Protein 3CYJ (pdb70)

Solvent-accessible surface area: 45472 Å² total; per-residue (Å²): 88,141,2,74,115,16,68,29,46,18,16,47,2,76,18,74,56,85,4,4,2,13,59,27,130,46,100,42,14,25,1,0,2,0,20,0,36,5,48,84,134,91,0,4,0,0,0,17,16,10,24,0,0,7,108,0,0,92,49,68,0,16,63,22,0,69,48,9,50,4,26,7,3,0,28,2,22,28,114,0,36,56,35,0,23,54,7,0,81,18,0,0,0,8,0,0,0,0,0,0,0,0,0,5,0,1,0,2,0,46,43,42,47,22,11,0,0,18,5,1,6,27,21,47,63,66,0,45,0,1,0,0,1,0,0,16,41,7,72,68,64,98,0,51,134,30,0,16,40,31,22,95,34,37,1,53,43,0,1,0,9,0,7,87,96,40,155,71,1,25,94,9,0,122,18,0,31,129,30,16,31,156,104,16,55,0,0,0,1,0,11,23,29,9,92,106,140,63,0,28,123,24,0,14,0,0,28,180,50,6,41,6,34,2,0,0,5,0,3,58,16,75,32,62,85,0,0,89,41,0,18,29,133,4,38,24,26,2,12,0,0,0,1,9,51,22,51,30,24,13,55,10,39,34,2,1,24,2,0,8,9,0,2,3,4,1,2,19,24,4,0,2,1,7,3,30,9,0,6,0,2,0,64,2,11,23,3,25,0,1,2,14,12,0,4,14,0,1,0,4,2,0,0,6,2,44,13,22,71,5,0,1,40,18,28,7,14,15,78,2,3,49,43,0,2,69,25,53,45,107,15,118,54,2,24,3,126,4,50,102,133,87,45,0,5,4,7,44,42,67,81,104,59,7,51,153,34,64,84,81,138,2,69,112,13,92,28,45,17,16,48,2,75,18,76,59,87,4,3,2,12,60,26,127,43,95,41,16,28,2,0,2,0,25,0,35,3,48,87,145,89,0,8,0,0,0,17,14,9,26,0,0,7,119,0,0,94,47,67,0,17,63,24,0,65,46,10,53,4,62,42,2,52,57,3,41,55,116,0,37,52,28,0,26,53,5,1,86,19,0,0,0,7,0,0,0,0,0,0,0,0,0,4,15,1,0,45,0,44,41,89,52,60,15,0,0,74,22,9,86,91,110,43,59,71,0,45,0,0,0,0,1,1,0,19,39,5,71,61,176,91,0,57,107,31,0,18,42,32,25,98,36,33,1,54,47,0,2,0,10,0,7,83,102,24,143,125,1,25,93,28,0,124,13,0,30,140,45,17,29,152,105,13,56,0,0,0,2,0,8,16,30,9,62,16,6,59,0,13,88,22,0,14,2,0,28,180,47,5,43,6,34,2,0,0,8,0,2,50,18,58,7,57,69,0,0,84,11,0,80,101,80,22,42,81,68,8,22,1,0,1,4,10,44,20,21,39,55,59,37,3,96,37,1,3,31,2,2,49,10,0,1,0,3,0,1,19,10,2,0,0,6,7,2,50,101,0,18,53,26,0,123,62,72,165,29,50,0,0,0,12,7,0,4,9,0,0,0,5,2,0,1,6,1,70,8,22,78,2,0,2,39,19,28,8,15,14,81,2,2,162,50,0,1,64,22,40,35,105,14,124,56,1,24,3,134,3,48,96,127,70,50,0,3,4,6,95,50,73,75,105,60,1,48,150,39,66,74,88,144,1,71,123,15,63,30,45,17,17,50,2,73,20,78,54,84,4,3,2,13,56,25,126,44,95,44,14,25,1,0,2,0,21,0,32,5,49,83,132,94,0,6,0,0,0,16,17,8,32,0,0,9,114,0,0,97,50,67,0,15,67,25,0,68,48,9,53,4,34,8,3,0,28,4,15,29,117,0,40,54,31,0,23,54,8,0,76,17,0,0,0,9,0,0,0,0,0,0,0,0,0,5,1,1,0,2,0,46,42,43,47,20,10,0,0,18,6,1,7,28,22,44,66,63,0,42,0,0,0,0,1,0,0,24,40,7,72,62,63,99,0,50,131,31,0,14,41,30,21,96,31,36,2,51,47,0,0,0,10,0,7,80,110,42,138,96,1,24,99,24,0,129,13,0,31,134,34,14,29,154,106,14,58,0,0,0,1,0,12,23,29,10,92,101,138,64,0,30,122,26,0,14,1,0,31,177,47,5,43,5,33,1,0,0,5,0,3,56,13,67,37,59,88,0,0,90,50,0,14,56,124,0,34,24,24,2,13,0,0,0,1,8,51,21,34,36,17,12,59,6,35,36,1,1,32,2,0,8,9,0,1,2,3,1,2,19,8,4,0,2,1,3,3,32,8,2,6,0,3,0,83,2,27,38,5,23,0,0,1,14,7,0,3,14,0,0,0,4,2,0,0,6,1,24,9,21,76,4,0,2,39,18,28,8,14,15,70,3,4,49,42,0,3,69,25,57,42,108,13,116,53,1,26,3,130,4,46,102,131,89,51,0,5,6,8,50,47,72,82,105,58,4,50,147,34,68,82,85,143,2,75,115,16,56,32,42,20,15,48,2,73,18,80,59,86,4,4,1,12,59,28,129,44,101,43,17,26,2,0,2,0,15,0,44,5,53,84,137,98,0,8,0,0,0,15,15,8,25,0,0,6,108,0,0,92,48,68,0,16,65,26,0,67,47,8,58,3,58,41,2,52,59,2,38,55,115,0,35,54,29,0,21,50,5,0,84,10,0,0,0,6,0,0,0,0,0,0,0,0,0,4,15,1,0,43,0,45,40,87,49,69,14,0,0,72,24,10,84,86,113,46,66,66,0,47,0,0,0,0,1,0,0,24,41,7,71,59,177,97,0,60,105,32,0,18,42,32,25,97,42,32,2,55,45,0,1,0,9,0,7,79,95,27,133,115,1,25,101,24,0,125,16,0,31,140,42,16,29,156,103,12,53,0,0,0,0,0,8,19,28,10,64,10,6,55,0,23,89,25,2,12,2,0,30,181,43,6,44,4,38,1,0,0,9,0,3,38,48,50,5,67,74,0,2,104,15,2,73,81,101,22,43,76,71,11,22,2,0,7,3,9,31,25,22,31,56,58,34,4,100,36,4,2,24,0,1,45,8,0,0,0,3,1,1,20,9,2,0,1,6,4,2,53,99,0,19,53,21,0,132,61,71,164,27,54,0,0,2,9,9,0,3,8,0,0,0,5,3,0,1,6,1,63,12,21,78,3,0,1,40,18,30,8,15,15,73,2,3,165,43,0,1,63,22,38,34,102,12,122,50,2,28,2,128,3,48,94,126,72,52,0,2,4,6,97,55,70,80,103,67,5,50,81,55,66,76

Foldseek 3Di:
DAFAFKDKFKFKAFDPDWFAFLPDTDGIWMKIKIWTDDPNDIFIFIFIDDPVLRVLCVPQQGVLRHPGDLQCLVVSLVVSQVRCPVVDCADSNLLNLLRVSLRSLLSNQVVVPFASLVVFQFDAQWFFEEEEGAGPPDDLVVSLCSLLVCLVLQAQEYEHHAQNPPVCVLVSLLSNLVSRDDRRAYEYERLARDDLVRLQVVLVVSCVSRNHQEYENSHPLVCQVSLQSCQVRGDPRYWYEYEARDADVVSQLSNLNRTQEYEYECSGNRHLSSLLCNLVSCVVSVHAYEYEDQVLSCRSSVSNRPSHPHYYPYDSRVVVQVQFWPQGFDCRSGIGGHDRNATYSNIDGPVVSCVVGTD/DAFAWKDKFKFKAFAPAWFAFQPDTDGIWMKIKIWIDDPNDIFIFIFIADPCLRVLCVPFQGVLRGGHDLQDLVVSLVVLQVRCPVVDQADSSLLSLQGVSLRSLLSNQVVVQFASLVVFAFDDQWFFEEEEEAGPPDDLVVSLVRNLVCLVLQAQHYEHHDQNDPVCVLVSLLSNLVSNDDRGAYEYERQARDDLVRLQVVLVSSCVRRNHQEYENSHNVVCLVSLQVCQVRGDPRYWYEYEDRDQEPVVQLSNLNRTQEYEYESSRNRHLSRLLPSQCSCVVSVHAYEYEDQCLRCGSSVSNRPRHPHYYPYPNNVVVQVQFWDQGFDCRSRIGGQDRNATRSRIDGPVVSRVVRGD/DAFAFKDKFKFKAFAPDWFDFQPDTDGIWMKIKMWTDDPNDIFIFIFIDDPCLRVCCVVQQGVLRHGHDLQCLVVSLVVSQVRCVVVDQADSNLLSLLRVSLRSLLSNFVVVPFASLVVAQFADQWFFEEEEEAGPPDDLVSNLVSNLVCLVLQAQEYEHHAQNPPVCVLVSLLSNCVSNDDRGAYEYERPARDDLVRLQVVLVVSCVRRNHQEYENSHPLVCLVSLQVCQVRGDPRYWYEYEARDADVVSQLSNLNRTQEYEYESSRHSHLSRLLCNLVSCVVSVHAYEYEDDCLSCRRSVSNHPRHPHYYPYPNNVVVQVQFWDAGFDCRNGITGRDRNATRSRIDTPVVSRVVRGD/DAWAFKDKFKFKAFDPDFFAFQPDTDGIWMKIKIWTDDPNDIFIFIFIDDPVLRVLCVPFQGVQRHRHDLQDLVVSLVVLQVRCPVVDCADSSLLSLLGVSLRSLLSNQVVVQFESLVVFAFQDQWFFEEEEEAGPPDDLVVSLVRRLVCLVLQAQEYEHHAQNDPVCVLVNLLSNCVSNDDRGAYEYERQARDDLVRLQVVLVSSCVSRNHQEYENSHDQPCQVSQQVCVVRHDPRYWYEYEDRPQEDVSQLSNLNRTQEYEYESSRNRHLSRLLCNQCSCVVSVHAYEYEDDCLRCRSSVSNRPRHPGYYPHVNNVVVQVQFWDQGFDCRSRITGQDRNATRSRIDGPVVSSVVGGD

Sequence (1436 aa):
PRVERLEVSAYTVPTDYPESDGTLQWDSTTMILVEAHGGGRKGLGYTYGDVSVGRFVESKLAGVAEGSDALSPPAVWARMQAAIRNAGRPGVGAMAVSAVDIALWDLKARLLGLPLADALPRFHAEVPVYGSGGFTSYPLRRLQEQLGGWAAAGIPRVKMKVGREPEKDPERRVRAAREAIGESVELMVDANGAYTRKQALYWAGAFAREAGISYLEEPVSSEDREGLRLLRDRGPGGVAIAAGEYEWWTLPQLHDLAGCVDILQADVTRCGGITGLLRVDGICRGHQIPFSAHCAPAVSAHACCAVESLLHLEYFHDHARVERLLFDGTLDPEGGSLRPDPDRPGLGLELKRSEAGKYAAPRVERLEVSAYTVPTDYPESDGTLQWDSTTMILVEAHGGGRKGLGYTYGDVSVGRFVESKLAGVAEGSDALSPPAVWARMQAAIRNAGRPGVGAMAVSAVDIALWDLKARLLGLPLADALPRFHAEVPVYGSGGFTSYPLRRLQEQLGGWAAAGIPRVKMKVGREPEKDPERRVRAAREAIGESVELMVDANGAYTRKQALYWAGAFAREAGISYLEEPVSSEDREGLRRLLRDRRGPGGVAIAAGEYEWTLPQLHDLAGCVDILQADVTRCGGITGLLRVDGICRGHQIPFSAHCAPAVSAHACCAVESLLHLEYFHDHARVERLLFDGTLDPEGGSLRPDPDRPGLGLELKRSEAGKYAAPRVERLEVSAYTVPTDYPESDGTLQWDSTTMILVEAHGGGRKGLGYTYGDVSVGRFVESKLAGVAEGSDALSPPAVWARMQAAIRNAGRPGVGAMAVSAVDIALWDLKARLLGLPLADALPRFHAEVPVYGSGGFTSYPLRRLQEQLGGWAAAGIPRVKMKVGREPEKDPERRVRAAREAIGESVELMVDANGAYTRKQALYWAGAFAREAGISYLEEPVSSEDREGLRLLRDRGPGGVAIAAGEYEWWTLPQLHDLAGCVDILQADVTRCGGITGLLRVDGICRGHQIPFSAHCAPAVSAHACCAVESLLHLEYFHDHARVERLLFDGTLDPEGGSLRPDPDRPGLGLELKRSEAGKYAAPRVERLEVSAYTVPTDYPESDGTLQWDSTTMILVEAHGGGRKGLGYTYGDVSVGRFVESKLAGVAEGSDALSPPAVWARMQAAIRNAGRPGVGAMAVSAVDIALWDLKARLLGLPLADALPRFHAEVPVYGSGGFTSYPLRRLQEQLGGWAAAGIPRVKMKVGREPEKDPERRVRAAREAIGESVELMVDANGAYTRKQALYWAGAFAREAGISYLEEPVSSEDREGLRLLRDRGPGGVAIAAGEYEWTLPQLHDLAGCVDILQADVTRCGGITGLLRVDGICRGHQIPFSAHCAPAVSAHACCAVESLLHLEYFHDHARVERLLFDGTLDPEGGSLRPDPDRPGLGLELKRSEAGKYAA

Secondary structure (DSSP, 8-state):
-BEEEEEEEEEEEEEEEEEEETTEEEEEEEEEEEEEEETTEEEEEEEES-THHHHHIIIIIHHHHTTSBTT-HHHHHHHHHHHTTTT-SSBHHHHHHHHHHHHHHHHHHHHTT-BHHHHS----SSEEEEEE---TTS-HHHHHHHHHHHHHTT--EEEEE--SSGGGHHHHHHHHHHHH-TTSEEEEE-TT-S-HHHHHHHHHHHHHHH---EEE-SS-TT-HHHHHHHHHHSPTT-EEEE-TT--SHHHHHHHHTT-SEEEE-TTTTTHHHHHTTHHHHHHHHT--EEE-S-HHHHHHHGGG-TTEEEEEEEHHHHHHHHHHEE-PPP-GGGEE---TTS-BT--EE-HHHHHHHB-/-BEEEEEEEEEEEEEEEEEE-SS-EEEEEEEEEEEEEETTEEEEEEEES-THHHHHIIIIIHHHHTTSBTT-HHHHHHHHHHHTTTT-SSBHHHHHHHHHHHHHHHHHHHHHT-BHHHHS----SSEEEEEE---TTS-HHHHHHHHHHHHHTT--EEEEE--SSGGGHHHHHHHHHHHH-TTSEEEEE-TT-B-HHHHHHHHHHHHHHH---EEE--B-SS-HHHHHHHHHHSPTT-EEEE-TT--SHHHHHHHTTT-SEEEE-TTTTTHHHHHTTHHHHHHHHT--EEE-S-HHHHHHHGGG-TTEEEEEEEHHHHHHHHHHEE-----TTSEE---TTS-BT--EE-HHHHHTTB-/-B--EEEEEEEEEEEEEEEEETTEEEEEEEEEEEEEEETTEEEEEEEES-THHHHHIIIIIHHHHTTSBTT-HHHHHHHHHHHTTTT-SSTHHHHHHHHHHHHHHHHHHHHTT-BHHHHS----SSEEEEEE---TTS-HHHHHHHHHHHHHTT--EEEEE--SSGGGHHHHHHHHHHHH-TTSEEEEE-TT---HHHHHHHHHHHHHHH---EEE-SS-TT-HHHHHHHHHHSPTT-EEEE-TT--SHHHHHHHHTT-SEEEE-TTTTTHHHHHTTHHHHHHHTT--EEE-S-HHHHHHHGGG-TTEEEEEEEHHHHHHHHHHEE-PPP-TTSEE---TTS-BT--EE-HHHHHHHB-/-BEEEEEEEEEEEEEEEEEEETTEEEEEEEEEEEEEEETTEEEEEEEES-THHHHHIIIIIHHHHTTSBTT-HHHHHHHHHHHTTTT-SSTHHHHHHHHHHHHHHHHHHHHHT-BGGGGS--S-SSEEEEEE---TTS-HHHHHHHHHHHHHTT--EEEEE--SSTTTHHHHHHHHHHHH-TTSEEEEE-TT-B-HHHHHHHHHHHHHHH---EEE--B-TT-HHHHHHHHHHSPTT-EEEE-TT--SHHHHHHHHTT-SEEEE-TTTTTHHHHHHHHHHHHHHTT--EEE-S-HHHHHHHGGG-TTEEEEEEEHHHHHHHHHHEE-PPP-TTSEE---TTSSBT--EE-HHHHHHHB-

B-factor: mean 43.77, std 7.98, range [18.32, 80.37]

CATH classification: 3.30.390.10 (+1 more: 3.20.20.120)

Structure (mmCIF, N/CA/C/O backbone):
data_3CYJ
#
_entry.id   3CYJ
#
_cell.length_a   193.100
_cell.length_b   193.100
_cell.length_c   113.483
_cell.angle_alpha   90.000
_cell.angle_beta   90.000
_cell.angle_gamma   90.000
#
_symmetry.space_group_name_H-M   'P 43 21 2'
#
loop_
_entity.id
_entity.type
_entity.pdbx_description
1 polymer 'Mandelate racemase/muconate lactonizing enzyme-like protein'
2 non-polymer 'SODIUM ION'
3 non-polymer GLYCEROL
4 water water
#
loop_
_atom_site.group_PDB
_atom_site.id
_atom_site.type_symbol
_atom_site.label_atom_id
_atom_site.label_alt_id
_atom_site.label_comp_id
_atom_site.label_asym_id
_atom_site.label_entity_id
_atom_site.label_seq_id
_atom_site.pdbx_PDB_ins_code
_atom_site.Cartn_x
_atom_site.Cartn_y
_atom_site.Cartn_z
_atom_site.occupancy
_atom_site.B_iso_or_equiv
_atom_site.auth_seq_id
_atom_site.auth_comp_id
_atom_site.auth_asym_id
_atom_site.auth_atom_id
_atom_site.pdbx_PDB_model_num
ATOM 1 N N . PRO A 1 6 ? 47.708 62.140 5.502 1.00 57.02 4 PRO A N 1
ATOM 2 C CA . PRO A 1 6 ? 46.266 62.262 5.709 1.00 56.93 4 PRO A CA 1
ATOM 3 C C . PRO A 1 6 ? 45.970 62.916 7.052 1.00 57.79 4 PRO A C 1
ATOM 4 O O . PRO A 1 6 ? 46.598 62.599 8.070 1.00 58.18 4 PRO A O 1
ATOM 8 N N . ARG A 1 7 ? 45.032 63.855 7.032 1.00 58.55 5 ARG A N 1
ATOM 9 C CA . ARG A 1 7 ? 44.715 64.645 8.185 1.00 58.71 5 ARG A CA 1
ATOM 10 C C . ARG A 1 7 ? 43.221 64.604 8.465 1.00 58.42 5 ARG A C 1
ATOM 11 O O . ARG A 1 7 ? 42.417 64.345 7.568 1.00 58.80 5 ARG A O 1
ATOM 19 N N . VAL A 1 8 ? 42.856 64.833 9.727 1.00 57.70 6 VAL A N 1
ATOM 20 C CA . VAL A 1 8 ? 41.460 64.998 10.091 1.00 57.13 6 VAL A CA 1
ATOM 21 C C . VAL A 1 8 ? 40.995 66.339 9.556 1.00 57.09 6 VAL A C 1
ATOM 22 O O . VAL A 1 8 ? 41.517 67.385 9.946 1.00 58.05 6 VAL A O 1
ATOM 26 N N . GLU A 1 9 ? 40.015 66.318 8.666 1.00 57.29 7 GLU A N 1
ATOM 27 C CA . GLU A 1 9 ? 39.564 67.550 8.026 1.00 57.43 7 GLU A CA 1
ATOM 28 C C . GLU A 1 9 ? 38.385 68.152 8.787 1.00 57.50 7 GLU A C 1
ATOM 29 O O . GLU A 1 9 ? 38.282 69.368 8.946 1.00 58.11 7 GLU A O 1
ATOM 31 N N . ARG A 1 10 ? 37.517 67.306 9.316 1.00 57.18 8 ARG A N 1
ATOM 32 C CA . ARG A 1 10 ? 36.252 67.794 9.775 1.00 56.97 8 ARG A CA 1
ATOM 33 C C . ARG A 1 10 ? 35.578 66.763 10.693 1.00 56.02 8 ARG A C 1
ATOM 34 O O . ARG A 1 10 ? 35.584 65.578 10.401 1.00 55.62 8 ARG A O 1
ATOM 42 N N . LEU A 1 11 ? 34.991 67.234 11.793 1.00 55.17 9 LEU A N 1
ATOM 43 C CA . LEU A 1 11 ? 34.162 66.389 12.651 1.00 54.29 9 LEU A CA 1
ATOM 44 C C . LEU A 1 11 ? 32.717 66.812 12.556 1.00 53.33 9 LEU A C 1
ATOM 45 O O . LEU A 1 11 ? 32.437 67.989 12.640 1.00 52.97 9 LEU A O 1
ATOM 50 N N . GLU A 1 12 ? 31.808 65.867 12.393 1.00 52.29 10 GLU A N 1
ATOM 51 C CA . GLU A 1 12 ? 30.386 66.186 12.416 1.00 52.68 10 GLU A CA 1
ATOM 52 C C . GLU A 1 12 ? 29.772 65.489 13.616 1.00 51.30 10 GLU A C 1
ATOM 53 O O . GLU A 1 12 ? 29.998 64.315 13.824 1.00 52.19 10 GLU A O 1
ATOM 59 N N . VAL A 1 13 ? 28.947 66.202 14.358 1.00 49.58 11 VAL A N 1
ATOM 60 C CA . VAL A 1 13 ? 28.310 65.655 15.525 1.00 48.28 11 VAL A CA 1
ATOM 61 C C . VAL A 1 13 ? 26.793 65.714 15.332 1.00 46.47 11 VAL A C 1
ATOM 62 O O . VAL A 1 13 ? 26.280 66.700 14.846 1.00 44.56 11 VAL A O 1
ATOM 66 N N . SER A 1 14 ? 26.095 64.665 15.761 1.00 45.53 12 SER A N 1
ATOM 67 C CA . SER A 1 14 ? 24.650 64.594 15.691 1.00 45.96 12 SER A CA 1
ATOM 68 C C . SER A 1 14 ? 24.188 63.650 16.783 1.00 45.30 12 SER A C 1
ATOM 69 O O . SER A 1 14 ? 25.003 62.952 17.364 1.00 46.41 12 SER A O 1
ATOM 72 N N . ALA A 1 15 ? 22.899 63.650 17.097 1.00 44.60 13 ALA A N 1
ATOM 73 C CA . ALA A 1 15 ? 22.391 62.885 18.216 1.00 44.47 13 ALA A CA 1
ATOM 74 C C . ALA A 1 15 ? 21.051 62.328 17.843 1.00 44.98 13 ALA A C 1
ATOM 75 O O . ALA A 1 15 ? 20.313 62.915 17.046 1.00 45.35 13 ALA A O 1
ATOM 77 N N . TYR A 1 16 ? 20.723 61.186 18.423 1.00 45.56 14 TYR A N 1
ATOM 78 C CA . TYR A 1 16 ? 19.468 60.500 18.131 1.00 46.11 14 TYR A CA 1
ATOM 79 C C . TYR A 1 16 ? 18.936 59.965 19.426 1.00 47.12 14 TYR A C 1
ATOM 80 O O . TYR A 1 16 ? 19.704 59.441 20.273 1.00 48.36 14 TYR A O 1
ATOM 89 N N . THR A 1 17 ? 17.628 60.086 19.585 1.00 47.05 15 THR A N 1
ATOM 90 C CA . THR A 1 17 ? 16.942 59.579 20.745 1.00 47.75 15 THR A CA 1
ATOM 91 C C . THR A 1 17 ? 15.953 58.544 20.281 1.00 48.08 15 THR A C 1
ATOM 92 O O . THR A 1 17 ? 15.160 58.818 19.386 1.00 49.20 15 THR A O 1
ATOM 96 N N . VAL A 1 18 ? 15.986 57.362 20.902 1.00 48.11 16 VAL A N 1
ATOM 97 C CA . VAL A 1 18 ? 15.134 56.228 20.552 1.00 46.92 16 VAL A CA 1
ATOM 98 C C . VAL A 1 18 ? 14.387 55.675 21.788 1.00 48.27 16 VAL A C 1
ATOM 99 O O . VAL A 1 18 ? 15.006 55.243 22.783 1.00 47.81 16 VAL A O 1
ATOM 103 N N . PRO A 1 19 ? 13.039 55.682 21.735 1.00 48.59 17 PRO A N 1
ATOM 104 C CA . PRO A 1 19 ? 12.291 55.042 22.797 1.00 48.40 17 PRO A CA 1
ATOM 105 C C . PRO A 1 19 ? 12.725 53.602 23.003 1.00 47.69 17 PRO A C 1
ATOM 106 O O . PRO A 1 19 ? 13.003 52.908 22.060 1.00 47.79 17 PRO A O 1
ATOM 110 N N . THR A 1 20 ? 12.755 53.179 24.253 1.00 47.81 18 THR A N 1
ATOM 111 C CA . THR A 1 20 ? 12.902 51.780 24.614 1.00 48.09 18 THR A CA 1
ATOM 112 C C . THR A 1 20 ? 11.636 51.057 24.136 1.00 49.48 18 THR A C 1
ATOM 113 O O . THR A 1 20 ? 10.581 51.687 23.973 1.00 49.18 18 THR A O 1
ATOM 117 N N . ASP A 1 21 ? 11.720 49.744 23.922 1.00 49.44 19 ASP A N 1
ATOM 118 C CA . ASP A 1 21 ? 10.551 48.994 23.488 1.00 49.92 19 ASP A CA 1
ATOM 119 C C . ASP A 1 21 ? 9.574 48.649 24.644 1.00 49.89 19 ASP A C 1
ATOM 120 O O . ASP A 1 21 ? 8.540 48.037 24.428 1.00 50.27 19 ASP A O 1
ATOM 125 N N . TYR A 1 22 ? 9.900 49.048 25.871 1.00 50.05 20 TYR A N 1
ATOM 126 C CA . TYR A 1 22 ? 9.028 48.823 27.031 1.00 49.46 20 TYR A CA 1
ATOM 127 C C . TYR A 1 22 ? 9.552 49.808 28.071 1.00 49.85 20 TYR A C 1
ATOM 128 O O . TYR A 1 22 ? 10.704 50.257 27.956 1.00 50.24 20 TYR A O 1
ATOM 137 N N . PRO A 1 23 ? 8.728 50.196 29.071 1.00 49.53 21 PRO A N 1
ATOM 138 C CA . PRO A 1 23 ? 9.354 51.034 30.147 1.00 48.93 21 PRO A CA 1
ATOM 139 C C . PRO A 1 23 ? 10.458 50.236 30.900 1.00 47.56 21 PRO A C 1
ATOM 140 O O . PRO A 1 23 ? 10.236 49.065 31.252 1.00 47.81 21 PRO A O 1
ATOM 144 N N . GLU A 1 24 ? 11.612 50.843 31.159 1.00 45.48 22 GLU A N 1
ATOM 145 C CA . GLU A 1 24 ? 12.718 50.070 31.745 1.00 44.22 22 GLU A CA 1
ATOM 146 C C . GLU A 1 24 ? 13.212 50.652 33.062 1.00 43.75 22 GLU A C 1
ATOM 147 O O . GLU A 1 24 ? 13.180 51.858 33.286 1.00 42.15 22 GLU A O 1
ATOM 153 N N . SER A 1 25 ? 13.691 49.789 33.948 1.00 43.54 23 SER A N 1
ATOM 154 C CA . SER A 1 25 ? 14.211 50.298 35.208 1.00 42.44 23 SER A CA 1
ATOM 155 C C . SER A 1 25 ? 15.232 49.313 35.768 1.00 42.49 23 SER A C 1
ATOM 156 O O . SER A 1 25 ? 15.332 48.161 35.321 1.00 42.43 23 SER A O 1
ATOM 159 N N . ASP A 1 26 ? 15.985 49.770 36.754 1.00 40.73 24 ASP A N 1
ATOM 160 C CA . ASP A 1 26 ? 16.919 48.909 37.418 1.00 39.97 24 ASP A CA 1
ATOM 161 C C . ASP A 1 26 ? 16.817 49.339 38.870 1.00 39.88 24 ASP A C 1
ATOM 162 O O . ASP A 1 26 ? 15.883 50.130 39.225 1.00 39.30 24 ASP A O 1
ATOM 167 N N . GLY A 1 27 ? 17.744 48.852 39.691 1.00 37.90 25 GLY A N 1
ATOM 168 C CA . GLY A 1 27 ? 17.685 49.138 41.100 1.00 38.19 25 GLY A CA 1
ATOM 169 C C . GLY A 1 27 ? 17.661 50.621 41.425 1.00 38.30 25 GLY A C 1
ATOM 170 O O . GLY A 1 27 ? 17.043 51.005 42.369 1.00 39.60 25 GLY A O 1
ATOM 171 N N . THR A 1 28 ? 18.311 51.478 40.661 1.00 38.71 26 THR A N 1
ATOM 172 C CA . THR A 1 28 ? 18.351 52.868 41.056 1.00 38.78 26 THR A CA 1
ATOM 173 C C . THR A 1 28 ? 17.882 53.869 39.974 1.00 39.70 26 THR A C 1
ATOM 174 O O . THR A 1 28 ? 18.089 55.075 40.144 1.00 40.17 26 THR A O 1
ATOM 178 N N . LEU A 1 29 ? 17.269 53.412 38.880 1.00 39.13 27 LEU A N 1
ATOM 179 C CA . LEU A 1 29 ? 16.885 54.346 37.819 1.00 39.13 27 LEU A CA 1
ATOM 180 C C . LEU A 1 29 ? 15.765 53.819 36.897 1.00 40.68 27 LEU A C 1
ATOM 181 O O . LEU A 1 29 ? 15.597 52.613 36.753 1.00 41.86 27 LEU A O 1
ATOM 186 N N . GLN A 1 30 ? 14.992 54.735 36.304 1.00 42.00 28 GLN A N 1
ATOM 187 C CA . GLN A 1 30 ? 13.899 54.435 35.380 1.00 42.77 28 GLN A CA 1
ATOM 188 C C . GLN A 1 30 ? 14.155 55.263 34.128 1.00 42.48 28 GLN A C 1
ATOM 189 O O . GLN A 1 30 ? 14.568 56.432 34.200 1.00 40.70 28 GLN A O 1
ATOM 195 N N . TRP A 1 31 ? 13.909 54.661 32.973 1.00 41.93 29 TRP A N 1
ATOM 196 C CA . TRP A 1 31 ? 14.089 55.385 31.739 1.00 42.47 29 TRP A CA 1
ATOM 197 C C . TRP A 1 31 ? 13.191 54.776 30.681 1.00 42.39 29 TRP A C 1
ATOM 198 O O . TRP A 1 31 ? 12.739 53.663 30.835 1.00 42.08 29 TRP A O 1
ATOM 209 N N . ASP A 1 32 ? 12.941 55.502 29.594 1.00 43.65 30 ASP A N 1
ATOM 210 C CA . ASP A 1 32 ? 12.069 55.001 28.544 1.00 45.15 30 ASP A CA 1
ATOM 211 C C . ASP A 1 32 ? 12.596 55.421 27.183 1.00 44.40 30 ASP A C 1
ATOM 212 O O . ASP A 1 32 ? 11.864 55.463 26.194 1.00 44.05 30 ASP A O 1
ATOM 217 N N . SER A 1 33 ? 13.891 55.709 27.131 1.00 44.30 31 SER A N 1
ATOM 218 C CA . SER A 1 33 ? 14.568 56.033 25.861 1.00 44.21 31 SER A CA 1
ATOM 219 C C . SER A 1 33 ? 16.088 56.075 25.993 1.00 44.10 31 SER A C 1
ATOM 220 O O . SER A 1 33 ? 16.617 56.096 27.088 1.00 44.26 31 SER A O 1
ATOM 223 N N . THR A 1 34 ? 16.765 56.128 24.859 1.00 44.00 32 THR A N 1
ATOM 224 C CA . THR A 1 34 ? 18.233 56.162 24.788 1.00 43.86 32 THR A CA 1
ATOM 225 C C . THR A 1 34 ? 18.676 57.250 23.844 1.00 42.81 32 THR A C 1
ATOM 226 O O . THR A 1 34 ? 18.132 57.369 22.762 1.00 42.96 32 THR A O 1
ATOM 230 N N . THR A 1 35 ? 19.699 58.004 24.230 1.00 41.83 33 THR A N 1
ATOM 231 C CA . THR A 1 35 ? 20.281 58.980 23.345 1.00 40.58 33 THR A CA 1
ATOM 232 C C . THR A 1 35 ? 21.710 58.566 22.939 1.00 40.33 33 THR A C 1
ATOM 233 O O . THR A 1 35 ? 22.571 58.381 23.795 1.00 40.43 33 THR A O 1
ATOM 237 N N . MET A 1 36 ? 21.923 58.400 21.629 1.00 39.32 34 MET A N 1
ATOM 238 C CA . MET A 1 36 ? 23.214 58.210 21.061 1.00 39.34 34 MET A CA 1
ATOM 239 C C . MET A 1 36 ? 23.783 59.502 20.499 1.00 39.35 34 MET A C 1
ATOM 240 O O . MET A 1 36 ? 23.126 60.206 19.735 1.00 40.29 34 MET A O 1
ATOM 245 N N . ILE A 1 37 ? 25.020 59.825 20.856 1.00 38.88 35 ILE A N 1
ATOM 246 C CA . ILE A 1 37 ? 25.653 60.969 20.246 1.00 38.17 35 ILE A CA 1
ATOM 247 C C . ILE A 1 37 ? 26.665 60.427 19.250 1.00 39.12 35 ILE A C 1
ATOM 248 O O . ILE A 1 37 ? 27.455 59.563 19.604 1.00 39.36 35 ILE A O 1
ATOM 253 N N . LEU A 1 38 ? 26.639 60.933 18.012 1.00 40.03 36 LEU A N 1
ATOM 254 C CA . LEU A 1 38 ? 27.388 60.305 16.936 1.00 41.26 36 LEU A CA 1
ATOM 255 C C . LEU A 1 38 ? 28.398 61.287 16.379 1.00 41.81 36 LEU A C 1
ATOM 256 O O . LEU A 1 38 ? 28.039 62.426 16.059 1.00 42.67 36 LEU A O 1
ATOM 261 N N . VAL A 1 39 ? 29.656 60.871 16.306 1.00 41.67 37 VAL A N 1
ATOM 262 C CA . VAL A 1 39 ? 30.686 61.698 15.715 1.00 42.65 37 VAL A CA 1
ATOM 263 C C . VAL A 1 39 ? 31.134 61.081 14.390 1.00 43.87 37 VAL A C 1
ATOM 264 O O . VAL A 1 39 ? 31.332 59.837 14.288 1.00 42.76 37 VAL A O 1
ATOM 268 N N . GLU A 1 40 ? 31.251 61.930 13.368 1.00 44.97 38 GLU A N 1
ATOM 269 C CA . GLU A 1 40 ? 31.873 61.468 12.135 1.00 47.58 38 GLU A CA 1
ATOM 270 C C . GLU A 1 40 ? 33.091 62.268 11.843 1.00 47.89 38 GLU A C 1
ATOM 271 O O . GLU A 1 40 ? 33.050 63.537 11.819 1.00 47.65 38 GLU A O 1
ATOM 277 N N . ALA A 1 41 ? 34.180 61.515 11.645 1.00 47.75 39 ALA A N 1
ATOM 278 C CA . ALA A 1 41 ? 35.471 62.105 11.330 1.00 48.45 39 ALA A CA 1
ATOM 279 C C . ALA A 1 41 ? 35.820 61.877 9.870 1.00 48.75 39 ALA A C 1
ATOM 280 O O . ALA A 1 41 ? 35.883 60.722 9.402 1.00 48.62 39 ALA A O 1
ATOM 282 N N . HIS A 1 42 ? 36.052 62.992 9.176 1.00 48.78 40 HIS A N 1
ATOM 283 C CA . HIS A 1 42 ? 36.321 63.020 7.742 1.00 48.81 40 HIS A CA 1
ATOM 284 C C . HIS A 1 42 ? 37.761 63.333 7.573 1.00 48.76 40 HIS A C 1
ATOM 285 O O . HIS A 1 42 ? 38.232 64.327 8.154 1.00 49.07 40 HIS A O 1
ATOM 292 N N . GLY A 1 43 ? 38.473 62.502 6.804 1.00 47.99 41 GLY A N 1
ATOM 293 C CA . GLY A 1 43 ? 39.868 62.808 6.521 1.00 48.49 41 GLY A CA 1
ATOM 294 C C . GLY A 1 43 ? 40.468 61.856 5.523 1.00 49.43 41 GLY A C 1
ATOM 295 O O . GLY A 1 43 ? 39.965 60.753 5.353 1.00 50.08 41 GLY A O 1
ATOM 296 N N . GLY A 1 44 ? 41.519 62.305 4.827 1.00 50.49 42 GLY A N 1
ATOM 297 C CA . GLY A 1 44 ? 42.238 61.522 3.809 1.00 50.42 42 GLY A CA 1
ATOM 298 C C . GLY A 1 44 ? 41.375 60.782 2.786 1.00 51.27 42 GLY A C 1
ATOM 299 O O . GLY A 1 44 ? 41.812 59.743 2.275 1.00 51.01 42 GLY A O 1
ATOM 300 N N . GLY A 1 45 ? 40.175 61.305 2.485 1.00 50.89 43 GLY A N 1
ATOM 301 C CA . GLY A 1 45 ? 39.248 60.646 1.552 1.00 51.97 43 GLY A CA 1
ATOM 302 C C . GLY A 1 45 ? 38.313 59.601 2.160 1.00 52.96 43 GLY A C 1
ATOM 303 O O . GLY A 1 45 ? 37.423 59.062 1.477 1.00 52.81 43 GLY A O 1
ATOM 304 N N . ARG A 1 46 ? 38.499 59.315 3.452 1.00 53.14 44 ARG A N 1
ATOM 305 C CA . ARG A 1 46 ? 37.615 58.383 4.160 1.00 53.34 44 ARG A CA 1
ATOM 306 C C . ARG A 1 46 ? 36.785 59.062 5.287 1.00 53.21 44 ARG A C 1
ATOM 307 O O . ARG A 1 46 ? 36.938 60.267 5.570 1.00 53.03 44 ARG A O 1
ATOM 315 N N . LYS A 1 47 ? 35.917 58.270 5.919 1.00 53.25 45 LYS A N 1
ATOM 316 C CA . LYS A 1 47 ? 35.123 58.730 7.062 1.00 53.10 45 LYS A CA 1
ATOM 317 C C . LYS A 1 47 ? 34.958 57.716 8.220 1.00 51.60 45 LYS A C 1
ATOM 318 O O . LYS A 1 47 ? 34.499 56.597 8.051 1.00 52.07 45 LYS A O 1
ATOM 324 N N . GLY A 1 48 ? 35.366 58.104 9.410 1.00 50.34 46 GLY A N 1
ATOM 325 C CA . GLY A 1 48 ? 35.200 57.224 10.560 1.00 49.24 46 GLY A CA 1
ATOM 326 C C . GLY A 1 48 ? 33.984 57.629 11.380 1.00 48.50 46 GLY A C 1
ATOM 327 O O . GLY A 1 48 ? 33.580 58.821 11.452 1.00 48.73 46 GLY A O 1
ATOM 328 N N . LEU A 1 49 ? 33.372 56.653 12.002 1.00 47.30 47 LEU A N 1
ATOM 329 C CA . LEU A 1 49 ? 32.401 57.035 12.994 1.00 47.33 47 LEU A CA 1
ATOM 330 C C . LEU A 1 49 ? 32.613 56.388 14.385 1.00 46.35 47 LEU A C 1
ATOM 331 O O . LEU A 1 49 ? 33.159 55.280 14.516 1.00 44.30 47 LEU A O 1
ATOM 336 N N . GLY A 1 50 ? 32.228 57.154 15.408 1.00 45.65 48 GLY A N 1
ATOM 337 C CA . GLY A 1 50 ? 32.253 56.734 16.799 1.00 43.73 48 GLY A CA 1
ATOM 338 C C . GLY A 1 50 ? 31.009 57.289 17.460 1.00 43.65 48 GLY A C 1
ATOM 339 O O . GLY A 1 50 ? 30.432 58.268 16.951 1.00 43.71 48 GLY A O 1
ATOM 340 N N . TYR A 1 51 ? 30.569 56.680 18.567 1.00 41.92 49 TYR A N 1
ATOM 341 C CA . TYR A 1 51 ? 29.407 57.204 19.266 1.00 41.76 49 TYR A CA 1
ATOM 342 C C . TYR A 1 51 ? 29.514 57.007 20.778 1.00 41.69 49 TYR A C 1
ATOM 343 O O . TYR A 1 51 ? 30.397 56.294 21.257 1.00 41.31 49 TYR A O 1
ATOM 352 N N . THR A 1 52 ? 28.607 57.637 21.527 1.00 41.35 50 THR A N 1
ATOM 353 C CA . THR A 1 52 ? 28.498 57.339 22.947 1.00 41.50 50 THR A CA 1
ATOM 354 C C . THR A 1 52 ? 27.022 57.392 23.257 1.00 42.47 50 THR A C 1
ATOM 355 O O . THR A 1 52 ? 26.238 57.817 22.401 1.00 44.30 50 THR A O 1
ATOM 359 N N . TYR A 1 53 ? 26.611 56.907 24.421 1.00 42.17 51 TYR A N 1
ATOM 360 C CA . TYR A 1 53 ? 25.219 57.025 24.872 1.00 42.66 51 TYR A CA 1
ATOM 361 C C . TYR A 1 53 ? 25.228 57.944 26.103 1.00 42.66 51 TYR A C 1
ATOM 362 O O . TYR A 1 53 ? 26.025 57.742 27.026 1.00 42.75 51 TYR A O 1
ATOM 371 N N . GLY A 1 54 ? 24.374 58.956 26.123 1.00 42.86 52 GLY A N 1
ATOM 372 C CA . GLY A 1 54 ? 24.424 59.899 27.229 1.00 43.48 52 GLY A CA 1
ATOM 373 C C . GLY A 1 54 ? 23.524 61.072 26.936 1.00 43.30 52 GLY A C 1
ATOM 374 O O . GLY A 1 54 ? 22.586 60.930 26.167 1.00 43.33 52 GLY A O 1
ATOM 375 N N . ASP A 1 55 ? 23.810 62.230 27.546 1.00 42.88 53 ASP A N 1
ATOM 376 C CA . ASP A 1 55 ? 22.959 63.391 27.361 1.00 41.91 53 ASP A CA 1
ATOM 377 C C . ASP A 1 55 ? 23.305 64.075 26.027 1.00 41.97 53 ASP A C 1
ATOM 378 O O . ASP A 1 55 ? 24.492 64.053 25.605 1.00 41.37 53 ASP A O 1
ATOM 383 N N . VAL A 1 56 ? 22.295 64.693 25.380 1.00 41.10 54 VAL A N 1
ATOM 384 C CA . VAL A 1 56 ? 22.538 65.464 24.163 1.00 40.68 54 VAL A CA 1
ATOM 385 C C . VAL A 1 56 ? 23.630 66.490 24.414 1.00 40.42 54 VAL A C 1
ATOM 386 O O . VAL A 1 56 ? 24.329 66.886 23.477 1.00 40.29 54 VAL A O 1
ATOM 390 N N . SER A 1 57 ? 23.771 66.954 25.660 1.00 39.55 55 SER A N 1
ATOM 391 C CA . SER A 1 57 ? 24.809 67.961 25.918 1.00 38.74 55 SER A CA 1
ATOM 392 C C . SER A 1 57 ? 26.202 67.460 25.539 1.00 38.94 55 SER A C 1
ATOM 393 O O . SER A 1 57 ? 27.089 68.277 25.307 1.00 39.50 55 SER A O 1
ATOM 396 N N . VAL A 1 58 ? 26.393 66.136 25.443 1.00 38.79 56 VAL A N 1
ATOM 397 C CA . VAL A 1 58 ? 27.672 65.552 24.985 1.00 38.66 56 VAL A CA 1
ATOM 398 C C . VAL A 1 58 ? 28.086 66.101 23.593 1.00 39.64 56 VAL A C 1
ATOM 399 O O . VAL A 1 58 ? 29.255 66.481 23.371 1.00 39.12 56 VAL A O 1
ATOM 403 N N . GLY A 1 59 ? 27.107 66.206 22.675 1.00 39.90 57 GLY A N 1
ATOM 404 C CA . GLY A 1 59 ? 27.345 66.787 21.344 1.00 40.35 57 GLY A CA 1
ATOM 405 C C . GLY A 1 59 ? 27.844 68.216 21.338 1.00 40.27 57 GLY A C 1
ATOM 406 O O . GLY A 1 59 ? 28.792 68.567 20.627 1.00 41.75 57 GLY A O 1
ATOM 407 N N . ARG A 1 60 ? 27.241 69.049 22.166 1.00 40.33 58 ARG A N 1
ATOM 408 C CA . ARG A 1 60 ? 27.740 70.416 22.353 1.00 40.61 58 ARG A CA 1
ATOM 409 C C . ARG A 1 60 ? 29.199 70.484 22.913 1.00 39.79 58 ARG A C 1
ATOM 410 O O . ARG A 1 60 ? 30.039 71.316 22.461 1.00 38.79 58 ARG A O 1
ATOM 418 N N . PHE A 1 61 ? 29.513 69.602 23.886 1.00 38.12 59 PHE A N 1
ATOM 419 C CA . PHE A 1 61 ? 30.884 69.481 24.387 1.00 37.66 59 PHE A CA 1
ATOM 420 C C . PHE A 1 61 ? 31.891 69.142 23.269 1.00 37.54 59 PHE A C 1
ATOM 421 O O . PHE A 1 61 ? 32.964 69.726 23.193 1.00 36.85 59 PHE A O 1
ATOM 429 N N . VAL A 1 62 ? 31.565 68.160 22.435 1.00 38.58 60 VAL A N 1
ATOM 430 C CA . VAL A 1 62 ? 32.406 67.851 21.233 1.00 39.68 60 VAL A CA 1
ATOM 431 C C . VAL A 1 62 ? 32.617 69.081 20.350 1.00 40.24 60 VAL A C 1
ATOM 432 O O . VAL A 1 62 ? 33.760 69.427 19.988 1.00 40.23 60 VAL A O 1
ATOM 436 N N . GLU A 1 63 ? 31.514 69.765 20.017 1.00 41.99 61 GLU A N 1
ATOM 437 C CA . GLU A 1 63 ? 31.624 70.948 19.136 1.00 42.70 61 GLU A CA 1
ATOM 438 C C . GLU A 1 63 ? 32.539 71.972 19.772 1.00 42.06 61 GLU A C 1
ATOM 439 O O . GLU A 1 63 ? 33.458 72.477 19.136 1.00 41.59 61 GLU A O 1
ATOM 445 N N . SER A 1 64 ? 32.296 72.229 21.064 1.00 41.77 62 SER A N 1
ATOM 446 C CA . SER A 1 64 ? 32.891 73.361 21.733 1.00 40.92 62 SER A CA 1
ATOM 447 C C . SER A 1 64 ? 34.348 73.113 22.044 1.00 41.00 62 SER A C 1
ATOM 448 O O . SER A 1 64 ? 35.184 74.014 21.893 1.00 39.65 62 SER A O 1
ATOM 451 N N . LYS A 1 65 ? 34.672 71.901 22.500 1.00 39.96 63 LYS A N 1
ATOM 452 C CA . LYS A 1 65 ? 36.015 71.670 23.020 1.00 39.73 63 LYS A CA 1
ATOM 453 C C . LYS A 1 65 ? 36.855 70.715 22.143 1.00 39.55 63 LYS A C 1
ATOM 454 O O . LYS A 1 65 ? 38.057 70.816 22.134 1.00 38.64 63 LYS A O 1
ATOM 460 N N . LEU A 1 66 ? 36.231 69.772 21.445 1.00 38.84 64 LEU A N 1
ATOM 461 C CA . LEU A 1 66 ? 37.012 68.705 20.854 1.00 39.04 64 LEU A CA 1
ATOM 462 C C . LEU A 1 66 ? 37.300 68.862 19.349 1.00 39.35 64 LEU A C 1
ATOM 463 O O . LEU A 1 66 ? 38.403 68.574 18.899 1.00 38.94 64 LEU A O 1
ATOM 468 N N . ALA A 1 67 ? 36.317 69.341 18.584 1.00 39.75 65 ALA A N 1
ATOM 469 C CA . ALA A 1 67 ? 36.444 69.426 17.118 1.00 40.54 65 ALA A CA 1
ATOM 470 C C . ALA A 1 67 ? 37.688 70.219 16.764 1.00 42.07 65 ALA A C 1
ATOM 471 O O . ALA A 1 67 ? 38.505 69.795 15.937 1.00 43.28 65 ALA A O 1
ATOM 473 N N . GLY A 1 68 ? 37.892 71.327 17.468 1.00 42.80 66 GLY A N 1
ATOM 474 C CA . GLY A 1 68 ? 39.031 72.156 17.232 1.00 44.01 66 GLY A CA 1
ATOM 475 C C . GLY A 1 68 ? 40.357 71.476 17.509 1.00 45.24 66 GLY A C 1
ATOM 476 O O . GLY A 1 68 ? 41.374 71.865 16.947 1.00 46.47 66 GLY A O 1
ATOM 477 N N . VAL A 1 69 ? 40.385 70.487 18.402 1.00 45.48 67 VAL A N 1
ATOM 478 C CA . VAL A 1 69 ? 41.662 69.786 18.704 1.00 44.69 67 VAL A CA 1
ATOM 479 C C . VAL A 1 69 ? 41.923 68.738 17.619 1.00 45.94 67 VAL A C 1
ATOM 480 O O . VAL A 1 69 ? 43.060 68.540 17.203 1.00 45.28 67 VAL A O 1
ATOM 484 N N . ALA A 1 70 ? 40.845 68.051 17.203 1.00 47.37 68 ALA A N 1
ATOM 485 C CA . ALA A 1 70 ? 40.938 66.909 16.289 1.00 48.48 68 ALA A CA 1
ATOM 486 C C . ALA A 1 70 ? 41.243 67.381 14.869 1.00 49.36 68 ALA A C 1
ATOM 487 O O . ALA A 1 70 ? 42.082 66.771 14.160 1.00 49.91 68 ALA A O 1
ATOM 489 N N . GLU A 1 71 ? 40.568 68.460 14.465 1.00 49.37 69 GLU A N 1
ATOM 490 C CA . GLU A 1 71 ? 40.728 69.019 13.128 1.00 49.44 69 GLU A CA 1
ATOM 491 C C . GLU A 1 71 ? 42.166 69.428 12.835 1.00 49.59 69 GLU A C 1
ATOM 492 O O . GLU A 1 71 ? 42.806 70.120 13.617 1.00 48.60 69 GLU A O 1
ATOM 498 N N . GLY A 1 72 ? 42.718 68.953 11.723 1.00 50.16 70 GLY A N 1
ATOM 499 C CA . GLY A 1 72 ? 44.046 69.434 11.369 1.00 49.89 70 GLY A CA 1
ATOM 500 C C . GLY A 1 72 ? 45.071 68.428 11.828 1.00 50.53 70 GLY A C 1
ATOM 501 O O . GLY A 1 72 ? 46.250 68.579 11.482 1.00 51.73 70 GLY A O 1
ATOM 502 N N . SER A 1 73 ? 44.626 67.387 12.558 1.00 49.50 71 SER A N 1
ATOM 503 C CA . SER A 1 73 ? 45.546 66.393 13.174 1.00 48.87 71 SER A CA 1
ATOM 504 C C . SER A 1 73 ? 45.921 65.266 12.233 1.00 48.56 71 SER A C 1
ATOM 505 O O . SER A 1 73 ? 45.222 64.970 11.283 1.00 47.51 71 SER A O 1
ATOM 508 N N . ASP A 1 74 ? 47.028 64.614 12.537 1.00 48.96 72 ASP A N 1
ATOM 509 C CA . ASP A 1 74 ? 47.405 63.436 11.809 1.00 50.36 72 ASP A CA 1
ATOM 510 C C . ASP A 1 74 ? 46.373 62.334 11.978 1.00 51.34 72 ASP A C 1
ATOM 511 O O . ASP A 1 74 ? 46.170 61.799 13.090 1.00 51.84 72 ASP A O 1
ATOM 516 N N . ALA A 1 75 ? 45.749 61.967 10.852 1.00 51.87 73 ALA A N 1
ATOM 517 C CA . ALA A 1 75 ? 44.720 60.923 10.789 1.00 51.25 73 ALA A CA 1
ATOM 518 C C . ALA A 1 75 ? 45.230 59.507 11.097 1.00 51.87 73 ALA A C 1
ATOM 519 O O . ALA A 1 75 ? 44.418 58.574 11.179 1.00 52.91 73 ALA A O 1
ATOM 521 N N . LEU A 1 76 ? 46.539 59.332 11.278 1.00 51.08 74 LEU A N 1
ATOM 522 C CA . LEU A 1 76 ? 47.079 58.011 11.565 1.00 50.97 74 LEU A CA 1
ATOM 523 C C . LEU A 1 76 ? 47.415 57.798 13.040 1.00 50.74 74 LEU A C 1
ATOM 524 O O . LEU A 1 76 ? 47.865 56.726 13.432 1.00 50.86 74 LEU A O 1
ATOM 529 N N . SER A 1 77 ? 47.212 58.818 13.874 1.00 49.03 75 SER A N 1
ATOM 530 C CA . SER A 1 77 ? 47.646 58.724 15.257 1.00 46.54 75 SER A CA 1
ATOM 531 C C . SER A 1 77 ? 46.561 59.162 16.249 1.00 44.05 75 SER A C 1
ATOM 532 O O . SER A 1 77 ? 46.720 60.156 16.930 1.00 42.71 75 SER A O 1
ATOM 535 N N . PRO A 1 78 ? 45.469 58.404 16.347 1.00 42.48 76 PRO A N 1
ATOM 536 C CA . PRO A 1 78 ? 44.396 58.810 17.252 1.00 41.81 76 PRO A CA 1
ATOM 537 C C . PRO A 1 78 ? 44.857 59.086 18.702 1.00 41.33 76 PRO A C 1
ATOM 538 O O . PRO A 1 78 ? 44.432 60.081 19.289 1.00 41.53 76 PRO A O 1
ATOM 542 N N . PRO A 1 79 ? 45.787 58.274 19.252 1.00 40.89 77 PRO A N 1
ATOM 543 C CA . PRO A 1 79 ? 46.162 58.536 20.647 1.00 39.98 77 PRO A CA 1
ATOM 544 C C . PRO A 1 79 ? 46.838 59.899 20.882 1.00 40.03 77 PRO A C 1
ATOM 545 O O . PRO A 1 79 ? 46.633 60.512 21.951 1.00 37.92 77 PRO A O 1
ATOM 549 N N . ALA A 1 80 ? 47.617 60.384 19.908 1.00 40.12 78 ALA A N 1
ATOM 550 C CA . ALA A 1 80 ? 48.187 61.733 20.036 1.00 41.62 78 ALA A CA 1
ATOM 551 C C . ALA A 1 80 ? 47.097 62.797 20.154 1.00 41.89 78 ALA A C 1
ATOM 552 O O . ALA A 1 80 ? 47.297 63.810 20.839 1.00 42.59 78 ALA A O 1
ATOM 554 N N . VAL A 1 81 ? 45.967 62.584 19.489 1.00 40.99 79 VAL A N 1
ATOM 555 C CA . VAL A 1 81 ? 44.866 63.553 19.615 1.00 41.56 79 VAL A CA 1
ATOM 556 C C . VAL A 1 81 ? 44.196 63.413 20.999 1.00 41.31 79 VAL A C 1
ATOM 557 O O . VAL A 1 81 ? 43.878 64.419 21.676 1.00 41.50 79 VAL A O 1
ATOM 561 N N . TRP A 1 82 ? 43.993 62.154 21.405 1.00 40.16 80 TRP A N 1
ATOM 562 C CA . TRP A 1 82 ? 43.392 61.848 22.692 1.00 40.47 80 TRP A CA 1
ATOM 563 C C . TRP A 1 82 ? 44.118 62.584 23.801 1.00 41.12 80 TRP A C 1
ATOM 564 O O . TRP A 1 82 ? 43.479 63.211 24.652 1.00 40.75 80 TRP A O 1
ATOM 575 N N . ALA A 1 83 ? 45.452 62.559 23.759 1.00 42.00 81 ALA A N 1
ATOM 576 C CA . ALA A 1 83 ? 46.255 63.195 24.802 1.00 42.98 81 ALA A CA 1
ATOM 577 C C . ALA A 1 83 ? 46.036 64.698 24.810 1.00 43.01 81 ALA A C 1
ATOM 578 O O . ALA A 1 83 ? 45.886 65.313 25.875 1.00 44.34 81 ALA A O 1
ATOM 580 N N . ARG A 1 84 ? 46.072 65.290 23.630 1.00 42.73 82 ARG A N 1
ATOM 581 C CA . ARG A 1 84 ? 45.810 66.723 23.464 1.00 42.75 82 ARG A CA 1
ATOM 582 C C . ARG A 1 84 ? 44.343 67.031 23.903 1.00 42.59 82 ARG A C 1
ATOM 583 O O . ARG A 1 84 ? 44.093 68.074 24.525 1.00 43.73 82 ARG A O 1
ATOM 591 N N . MET A 1 85 ? 43.399 66.123 23.626 1.00 40.91 83 MET A N 1
ATOM 592 C CA . MET A 1 85 ? 42.011 66.369 24.058 1.00 40.38 83 MET A CA 1
ATOM 593 C C . MET A 1 85 ? 41.872 66.401 25.602 1.00 40.98 83 MET A C 1
ATOM 594 O O . MET A 1 85 ? 41.261 67.325 26.159 1.00 40.96 83 MET A O 1
ATOM 599 N N . GLN A 1 86 ? 42.444 65.392 26.283 1.00 40.23 84 GLN A N 1
ATOM 600 C CA . GLN A 1 86 ? 42.459 65.306 27.729 1.00 38.45 84 GLN A CA 1
ATOM 601 C C . GLN A 1 86 ? 43.120 66.563 28.373 1.00 39.02 84 GLN A C 1
ATOM 602 O O . GLN A 1 86 ? 42.617 67.084 29.359 1.00 37.29 84 GLN A O 1
ATOM 608 N N . ALA A 1 87 ? 44.242 67.036 27.809 1.00 38.50 85 ALA A N 1
ATOM 609 C CA . ALA A 1 87 ? 44.920 68.193 28.345 1.00 38.52 85 ALA A CA 1
ATOM 610 C C . ALA A 1 87 ? 44.041 69.424 28.192 1.00 39.13 85 ALA A C 1
ATOM 611 O O . ALA A 1 87 ? 43.937 70.229 29.104 1.00 39.84 85 ALA A O 1
ATOM 613 N N . ALA A 1 88 ? 43.414 69.565 27.027 1.00 39.74 86 ALA A N 1
ATOM 614 C CA . ALA A 1 88 ? 42.644 70.751 26.676 1.00 39.70 86 ALA A CA 1
ATOM 615 C C . ALA A 1 88 ? 41.412 70.907 27.547 1.00 39.75 86 ALA A C 1
ATOM 616 O O . ALA A 1 88 ? 40.951 72.037 27.723 1.00 41.24 86 ALA A O 1
ATOM 618 N N . ILE A 1 89 ? 40.853 69.813 28.080 1.00 39.45 87 ILE A N 1
ATOM 619 C CA . ILE A 1 89 ? 39.583 69.956 28.792 1.00 39.41 87 ILE A CA 1
ATOM 620 C C . ILE A 1 89 ? 39.682 70.024 30.345 1.00 40.33 87 ILE A C 1
ATOM 621 O O . ILE A 1 89 ? 38.681 69.873 31.034 1.00 39.36 87 ILE A O 1
ATOM 626 N N . ARG A 1 90 ? 40.873 70.294 30.874 1.00 40.79 88 ARG A N 1
ATOM 627 C CA . ARG A 1 90 ? 41.096 70.303 32.313 1.00 42.84 88 ARG A CA 1
ATOM 628 C C . ARG A 1 90 ? 40.053 71.152 33.036 1.00 44.38 88 ARG A C 1
ATOM 629 O O . ARG A 1 90 ? 39.423 70.655 34.005 1.00 44.85 88 ARG A O 1
ATOM 637 N N . ASN A 1 91 ? 39.846 72.398 32.573 1.00 44.29 89 ASN A N 1
ATOM 638 C CA . ASN A 1 91 ? 38.842 73.286 33.184 1.00 45.88 89 ASN A CA 1
ATOM 639 C C . ASN A 1 91 ? 37.408 72.986 32.788 1.00 46.24 89 ASN A C 1
ATOM 640 O O . ASN A 1 91 ? 36.478 73.411 33.491 1.00 46.42 89 ASN A O 1
ATOM 645 N N . ALA A 1 92 ? 37.221 72.337 31.635 1.00 46.18 90 ALA A N 1
ATOM 646 C CA . ALA A 1 92 ? 35.862 72.141 31.105 1.00 45.85 90 ALA A CA 1
ATOM 647 C C . ALA A 1 92 ? 35.238 70.921 31.800 1.00 46.06 90 ALA A C 1
ATOM 648 O O . ALA A 1 92 ? 34.010 70.741 31.813 1.00 47.06 90 ALA A O 1
ATOM 650 N N . GLY A 1 93 ? 36.087 70.107 32.415 1.00 45.29 91 GLY A N 1
ATOM 651 C CA . GLY A 1 93 ? 35.621 68.970 33.160 1.00 45.56 91 GLY A CA 1
ATOM 652 C C . GLY A 1 93 ? 35.848 67.669 32.406 1.00 46.28 91 GLY A C 1
ATOM 653 O O . GLY A 1 93 ? 35.146 67.342 31.430 1.00 46.04 91 GLY A O 1
ATOM 654 N N . ARG A 1 94 ? 36.841 66.937 32.878 1.00 45.84 92 ARG A N 1
ATOM 655 C CA . ARG A 1 94 ? 37.337 65.774 32.204 1.00 46.50 92 ARG A CA 1
ATOM 656 C C . ARG A 1 94 ? 36.400 64.563 32.335 1.00 45.68 92 ARG A C 1
ATOM 657 O O . ARG A 1 94 ? 36.170 63.836 31.347 1.00 46.13 92 ARG A O 1
ATOM 665 N N . PRO A 1 95 ? 35.852 64.321 33.554 1.00 45.12 93 PRO A N 1
ATOM 666 C CA . PRO A 1 95 ? 35.032 63.111 33.764 1.00 43.81 93 PRO A CA 1
ATOM 667 C C . PRO A 1 95 ? 33.572 63.285 33.323 1.00 42.88 93 PRO A C 1
ATOM 668 O O . PRO A 1 95 ? 33.151 64.395 33.102 1.00 43.69 93 PRO A O 1
ATOM 672 N N . GLY A 1 96 ? 32.806 62.203 33.244 1.00 41.03 94 GLY A N 1
ATOM 673 C CA . GLY A 1 96 ? 31.394 62.287 32.908 1.00 40.02 94 GLY A CA 1
ATOM 674 C C . GLY A 1 96 ? 31.101 62.692 31.455 1.00 39.37 94 GLY A C 1
ATOM 675 O O . GLY A 1 96 ? 31.631 62.102 30.516 1.00 39.52 94 GLY A O 1
ATOM 676 N N . VAL A 1 97 ? 30.291 63.728 31.268 1.00 37.89 95 VAL A N 1
ATOM 677 C CA . VAL A 1 97 ? 29.966 64.203 29.916 1.00 37.15 95 VAL A CA 1
ATOM 678 C C . VAL A 1 97 ? 31.228 64.379 29.033 1.00 37.28 95 VAL A C 1
ATOM 679 O O . VAL A 1 97 ? 31.218 63.930 27.885 1.00 37.59 95 VAL A O 1
ATOM 683 N N . GLY A 1 98 ? 32.274 65.042 29.579 1.00 36.11 96 GLY A N 1
ATOM 684 C CA . GLY A 1 98 ? 33.533 65.295 28.871 1.00 35.49 96 GLY A CA 1
ATOM 685 C C . GLY A 1 98 ? 34.222 63.999 28.437 1.00 36.28 96 GLY A C 1
ATOM 686 O O . GLY A 1 98 ? 34.825 63.929 27.327 1.00 37.30 96 GLY A O 1
ATOM 687 N N . ALA A 1 99 ? 34.132 62.963 29.280 1.00 35.20 97 ALA A N 1
ATOM 688 C CA . ALA A 1 99 ? 34.803 61.701 28.996 1.00 35.58 97 ALA A CA 1
ATOM 689 C C . ALA A 1 99 ? 34.042 60.960 27.920 1.00 35.20 97 ALA A C 1
ATOM 690 O O . ALA A 1 99 ? 34.626 60.275 27.067 1.00 34.30 97 ALA A O 1
ATOM 692 N N . MET A 1 100 ? 32.719 61.048 28.005 1.00 35.16 98 MET A N 1
ATOM 693 C CA . MET A 1 100 ? 31.830 60.454 27.012 1.00 35.98 98 MET A CA 1
ATOM 694 C C . MET A 1 100 ? 32.121 61.076 25.620 1.00 37.20 98 MET A C 1
ATOM 695 O O . MET A 1 100 ? 32.164 60.361 24.603 1.00 38.18 98 MET A O 1
ATOM 700 N N . ALA A 1 101 ? 32.365 62.394 25.605 1.00 37.20 99 ALA A N 1
ATOM 701 C CA . ALA A 1 101 ? 32.666 63.108 24.368 1.00 37.28 99 ALA A CA 1
ATOM 702 C C . ALA A 1 101 ? 34.023 62.687 23.809 1.00 37.59 99 ALA A C 1
ATOM 703 O O . ALA A 1 101 ? 34.134 62.351 22.602 1.00 36.78 99 ALA A O 1
ATOM 705 N N . VAL A 1 102 ? 35.067 62.753 24.650 1.00 37.26 100 VAL A N 1
ATOM 706 C CA . VAL A 1 102 ? 36.387 62.245 24.219 1.00 36.55 100 VAL A CA 1
ATOM 707 C C . VAL A 1 102 ? 36.286 60.812 23.638 1.00 36.89 100 VAL A C 1
ATOM 708 O O . VAL A 1 102 ? 36.879 60.494 22.613 1.00 37.54 100 VAL A O 1
ATOM 712 N N . SER A 1 103 ? 35.513 59.954 24.280 1.00 36.72 101 SER A N 1
ATOM 713 C CA . SER A 1 103 ? 35.383 58.560 23.858 1.00 37.64 101 SER A CA 1
ATOM 714 C C . SER A 1 103 ? 34.805 58.438 22.445 1.00 38.61 101 SER A C 1
ATOM 715 O O . SER A 1 103 ? 35.341 57.718 21.595 1.00 39.19 101 SER A O 1
ATOM 718 N N . ALA A 1 104 ? 33.689 59.125 22.214 1.00 38.91 102 ALA A N 1
ATOM 719 C CA . ALA A 1 104 ? 33.022 59.124 20.914 1.00 39.66 102 ALA A CA 1
ATOM 720 C C . ALA A 1 104 ? 33.987 59.604 19.847 1.00 39.75 102 ALA A C 1
ATOM 721 O O . ALA A 1 104 ? 34.086 58.994 18.798 1.00 41.25 102 ALA A O 1
ATOM 723 N N . VAL A 1 105 ? 34.689 60.707 20.112 1.00 39.13 103 VAL A N 1
ATOM 724 C CA . VAL A 1 105 ? 35.657 61.228 19.165 1.00 38.50 103 VAL A CA 1
ATOM 725 C C . VAL A 1 105 ? 36.840 60.252 18.906 1.00 39.84 103 VAL A C 1
ATOM 726 O O . VAL A 1 105 ? 37.240 60.033 17.768 1.00 40.35 103 VAL A O 1
ATOM 730 N N . ASP A 1 106 ? 37.359 59.639 19.969 1.00 39.68 104 ASP A N 1
ATOM 731 C CA . ASP A 1 106 ? 38.439 58.684 19.847 1.00 39.57 104 ASP A CA 1
ATOM 732 C C . ASP A 1 106 ? 38.069 57.441 18.997 1.00 39.04 104 ASP A C 1
ATOM 733 O O . ASP A 1 106 ? 38.889 56.915 18.275 1.00 37.24 104 ASP A O 1
ATOM 738 N N . ILE A 1 107 ? 36.843 56.960 19.146 1.00 38.25 105 ILE A N 1
ATOM 739 C CA . ILE A 1 107 ? 36.378 55.805 18.436 1.00 38.80 105 ILE A CA 1
ATOM 740 C C . ILE A 1 107 ? 36.233 56.157 16.962 1.00 40.56 105 ILE A C 1
ATOM 741 O O . ILE A 1 107 ? 36.566 55.357 16.095 1.00 40.78 105 ILE A O 1
ATOM 746 N N . ALA A 1 108 ? 35.763 57.374 16.692 1.00 42.13 106 ALA A N 1
ATOM 747 C CA . ALA A 1 108 ? 35.655 57.868 15.331 1.00 43.44 106 ALA A CA 1
ATOM 748 C C . ALA A 1 108 ? 37.034 57.990 14.671 1.00 43.34 106 ALA A C 1
ATOM 749 O O . ALA A 1 108 ? 37.208 57.602 13.524 1.00 44.14 106 ALA A O 1
ATOM 751 N N . LEU A 1 109 ? 38.007 58.552 15.385 1.00 42.89 107 LEU A N 1
ATOM 752 C CA . LEU A 1 109 ? 39.363 58.639 14.893 1.00 42.62 107 LEU A CA 1
ATOM 753 C C . LEU A 1 109 ? 40.052 57.277 14.601 1.00 42.49 107 LEU A C 1
ATOM 754 O O . LEU A 1 109 ? 40.851 57.166 13.658 1.00 41.82 107 LEU A O 1
ATOM 759 N N . TRP A 1 110 ? 39.755 56.271 15.411 1.00 41.83 108 TRP A N 1
ATOM 760 C CA . TRP A 1 110 ? 40.302 54.947 15.216 1.00 42.69 108 TRP A CA 1
ATOM 761 C C . TRP A 1 110 ? 39.587 54.260 14.053 1.00 42.32 108 TRP A C 1
ATOM 762 O O . TRP A 1 110 ? 40.242 53.615 13.228 1.00 40.65 108 TRP A O 1
ATOM 773 N N . ASP A 1 111 ? 38.254 54.391 14.014 1.00 43.76 109 ASP A N 1
ATOM 774 C CA . ASP A 1 111 ? 37.478 53.963 12.833 1.00 45.20 109 ASP A CA 1
ATOM 775 C C . ASP A 1 111 ? 38.083 54.581 11.563 1.00 45.11 109 ASP A C 1
ATOM 776 O O . ASP A 1 111 ? 38.403 53.892 10.589 1.00 44.96 109 ASP A O 1
ATOM 781 N N . LEU A 1 112 ? 38.264 55.889 11.578 1.00 45.79 110 LEU A N 1
ATOM 782 C CA . LEU A 1 112 ? 38.920 56.549 10.466 1.00 46.58 110 LEU A CA 1
ATOM 783 C C . LEU A 1 112 ? 40.308 55.958 10.162 1.00 46.34 110 LEU A C 1
ATOM 784 O O . LEU A 1 112 ? 40.611 55.706 9.014 1.00 46.52 110 LEU A O 1
ATOM 789 N N . LYS A 1 113 ? 41.172 55.789 11.165 1.00 46.68 111 LYS A N 1
ATOM 790 C CA . LYS A 1 113 ? 42.481 55.214 10.892 1.00 46.71 111 LYS A CA 1
ATOM 791 C C . LYS A 1 113 ? 42.336 53.818 10.225 1.00 46.69 111 LYS A C 1
ATOM 792 O O . LYS A 1 113 ? 42.996 53.537 9.258 1.00 47.12 111 LYS A O 1
ATOM 798 N N . ALA A 1 114 ? 41.455 52.978 10.738 1.00 46.24 112 ALA A N 1
ATOM 799 C CA . ALA A 1 114 ? 41.330 51.616 10.260 1.00 47.37 112 ALA A CA 1
ATOM 800 C C . ALA A 1 114 ? 40.916 51.585 8.762 1.00 47.94 112 ALA A C 1
ATOM 801 O O . ALA A 1 114 ? 41.522 50.856 7.949 1.00 48.32 112 ALA A O 1
ATOM 803 N N . ARG A 1 115 ? 39.890 52.384 8.443 1.00 47.92 113 ARG A N 1
ATOM 804 C CA . ARG A 1 115 ? 39.408 52.683 7.078 1.00 48.10 113 ARG A CA 1
ATOM 805 C C . ARG A 1 115 ? 40.473 53.217 6.115 1.00 48.88 113 ARG A C 1
ATOM 806 O O . ARG A 1 115 ? 40.570 52.711 5.002 1.00 49.52 113 ARG A O 1
ATOM 814 N N . LEU A 1 116 ? 41.301 54.166 6.554 1.00 48.98 114 LEU A N 1
ATOM 815 C CA . LEU A 1 116 ? 42.427 54.649 5.739 1.00 49.86 114 LEU A CA 1
ATOM 816 C C . LEU A 1 116 ? 43.421 53.542 5.438 1.00 51.13 114 LEU A C 1
ATOM 817 O O . LEU A 1 116 ? 44.133 53.582 4.422 1.00 51.44 114 LEU A O 1
ATOM 822 N N . LEU A 1 117 ? 43.481 52.563 6.339 1.00 52.16 115 LEU A N 1
ATOM 823 C CA . LEU A 1 117 ? 44.386 51.438 6.179 1.00 52.04 115 LEU A CA 1
ATOM 824 C C . LEU A 1 117 ? 43.699 50.302 5.508 1.00 51.95 115 LEU A C 1
ATOM 825 O O . LEU A 1 117 ? 44.324 49.290 5.276 1.00 53.34 115 LEU A O 1
ATOM 830 N N . GLY A 1 118 ? 42.418 50.449 5.215 1.00 51.61 116 GLY A N 1
ATOM 831 C CA . GLY A 1 118 ? 41.673 49.385 4.596 1.00 51.03 116 GLY A CA 1
ATOM 832 C C . GLY A 1 118 ? 41.516 48.143 5.473 1.00 51.00 116 GLY A C 1
ATOM 833 O O . GLY A 1 118 ? 41.385 47.048 4.934 1.00 51.06 116 GLY A O 1
ATOM 834 N N . LEU A 1 119 ? 41.455 48.296 6.809 1.00 49.56 117 LEU A N 1
ATOM 835 C CA . LEU A 1 119 ? 41.365 47.133 7.719 1.00 48.04 117 LEU A CA 1
ATOM 836 C C . LEU A 1 119 ? 40.097 47.156 8.562 1.00 47.18 117 LEU A C 1
ATOM 837 O O . LEU A 1 119 ? 39.628 48.232 8.925 1.00 47.20 117 LEU A O 1
ATOM 842 N N . PRO A 1 120 ? 39.529 45.983 8.868 1.00 46.43 118 PRO A N 1
ATOM 843 C CA . PRO A 1 120 ? 38.589 45.924 10.009 1.00 46.07 118 PRO A CA 1
ATOM 844 C C . PRO A 1 120 ? 39.252 46.539 11.276 1.00 45.73 118 PRO A C 1
ATOM 845 O O . PRO A 1 120 ? 40.479 46.434 11.438 1.00 44.31 118 PRO A O 1
ATOM 849 N N . LEU A 1 121 ? 38.479 47.206 12.140 1.00 44.90 119 LEU A N 1
ATOM 850 C CA . LEU A 1 121 ? 39.106 47.894 13.281 1.00 45.27 119 LEU A CA 1
ATOM 851 C C . LEU A 1 121 ? 39.929 46.925 14.147 1.00 44.41 119 LEU A C 1
ATOM 852 O O . LEU A 1 121 ? 41.058 47.231 14.543 1.00 44.20 119 LEU A O 1
ATOM 857 N N . ALA A 1 122 ? 39.369 45.743 14.394 1.00 44.42 120 ALA A N 1
ATOM 858 C CA . ALA A 1 122 ? 40.038 44.736 15.184 1.00 44.61 120 ALA A CA 1
ATOM 859 C C . ALA A 1 122 ? 41.432 44.454 14.649 1.00 46.01 120 ALA A C 1
ATOM 860 O O . ALA A 1 122 ? 42.379 44.271 15.439 1.00 47.74 120 ALA A O 1
ATOM 862 N N . ASP A 1 123 ? 41.595 44.478 13.324 1.00 46.31 121 ASP A N 1
ATOM 863 C CA . ASP A 1 123 ? 42.906 44.258 12.697 1.00 46.58 121 ASP A CA 1
ATOM 864 C C . ASP A 1 123 ? 43.851 45.445 12.773 1.00 45.98 121 ASP A C 1
ATOM 865 O O . ASP A 1 123 ? 45.067 45.266 12.659 1.00 45.64 121 ASP A O 1
ATOM 870 N N . ALA A 1 124 ? 43.318 46.653 12.963 1.00 45.36 122 ALA A N 1
ATOM 871 C CA . ALA A 1 124 ? 44.180 47.834 13.117 1.00 44.75 122 ALA A CA 1
ATOM 872 C C . ALA A 1 124 ? 44.718 48.000 14.568 1.00 44.72 122 ALA A C 1
ATOM 873 O O . ALA A 1 124 ? 45.656 48.761 14.832 1.00 44.73 122 ALA A O 1
ATOM 875 N N . LEU A 1 125 ? 44.109 47.292 15.512 1.00 44.30 123 LEU A N 1
ATOM 876 C CA . LEU A 1 125 ? 44.554 47.314 16.897 1.00 42.80 123 LEU A CA 1
ATOM 877 C C . LEU A 1 125 ? 45.400 46.067 17.176 1.00 43.41 123 LEU A C 1
ATOM 878 O O . LEU A 1 125 ? 45.348 45.106 16.390 1.00 43.40 123 LEU A O 1
ATOM 883 N N . PRO A 1 126 ? 46.164 46.061 18.297 1.00 43.11 124 PRO A N 1
ATOM 884 C CA . PRO A 1 126 ? 46.854 44.847 18.722 1.00 43.54 124 PRO A CA 1
ATOM 885 C C . PRO A 1 126 ? 45.799 43.774 18.929 1.00 43.94 124 PRO A C 1
ATOM 886 O O . PRO A 1 126 ? 44.825 44.000 19.626 1.00 45.20 124 PRO A O 1
ATOM 890 N N . ARG A 1 127 ? 45.933 42.621 18.314 1.00 43.10 125 ARG A N 1
ATOM 891 C CA . ARG A 1 127 ? 44.812 41.720 18.355 1.00 42.34 125 ARG A CA 1
ATOM 892 C C . ARG A 1 127 ? 45.175 40.398 19.032 1.00 42.41 125 ARG A C 1
ATOM 893 O O . ARG A 1 127 ? 46.098 39.698 18.607 1.00 41.70 125 ARG A O 1
ATOM 901 N N . PHE A 1 128 ? 44.412 40.067 20.076 1.00 42.53 126 PHE A N 1
ATOM 902 C CA . PHE A 1 128 ? 44.558 38.828 20.843 1.00 41.98 126 PHE A CA 1
ATOM 903 C C . PHE A 1 128 ? 43.476 37.841 20.449 1.00 42.91 126 PHE A C 1
ATOM 904 O O . PHE A 1 128 ? 43.721 36.643 20.509 1.00 44.47 126 PHE A O 1
ATOM 912 N N . HIS A 1 129 ? 42.275 38.312 20.105 1.00 42.11 127 HIS A N 1
ATOM 913 C CA . HIS A 1 129 ? 41.133 37.430 19.915 1.00 42.91 127 HIS A CA 1
ATOM 914 C C . HIS A 1 129 ? 40.518 37.559 18.531 1.00 44.45 127 HIS A C 1
ATOM 915 O O . HIS A 1 129 ? 40.388 38.700 17.987 1.00 43.72 127 HIS A O 1
ATOM 922 N N . ALA A 1 130 ? 40.103 36.403 17.976 1.00 44.95 128 ALA A N 1
ATOM 923 C CA . ALA A 1 130 ? 39.419 36.356 16.666 1.00 45.71 128 ALA A CA 1
ATOM 924 C C . ALA A 1 130 ? 37.941 36.730 16.790 1.00 46.61 128 ALA A C 1
ATOM 925 O O . ALA A 1 130 ? 37.434 37.534 16.042 1.00 47.44 128 ALA A O 1
ATOM 927 N N . GLU A 1 131 ? 37.238 36.110 17.731 1.00 47.25 129 GLU A N 1
ATOM 928 C CA . GLU A 1 131 ? 35.960 36.627 18.166 1.00 47.15 129 GLU A CA 1
ATOM 929 C C . GLU A 1 131 ? 35.932 36.790 19.698 1.00 46.44 129 GLU A C 1
ATOM 930 O O . GLU A 1 131 ? 36.882 36.412 20.383 1.00 45.68 129 GLU A O 1
ATOM 936 N N . VAL A 1 132 ? 34.823 37.327 20.229 1.00 45.09 130 VAL A N 1
ATOM 937 C CA . VAL A 1 132 ? 34.724 37.620 21.663 1.00 44.01 130 VAL A CA 1
ATOM 938 C C . VAL A 1 132 ? 33.402 37.155 22.222 1.00 43.08 130 VAL A C 1
ATOM 939 O O . VAL A 1 132 ? 32.342 37.384 21.604 1.00 44.16 130 VAL A O 1
ATOM 943 N N . PRO A 1 133 ? 33.436 36.496 23.389 1.00 41.70 131 PRO A N 1
ATOM 944 C CA . PRO A 1 133 ? 32.213 35.982 23.972 1.00 40.44 131 PRO A CA 1
ATOM 945 C C . PRO A 1 133 ? 31.352 37.078 24.604 1.00 40.32 131 PRO A C 1
ATOM 946 O O . PRO A 1 133 ? 31.874 38.126 25.092 1.00 40.48 131 PRO A O 1
ATOM 950 N N . VAL A 1 134 ? 30.037 36.891 24.528 1.00 39.35 132 VAL A N 1
ATOM 951 C CA . VAL A 1 134 ? 29.099 37.874 25.039 1.00 38.48 132 VAL A CA 1
ATOM 952 C C . VAL A 1 134 ? 28.208 37.299 26.123 1.00 40.12 132 VAL A C 1
ATOM 953 O O . VAL A 1 134 ? 28.091 36.056 26.290 1.00 40.70 132 VAL A O 1
ATOM 957 N N . TYR A 1 135 ? 27.584 38.182 26.902 1.00 39.78 133 TYR A N 1
ATOM 958 C CA . TYR A 1 135 ? 26.394 37.741 27.620 1.00 39.19 133 TYR A CA 1
ATOM 959 C C . TYR A 1 135 ? 25.230 38.639 27.213 1.00 39.62 133 TYR A C 1
ATOM 960 O O . TYR A 1 135 ? 25.423 39.846 26.982 1.00 38.96 133 TYR A O 1
ATOM 969 N N . GLY A 1 136 ? 24.041 38.044 27.111 1.00 39.23 134 GLY A N 1
ATOM 970 C CA . GLY A 1 136 ? 22.830 38.794 26.874 1.00 38.68 134 GLY A CA 1
ATOM 971 C C . GLY A 1 136 ? 22.420 39.535 28.138 1.00 39.21 134 GLY A C 1
ATOM 972 O O . GLY A 1 136 ? 22.329 38.947 29.212 1.00 39.12 134 GLY A O 1
ATOM 973 N N . SER A 1 137 ? 22.156 40.837 28.027 1.00 39.49 135 SER A N 1
ATOM 974 C CA . SER A 1 137 ? 21.937 41.654 29.236 1.00 39.17 135 SER A CA 1
ATOM 975 C C . SER A 1 137 ? 20.622 42.507 29.150 1.00 38.52 135 SER A C 1
ATOM 976 O O . SER A 1 137 ? 20.484 43.320 28.264 1.00 38.08 135 SER A O 1
ATOM 979 N N . GLY A 1 138 ? 19.674 42.271 30.053 1.00 37.84 136 GLY A N 1
ATOM 980 C CA . GLY A 1 138 ? 18.421 43.002 30.113 1.00 38.18 136 GLY A CA 1
ATOM 981 C C . GLY A 1 138 ? 17.757 42.727 31.450 1.00 39.55 136 GLY A C 1
ATOM 982 O O . GLY A 1 138 ? 18.351 43.005 32.524 1.00 41.31 136 GLY A O 1
ATOM 983 N N . GLY A 1 139 ? 16.542 42.177 31.431 1.00 39.95 137 GLY A N 1
ATOM 984 C CA . GLY A 1 139 ? 15.924 41.627 32.654 1.00 39.89 137 GLY A CA 1
ATOM 985 C C . GLY A 1 139 ? 15.600 42.735 33.633 1.00 41.13 137 GLY A C 1
ATOM 986 O O . GLY A 1 139 ? 15.765 42.566 34.866 1.00 42.07 137 GLY A O 1
ATOM 987 N N . PHE A 1 140 ? 15.131 43.856 33.081 1.00 39.89 138 PHE A N 1
ATOM 988 C CA . PHE A 1 140 ? 14.822 45.046 33.863 1.00 39.86 138 PHE A CA 1
ATOM 989 C C . PHE A 1 140 ? 13.784 44.755 34.937 1.00 39.54 138 PHE A C 1
ATOM 990 O O . PHE A 1 140 ? 12.943 43.828 34.789 1.00 39.37 138 PHE A O 1
ATOM 998 N N . THR A 1 141 ? 13.874 45.539 36.011 1.00 38.39 139 THR A N 1
ATOM 999 C CA . THR A 1 141 ? 13.013 45.381 37.160 1.00 39.03 139 THR A CA 1
ATOM 1000 C C . THR A 1 141 ? 11.554 45.735 36.864 1.00 39.91 139 THR A C 1
ATOM 1001 O O . THR A 1 141 ? 10.635 45.310 37.599 1.00 40.04 139 THR A O 1
ATOM 1005 N N . SER A 1 142 ? 11.335 46.478 35.783 1.00 41.10 140 SER A N 1
ATOM 1006 C CA . SER A 1 142 ? 9.972 46.764 35.338 1.00 43.25 140 SER A CA 1
ATOM 1007 C C . SER A 1 142 ? 9.288 45.587 34.604 1.00 44.34 140 SER A C 1
ATOM 1008 O O . SER A 1 142 ? 8.068 45.597 34.448 1.00 45.26 140 SER A O 1
ATOM 1011 N N . TYR A 1 143 ? 10.056 44.623 34.092 1.00 45.34 141 TYR A N 1
ATOM 1012 C CA . TYR A 1 143 ? 9.457 43.502 33.354 1.00 45.92 141 TYR A CA 1
ATOM 1013 C C . TYR A 1 143 ? 8.547 42.631 34.225 1.00 47.45 141 TYR A C 1
ATOM 1014 O O . TYR A 1 143 ? 8.970 42.131 35.297 1.00 48.83 141 TYR A O 1
ATOM 1023 N N . PRO A 1 144 ? 7.315 42.376 33.755 1.00 47.57 142 PRO A N 1
ATOM 1024 C CA . PRO A 1 144 ? 6.610 41.291 34.458 1.00 47.61 142 PRO A CA 1
ATOM 1025 C C . PRO A 1 144 ? 7.357 39.980 34.213 1.00 47.62 142 PRO A C 1
ATOM 1026 O O . PRO A 1 144 ? 8.159 39.908 33.295 1.00 46.61 142 PRO A O 1
ATOM 1030 N N . LEU A 1 145 ? 7.074 38.965 35.029 1.00 48.57 143 LEU A N 1
ATOM 1031 C CA . LEU A 1 145 ? 7.772 37.658 35.027 1.00 49.74 143 LEU A CA 1
ATOM 1032 C C . LEU A 1 145 ? 7.892 36.934 33.665 1.00 50.47 143 LEU A C 1
ATOM 1033 O O . LEU A 1 145 ? 8.960 36.422 33.316 1.00 50.42 143 LEU A O 1
ATOM 1038 N N . ARG A 1 146 ? 6.792 36.920 32.902 1.00 51.01 144 ARG A N 1
ATOM 1039 C CA . ARG A 1 146 ? 6.722 36.319 31.555 1.00 50.86 144 ARG A CA 1
ATOM 1040 C C . ARG A 1 146 ? 7.675 37.000 30.604 1.00 49.95 144 ARG A C 1
ATOM 1041 O O . ARG A 1 146 ? 8.374 36.334 29.833 1.00 50.72 144 ARG A O 1
ATOM 1043 N N . ARG A 1 147 ? 7.707 38.328 30.643 1.00 49.07 145 ARG A N 1
ATOM 1044 C CA . ARG A 1 147 ? 8.511 39.055 29.690 1.00 48.14 145 ARG A CA 1
ATOM 1045 C C . ARG A 1 147 ? 10.029 38.901 30.038 1.00 47.59 145 ARG A C 1
ATOM 1046 O O . ARG A 1 147 ? 10.903 38.824 29.147 1.00 46.50 145 ARG A O 1
ATOM 1054 N N . LEU A 1 148 ? 10.313 38.822 31.329 1.00 46.30 146 LEU A N 1
ATOM 1055 C CA . LEU A 1 148 ? 11.663 38.508 31.813 1.00 46.37 146 LEU A CA 1
ATOM 1056 C C . LEU A 1 148 ? 12.079 37.099 31.333 1.00 45.98 146 LEU A C 1
ATOM 1057 O O . LEU A 1 148 ? 13.162 36.902 30.775 1.00 45.66 146 LEU A O 1
ATOM 1062 N N . GLN A 1 149 ? 11.200 36.112 31.519 1.00 46.36 147 GLN A N 1
ATOM 1063 C CA . GLN A 1 149 ? 11.493 34.751 31.045 1.00 45.87 147 GLN A CA 1
ATOM 1064 C C . GLN A 1 149 ? 11.703 34.660 29.540 1.00 45.54 147 GLN A C 1
ATOM 1065 O O . GLN A 1 149 ? 12.558 33.926 29.083 1.00 45.08 147 GLN A O 1
ATOM 1071 N N . GLU A 1 150 ? 10.936 35.427 28.770 1.00 45.57 148 GLU A N 1
ATOM 1072 C CA . GLU A 1 150 ? 11.027 35.347 27.317 1.00 46.45 148 GLU A CA 1
ATOM 1073 C C . GLU A 1 150 ? 12.304 35.990 26.816 1.00 46.66 148 GLU A C 1
ATOM 1074 O O . GLU A 1 150 ? 12.935 35.523 25.841 1.00 46.71 148 GLU A O 1
ATOM 1080 N N . GLN A 1 151 ? 12.697 37.083 27.456 1.00 45.75 149 GLN A N 1
ATOM 1081 C CA . GLN A 1 151 ? 13.927 37.695 27.039 1.00 46.53 149 GLN A CA 1
ATOM 1082 C C . GLN A 1 151 ? 15.148 36.808 27.343 1.00 46.38 149 GLN A C 1
ATOM 1083 O O . GLN A 1 151 ? 15.970 36.568 26.458 1.00 46.56 149 GLN A O 1
ATOM 1089 N N . LEU A 1 152 ? 15.270 36.355 28.589 1.00 46.13 150 LEU A N 1
ATOM 1090 C CA . LEU A 1 152 ? 16.381 35.491 28.961 1.00 47.25 150 LEU A CA 1
ATOM 1091 C C . LEU A 1 152 ? 16.358 34.155 28.196 1.00 47.19 150 LEU A C 1
ATOM 1092 O O . LEU A 1 152 ? 17.387 33.729 27.671 1.00 47.61 150 LEU A O 1
ATOM 1097 N N . GLY A 1 153 ? 15.187 33.507 28.126 1.00 47.20 151 GLY A N 1
ATOM 1098 C CA . GLY A 1 153 ? 15.044 32.204 27.462 1.00 46.41 151 GLY A CA 1
ATOM 1099 C C . GLY A 1 153 ? 15.425 32.387 26.019 1.00 47.33 151 GLY A C 1
ATOM 1100 O O . GLY A 1 153 ? 16.141 31.567 25.434 1.00 46.95 151 GLY A O 1
ATOM 1101 N N . GLY A 1 154 ? 14.978 33.510 25.447 1.00 48.01 152 GLY A N 1
ATOM 1102 C CA . GLY A 1 154 ? 15.264 33.834 24.051 1.00 49.52 152 GLY A CA 1
ATOM 1103 C C . GLY A 1 154 ? 16.750 33.839 23.808 1.00 51.02 152 GLY A C 1
ATOM 1104 O O . GLY A 1 154 ? 17.241 33.178 22.860 1.00 52.45 152 GLY A O 1
ATOM 1105 N N . TRP A 1 155 ? 17.498 34.536 24.678 1.00 50.11 153 TRP A N 1
ATOM 1106 C CA . TRP A 1 155 ? 18.952 34.545 24.514 1.00 48.76 153 TRP A CA 1
ATOM 1107 C C . TRP A 1 155 ? 19.590 33.157 24.698 1.00 47.99 153 TRP A C 1
ATOM 1108 O O . TRP A 1 155 ? 20.539 32.857 24.016 1.00 46.30 153 TRP A O 1
ATOM 1119 N N . ALA A 1 156 ? 19.087 32.341 25.624 1.00 48.27 154 ALA A N 1
ATOM 1120 C CA . ALA A 1 156 ? 19.667 31.001 25.862 1.00 50.32 154 ALA A CA 1
ATOM 1121 C C . ALA A 1 156 ? 19.453 30.076 24.671 1.00 50.73 154 ALA A C 1
ATOM 1122 O O . ALA A 1 156 ? 20.387 29.399 24.242 1.00 51.51 154 ALA A O 1
ATOM 1124 N N . ALA A 1 157 ? 18.227 30.096 24.148 1.00 50.51 155 ALA A N 1
ATOM 1125 C CA . ALA A 1 157 ? 17.805 29.378 22.946 1.00 50.83 155 ALA A CA 1
ATOM 1126 C C . ALA A 1 157 ? 18.647 29.742 21.716 1.00 50.98 155 ALA A C 1
ATOM 1127 O O . ALA A 1 157 ? 18.857 28.884 20.837 1.00 51.78 155 ALA A O 1
ATOM 1129 N N . ALA A 1 158 ? 19.091 31.002 21.647 1.00 49.40 156 ALA A N 1
ATOM 1130 C CA . ALA A 1 158 ? 20.015 31.462 20.621 1.00 48.46 156 ALA A CA 1
ATOM 1131 C C . ALA A 1 158 ? 21.448 30.996 20.854 1.00 48.60 156 ALA A C 1
ATOM 1132 O O . ALA A 1 158 ? 22.366 31.406 20.138 1.00 49.10 156 ALA A O 1
ATOM 1134 N N . GLY A 1 159 ? 21.677 30.161 21.857 1.00 48.25 157 GLY A N 1
ATOM 1135 C CA . GLY A 1 159 ? 23.049 29.675 22.092 1.00 48.05 157 GLY A CA 1
ATOM 1136 C C . GLY A 1 159 ? 23.965 30.635 22.858 1.00 47.88 157 GLY A C 1
ATOM 1137 O O . GLY A 1 159 ? 25.182 30.423 22.903 1.00 47.63 157 GLY A O 1
ATOM 1138 N N . ILE A 1 160 ? 23.404 31.707 23.433 1.00 46.97 158 ILE A N 1
ATOM 1139 C CA . ILE A 1 160 ? 24.199 32.613 24.302 1.00 46.51 158 ILE A CA 1
ATOM 1140 C C . ILE A 1 160 ? 24.146 32.034 25.714 1.00 46.15 158 ILE A C 1
ATOM 1141 O O . ILE A 1 160 ? 23.091 32.077 26.366 1.00 46.56 158 ILE A O 1
ATOM 1146 N N . PRO A 1 161 ? 25.278 31.475 26.190 1.00 45.83 159 PRO A N 1
ATOM 1147 C CA . PRO A 1 161 ? 25.305 30.667 27.410 1.00 45.42 159 PRO A CA 1
ATOM 1148 C C . PRO A 1 161 ? 25.457 31.466 28.730 1.00 44.80 159 PRO A C 1
ATOM 1149 O O . PRO A 1 161 ? 25.736 30.874 29.779 1.00 44.48 159 PRO A O 1
ATOM 1153 N N . ARG A 1 162 ? 25.217 32.783 28.659 1.00 44.25 160 ARG A N 1
ATOM 1154 C CA . ARG A 1 162 ? 25.341 33.694 29.795 1.00 43.55 160 ARG A CA 1
ATOM 1155 C C . ARG A 1 162 ? 24.319 34.809 29.661 1.00 42.85 160 ARG A C 1
ATOM 1156 O O . ARG A 1 162 ? 24.224 35.471 28.630 1.00 42.64 160 ARG A O 1
ATOM 1164 N N . VAL A 1 163 ? 23.547 35.016 30.713 1.00 42.06 161 VAL A N 1
ATOM 1165 C CA . VAL A 1 163 ? 22.574 36.085 30.707 1.00 41.06 161 VAL A CA 1
ATOM 1166 C C . VAL A 1 163 ? 22.628 36.890 32.002 1.00 41.10 161 VAL A C 1
ATOM 1167 O O . VAL A 1 163 ? 22.849 36.298 33.112 1.00 40.36 161 VAL A O 1
ATOM 1171 N N . LYS A 1 164 ? 22.411 38.215 31.862 1.00 39.41 162 LYS A N 1
ATOM 1172 C CA . LYS A 1 164 ? 22.275 39.113 33.032 1.00 39.03 162 LYS A CA 1
ATOM 1173 C C . LYS A 1 164 ? 20.904 39.788 33.190 1.00 38.43 162 LYS A C 1
ATOM 1174 O O . LYS A 1 164 ? 20.282 40.214 32.228 1.00 39.37 162 LYS A O 1
ATOM 1180 N N . MET A 1 165 ? 20.446 39.880 34.430 1.00 38.00 163 MET A N 1
ATOM 1181 C CA . MET A 1 165 ? 19.179 40.539 34.789 1.00 37.09 163 MET A CA 1
ATOM 1182 C C . MET A 1 165 ? 19.376 41.577 35.951 1.00 37.09 163 MET A C 1
ATOM 1183 O O . MET A 1 165 ? 20.387 41.559 36.662 1.00 35.98 163 MET A O 1
ATOM 1188 N N . LYS A 1 166 ? 18.413 42.482 36.115 1.00 38.17 164 LYS A N 1
ATOM 1189 C CA . LYS A 1 166 ? 18.404 43.425 37.218 1.00 37.14 164 LYS A CA 1
ATOM 1190 C C . LYS A 1 166 ? 17.704 42.899 38.467 1.00 37.99 164 LYS A C 1
ATOM 1191 O O . LYS A 1 166 ? 16.715 42.167 38.398 1.00 36.96 164 LYS A O 1
ATOM 1197 N N . VAL A 1 167 ? 18.244 43.274 39.625 1.00 38.28 165 VAL A N 1
ATOM 1198 C CA . VAL A 1 167 ? 17.654 42.964 40.933 1.00 38.04 165 VAL A CA 1
ATOM 1199 C C . VAL A 1 167 ? 17.750 44.209 41.804 1.00 38.42 165 VAL A C 1
ATOM 1200 O O . VAL A 1 167 ? 18.512 45.141 41.512 1.00 37.26 165 VAL A O 1
ATOM 1204 N N . GLY A 1 168 ? 17.026 44.200 42.907 1.00 38.79 166 GLY A N 1
ATOM 1205 C CA . GLY A 1 168 ? 17.338 45.189 43.949 1.00 41.26 166 GLY A CA 1
ATOM 1206 C C . GLY A 1 168 ? 16.391 46.357 44.089 1.00 43.43 166 GLY A C 1
ATOM 1207 O O . GLY A 1 168 ? 16.490 47.111 45.090 1.00 43.85 166 GLY A O 1
ATOM 1208 N N . ARG A 1 169 ? 15.498 46.530 43.098 1.00 43.61 167 ARG A N 1
ATOM 1209 C CA . ARG A 1 169 ? 14.502 47.606 43.126 1.00 45.56 167 ARG A CA 1
ATOM 1210 C C . ARG A 1 169 ? 13.344 47.328 44.114 1.00 47.46 167 ARG A C 1
ATOM 1211 O O . ARG A 1 169 ? 12.972 48.198 44.907 1.00 47.68 167 ARG A O 1
ATOM 1219 N N . GLU A 1 170 ? 12.789 46.116 44.055 1.00 48.61 168 GLU A N 1
ATOM 1220 C CA . GLU A 1 170 ? 11.864 45.621 45.062 1.00 49.93 168 GLU A CA 1
ATOM 1221 C C . GLU A 1 170 ? 12.357 44.292 45.649 1.00 48.67 168 GLU A C 1
ATOM 1222 O O . GLU A 1 170 ? 11.919 43.206 45.241 1.00 48.34 168 GLU A O 1
ATOM 1228 N N . PRO A 1 171 ? 13.259 44.381 46.636 1.00 48.24 169 PRO A N 1
ATOM 1229 C CA . PRO A 1 171 ? 13.959 43.171 47.090 1.00 48.16 169 PRO A CA 1
ATOM 1230 C C . PRO A 1 171 ? 13.050 41.968 47.440 1.00 48.83 169 PRO A C 1
ATOM 1231 O O . PRO A 1 171 ? 13.414 40.810 47.161 1.00 48.97 169 PRO A O 1
ATOM 1235 N N . GLU A 1 172 ? 11.883 42.241 48.003 1.00 49.33 170 GLU A N 1
ATOM 1236 C CA . GLU A 1 172 ? 10.859 41.234 48.292 1.00 51.07 170 GLU A CA 1
ATOM 1237 C C . GLU A 1 172 ? 10.445 40.424 47.087 1.00 50.12 170 GLU A C 1
ATOM 1238 O O . GLU A 1 172 ? 10.162 39.245 47.202 1.00 49.72 170 GLU A O 1
ATOM 1244 N N . LYS A 1 173 ? 10.425 41.040 45.915 1.00 50.17 171 LYS A N 1
ATOM 1245 C CA . LYS A 1 173 ? 10.026 40.301 44.718 1.00 50.27 171 LYS A CA 1
ATOM 1246 C C . LYS A 1 173 ? 11.153 39.513 44.033 1.00 49.27 171 LYS A C 1
ATOM 1247 O O . LYS A 1 173 ? 10.900 38.633 43.243 1.00 49.44 171 LYS A O 1
ATOM 1253 N N . ASP A 1 174 ? 12.400 39.816 44.365 1.00 48.00 172 ASP A N 1
ATOM 1254 C CA . ASP A 1 174 ? 13.532 39.273 43.623 1.00 46.65 172 ASP A CA 1
ATOM 1255 C C . ASP A 1 174 ? 13.716 37.739 43.700 1.00 46.06 172 ASP A C 1
ATOM 1256 O O . ASP A 1 174 ? 14.068 37.119 42.697 1.00 45.59 172 ASP A O 1
ATOM 1261 N N . PRO A 1 175 ? 13.488 37.121 44.881 1.00 45.70 173 PRO A N 1
ATOM 1262 C CA . PRO A 1 175 ? 13.599 35.655 44.922 1.00 45.88 173 PRO A CA 1
ATOM 1263 C C . PRO A 1 175 ? 12.740 34.929 43.894 1.00 45.52 173 PRO A C 1
ATOM 1264 O O . PRO A 1 175 ? 13.259 34.081 43.198 1.00 45.31 173 PRO A O 1
ATOM 1268 N N . GLU A 1 176 ? 11.479 35.291 43.715 1.00 46.25 174 GLU A N 1
ATOM 1269 C CA . GLU A 1 176 ? 10.767 34.669 42.595 1.00 47.08 174 GLU A CA 1
ATOM 1270 C C . GLU A 1 176 ? 11.188 35.121 41.215 1.00 46.03 174 GLU A C 1
ATOM 1271 O O . GLU A 1 176 ? 11.097 34.334 40.275 1.00 46.81 174 GLU A O 1
ATOM 1277 N N . ARG A 1 177 ? 11.681 36.356 41.067 1.00 44.83 175 ARG A N 1
ATOM 1278 C CA A ARG A 1 177 ? 12.151 36.789 39.762 0.50 44.57 175 ARG A CA 1
ATOM 1279 C CA B ARG A 1 177 ? 12.172 36.814 39.769 0.50 44.42 175 ARG A CA 1
ATOM 1280 C C . ARG A 1 177 ? 13.392 35.999 39.361 1.00 44.82 175 ARG A C 1
ATOM 1281 O O . ARG A 1 177 ? 13.508 35.585 38.222 1.00 44.72 175 ARG A O 1
ATOM 1296 N N . VAL A 1 178 ? 14.313 35.754 40.300 1.00 45.07 176 VAL A N 1
ATOM 1297 C CA . VAL A 1 178 ? 15.498 34.943 39.963 1.00 46.27 176 VAL A CA 1
ATOM 1298 C C . VAL A 1 178 ? 15.167 33.454 39.761 1.00 47.32 176 VAL A C 1
ATOM 1299 O O . VAL A 1 178 ? 15.721 32.805 38.881 1.00 47.49 176 VAL A O 1
ATOM 1303 N N . ARG A 1 179 ? 14.246 32.928 40.570 1.00 48.29 177 ARG A N 1
ATOM 1304 C CA . ARG A 1 179 ? 13.732 31.565 40.371 1.00 48.92 177 ARG A CA 1
ATOM 1305 C C . ARG A 1 179 ? 13.072 31.376 39.013 1.00 48.68 177 ARG A C 1
ATOM 1306 O O . ARG A 1 179 ? 13.325 30.374 38.355 1.00 49.02 177 ARG A O 1
ATOM 1314 N N . ALA A 1 180 ? 12.278 32.362 38.592 1.00 48.68 178 ALA A N 1
ATOM 1315 C CA . ALA A 1 180 ? 11.658 32.396 37.255 1.00 49.08 178 ALA A CA 1
ATOM 1316 C C . ALA A 1 180 ? 12.659 32.454 36.119 1.00 49.74 178 ALA A C 1
ATOM 1317 O O . ALA A 1 180 ? 12.480 31.815 35.064 1.00 51.05 178 ALA A O 1
ATOM 1319 N N . ALA A 1 181 ? 13.709 33.239 36.317 1.00 49.42 179 ALA A N 1
ATOM 1320 C CA . ALA A 1 181 ? 14.787 33.324 35.324 1.00 49.11 179 ALA A CA 1
ATOM 1321 C C . ALA A 1 181 ? 15.523 31.976 35.209 1.00 48.14 179 ALA A C 1
ATOM 1322 O O . ALA A 1 181 ? 15.889 31.546 34.123 1.00 48.65 179 ALA A O 1
ATOM 1324 N N . ARG A 1 182 ? 15.763 31.328 36.333 1.00 47.80 180 ARG A N 1
ATOM 1325 C CA . ARG A 1 182 ? 16.454 30.047 36.301 1.00 49.35 180 ARG A CA 1
ATOM 1326 C C . ARG A 1 182 ? 15.644 28.970 35.537 1.00 50.48 180 ARG A C 1
ATOM 1327 O O . ARG A 1 182 ? 16.212 28.137 34.790 1.00 50.25 180 ARG A O 1
ATOM 1335 N N . GLU A 1 183 ? 14.321 29.029 35.709 1.00 51.45 181 GLU A N 1
ATOM 1336 C CA . GLU A 1 183 ? 13.421 28.070 35.101 1.00 53.54 181 GLU A CA 1
ATOM 1337 C C . GLU A 1 183 ? 13.470 28.244 33.590 1.00 53.12 181 GLU A C 1
ATOM 1338 O O . GLU A 1 183 ? 13.591 27.281 32.840 1.00 52.06 181 GLU A O 1
ATOM 1344 N N . ALA A 1 184 ? 13.395 29.496 33.165 1.00 52.95 182 ALA A N 1
ATOM 1345 C CA . ALA A 1 184 ? 13.516 29.835 31.763 1.00 52.53 182 ALA A CA 1
ATOM 1346 C C . ALA A 1 184 ? 14.826 29.365 31.048 1.00 52.64 182 ALA A C 1
ATOM 1347 O O . ALA A 1 184 ? 14.813 29.103 29.858 1.00 53.12 182 ALA A O 1
ATOM 1349 N N . ILE A 1 185 ? 15.960 29.302 31.728 1.00 52.49 183 ILE A N 1
ATOM 1350 C CA . ILE A 1 185 ? 17.227 29.113 30.990 1.00 51.90 183 ILE A CA 1
ATOM 1351 C C . ILE A 1 185 ? 17.834 27.719 31.196 1.00 52.39 183 ILE A C 1
ATOM 1352 O O . ILE A 1 185 ? 18.641 27.250 30.383 1.00 51.96 183 ILE A O 1
ATOM 1357 N N . GLY A 1 186 ? 17.455 27.065 32.287 1.00 52.74 184 GLY A N 1
ATOM 1358 C CA . GLY A 1 186 ? 18.024 25.761 32.612 1.00 54.18 184 GLY A CA 1
ATOM 1359 C C . GLY A 1 186 ? 19.312 25.862 33.401 1.00 55.10 184 GLY A C 1
ATOM 1360 O O . GLY A 1 186 ? 19.893 26.949 33.542 1.00 54.74 184 GLY A O 1
ATOM 1361 N N . GLU A 1 187 ? 19.780 24.718 33.890 1.00 56.23 185 GLU A N 1
ATOM 1362 C CA . GLU A 1 187 ? 20.962 24.645 34.744 1.00 57.39 185 GLU A CA 1
ATOM 1363 C C . GLU A 1 187 ? 22.311 24.824 34.055 1.00 57.35 185 GLU A C 1
ATOM 1364 O O . GLU A 1 187 ? 23.375 24.747 34.722 1.00 57.73 185 GLU A O 1
ATOM 1370 N N . SER A 1 188 ? 22.315 25.048 32.746 1.00 56.85 186 SER A N 1
ATOM 1371 C CA . SER A 1 188 ? 23.615 25.142 32.071 1.00 56.83 186 SER A CA 1
ATOM 1372 C C . SER A 1 188 ? 23.845 26.514 31.437 1.00 55.23 186 SER A C 1
ATOM 1373 O O . SER A 1 188 ? 24.799 26.728 30.685 1.00 55.76 186 SER A O 1
ATOM 1376 N N . VAL A 1 189 ? 22.944 27.438 31.723 1.00 52.53 187 VAL A N 1
ATOM 1377 C CA . VAL A 1 189 ? 23.165 28.830 31.377 1.00 49.93 187 VAL A CA 1
ATOM 1378 C C . VAL A 1 189 ? 23.567 29.592 32.660 1.00 48.75 187 VAL A C 1
ATOM 1379 O O . VAL A 1 189 ? 22.940 29.455 33.715 1.00 48.14 187 VAL A O 1
ATOM 1383 N N . GLU A 1 190 ? 24.647 30.344 32.571 1.00 46.78 188 GLU A N 1
ATOM 1384 C CA . GLU A 1 190 ? 25.102 31.168 33.672 1.00 46.17 188 GLU A CA 1
ATOM 1385 C C . GLU A 1 190 ? 24.142 32.326 33.939 1.00 44.54 188 GLU A C 1
ATOM 1386 O O . GLU A 1 190 ? 23.768 33.070 33.015 1.00 44.03 188 GLU A O 1
ATOM 1392 N N . LEU A 1 191 ? 23.711 32.462 35.187 1.00 42.42 189 LEU A N 1
ATOM 1393 C CA . LEU A 1 191 ? 22.819 33.577 35.515 1.00 42.34 189 LEU A CA 1
ATOM 1394 C C . LEU A 1 191 ? 23.523 34.672 36.320 1.00 41.88 189 LEU A C 1
ATOM 1395 O O . LEU A 1 191 ? 24.003 34.412 37.409 1.00 43.03 189 LEU A O 1
ATOM 1400 N N . MET A 1 192 ? 23.543 35.900 35.786 1.00 40.42 190 MET A N 1
ATOM 1401 C CA . MET A 1 192 ? 24.267 37.004 36.360 1.00 37.93 190 MET A CA 1
ATOM 1402 C C . MET A 1 192 ? 23.266 38.065 36.822 1.00 37.60 190 MET A C 1
ATOM 1403 O O . MET A 1 192 ? 22.253 38.294 36.164 1.00 37.29 190 MET A O 1
ATOM 1408 N N . VAL A 1 193 ? 23.533 38.725 37.956 1.00 37.10 191 VAL A N 1
ATOM 1409 C CA . VAL A 1 193 ? 22.650 39.828 38.426 1.00 35.64 191 VAL A CA 1
ATOM 1410 C C . VAL A 1 193 ? 23.364 41.189 38.545 1.00 35.52 191 VAL A C 1
ATOM 1411 O O . VAL A 1 193 ? 24.572 41.262 38.785 1.00 35.00 191 VAL A O 1
ATOM 1415 N N . ASP A 1 194 ? 22.597 42.261 38.379 1.00 34.98 192 ASP A N 1
ATOM 1416 C CA . ASP A 1 194 ? 23.113 43.595 38.471 1.00 35.54 192 ASP A CA 1
ATOM 1417 C C . ASP A 1 194 ? 22.192 44.384 39.401 1.00 36.49 192 ASP A C 1
ATOM 1418 O O . ASP A 1 194 ? 20.997 44.450 39.155 1.00 35.87 192 ASP A O 1
ATOM 1423 N N . ALA A 1 195 ? 22.767 44.987 40.456 1.00 36.91 193 ALA A N 1
ATOM 1424 C CA . ALA A 1 195 ? 21.972 45.683 41.487 1.00 37.13 193 ALA A CA 1
ATOM 1425 C C . ALA A 1 195 ? 22.027 47.210 41.268 1.00 37.91 193 ALA A C 1
ATOM 1426 O O . ALA A 1 195 ? 21.261 47.974 41.890 1.00 38.50 193 ALA A O 1
ATOM 1428 N N . ASN A 1 196 ? 22.935 47.646 40.385 1.00 37.68 194 ASN A N 1
ATOM 1429 C CA . ASN A 1 196 ? 23.095 49.065 40.071 1.00 38.24 194 ASN A CA 1
ATOM 1430 C C . ASN A 1 196 ? 23.146 49.905 41.349 1.00 38.22 194 ASN A C 1
ATOM 1431 O O . ASN A 1 196 ? 22.437 50.937 41.461 1.00 38.44 194 ASN A O 1
ATOM 1436 N N . GLY A 1 197 ? 23.930 49.426 42.316 1.00 37.26 195 GLY A N 1
ATOM 1437 C CA . GLY A 1 197 ? 24.166 50.125 43.587 1.00 37.73 195 GLY A CA 1
ATOM 1438 C C . GLY A 1 197 ? 22.985 50.218 44.545 1.00 37.96 195 GLY A C 1
ATOM 1439 O O . GLY A 1 197 ? 22.955 51.092 45.408 1.00 37.15 195 GLY A O 1
ATOM 1440 N N . ALA A 1 198 ? 22.028 49.305 44.416 1.00 37.23 196 ALA A N 1
ATOM 1441 C CA . ALA A 1 198 ? 20.786 49.408 45.175 1.00 37.63 196 ALA A CA 1
ATOM 1442 C C . ALA A 1 198 ? 20.858 49.068 46.657 1.00 37.80 196 ALA A C 1
ATOM 1443 O O . ALA A 1 198 ? 19.940 49.437 47.403 1.00 39.72 196 ALA A O 1
ATOM 1445 N N . TYR A 1 199 ? 21.883 48.322 47.074 1.00 37.31 197 TYR A N 1
ATOM 1446 C CA . TYR A 1 199 ? 21.983 47.798 48.437 1.00 36.96 197 TYR A CA 1
ATOM 1447 C C . TYR A 1 199 ? 22.954 48.539 49.372 1.00 37.25 197 TYR A C 1
ATOM 1448 O O . TYR A 1 199 ? 23.947 49.107 48.927 1.00 38.10 197 TYR A O 1
ATOM 1457 N N . THR A 1 200 ? 22.687 48.480 50.666 1.00 37.45 198 THR A N 1
ATOM 1458 C CA . THR A 1 200 ? 23.680 48.772 51.698 1.00 38.88 198 THR A CA 1
ATOM 1459 C C . THR A 1 200 ? 24.602 47.589 51.778 1.00 38.28 198 THR A C 1
ATOM 1460 O O . THR A 1 200 ? 24.335 46.548 51.188 1.00 39.06 198 THR A O 1
ATOM 1464 N N . ARG A 1 201 ? 25.681 47.721 52.534 1.00 38.08 199 ARG A N 1
ATOM 1465 C CA . ARG A 1 201 ? 26.719 46.697 52.633 1.00 36.94 199 ARG A CA 1
ATOM 1466 C C . ARG A 1 201 ? 26.181 45.338 53.106 1.00 36.32 199 ARG A C 1
ATOM 1467 O O . ARG A 1 201 ? 26.429 44.313 52.466 1.00 36.53 199 ARG A O 1
ATOM 1475 N N . LYS A 1 202 ? 25.507 45.312 54.264 1.00 35.68 200 LYS A N 1
ATOM 1476 C CA . LYS A 1 202 ? 24.984 44.068 54.843 1.00 35.91 200 LYS A CA 1
ATOM 1477 C C . LYS A 1 202 ? 23.810 43.530 54.080 1.00 36.66 200 LYS A C 1
ATOM 1478 O O . LYS A 1 202 ? 23.582 42.329 54.106 1.00 39.31 200 LYS A O 1
ATOM 1484 N N . GLN A 1 203 ? 23.067 44.405 53.401 1.00 37.61 201 GLN A N 1
ATOM 1485 C CA . GLN A 1 203 ? 21.966 44.010 52.510 1.00 37.92 201 GLN A CA 1
ATOM 1486 C C . GLN A 1 203 ? 22.545 43.223 51.339 1.00 37.08 201 GLN A C 1
ATOM 1487 O O . GLN A 1 203 ? 22.059 42.137 50.981 1.00 36.13 201 GLN A O 1
ATOM 1493 N N . ALA A 1 204 ? 23.594 43.766 50.732 1.00 36.88 202 ALA A N 1
ATOM 1494 C CA . ALA A 1 204 ? 24.250 43.123 49.610 1.00 36.99 202 ALA A CA 1
ATOM 1495 C C . ALA A 1 204 ? 24.854 41.762 50.046 1.00 37.78 202 ALA A C 1
ATOM 1496 O O . ALA A 1 204 ? 24.738 40.776 49.353 1.00 36.77 202 ALA A O 1
ATOM 1498 N N . LEU A 1 205 ? 25.503 41.716 51.204 1.00 39.46 203 LEU A N 1
ATOM 1499 C CA . LEU A 1 205 ? 26.036 40.438 51.692 1.00 40.15 203 LEU A CA 1
ATOM 1500 C C . LEU A 1 205 ? 24.909 39.422 51.839 1.00 40.42 203 LEU A C 1
ATOM 1501 O O . LEU A 1 205 ? 25.061 38.296 51.414 1.00 41.17 203 LEU A O 1
ATOM 1506 N N . TYR A 1 206 ? 23.763 39.816 52.383 1.00 41.08 204 TYR A N 1
ATOM 1507 C CA . TYR A 1 206 ? 22.621 38.879 52.486 1.00 40.47 204 TYR A CA 1
ATOM 1508 C C . TYR A 1 206 ? 22.227 38.335 51.101 1.00 40.72 204 TYR A C 1
ATOM 1509 O O . TYR A 1 206 ? 22.065 37.112 50.918 1.00 39.97 204 TYR A O 1
ATOM 1518 N N . TRP A 1 207 ? 22.090 39.240 50.123 1.00 40.54 205 TRP A N 1
ATOM 1519 C CA . TRP A 1 207 ? 21.575 38.864 48.807 1.00 40.22 205 TRP A CA 1
ATOM 1520 C C . TRP A 1 207 ? 22.547 38.059 47.979 1.00 39.74 205 TRP A C 1
ATOM 1521 O O . TRP A 1 207 ? 22.113 37.224 47.228 1.00 39.96 205 TRP A O 1
ATOM 1532 N N . ALA A 1 208 ? 23.846 38.333 48.083 1.00 39.69 206 ALA A N 1
ATOM 1533 C CA . ALA A 1 208 ? 24.812 37.508 47.398 1.00 40.66 206 ALA A CA 1
ATOM 1534 C C . ALA A 1 208 ? 24.565 36.014 47.781 1.00 41.04 206 ALA A C 1
ATOM 1535 O O . ALA A 1 208 ? 24.575 35.152 46.911 1.00 40.48 206 ALA A O 1
ATOM 1537 N N . GLY A 1 209 ? 24.373 35.737 49.078 1.00 40.84 207 GLY A N 1
ATOM 1538 C CA . GLY A 1 209 ? 24.170 34.373 49.566 1.00 42.30 207 GLY A CA 1
ATOM 1539 C C . GLY A 1 209 ? 22.792 33.799 49.195 1.00 42.70 207 GLY A C 1
ATOM 1540 O O . GLY A 1 209 ? 22.703 32.666 48.684 1.00 43.07 207 GLY A O 1
ATOM 1541 N N . ALA A 1 210 ? 21.745 34.598 49.421 1.00 41.95 208 ALA A N 1
ATOM 1542 C CA . ALA A 1 210 ? 20.385 34.265 49.051 1.00 42.64 208 ALA A CA 1
ATOM 1543 C C . ALA A 1 210 ? 20.228 33.928 47.554 1.00 42.95 208 ALA A C 1
ATOM 1544 O O . ALA A 1 210 ? 19.636 32.922 47.191 1.00 43.46 208 ALA A O 1
ATOM 1546 N N . PHE A 1 211 ? 20.701 34.808 46.684 1.00 43.35 209 PHE A N 1
ATOM 1547 C CA . PHE A 1 211 ? 20.654 34.549 45.258 1.00 42.81 209 PHE A CA 1
ATOM 1548 C C . PHE A 1 211 ? 21.466 33.314 44.861 1.00 43.46 209 PHE A C 1
ATOM 1549 O O . PHE A 1 211 ? 20.996 32.548 44.026 1.00 43.55 209 PHE A O 1
ATOM 1557 N N . ALA A 1 212 ? 22.657 33.104 45.444 1.00 43.03 210 ALA A N 1
ATOM 1558 C CA . ALA A 1 212 ? 23.362 31.837 45.216 1.00 44.58 210 ALA A CA 1
ATOM 1559 C C . ALA A 1 212 ? 22.487 30.585 45.506 1.00 45.22 210 ALA A C 1
ATOM 1560 O O . ALA A 1 212 ? 22.353 29.702 44.641 1.00 46.14 210 ALA A O 1
ATOM 1562 N N . ARG A 1 213 ? 21.813 30.565 46.663 1.00 46.09 211 ARG A N 1
ATOM 1563 C CA . ARG A 1 213 ? 20.969 29.439 47.081 1.00 46.60 211 ARG A CA 1
ATOM 1564 C C . ARG A 1 213 ? 19.700 29.319 46.239 1.00 47.48 211 ARG A C 1
ATOM 1565 O O . ARG A 1 213 ? 19.328 28.230 45.810 1.00 47.45 211 ARG A O 1
ATOM 1573 N N . GLU A 1 214 ? 19.038 30.445 46.019 1.00 48.13 212 GLU A N 1
ATOM 1574 C CA . GLU A 1 214 ? 17.760 30.485 45.312 1.00 48.17 212 GLU A CA 1
ATOM 1575 C C . GLU A 1 214 ? 17.898 30.104 43.850 1.00 48.31 212 GLU A C 1
ATOM 1576 O O . GLU A 1 214 ? 17.020 29.456 43.313 1.00 49.37 212 GLU A O 1
ATOM 1582 N N . ALA A 1 215 ? 18.970 30.538 43.180 1.00 47.60 213 ALA A N 1
ATOM 1583 C CA . ALA A 1 215 ? 19.048 30.310 41.723 1.00 46.08 213 ALA A CA 1
ATOM 1584 C C . ALA A 1 215 ? 20.429 30.059 41.223 1.00 44.93 213 ALA A C 1
ATOM 1585 O O . ALA A 1 215 ? 20.633 30.071 40.012 1.00 46.75 213 ALA A O 1
ATOM 1587 N N . GLY A 1 216 ? 21.389 29.852 42.108 1.00 43.15 214 GLY A N 1
ATOM 1588 C CA . GLY A 1 216 ? 22.733 29.511 41.642 1.00 41.86 214 GLY A CA 1
ATOM 1589 C C . GLY A 1 216 ? 23.450 30.584 40.807 1.00 41.48 214 GLY A C 1
ATOM 1590 O O . GLY A 1 216 ? 24.093 30.274 39.786 1.00 41.25 214 GLY A O 1
ATOM 1591 N N . ILE A 1 217 ? 23.374 31.847 41.225 1.00 40.12 215 ILE A N 1
ATOM 1592 C CA . ILE A 1 217 ? 24.009 32.920 40.429 1.00 38.76 215 ILE A CA 1
ATOM 1593 C C . ILE A 1 217 ? 25.548 32.884 40.482 1.00 39.05 215 ILE A C 1
ATOM 1594 O O . ILE A 1 217 ? 26.162 32.380 41.451 1.00 36.85 215 ILE A O 1
ATOM 1599 N N . SER A 1 218 ? 26.167 33.469 39.452 1.00 38.70 216 SER A N 1
ATOM 1600 C CA . SER A 1 218 ? 27.614 33.440 39.341 1.00 39.38 216 SER A CA 1
ATOM 1601 C C . SER A 1 218 ? 28.240 34.805 39.332 1.00 38.20 216 SER A C 1
ATOM 1602 O O . SER A 1 218 ? 29.470 34.925 39.202 1.00 36.75 216 SER A O 1
ATOM 1605 N N . TYR A 1 219 ? 27.422 35.844 39.432 1.00 37.86 217 TYR A N 1
ATOM 1606 C CA . TYR A 1 219 ? 27.932 37.197 39.140 1.00 38.10 217 TYR A CA 1
ATOM 1607 C C . TYR A 1 219 ? 27.024 38.188 39.807 1.00 38.41 217 TYR A C 1
ATOM 1608 O O . TYR A 1 219 ? 25.802 38.131 39.650 1.00 37.38 217 TYR A O 1
ATOM 1617 N N . LEU A 1 220 ? 27.626 39.082 40.591 1.00 39.26 218 LEU A N 1
ATOM 1618 C CA . LEU A 1 220 ? 26.877 40.107 41.302 1.00 38.21 218 LEU A CA 1
ATOM 1619 C C . LEU A 1 220 ? 27.535 41.448 40.987 1.00 38.30 218 LEU A C 1
ATOM 1620 O O . LEU A 1 220 ? 28.589 41.744 41.508 1.00 37.44 218 LEU A O 1
ATOM 1625 N N . GLU A 1 221 ? 26.871 42.251 40.146 1.00 38.32 219 GLU A N 1
ATOM 1626 C CA . GLU A 1 221 ? 27.403 43.514 39.713 1.00 39.32 219 GLU A CA 1
ATOM 1627 C C . GLU A 1 221 ? 26.858 44.720 40.535 1.00 39.70 219 GLU A C 1
ATOM 1628 O O . GLU A 1 221 ? 25.652 44.817 40.821 1.00 38.60 219 GLU A O 1
ATOM 1634 N N . GLU A 1 222 ? 27.765 45.629 40.907 1.00 40.11 220 GLU A N 1
ATOM 1635 C CA . GLU A 1 222 ? 27.383 46.863 41.584 1.00 41.04 220 GLU A CA 1
ATOM 1636 C C . GLU A 1 222 ? 26.450 46.656 42.770 1.00 40.65 220 GLU A C 1
ATOM 1637 O O . GLU A 1 222 ? 25.414 47.328 42.883 1.00 40.08 220 GLU A O 1
ATOM 1643 N N . PRO A 1 223 ? 26.858 45.768 43.700 1.00 40.65 221 PRO A N 1
ATOM 1644 C CA . PRO A 1 223 ? 25.950 45.516 44.811 1.00 39.96 221 PRO A CA 1
ATOM 1645 C C . PRO A 1 223 ? 25.780 46.806 45.647 1.00 40.94 221 PRO A C 1
ATOM 1646 O O . PRO A 1 223 ? 24.689 47.058 46.166 1.00 41.05 221 PRO A O 1
ATOM 1650 N N . VAL A 1 224 ? 26.866 47.569 45.811 1.00 41.17 222 VAL A N 1
ATOM 1651 C CA . VAL A 1 224 ? 26.805 48.839 46.522 1.00 42.77 222 VAL A CA 1
ATOM 1652 C C . VAL A 1 224 ? 27.233 49.934 45.563 1.00 45.14 222 VAL A C 1
ATOM 1653 O O . VAL A 1 224 ? 27.719 49.626 44.461 1.00 44.83 222 VAL A O 1
ATOM 1657 N N . SER A 1 225 ? 27.089 51.199 45.963 1.00 48.19 223 SER A N 1
ATOM 1658 C CA . SER A 1 225 ? 27.675 52.270 45.127 1.00 51.52 223 SER A CA 1
ATOM 1659 C C . SER A 1 225 ? 29.109 51.970 44.760 1.00 52.63 223 SER A C 1
ATOM 1660 O O . SER A 1 225 ? 29.901 51.624 45.635 1.00 53.75 223 SER A O 1
ATOM 1663 N N . SER A 1 226 ? 29.468 52.121 43.478 1.00 54.24 224 SER A N 1
ATOM 1664 C CA . SER A 1 226 ? 30.836 51.794 43.049 1.00 55.02 224 SER A CA 1
ATOM 1665 C C . SER A 1 226 ? 31.841 52.839 43.532 1.00 55.64 224 SER A C 1
ATOM 1666 O O . SER A 1 226 ? 33.061 52.618 43.420 1.00 56.28 224 SER A O 1
ATOM 1668 N N . GLU A 1 227 ? 31.340 53.970 44.048 1.00 55.31 225 GLU A N 1
ATOM 1669 C CA . GLU A 1 227 ? 32.191 54.877 44.834 1.00 55.81 225 GLU A CA 1
ATOM 1670 C C . GLU A 1 227 ? 32.513 54.265 46.187 1.00 54.12 225 GLU A C 1
ATOM 1671 O O . GLU A 1 227 ? 33.454 54.692 46.837 1.00 54.33 225 GLU A O 1
ATOM 1677 N N . ASP A 1 228 ? 31.744 53.264 46.616 1.00 52.02 226 ASP A N 1
ATOM 1678 C CA . ASP A 1 228 ? 31.964 52.646 47.932 1.00 51.21 226 ASP A CA 1
ATOM 1679 C C . ASP A 1 228 ? 32.944 51.488 47.869 1.00 50.76 226 ASP A C 1
ATOM 1680 O O . ASP A 1 228 ? 32.536 50.341 47.920 1.00 49.93 226 ASP A O 1
ATOM 1685 N N . ARG A 1 229 ? 34.236 51.777 47.784 1.00 50.81 227 ARG A N 1
ATOM 1686 C CA . ARG A 1 229 ? 35.238 50.699 47.652 1.00 52.17 227 ARG A CA 1
ATOM 1687 C C . ARG A 1 229 ? 35.398 49.795 48.882 1.00 51.97 227 ARG A C 1
ATOM 1688 O O . ARG A 1 229 ? 35.614 48.579 48.750 1.00 51.83 227 ARG A O 1
ATOM 1696 N N . GLU A 1 230 ? 35.264 50.353 50.081 1.00 51.65 228 GLU A N 1
ATOM 1697 C CA . GLU A 1 230 ? 35.292 49.508 51.265 1.00 51.25 228 GLU A CA 1
ATOM 1698 C C . GLU A 1 230 ? 34.112 48.518 51.307 1.00 50.07 228 GLU A C 1
ATOM 1699 O O . GLU A 1 230 ? 34.253 47.367 51.758 1.00 48.68 228 GLU A O 1
ATOM 1705 N N . GLY A 1 231 ? 32.940 48.972 50.846 1.00 48.17 229 GLY A N 1
ATOM 1706 C CA . GLY A 1 231 ? 31.821 48.043 50.688 1.00 46.43 229 GLY A CA 1
ATOM 1707 C C . GLY A 1 231 ? 32.051 46.918 49.675 1.00 44.74 229 GLY A C 1
ATOM 1708 O O . GLY A 1 231 ? 31.636 45.776 49.899 1.00 44.13 229 GLY A O 1
ATOM 1709 N N . LEU A 1 232 ? 32.665 47.261 48.543 1.00 43.20 230 LEU A N 1
ATOM 1710 C CA . LEU A 1 232 ? 32.961 46.311 47.496 1.00 43.47 230 LEU A CA 1
ATOM 1711 C C . LEU A 1 232 ? 33.968 45.291 47.988 1.00 43.72 230 LEU A C 1
ATOM 1712 O O . LEU A 1 232 ? 33.807 44.090 47.775 1.00 43.85 230 LEU A O 1
ATOM 1717 N N . ARG A 1 233 ? 34.978 45.787 48.698 1.00 44.66 231 ARG A N 1
ATOM 1718 C CA . ARG A 1 233 ? 36.094 44.987 49.209 1.00 45.86 231 ARG A CA 1
ATOM 1719 C C . ARG A 1 233 ? 35.536 44.025 50.222 1.00 46.10 231 ARG A C 1
ATOM 1720 O O . ARG A 1 233 ? 35.934 42.863 50.246 1.00 45.62 231 ARG A O 1
ATOM 1728 N N . LEU A 1 234 ? 34.595 44.507 51.047 1.00 46.51 232 LEU A N 1
ATOM 1729 C CA . LEU A 1 234 ? 33.917 43.656 52.015 1.00 47.30 232 LEU A CA 1
ATOM 1730 C C . LEU A 1 234 ? 33.199 42.499 51.313 1.00 47.11 232 LEU A C 1
ATOM 1731 O O . LEU A 1 234 ? 33.298 41.322 51.757 1.00 47.51 232 LEU A O 1
ATOM 1736 N N . LEU A 1 235 ? 32.469 42.819 50.239 1.00 45.15 233 LEU A N 1
ATOM 1737 C CA . LEU A 1 235 ? 31.744 41.783 49.530 1.00 45.59 233 LEU A CA 1
ATOM 1738 C C . LEU A 1 235 ? 32.655 40.833 48.747 1.00 45.28 233 LEU A C 1
ATOM 1739 O O . LEU A 1 235 ? 32.347 39.653 48.575 1.00 44.67 233 LEU A O 1
ATOM 1744 N N . ARG A 1 236 ? 33.762 41.374 48.247 1.00 45.30 234 ARG A N 1
ATOM 1745 C CA . ARG A 1 236 ? 34.810 40.536 47.626 1.00 45.25 234 ARG A CA 1
ATOM 1746 C C . ARG A 1 236 ? 35.296 39.492 48.648 1.00 44.88 234 ARG A C 1
ATOM 1747 O O . ARG A 1 236 ? 35.276 38.312 48.374 1.00 43.89 234 ARG A O 1
ATOM 1755 N N . ASP A 1 237 ? 35.648 39.948 49.849 1.00 44.89 235 ASP A N 1
ATOM 1756 C CA . ASP A 1 237 ? 36.180 39.078 50.873 1.00 45.49 235 ASP A CA 1
ATOM 1757 C C . ASP A 1 237 ? 35.167 38.130 51.463 1.00 46.03 235 ASP A C 1
ATOM 1758 O O . ASP A 1 237 ? 35.543 37.039 51.821 1.00 48.68 235 ASP A O 1
ATOM 1763 N N . ARG A 1 238 ? 33.892 38.503 51.576 1.00 44.94 236 ARG A N 1
ATOM 1764 C CA . ARG A 1 238 ? 32.974 37.726 52.397 1.00 44.34 236 ARG A CA 1
ATOM 1765 C C . ARG A 1 238 ? 31.919 36.984 51.570 1.00 44.50 236 ARG A C 1
ATOM 1766 O O . ARG A 1 238 ? 31.280 36.044 52.078 1.00 45.34 236 ARG A O 1
ATOM 1774 N N . GLY A 1 239 ? 31.693 37.414 50.316 1.00 42.73 237 GLY A N 1
ATOM 1775 C CA . GLY A 1 239 ? 30.679 36.795 49.494 1.00 42.42 237 GLY A CA 1
ATOM 1776 C C . GLY A 1 239 ? 30.985 35.319 49.193 1.00 42.23 237 GLY A C 1
ATOM 1777 O O . GLY A 1 239 ? 32.132 34.892 49.312 1.00 43.35 237 GLY A O 1
ATOM 1778 N N . PRO A 1 240 ? 29.980 34.558 48.741 1.00 40.80 238 PRO A N 1
ATOM 1779 C CA . PRO A 1 240 ? 30.088 33.131 48.483 1.00 40.92 238 PRO A CA 1
ATOM 1780 C C . PRO A 1 240 ? 31.085 32.807 47.352 1.00 41.32 238 PRO A C 1
ATOM 1781 O O . PRO A 1 240 ? 31.263 33.635 46.404 1.00 40.94 238 PRO A O 1
ATOM 1785 N N . GLY A 1 241 ? 31.718 31.631 47.448 1.00 40.04 239 GLY A N 1
ATOM 1786 C CA . GLY A 1 241 ? 32.601 31.172 46.400 1.00 39.40 239 GLY A CA 1
ATOM 1787 C C . GLY A 1 241 ? 31.757 30.977 45.156 1.00 39.90 239 GLY A C 1
ATOM 1788 O O . GLY A 1 241 ? 30.574 30.607 45.242 1.00 39.58 239 GLY A O 1
ATOM 1789 N N . GLY A 1 242 ? 32.348 31.259 43.994 1.00 39.67 240 GLY A N 1
ATOM 1790 C CA . GLY A 1 242 ? 31.660 31.140 42.719 1.00 39.33 240 GLY A CA 1
ATOM 1791 C C . GLY A 1 242 ? 30.723 32.302 42.373 1.00 40.76 240 GLY A C 1
ATOM 1792 O O . GLY A 1 242 ? 30.104 32.297 41.301 1.00 40.69 240 GLY A O 1
ATOM 1793 N N . VAL A 1 243 ? 30.573 33.295 43.253 1.00 39.96 241 VAL A N 1
ATOM 1794 C CA . VAL A 1 243 ? 29.826 34.492 42.820 1.00 39.56 241 VAL A CA 1
ATOM 1795 C C . VAL A 1 243 ? 30.834 35.626 42.611 1.00 39.13 241 VAL A C 1
ATOM 1796 O O . VAL A 1 243 ? 31.384 36.140 43.564 1.00 39.21 241 VAL A O 1
ATOM 1800 N N . ALA A 1 244 ? 31.095 35.995 41.374 1.00 38.02 242 ALA A N 1
ATOM 1801 C CA . ALA A 1 244 ? 32.049 37.080 41.139 1.00 38.63 242 ALA A CA 1
ATOM 1802 C C . ALA A 1 244 ? 31.482 38.489 41.449 1.00 38.52 242 ALA A C 1
ATOM 1803 O O . ALA A 1 244 ? 30.358 38.838 41.062 1.00 37.76 242 ALA A O 1
ATOM 1805 N N . ILE A 1 245 ? 32.230 39.265 42.215 1.00 39.09 243 ILE A N 1
ATOM 1806 C CA . ILE A 1 245 ? 31.805 40.628 42.523 1.00 39.13 243 ILE A CA 1
ATOM 1807 C C . ILE A 1 245 ? 32.344 41.506 41.435 1.00 38.40 243 ILE A C 1
ATOM 1808 O O . ILE A 1 245 ? 33.533 41.539 41.248 1.00 39.87 243 ILE A O 1
ATOM 1813 N N . ALA A 1 246 ? 31.477 42.181 40.668 1.00 38.61 244 ALA A N 1
ATOM 1814 C CA . ALA A 1 246 ? 31.948 43.025 39.530 1.00 38.27 244 ALA A CA 1
ATOM 1815 C C . ALA A 1 246 ? 31.544 44.511 39.671 1.00 38.11 244 ALA A C 1
ATOM 1816 O O . ALA A 1 246 ? 30.474 44.832 40.216 1.00 36.89 244 ALA A O 1
ATOM 1818 N N . ALA A 1 247 ? 32.392 45.408 39.148 1.00 38.66 245 ALA A N 1
ATOM 1819 C CA . ALA A 1 247 ? 32.082 46.837 39.175 1.00 39.70 245 ALA A CA 1
ATOM 1820 C C . ALA A 1 247 ? 32.954 47.551 38.186 1.00 40.27 245 ALA A C 1
ATOM 1821 O O . ALA A 1 247 ? 33.924 46.976 37.736 1.00 39.55 245 ALA A O 1
ATOM 1823 N N . GLY A 1 248 ? 32.603 48.786 37.823 1.00 42.93 246 GLY A N 1
ATOM 1824 C CA . GLY A 1 248 ? 33.495 49.573 37.003 1.00 46.90 246 GLY A CA 1
ATOM 1825 C C . GLY A 1 248 ? 33.046 50.563 35.955 1.00 50.32 246 GLY A C 1
ATOM 1826 O O . GLY A 1 248 ? 33.898 51.322 35.423 1.00 52.05 246 GLY A O 1
ATOM 1827 N N . GLU A 1 249 ? 31.774 50.596 35.592 1.00 51.66 247 GLU A N 1
ATOM 1828 C CA . GLU A 1 249 ? 31.376 51.623 34.581 1.00 54.26 247 GLU A CA 1
ATOM 1829 C C . GLU A 1 249 ? 31.666 53.138 34.796 1.00 54.93 247 GLU A C 1
ATOM 1830 O O . GLU A 1 249 ? 31.747 53.882 33.824 1.00 55.18 247 GLU A O 1
ATOM 1836 N N . TYR A 1 250 ? 31.821 53.617 36.021 1.00 55.22 248 TYR A N 1
ATOM 1837 C CA . TYR A 1 250 ? 31.869 55.072 36.179 1.00 54.97 248 TYR A CA 1
ATOM 1838 C C . TYR A 1 250 ? 33.226 55.698 36.404 1.00 55.71 248 TYR A C 1
ATOM 1839 O O . TYR A 1 250 ? 33.284 56.872 36.703 1.00 56.98 248 TYR A O 1
ATOM 1848 N N . GLU A 1 251 ? 34.321 54.957 36.251 1.00 55.77 249 GLU A N 1
ATOM 1849 C CA . GLU A 1 251 ? 35.630 55.531 36.538 1.00 55.34 249 GLU A CA 1
ATOM 1850 C C . GLU A 1 251 ? 36.090 56.299 35.345 1.00 55.47 249 GLU A C 1
ATOM 1851 O O . GLU A 1 251 ? 35.703 55.971 34.218 1.00 56.04 249 GLU A O 1
ATOM 1857 N N . TRP A 1 252 ? 36.917 57.318 35.582 1.00 55.38 250 TRP A N 1
ATOM 1858 C CA A TRP A 1 252 ? 37.404 58.115 34.461 0.50 55.21 250 TRP A CA 1
ATOM 1859 C CA B TRP A 1 252 ? 37.427 58.217 34.532 0.50 55.24 250 TRP A CA 1
ATOM 1860 C C . TRP A 1 252 ? 38.935 58.431 34.627 1.00 55.81 250 TRP A C 1
ATOM 1861 O O . TRP A 1 252 ? 39.535 59.174 33.854 1.00 56.35 250 TRP A O 1
ATOM 1882 N N . THR A 1 253 ? 39.577 57.845 35.624 1.00 56.05 251 THR A N 1
ATOM 1883 C CA . THR A 1 253 ? 41.038 57.896 35.638 1.00 56.10 251 THR A CA 1
ATOM 1884 C C . THR A 1 253 ? 41.556 56.442 35.709 1.00 55.91 251 THR A C 1
ATOM 1885 O O . THR A 1 253 ? 40.829 55.530 36.113 1.00 55.65 251 THR A O 1
ATOM 1889 N N . LEU A 1 254 ? 42.812 56.235 35.327 1.00 55.00 252 LEU A N 1
ATOM 1890 C CA . LEU A 1 254 ? 43.409 54.925 35.453 1.00 53.88 252 LEU A CA 1
ATOM 1891 C C . LEU A 1 254 ? 43.766 54.641 36.894 1.00 52.62 252 LEU A C 1
ATOM 1892 O O . LEU A 1 254 ? 43.723 53.497 37.310 1.00 52.56 252 LEU A O 1
ATOM 1897 N N . PRO A 1 255 ? 44.108 55.689 37.672 1.00 52.32 253 PRO A N 1
ATOM 1898 C CA . PRO A 1 255 ? 44.294 55.430 39.102 1.00 51.71 253 PRO A CA 1
ATOM 1899 C C . PRO A 1 255 ? 42.975 55.031 39.780 1.00 51.29 253 PRO A C 1
ATOM 1900 O O . PRO A 1 255 ? 42.999 54.273 40.787 1.00 51.25 253 PRO A O 1
ATOM 1904 N N . GLN A 1 256 ? 41.846 55.517 39.246 1.00 50.09 254 GLN A N 1
ATOM 1905 C CA . GLN A 1 256 ? 40.524 55.045 39.705 1.00 50.28 254 GLN A CA 1
ATOM 1906 C C . GLN A 1 256 ? 40.281 53.556 39.400 1.00 48.77 254 GLN A C 1
ATOM 1907 O O . GLN A 1 256 ? 39.911 52.793 40.285 1.00 47.98 254 GLN A O 1
ATOM 1913 N N . LEU A 1 257 ? 40.528 53.155 38.155 1.00 48.35 255 LEU A N 1
ATOM 1914 C CA . LEU A 1 257 ? 40.508 51.733 37.766 1.00 48.07 255 LEU A CA 1
ATOM 1915 C C . LEU A 1 257 ? 41.487 50.915 38.600 1.00 47.66 255 LEU A C 1
ATOM 1916 O O . LEU A 1 257 ? 41.155 49.820 39.077 1.00 46.56 255 LEU A O 1
ATOM 1921 N N . HIS A 1 258 ? 42.667 51.490 38.817 1.00 46.78 256 HIS A N 1
ATOM 1922 C CA . HIS A 1 258 ? 43.655 50.892 39.674 1.00 47.30 256 HIS A CA 1
ATOM 1923 C C . HIS A 1 258 ? 43.181 50.713 41.142 1.00 46.90 256 HIS A C 1
ATOM 1924 O O . HIS A 1 258 ? 43.502 49.719 41.789 1.00 46.19 256 HIS A O 1
ATOM 1931 N N . ASP A 1 259 ? 42.481 51.713 41.692 1.00 47.19 257 ASP A N 1
ATOM 1932 C CA . ASP A 1 259 ? 41.877 51.557 43.020 1.00 46.89 257 ASP A CA 1
ATOM 1933 C C . ASP A 1 259 ? 40.775 50.491 42.965 1.00 45.41 257 ASP A C 1
ATOM 1934 O O . ASP A 1 259 ? 40.728 49.612 43.807 1.00 45.82 257 ASP A O 1
ATOM 1939 N N . LEU A 1 260 ? 39.905 50.544 41.963 1.00 43.28 258 LEU A N 1
ATOM 1940 C CA . LEU A 1 260 ? 38.836 49.526 41.856 1.00 42.21 258 LEU A CA 1
ATOM 1941 C C . LEU A 1 260 ? 39.383 48.101 41.725 1.00 40.83 258 LEU A C 1
ATOM 1942 O O . LEU A 1 260 ? 38.852 47.215 42.357 1.00 40.03 258 LEU A O 1
ATOM 1947 N N . ALA A 1 261 ? 40.461 47.908 40.930 1.00 39.87 259 ALA A N 1
ATOM 1948 C CA . ALA A 1 261 ? 41.040 46.585 40.696 1.00 40.00 259 ALA A CA 1
ATOM 1949 C C . ALA A 1 261 ? 41.399 45.922 42.007 1.00 40.47 259 ALA A C 1
ATOM 1950 O O . ALA A 1 261 ? 41.331 44.716 42.121 1.00 42.66 259 ALA A O 1
ATOM 1952 N N . GLY A 1 262 ? 41.763 46.678 43.029 1.00 40.99 260 GLY A N 1
ATOM 1953 C CA . GLY A 1 262 ? 42.051 46.038 44.323 1.00 39.51 260 GLY A CA 1
ATOM 1954 C C . GLY A 1 262 ? 40.828 45.639 45.137 1.00 40.63 260 GLY A C 1
ATOM 1955 O O . GLY A 1 262 ? 40.999 45.142 46.251 1.00 40.66 260 GLY A O 1
ATOM 1956 N N . CYS A 1 263 ? 39.605 45.814 44.602 1.00 40.65 261 CYS A N 1
ATOM 1957 C CA . CYS A 1 263 ? 38.375 45.661 45.419 1.00 42.05 261 CYS A CA 1
ATOM 1958 C C . CYS A 1 263 ? 37.390 44.687 44.896 1.00 41.22 261 CYS A C 1
ATOM 1959 O O . CYS A 1 263 ? 36.432 44.382 45.608 1.00 41.98 261 CYS A O 1
ATOM 1962 N N . VAL A 1 264 ? 37.559 44.265 43.641 1.00 41.10 262 VAL A N 1
ATOM 1963 C CA . VAL A 1 264 ? 36.566 43.421 42.938 1.00 39.84 262 VAL A CA 1
ATOM 1964 C C . VAL A 1 264 ? 37.168 42.116 42.449 1.00 40.17 262 VAL A C 1
ATOM 1965 O O . VAL A 1 264 ? 38.404 41.978 42.423 1.00 38.98 262 VAL A O 1
ATOM 1969 N N . ASP A 1 265 ? 36.295 41.170 42.049 1.00 38.89 263 ASP A N 1
ATOM 1970 C CA . ASP A 1 265 ? 36.737 39.974 41.346 1.00 38.61 263 ASP A CA 1
ATOM 1971 C C . ASP A 1 265 ? 36.819 40.224 39.833 1.00 38.41 263 ASP A C 1
ATOM 1972 O O . ASP A 1 265 ? 37.615 39.575 39.129 1.00 39.25 263 ASP A O 1
ATOM 1977 N N . ILE A 1 266 ? 35.953 41.094 39.312 1.00 36.75 264 ILE A N 1
ATOM 1978 C CA . ILE A 1 266 ? 35.897 41.357 37.888 1.00 36.97 264 ILE A CA 1
ATOM 1979 C C . ILE A 1 266 ? 35.804 42.868 37.598 1.00 37.47 264 ILE A C 1
ATOM 1980 O O . ILE A 1 266 ? 34.931 43.549 38.116 1.00 36.53 264 ILE A O 1
ATOM 1985 N N . LEU A 1 267 ? 36.723 43.384 36.777 1.00 38.59 265 LEU A N 1
ATOM 1986 C CA . LEU A 1 267 ? 36.764 44.791 36.484 1.00 38.88 265 LEU A CA 1
ATOM 1987 C C . LEU A 1 267 ? 35.977 45.062 35.204 1.00 38.99 265 LEU A C 1
ATOM 1988 O O . LEU A 1 267 ? 36.073 44.294 34.238 1.00 38.98 265 LEU A O 1
ATOM 1993 N N . GLN A 1 268 ? 35.195 46.140 35.198 1.00 38.29 266 GLN A N 1
ATOM 1994 C CA . GLN A 1 268 ? 34.422 46.499 34.037 1.00 38.74 266 GLN A CA 1
ATOM 1995 C C . GLN A 1 268 ? 34.808 47.870 33.577 1.00 39.33 266 GLN A C 1
ATOM 1996 O O . GLN A 1 268 ? 35.165 48.714 34.386 1.00 39.80 266 GLN A O 1
ATOM 2002 N N . ALA A 1 269 ? 34.725 48.104 32.265 1.00 39.45 267 ALA A N 1
ATOM 2003 C CA . ALA A 1 269 ? 34.739 49.458 31.753 1.00 38.58 267 ALA A CA 1
ATOM 2004 C C . ALA A 1 269 ? 33.861 49.544 30.489 1.00 38.23 267 ALA A C 1
ATOM 2005 O O . ALA A 1 269 ? 33.466 48.539 29.906 1.00 37.32 267 ALA A O 1
ATOM 2007 N N . ASP A 1 270 ? 33.490 50.759 30.125 1.00 37.77 268 ASP A N 1
ATOM 2008 C CA . ASP A 1 270 ? 32.577 50.991 29.020 1.00 37.94 268 ASP A CA 1
ATOM 2009 C C . ASP A 1 270 ? 33.358 51.793 28.012 1.00 37.72 268 ASP A C 1
ATOM 2010 O O . ASP A 1 270 ? 33.767 52.915 28.292 1.00 37.57 268 ASP A O 1
ATOM 2015 N N . VAL A 1 271 ? 33.598 51.209 26.850 1.00 37.90 269 VAL A N 1
ATOM 2016 C CA . VAL A 1 271 ? 34.396 51.884 25.814 1.00 39.38 269 VAL A CA 1
ATOM 2017 C C . VAL A 1 271 ? 33.874 53.311 25.453 1.00 39.11 269 VAL A C 1
ATOM 2018 O O . VAL A 1 271 ? 34.645 54.182 24.989 1.00 40.02 269 VAL A O 1
ATOM 2022 N N . THR A 1 272 ? 32.601 53.573 25.714 1.00 38.44 270 THR A N 1
ATOM 2023 C CA . THR A 1 272 ? 32.046 54.878 25.369 1.00 38.75 270 THR A CA 1
ATOM 2024 C C . THR A 1 272 ? 32.184 55.882 26.522 1.00 40.12 270 THR A C 1
ATOM 2025 O O . THR A 1 272 ? 31.694 57.005 26.461 1.00 39.97 270 THR A O 1
ATOM 2029 N N . ARG A 1 273 ? 32.908 55.489 27.566 1.00 40.97 271 ARG A N 1
ATOM 2030 C CA . ARG A 1 273 ? 33.041 56.362 28.725 1.00 41.57 271 ARG A CA 1
ATOM 2031 C C . ARG A 1 273 ? 34.454 56.458 29.232 1.00 41.95 271 ARG A C 1
ATOM 2032 O O . ARG A 1 273 ? 34.833 57.483 29.774 1.00 42.31 271 ARG A O 1
ATOM 2040 N N . CYS A 1 274 ? 35.222 55.381 29.066 1.00 41.72 272 CYS A N 1
ATOM 2041 C CA . CYS A 1 274 ? 36.496 55.244 29.729 1.00 42.37 272 CYS A CA 1
ATOM 2042 C C . CYS A 1 274 ? 37.592 55.802 28.871 1.00 42.09 272 CYS A C 1
ATOM 2043 O O . CYS A 1 274 ? 38.775 55.518 29.101 1.00 42.71 272 CYS A O 1
ATOM 2046 N N . GLY A 1 275 ? 37.228 56.549 27.845 1.00 41.38 273 GLY A N 1
ATOM 2047 C CA . GLY A 1 275 ? 38.276 57.188 27.033 1.00 41.48 273 GLY A CA 1
ATOM 2048 C C . GLY A 1 275 ? 38.435 56.549 25.669 1.00 41.35 273 GLY A C 1
ATOM 2049 O O . GLY A 1 275 ? 39.437 56.766 24.976 1.00 41.75 273 GLY A O 1
ATOM 2050 N N . GLY A 1 276 ? 37.435 55.779 25.281 1.00 40.76 274 GLY A N 1
ATOM 2051 C CA . GLY A 1 276 ? 37.395 55.259 23.936 1.00 41.66 274 GLY A CA 1
ATOM 2052 C C . GLY A 1 276 ? 38.355 54.088 23.770 1.00 41.66 274 GLY A C 1
ATOM 2053 O O . GLY A 1 276 ? 38.691 53.393 24.731 1.00 40.91 274 GLY A O 1
ATOM 2054 N N . ILE A 1 277 ? 38.799 53.886 22.537 1.00 40.88 275 ILE A N 1
ATOM 2055 C CA . ILE A 1 277 ? 39.664 52.785 22.244 1.00 40.77 275 ILE A CA 1
ATOM 2056 C C . ILE A 1 277 ? 41.011 53.041 22.893 1.00 41.48 275 ILE A C 1
ATOM 2057 O O . ILE A 1 277 ? 41.556 52.156 23.548 1.00 40.69 275 ILE A O 1
ATOM 2062 N N . THR A 1 278 ? 41.533 54.264 22.743 1.00 41.25 276 THR A N 1
ATOM 2063 C CA . THR A 1 278 ? 42.792 54.586 23.364 1.00 41.59 276 THR A CA 1
ATOM 2064 C C . THR A 1 278 ? 42.722 54.298 24.868 1.00 42.16 276 THR A C 1
ATOM 2065 O O . THR A 1 278 ? 43.618 53.669 25.404 1.00 42.64 276 THR A O 1
ATOM 2069 N N . GLY A 1 279 ? 41.630 54.712 25.533 1.00 42.05 277 GLY A N 1
ATOM 2070 C CA . GLY A 1 279 ? 41.457 54.442 26.951 1.00 41.95 277 GLY A CA 1
ATOM 2071 C C . GLY A 1 279 ? 41.438 52.941 27.237 1.00 42.47 277 GLY A C 1
ATOM 2072 O O . GLY A 1 279 ? 42.131 52.449 28.165 1.00 42.29 277 GLY A O 1
ATOM 2073 N N . LEU A 1 280 ? 40.666 52.204 26.438 1.00 42.49 278 LEU A N 1
ATOM 2074 C CA . LEU A 1 280 ? 40.505 50.782 26.652 1.00 44.02 278 LEU A CA 1
ATOM 2075 C C . LEU A 1 280 ? 41.802 49.990 26.595 1.00 45.04 278 LEU A C 1
ATOM 2076 O O . LEU A 1 280 ? 41.931 48.992 27.276 1.00 46.65 278 LEU A O 1
ATOM 2081 N N . LEU A 1 281 ? 42.762 50.442 25.799 1.00 46.27 279 LEU A N 1
ATOM 2082 C CA . LEU A 1 281 ? 44.033 49.749 25.560 1.00 47.20 279 LEU A CA 1
ATOM 2083 C C . LEU A 1 281 ? 44.878 49.671 26.820 1.00 47.96 279 LEU A C 1
ATOM 2084 O O . LEU A 1 281 ? 45.795 48.841 26.952 1.00 48.87 279 LEU A O 1
ATOM 2089 N N . ARG A 1 282 ? 44.569 50.546 27.762 1.00 48.85 280 ARG A N 1
ATOM 2090 C CA . ARG A 1 282 ? 45.317 50.599 29.000 1.00 49.17 280 ARG A CA 1
ATOM 2091 C C . ARG A 1 282 ? 44.782 49.619 30.028 1.00 49.00 280 ARG A C 1
ATOM 2092 O O . ARG A 1 282 ? 45.415 49.376 31.043 1.00 49.12 280 ARG A O 1
ATOM 2100 N N . VAL A 1 283 ? 43.645 49.014 29.732 1.00 48.22 281 VAL A N 1
ATOM 2101 C CA . VAL A 1 283 ? 42.909 48.269 30.716 1.00 48.54 281 VAL A CA 1
ATOM 2102 C C . VAL A 1 283 ? 43.525 46.918 31.002 1.00 47.59 281 VAL A C 1
ATOM 2103 O O . VAL A 1 283 ? 43.556 46.485 32.164 1.00 47.13 281 VAL A O 1
ATOM 2107 N N . ASP A 1 284 ? 44.053 46.279 29.961 1.00 47.28 282 ASP A N 1
ATOM 2108 C CA . ASP A 1 284 ? 44.860 45.047 30.132 1.00 46.68 282 ASP A CA 1
ATOM 2109 C C . ASP A 1 284 ? 45.972 45.175 31.168 1.00 46.11 282 ASP A C 1
ATOM 2110 O O . ASP A 1 284 ? 46.140 44.315 32.034 1.00 46.36 282 ASP A O 1
ATOM 2115 N N . GLY A 1 285 ? 46.729 46.263 31.076 1.00 45.20 283 GLY A N 1
ATOM 2116 C CA . GLY A 1 285 ? 47.795 46.530 32.007 1.00 44.33 283 GLY A CA 1
ATOM 2117 C C . GLY A 1 285 ? 47.281 46.612 33.416 1.00 44.68 283 GLY A C 1
ATOM 2118 O O . GLY A 1 285 ? 47.948 46.155 34.341 1.00 44.88 283 GLY A O 1
ATOM 2119 N N . ILE A 1 286 ? 46.089 47.178 33.615 1.00 44.31 284 ILE A N 1
ATOM 2120 C CA . ILE A 1 286 ? 45.540 47.156 34.970 1.00 44.26 284 ILE A CA 1
ATOM 2121 C C . ILE A 1 286 ? 45.117 45.758 35.352 1.00 43.12 284 ILE A C 1
ATOM 2122 O O . ILE A 1 286 ? 45.429 45.273 36.429 1.00 42.32 284 ILE A O 1
ATOM 2127 N N . CYS A 1 287 ? 44.405 45.110 34.453 1.00 43.31 285 CYS A N 1
ATOM 2128 C CA . CYS A 1 287 ? 43.857 43.805 34.745 1.00 43.97 285 CYS A CA 1
ATOM 2129 C C . CYS A 1 287 ? 44.925 42.716 34.870 1.00 45.16 285 CYS A C 1
ATOM 2130 O O . CYS A 1 287 ? 44.845 41.907 35.780 1.00 45.46 285 CYS A O 1
ATOM 2133 N N . ARG A 1 288 ? 45.878 42.655 33.943 1.00 46.12 286 ARG A N 1
ATOM 2134 C CA . ARG A 1 288 ? 46.958 41.651 34.053 1.00 47.55 286 ARG A CA 1
ATOM 2135 C C . ARG A 1 288 ? 47.868 41.958 35.268 1.00 47.76 286 ARG A C 1
ATOM 2136 O O . ARG A 1 288 ? 48.321 41.034 35.967 1.00 48.26 286 ARG A O 1
ATOM 2144 N N . GLY A 1 289 ? 48.138 43.245 35.522 1.00 46.66 287 GLY A N 1
ATOM 2145 C CA . GLY A 1 289 ? 48.914 43.639 36.712 1.00 46.60 287 GLY A CA 1
ATOM 2146 C C . GLY A 1 289 ? 48.304 43.199 38.042 1.00 46.46 287 GLY A C 1
ATOM 2147 O O . GLY A 1 289 ? 49.023 42.879 38.978 1.00 46.33 287 GLY A O 1
ATOM 2148 N N . HIS A 1 290 ? 46.966 43.165 38.110 1.00 46.24 288 HIS A N 1
ATOM 2149 C CA . HIS A 1 290 ? 46.243 42.785 39.297 1.00 44.92 288 HIS A CA 1
ATOM 2150 C C . HIS A 1 290 ? 45.725 41.349 39.224 1.00 45.31 288 HIS A C 1
ATOM 2151 O O . HIS A 1 290 ? 45.168 40.838 40.207 1.00 46.03 288 HIS A O 1
ATOM 2158 N N . GLN A 1 291 ? 45.903 40.701 38.072 1.00 45.34 289 GLN A N 1
ATOM 2159 C CA . GLN A 1 291 ? 45.443 39.321 37.829 1.00 46.38 289 GLN A CA 1
ATOM 2160 C C . GLN A 1 291 ? 43.925 39.070 37.938 1.00 45.45 289 GLN A C 1
ATOM 2161 O O . GLN A 1 291 ? 43.470 38.019 38.460 1.00 45.75 289 GLN A O 1
ATOM 2167 N N . ILE A 1 292 ? 43.132 39.978 37.387 1.00 43.63 290 ILE A N 1
ATOM 2168 C CA . ILE A 1 292 ? 41.721 39.779 37.392 1.00 40.87 290 ILE A CA 1
ATOM 2169 C C . ILE A 1 292 ? 41.209 39.850 35.953 1.00 40.06 290 ILE A C 1
ATOM 2170 O O . ILE A 1 292 ? 41.761 40.586 35.134 1.00 40.22 290 ILE A O 1
ATOM 2175 N N . PRO A 1 293 ? 40.131 39.125 35.652 1.00 38.18 291 PRO A N 1
ATOM 2176 C CA . PRO A 1 293 ? 39.441 39.257 34.357 1.00 37.22 291 PRO A CA 1
ATOM 2177 C C . PRO A 1 293 ? 38.776 40.633 34.149 1.00 36.90 291 PRO A C 1
ATOM 2178 O O . PRO A 1 293 ? 38.529 41.372 35.090 1.00 35.71 291 PRO A O 1
ATOM 2182 N N . PHE A 1 294 ? 38.527 40.967 32.889 1.00 37.28 292 PHE A N 1
ATOM 2183 C CA . PHE A 1 294 ? 37.882 42.201 32.502 1.00 37.21 292 PHE A CA 1
ATOM 2184 C C . PHE A 1 294 ? 36.501 41.893 31.852 1.00 36.67 292 PHE A C 1
ATOM 2185 O O . PHE A 1 294 ? 36.321 40.845 31.235 1.00 35.84 292 PHE A O 1
ATOM 2193 N N . SER A 1 295 ? 35.542 42.810 31.954 1.00 35.59 293 SER A N 1
ATOM 2194 C CA . SER A 1 295 ? 34.291 42.606 31.237 1.00 35.89 293 SER A CA 1
ATOM 2195 C C . SER A 1 295 ? 33.822 43.952 30.679 1.00 36.47 293 SER A C 1
ATOM 2196 O O . SER A 1 295 ? 33.783 44.972 31.422 1.00 36.60 293 SER A O 1
ATOM 2199 N N . ALA A 1 296 ? 33.552 44.000 29.377 1.00 36.40 294 ALA A N 1
ATOM 2200 C CA . ALA A 1 296 ? 33.120 45.249 28.772 1.00 38.06 294 ALA A CA 1
ATOM 2201 C C . ALA A 1 296 ? 31.650 45.540 29.022 1.00 38.85 294 ALA A C 1
ATOM 2202 O O . ALA A 1 296 ? 30.779 44.647 28.998 1.00 38.24 294 ALA A O 1
ATOM 2204 N N . HIS A 1 297 ? 31.395 46.788 29.331 1.00 40.47 295 HIS A N 1
ATOM 2205 C CA . HIS A 1 297 ? 30.051 47.225 29.696 1.00 43.05 295 HIS A CA 1
ATOM 2206 C C . HIS A 1 297 ? 29.459 48.056 28.530 1.00 42.59 295 HIS A C 1
ATOM 2207 O O . HIS A 1 297 ? 30.138 48.973 28.027 1.00 41.30 295 HIS A O 1
ATOM 2214 N N . CYS A 1 298 ? 28.242 47.670 28.084 1.00 43.13 296 CYS A N 1
ATOM 2215 C CA . CYS A 1 298 ? 27.413 48.389 27.080 1.00 43.59 296 CYS A CA 1
ATOM 2216 C C . CYS A 1 298 ? 28.017 48.500 25.637 1.00 42.72 296 CYS A C 1
ATOM 2217 O O . CYS A 1 298 ? 29.138 48.055 25.392 1.00 41.09 296 CYS A O 1
ATOM 2220 N N . ALA A 1 299 ? 27.260 49.101 24.700 1.00 42.52 297 ALA A N 1
ATOM 2221 C CA . ALA A 1 299 ? 27.743 49.425 23.326 1.00 42.57 297 ALA A CA 1
ATOM 2222 C C . ALA A 1 299 ? 28.403 48.228 22.582 1.00 42.57 297 ALA A C 1
ATOM 2223 O O . ALA A 1 299 ? 29.604 48.288 22.224 1.00 41.86 297 ALA A O 1
ATOM 2225 N N . PRO A 1 300 ? 27.619 47.153 22.351 1.00 42.21 298 PRO A N 1
ATOM 2226 C CA . PRO A 1 300 ? 28.206 45.937 21.830 1.00 42.25 298 PRO A CA 1
ATOM 2227 C C . PRO A 1 300 ? 28.907 46.157 20.510 1.00 42.24 298 PRO A C 1
ATOM 2228 O O . PRO A 1 300 ? 29.920 45.527 20.266 1.00 43.31 298 PRO A O 1
ATOM 2232 N N . ALA A 1 301 ? 28.383 47.029 19.654 1.00 42.41 299 ALA A N 1
ATOM 2233 C CA . ALA A 1 301 ? 28.936 47.223 18.312 1.00 41.58 299 ALA A CA 1
ATOM 2234 C C . ALA A 1 301 ? 30.367 47.747 18.288 1.00 42.15 299 ALA A C 1
ATOM 2235 O O . ALA A 1 301 ? 31.192 47.233 17.510 1.00 42.95 299 ALA A O 1
ATOM 2237 N N . VAL A 1 302 ? 30.683 48.760 19.108 1.00 41.08 300 VAL A N 1
ATOM 2238 C CA . VAL A 1 302 ? 32.098 49.152 19.248 1.00 40.80 300 VAL A CA 1
ATOM 2239 C C . VAL A 1 302 ? 32.917 48.092 20.022 1.00 39.78 300 VAL A C 1
ATOM 2240 O O . VAL A 1 302 ? 34.042 47.797 19.678 1.00 38.84 300 VAL A O 1
ATOM 2244 N N . SER A 1 303 ? 32.328 47.536 21.070 1.00 39.44 301 SER A N 1
ATOM 2245 C CA . SER A 1 303 ? 33.050 46.658 21.956 1.00 41.15 301 SER A CA 1
ATOM 2246 C C . SER A 1 303 ? 33.511 45.362 21.242 1.00 41.59 301 SER A C 1
ATOM 2247 O O . SER A 1 303 ? 34.597 44.876 21.536 1.00 42.72 301 SER A O 1
ATOM 2250 N N . ALA A 1 304 ? 32.708 44.832 20.305 1.00 41.49 302 ALA A N 1
ATOM 2251 C CA . ALA A 1 304 ? 33.108 43.686 19.492 1.00 42.78 302 ALA A CA 1
ATOM 2252 C C . ALA A 1 304 ? 34.485 43.876 18.826 1.00 43.81 302 ALA A C 1
ATOM 2253 O O . ALA A 1 304 ? 35.295 42.924 18.770 1.00 45.44 302 ALA A O 1
ATOM 2255 N N . HIS A 1 305 ? 34.807 45.092 18.379 1.00 43.46 303 HIS A N 1
ATOM 2256 C CA . HIS A 1 305 ? 36.156 45.299 17.850 1.00 44.26 303 HIS A CA 1
ATOM 2257 C C . HIS A 1 305 ? 37.193 45.575 18.926 1.00 44.99 303 HIS A C 1
ATOM 2258 O O . HIS A 1 305 ? 38.272 44.931 18.961 1.00 45.48 303 HIS A O 1
ATOM 2265 N N . ALA A 1 306 ? 36.851 46.522 19.810 1.00 44.62 304 ALA A N 1
ATOM 2266 C CA . ALA A 1 306 ? 37.774 47.026 20.830 1.00 43.60 304 ALA A CA 1
ATOM 2267 C C . ALA A 1 306 ? 38.245 45.893 21.739 1.00 42.71 304 ALA A C 1
ATOM 2268 O O . ALA A 1 306 ? 39.429 45.797 22.056 1.00 42.48 304 ALA A O 1
ATOM 2270 N N . CYS A 1 307 ? 37.325 45.008 22.099 1.00 42.38 305 CYS A N 1
ATOM 2271 C CA . CYS A 1 307 ? 37.615 43.928 23.031 1.00 42.42 305 CYS A CA 1
ATOM 2272 C C . CYS A 1 307 ? 38.500 42.826 22.455 1.00 42.40 305 CYS A C 1
ATOM 2273 O O . CYS A 1 307 ? 38.986 41.978 23.204 1.00 42.20 305 CYS A O 1
ATOM 2276 N N . CYS A 1 308 ? 38.725 42.842 21.134 1.00 42.22 306 CYS A N 1
ATOM 2277 C CA . CYS A 1 308 ? 39.601 41.847 20.503 1.00 41.92 306 CYS A CA 1
ATOM 2278 C C . CYS A 1 308 ? 41.018 42.182 20.903 1.00 40.83 306 CYS A C 1
ATOM 2279 O O . CYS A 1 308 ? 41.945 41.366 20.827 1.00 40.06 306 CYS A O 1
ATOM 2282 N N . ALA A 1 309 ? 41.180 43.399 21.373 1.00 39.19 307 ALA A N 1
ATOM 2283 C CA . ALA A 1 309 ? 42.531 43.864 21.696 1.00 39.38 307 ALA A CA 1
ATOM 2284 C C . ALA A 1 309 ? 42.906 43.666 23.181 1.00 39.56 307 ALA A C 1
ATOM 2285 O O . ALA A 1 309 ? 44.006 44.048 23.606 1.00 39.91 307 ALA A O 1
ATOM 2287 N N . VAL A 1 310 ? 41.964 43.129 23.964 1.00 39.20 308 VAL A N 1
ATOM 2288 C CA . VAL A 1 310 ? 42.083 43.049 25.434 1.00 39.06 308 VAL A CA 1
ATOM 2289 C C . VAL A 1 310 ? 42.324 41.594 25.830 1.00 39.20 308 VAL A C 1
ATOM 2290 O O . VAL A 1 310 ? 41.434 40.760 25.683 1.00 40.04 308 VAL A O 1
ATOM 2294 N N . GLU A 1 311 ? 43.539 41.271 26.250 1.00 39.41 309 GLU A N 1
ATOM 2295 C CA . GLU A 1 311 ? 43.845 39.901 26.614 1.00 40.96 309 GLU A CA 1
ATOM 2296 C C . GLU A 1 311 ? 42.997 39.364 27.776 1.00 41.78 309 GLU A C 1
ATOM 2297 O O . GLU A 1 311 ? 42.490 38.220 27.763 1.00 41.45 309 GLU A O 1
ATOM 2303 N N . SER A 1 312 ? 42.845 40.200 28.794 1.00 42.36 310 SER A N 1
ATOM 2304 C CA . SER A 1 312 ? 42.147 39.786 30.017 1.00 43.27 310 SER A CA 1
ATOM 2305 C C . SER A 1 312 ? 40.603 39.711 29.863 1.00 42.73 310 SER A C 1
ATOM 2306 O O . SER A 1 312 ? 39.882 39.447 30.830 1.00 40.68 310 SER A O 1
ATOM 2309 N N . LEU A 1 313 ? 40.104 39.880 28.633 1.00 43.22 311 LEU A N 1
ATOM 2310 C CA . LEU A 1 313 ? 38.641 39.762 28.388 1.00 43.06 311 LEU A CA 1
ATOM 2311 C C . LEU A 1 313 ? 37.983 38.436 28.838 1.00 42.99 311 LEU A C 1
ATOM 2312 O O . LEU A 1 313 ? 38.381 37.345 28.407 1.00 43.02 311 LEU A O 1
ATOM 2317 N N . LEU A 1 314 ? 36.980 38.541 29.713 1.00 42.35 312 LEU A N 1
ATOM 2318 C CA . LEU A 1 314 ? 36.124 37.419 30.051 1.00 41.47 312 LEU A CA 1
ATOM 2319 C C . LEU A 1 314 ? 34.939 37.405 29.082 1.00 41.88 312 LEU A C 1
ATOM 2320 O O . LEU A 1 314 ? 34.604 36.363 28.507 1.00 42.60 312 LEU A O 1
ATOM 2325 N N . HIS A 1 315 ? 34.272 38.553 28.958 1.00 41.21 313 HIS A N 1
ATOM 2326 C CA . HIS A 1 315 ? 33.104 38.698 28.071 1.00 41.21 313 HIS A CA 1
ATOM 2327 C C . HIS A 1 315 ? 32.721 40.148 27.921 1.00 41.73 313 HIS A C 1
ATOM 2328 O O . HIS A 1 315 ? 33.213 41.045 28.649 1.00 39.90 313 HIS A O 1
ATOM 2335 N N . LEU A 1 316 ? 31.816 40.370 26.968 1.00 42.30 314 LEU A N 1
ATOM 2336 C CA . LEU A 1 316 ? 31.281 41.705 26.730 1.00 41.75 314 LEU A CA 1
ATOM 2337 C C . LEU A 1 316 ? 29.778 41.624 26.895 1.00 41.04 314 LEU A C 1
ATOM 2338 O O . LEU A 1 316 ? 29.161 40.561 26.655 1.00 41.60 314 LEU A O 1
ATOM 2343 N N . GLU A 1 317 ? 29.204 42.731 27.348 1.00 39.83 315 GLU A N 1
ATOM 2344 C CA . GLU A 1 317 ? 27.778 42.840 27.613 1.00 39.70 315 GLU A CA 1
ATOM 2345 C C . GLU A 1 317 ? 27.021 43.155 26.319 1.00 39.89 315 GLU A C 1
ATOM 2346 O O . GLU A 1 317 ? 27.239 44.214 25.678 1.00 38.68 315 GLU A O 1
ATOM 2352 N N . TYR A 1 318 ? 26.150 42.227 25.955 1.00 39.21 316 TYR A N 1
ATOM 2353 C CA . TYR A 1 318 ? 25.253 42.430 24.819 1.00 40.71 316 TYR A CA 1
ATOM 2354 C C . TYR A 1 318 ? 24.017 43.125 25.341 1.00 40.28 316 TYR A C 1
ATOM 2355 O O . TYR A 1 318 ? 23.015 42.474 25.654 1.00 40.76 316 TYR A O 1
ATOM 2364 N N . PHE A 1 319 ? 24.107 44.440 25.491 1.00 40.28 317 PHE A N 1
ATOM 2365 C CA . PHE A 1 319 ? 23.076 45.180 26.231 1.00 39.80 317 PHE A CA 1
ATOM 2366 C C . PHE A 1 319 ? 21.849 45.447 25.379 1.00 40.50 317 PHE A C 1
ATOM 2367 O O . PHE A 1 319 ? 21.951 46.024 24.291 1.00 39.85 317 PHE A O 1
ATOM 2375 N N . HIS A 1 320 ? 20.696 45.006 25.862 1.00 41.48 318 HIS A N 1
ATOM 2376 C CA . HIS A 1 320 ? 19.446 45.126 25.096 1.00 42.59 318 HIS A CA 1
ATOM 2377 C C . HIS A 1 320 ? 19.254 46.499 24.479 1.00 42.08 318 HIS A C 1
ATOM 2378 O O . HIS A 1 320 ? 19.243 46.630 23.261 1.00 43.03 318 HIS A O 1
ATOM 2385 N N . ASP A 1 321 ? 19.124 47.550 25.291 1.00 41.56 319 ASP A N 1
ATOM 2386 C CA . ASP A 1 321 ? 18.883 48.901 24.735 1.00 39.96 319 ASP A CA 1
ATOM 2387 C C . ASP A 1 321 ? 19.776 49.201 23.550 1.00 40.55 319 ASP A C 1
ATOM 2388 O O . ASP A 1 321 ? 19.337 49.771 22.542 1.00 39.50 319 ASP A O 1
ATOM 2393 N N . HIS A 1 322 ? 21.048 48.817 23.681 1.00 40.99 320 HIS A N 1
ATOM 2394 C CA . HIS A 1 322 ? 22.071 49.268 22.772 1.00 40.37 320 HIS A CA 1
ATOM 2395 C C . HIS A 1 322 ? 22.133 48.446 21.541 1.00 40.84 320 HIS A C 1
ATOM 2396 O O . HIS A 1 322 ? 22.249 49.012 20.442 1.00 41.66 320 HIS A O 1
ATOM 2403 N N . ALA A 1 323 ? 22.132 47.128 21.705 1.00 40.80 321 ALA A N 1
ATOM 2404 C CA . ALA A 1 323 ? 21.988 46.221 20.576 1.00 42.44 321 ALA A CA 1
ATOM 2405 C C . ALA A 1 323 ? 20.822 46.690 19.666 1.00 43.11 321 ALA A C 1
ATOM 2406 O O . ALA A 1 323 ? 20.989 46.908 18.463 1.00 43.84 321 ALA A O 1
ATOM 2408 N N . ARG A 1 324 ? 19.667 46.901 20.266 1.00 44.17 322 ARG A N 1
ATOM 2409 C CA . ARG A 1 324 ? 18.475 47.332 19.522 1.00 45.26 322 ARG A CA 1
ATOM 2410 C C . ARG A 1 324 ? 18.664 48.680 18.813 1.00 44.60 322 ARG A C 1
ATOM 2411 O O . ARG A 1 324 ? 18.402 48.800 17.635 1.00 45.41 322 ARG A O 1
ATOM 2419 N N . VAL A 1 325 ? 19.141 49.699 19.518 1.00 44.11 323 VAL A N 1
ATOM 2420 C CA . VAL A 1 325 ? 19.433 51.003 18.892 1.00 42.59 323 VAL A CA 1
ATOM 2421 C C . VAL A 1 325 ? 20.491 50.894 17.779 1.00 43.11 323 VAL A C 1
ATOM 2422 O O . VAL A 1 325 ? 20.432 51.611 16.793 1.00 42.22 323 VAL A O 1
ATOM 2426 N N . GLU A 1 326 ? 21.492 50.032 17.962 1.00 44.01 324 GLU A N 1
ATOM 2427 C CA . GLU A 1 326 ? 22.536 49.879 16.958 1.00 45.11 324 GLU A CA 1
ATOM 2428 C C . GLU A 1 326 ? 21.991 49.208 15.661 1.00 45.58 324 GLU A C 1
ATOM 2429 O O . GLU A 1 326 ? 22.334 49.649 14.589 1.00 44.58 324 GLU A O 1
ATOM 2435 N N . ARG A 1 327 ? 21.130 48.186 15.782 1.00 46.71 325 ARG A N 1
ATOM 2436 C CA . ARG A 1 327 ? 20.545 47.501 14.625 1.00 49.11 325 ARG A CA 1
ATOM 2437 C C . ARG A 1 327 ? 19.575 48.418 13.889 1.00 51.02 325 ARG A C 1
ATOM 2438 O O . ARG A 1 327 ? 19.440 48.350 12.664 1.00 52.77 325 ARG A O 1
ATOM 2440 N N . LEU A 1 328 ? 18.878 49.258 14.643 1.00 51.65 326 LEU A N 1
ATOM 2441 C CA . LEU A 1 328 ? 17.936 50.203 14.116 1.00 52.03 326 LEU A CA 1
ATOM 2442 C C . LEU A 1 328 ? 18.639 51.322 13.364 1.00 52.10 326 LEU A C 1
ATOM 2443 O O . LEU A 1 328 ? 18.142 51.777 12.339 1.00 51.67 326 LEU A O 1
ATOM 2448 N N . LEU A 1 329 ? 19.807 51.763 13.852 1.00 51.84 327 LEU A N 1
ATOM 2449 C CA . LEU A 1 329 ? 20.483 52.927 13.261 1.00 51.04 327 LEU A CA 1
ATOM 2450 C C . LEU A 1 329 ? 21.625 52.632 12.289 1.00 51.12 327 LEU A C 1
ATOM 2451 O O . LEU A 1 329 ? 21.985 53.496 11.480 1.00 50.78 327 LEU A O 1
ATOM 2456 N N . PHE A 1 330 ? 22.216 51.448 12.380 1.00 51.22 328 PHE A N 1
ATOM 2457 C CA . PHE A 1 330 ? 23.343 51.121 11.534 1.00 51.91 328 PHE A CA 1
ATOM 2458 C C . PHE A 1 330 ? 23.077 49.883 10.706 1.00 52.28 328 PHE A C 1
ATOM 2459 O O . PHE A 1 330 ? 22.376 48.973 11.155 1.00 51.45 328 PHE A O 1
ATOM 2467 N N . ASP A 1 331 ? 23.662 49.842 9.507 1.00 53.03 329 ASP A N 1
ATOM 2468 C CA . ASP A 1 331 ? 23.877 48.579 8.814 1.00 54.41 329 ASP A CA 1
ATOM 2469 C C . ASP A 1 331 ? 25.205 48.066 9.287 1.00 54.01 329 ASP A C 1
ATOM 2470 O O . ASP A 1 331 ? 26.129 48.875 9.505 1.00 54.50 329 ASP A O 1
ATOM 2475 N N . GLY A 1 332 ? 25.325 46.743 9.387 1.00 52.86 330 GLY A N 1
ATOM 2476 C CA . GLY A 1 332 ? 26.616 46.130 9.668 1.00 52.73 330 GLY A CA 1
ATOM 2477 C C . GLY A 1 332 ? 26.755 45.577 11.075 1.00 51.91 330 GLY A C 1
ATOM 2478 O O . GLY A 1 332 ? 27.841 45.190 11.478 1.00 52.50 330 GLY A O 1
ATOM 2479 N N . THR A 1 333 ? 25.662 45.543 11.820 1.00 50.89 331 THR A N 1
ATOM 2480 C CA . THR A 1 333 ? 25.713 45.060 13.181 1.00 50.36 331 THR A CA 1
ATOM 2481 C C . THR A 1 333 ? 25.858 43.535 13.174 1.00 50.31 331 THR A C 1
ATOM 2482 O O . THR A 1 333 ? 25.382 42.864 12.279 1.00 50.28 331 THR A O 1
ATOM 2486 N N . LEU A 1 334 ? 26.513 42.992 14.192 1.00 50.20 332 LEU A N 1
ATOM 2487 C CA . LEU A 1 334 ? 26.917 41.598 14.190 1.00 49.24 332 LEU A CA 1
ATOM 2488 C C . LEU A 1 334 ? 25.906 40.761 14.931 1.00 50.39 332 LEU A C 1
ATOM 2489 O O . LEU A 1 334 ? 25.237 41.254 15.822 1.00 49.53 332 LEU A O 1
ATOM 2494 N N . ASP A 1 335 ? 25.775 39.497 14.531 1.00 51.76 333 ASP A N 1
ATOM 2495 C CA . ASP A 1 335 ? 24.888 38.539 15.219 1.00 53.33 333 ASP A CA 1
ATOM 2496 C C . ASP A 1 335 ? 25.643 37.783 16.331 1.00 52.29 333 ASP A C 1
ATOM 2497 O O . ASP A 1 335 ? 26.746 37.270 16.094 1.00 51.18 333 ASP A O 1
ATOM 2502 N N . PRO A 1 336 ? 25.049 37.731 17.540 1.00 51.92 334 PRO A N 1
ATOM 2503 C CA . PRO A 1 336 ? 25.642 37.078 18.720 1.00 52.06 334 PRO A CA 1
ATOM 2504 C C . PRO A 1 336 ? 25.207 35.604 18.870 1.00 51.90 334 PRO A C 1
ATOM 2505 O O . PRO A 1 336 ? 25.488 34.968 19.891 1.00 50.75 334 PRO A O 1
ATOM 2509 N N . GLU A 1 337 ? 24.486 35.108 17.877 1.00 51.31 335 GLU A N 1
ATOM 2510 C CA . GLU A 1 337 ? 24.137 33.683 17.778 1.00 52.12 335 GLU A CA 1
ATOM 2511 C C . GLU A 1 337 ? 25.295 32.741 18.186 1.00 50.13 335 GLU A C 1
ATOM 2512 O O . GLU A 1 337 ? 26.381 32.800 17.643 1.00 49.73 335 GLU A O 1
ATOM 2518 N N . GLY A 1 338 ? 25.056 31.863 19.142 1.00 49.90 336 GLY A N 1
ATOM 2519 C CA . GLY A 1 338 ? 26.066 30.878 19.529 1.00 49.34 336 GLY A CA 1
ATOM 2520 C C . GLY A 1 338 ? 27.060 31.421 20.571 1.00 49.40 336 GLY A C 1
ATOM 2521 O O . GLY A 1 338 ? 27.992 30.711 20.963 1.00 49.38 336 GLY A O 1
ATOM 2522 N N . GLY A 1 339 ? 26.914 32.695 20.955 1.00 47.67 337 GLY A N 1
ATOM 2523 C CA . GLY A 1 339 ? 27.538 33.202 22.169 1.00 46.27 337 GLY A CA 1
ATOM 2524 C C . GLY A 1 339 ? 28.663 34.190 21.992 1.00 46.12 337 GLY A C 1
ATOM 2525 O O . GLY A 1 339 ? 29.210 34.703 22.980 1.00 45.68 337 GLY A O 1
ATOM 2526 N N . SER A 1 340 ? 29.049 34.429 20.738 1.00 45.46 338 SER A N 1
ATOM 2527 C CA . SER A 1 340 ? 30.168 35.310 20.464 1.00 45.42 338 SER A CA 1
ATOM 2528 C C . SER A 1 340 ? 29.842 36.351 19.391 1.00 46.05 338 SER A C 1
ATOM 2529 O O . SER A 1 340 ? 28.895 36.190 18.622 1.00 45.44 338 SER A O 1
ATOM 2532 N N . LEU A 1 341 ? 30.640 37.416 19.364 1.00 45.92 339 LEU A N 1
ATOM 2533 C CA . LEU A 1 341 ? 30.652 38.345 18.259 1.00 46.78 339 LEU A CA 1
ATOM 2534 C C . LEU A 1 341 ? 31.974 38.256 17.519 1.00 47.34 339 LEU A C 1
ATOM 2535 O O . LEU A 1 341 ? 33.022 38.361 18.137 1.00 48.39 339 LEU A O 1
ATOM 2540 N N . ARG A 1 342 ? 31.924 38.092 16.201 1.00 47.95 340 ARG A N 1
ATOM 2541 C CA . ARG A 1 342 ? 33.118 38.091 15.378 1.00 48.91 340 ARG A CA 1
ATOM 2542 C C . ARG A 1 342 ? 33.147 39.292 14.460 1.00 49.36 340 ARG A C 1
ATOM 2543 O O . ARG A 1 342 ? 32.233 39.487 13.663 1.00 49.73 340 ARG A O 1
ATOM 2551 N N . PRO A 1 343 ? 34.193 40.109 14.552 1.00 50.02 341 PRO A N 1
ATOM 2552 C CA . PRO A 1 343 ? 34.293 41.138 13.535 1.00 51.10 341 PRO A CA 1
ATOM 2553 C C . PRO A 1 343 ? 34.216 40.564 12.114 1.00 52.58 341 PRO A C 1
ATOM 2554 O O . PRO A 1 343 ? 34.702 39.424 11.838 1.00 52.48 341 PRO A O 1
ATOM 2558 N N . ASP A 1 344 ? 33.611 41.348 11.216 1.00 53.81 342 ASP A N 1
ATOM 2559 C CA . ASP A 1 344 ? 33.475 40.931 9.817 1.00 55.01 342 ASP A CA 1
ATOM 2560 C C . ASP A 1 344 ? 34.800 41.233 9.129 1.00 55.44 342 ASP A C 1
ATOM 2561 O O . ASP A 1 344 ? 35.156 42.398 9.020 1.00 55.95 342 ASP A O 1
ATOM 2566 N N . PRO A 1 345 ? 35.538 40.187 8.672 1.00 55.67 343 PRO A N 1
ATOM 2567 C CA . PRO A 1 345 ? 36.821 40.432 7.985 1.00 55.41 343 PRO A CA 1
ATOM 2568 C C . PRO A 1 345 ? 36.614 41.100 6.613 1.00 55.92 343 PRO A C 1
ATOM 2569 O O . PRO A 1 345 ? 37.551 41.664 6.053 1.00 55.86 343 PRO A O 1
ATOM 2573 N N . ASP A 1 346 ? 35.401 41.065 6.073 1.00 56.77 344 ASP A N 1
ATOM 2574 C CA . ASP A 1 346 ? 35.182 41.713 4.776 1.00 57.93 344 ASP A CA 1
ATOM 2575 C C . ASP A 1 346 ? 34.776 43.171 4.845 1.00 57.45 344 ASP A C 1
ATOM 2576 O O . ASP A 1 346 ? 34.644 43.782 3.794 1.00 58.13 344 ASP A O 1
ATOM 2581 N N . ARG A 1 347 ? 34.571 43.733 6.042 1.00 57.03 345 ARG A N 1
ATOM 2582 C CA . ARG A 1 347 ? 34.301 45.195 6.194 1.00 55.29 345 ARG A CA 1
ATOM 2583 C C . ARG A 1 347 ? 35.446 45.961 6.920 1.00 54.35 345 ARG A C 1
ATOM 2584 O O . ARG A 1 347 ? 36.063 45.443 7.850 1.00 54.37 345 ARG A O 1
ATOM 2592 N N . PRO A 1 348 ? 35.767 47.187 6.467 1.00 52.64 346 PRO A N 1
ATOM 2593 C CA . PRO A 1 348 ? 36.792 47.926 7.152 1.00 51.87 346 PRO A CA 1
ATOM 2594 C C . PRO A 1 348 ? 36.219 48.783 8.309 1.00 50.60 346 PRO A C 1
ATOM 2595 O O . PRO A 1 348 ? 34.987 49.017 8.387 1.00 49.56 346 PRO A O 1
ATOM 2599 N N . GLY A 1 349 ? 37.124 49.228 9.182 1.00 48.98 347 GLY A N 1
ATOM 2600 C CA . GLY A 1 349 ? 36.755 49.864 10.435 1.00 48.57 347 GLY A CA 1
ATOM 2601 C C . GLY A 1 349 ? 35.798 48.991 11.242 1.00 48.42 347 GLY A C 1
ATOM 2602 O O . GLY A 1 349 ? 35.891 47.736 11.241 1.00 48.20 347 GLY A O 1
ATOM 2603 N N . LEU A 1 350 ? 34.844 49.667 11.880 1.00 47.74 348 LEU A N 1
ATOM 2604 C CA . LEU A 1 350 ? 33.794 49.043 12.663 1.00 47.76 348 LEU A CA 1
ATOM 2605 C C . LEU A 1 350 ? 32.780 48.319 11.793 1.00 47.79 348 LEU A C 1
ATOM 2606 O O . LEU A 1 350 ? 31.929 47.571 12.296 1.00 47.31 348 LEU A O 1
ATOM 2611 N N . GLY A 1 351 ? 32.839 48.580 10.483 1.00 48.25 349 GLY A N 1
ATOM 2612 C CA . GLY A 1 351 ? 31.916 47.977 9.515 1.00 47.69 349 GLY A CA 1
ATOM 2613 C C . GLY A 1 351 ? 30.507 48.518 9.687 1.00 47.59 349 GLY A C 1
ATOM 2614 O O . GLY A 1 351 ? 29.537 47.846 9.324 1.00 47.16 349 GLY A O 1
ATOM 2615 N N . LEU A 1 352 ? 30.391 49.713 10.275 1.00 47.55 350 LEU A N 1
ATOM 2616 C CA . LEU A 1 352 ? 29.077 50.301 10.584 1.00 48.29 350 LEU A CA 1
ATOM 2617 C C . LEU A 1 352 ? 28.750 51.494 9.665 1.00 48.63 350 LEU A C 1
ATOM 2618 O O . LEU A 1 352 ? 29.587 52.388 9.451 1.00 47.70 350 LEU A O 1
ATOM 2623 N N . GLU A 1 353 ? 27.536 51.497 9.120 1.00 50.22 351 GLU A N 1
ATOM 2624 C CA . GLU A 1 353 ? 27.079 52.612 8.258 1.00 50.92 351 GLU A CA 1
ATOM 2625 C C . GLU A 1 353 ? 25.736 53.127 8.739 1.00 51.09 351 GLU A C 1
ATOM 2626 O O . GLU A 1 353 ? 24.840 52.345 9.053 1.00 50.63 351 GLU A O 1
ATOM 2628 N N . LEU A 1 354 ? 25.601 54.449 8.843 1.00 52.52 352 LEU A N 1
ATOM 2629 C CA . LEU A 1 354 ? 24.345 55.003 9.373 1.00 53.47 352 LEU A CA 1
ATOM 2630 C C . LEU A 1 354 ? 23.242 54.789 8.333 1.00 54.18 352 LEU A C 1
ATOM 2631 O O . LEU A 1 354 ? 23.448 55.102 7.167 1.00 53.97 352 LEU A O 1
ATOM 2636 N N . LYS A 1 355 ? 22.103 54.226 8.741 1.00 55.07 353 LYS A N 1
ATOM 2637 C CA . LYS A 1 355 ? 20.917 54.220 7.903 1.00 56.29 353 LYS A CA 1
ATOM 2638 C C . LYS A 1 355 ? 20.323 55.629 7.966 1.00 58.34 353 LYS A C 1
ATOM 2639 O O . LYS A 1 355 ? 19.573 55.955 8.904 1.00 59.66 353 LYS A O 1
ATOM 2645 N N . ARG A 1 356 ? 20.641 56.472 6.987 1.00 60.43 354 ARG A N 1
ATOM 2646 C CA . ARG A 1 356 ? 20.252 57.910 7.036 1.00 62.39 354 ARG A CA 1
ATOM 2647 C C . ARG A 1 356 ? 18.717 58.177 7.073 1.00 63.22 354 ARG A C 1
ATOM 2648 O O . ARG A 1 356 ? 18.282 59.230 7.523 1.00 63.58 354 ARG A O 1
ATOM 2650 N N . SER A 1 357 ? 17.912 57.203 6.661 1.00 64.50 355 SER A N 1
ATOM 2651 C CA . SER A 1 357 ? 16.449 57.309 6.752 1.00 66.11 355 SER A CA 1
ATOM 2652 C C . SER A 1 357 ? 15.897 57.181 8.157 1.00 66.11 355 SER A C 1
ATOM 2653 O O . SER A 1 357 ? 15.121 58.044 8.600 1.00 66.50 355 SER A O 1
ATOM 2656 N N . GLU A 1 358 ? 16.253 56.076 8.824 1.00 65.78 356 GLU A N 1
ATOM 2657 C CA . GLU A 1 358 ? 15.949 55.882 10.244 1.00 65.24 356 GLU A CA 1
ATOM 2658 C C . GLU A 1 358 ? 16.626 56.971 11.088 1.00 64.09 356 GLU A C 1
ATOM 2659 O O . GLU A 1 358 ? 16.038 57.481 12.049 1.00 63.79 356 GLU A O 1
ATOM 2665 N N . ALA A 1 359 ? 17.867 57.314 10.749 1.00 62.23 357 ALA A N 1
ATOM 2666 C CA . ALA A 1 359 ? 18.528 58.417 11.430 1.00 61.45 357 ALA A CA 1
ATOM 2667 C C . ALA A 1 359 ? 17.577 59.618 11.624 1.00 60.99 357 ALA A C 1
ATOM 2668 O O . ALA A 1 359 ? 17.350 60.070 12.745 1.00 61.53 357 ALA A O 1
ATOM 2670 N N . GLY A 1 360 ? 17.015 60.106 10.518 1.00 60.20 358 GLY A N 1
ATOM 2671 C CA . GLY A 1 360 ? 16.182 61.291 10.490 1.00 59.16 358 GLY A CA 1
ATOM 2672 C C . GLY A 1 360 ? 14.939 61.143 11.328 1.00 58.71 358 GLY A C 1
ATOM 2673 O O . GLY A 1 360 ? 14.471 62.096 11.966 1.00 58.89 358 GLY A O 1
ATOM 2674 N N . LYS A 1 361 ? 14.390 59.941 11.343 1.00 58.25 359 LYS A N 1
ATOM 2675 C CA . LYS A 1 361 ? 13.230 59.681 12.139 1.00 57.94 359 LYS A CA 1
ATOM 2676 C C . LYS A 1 361 ? 13.516 59.986 13.636 1.00 57.48 359 LYS A C 1
ATOM 2677 O O . LYS A 1 361 ? 12.643 60.481 14.347 1.00 57.49 359 LYS A O 1
ATOM 2683 N N . TYR A 1 362 ? 14.741 59.706 14.099 1.00 57.03 360 TYR A N 1
ATOM 2684 C CA . TYR A 1 362 ? 15.086 59.785 15.535 1.00 56.29 360 TYR A CA 1
ATOM 2685 C C . TYR A 1 362 ? 16.050 60.892 15.867 1.00 56.30 360 TYR A C 1
ATOM 2686 O O . TYR A 1 362 ? 16.523 60.965 16.992 1.00 56.61 360 TYR A O 1
ATOM 2695 N N . ALA A 1 363 ? 16.356 61.739 14.896 1.00 56.52 361 ALA A N 1
ATOM 2696 C CA . ALA A 1 363 ? 17.103 62.948 15.157 1.00 57.19 361 ALA A CA 1
ATOM 2697 C C . ALA A 1 363 ? 16.611 63.629 16.447 1.00 58.36 361 ALA A C 1
ATOM 2698 O O . ALA A 1 363 ? 15.416 63.739 16.679 1.00 58.27 361 ALA A O 1
ATOM 2700 N N . ALA A 1 364 ? 17.542 64.059 17.300 1.00 59.72 362 ALA A N 1
ATOM 2701 C CA . ALA A 1 364 ? 17.197 64.620 18.633 1.00 60.53 362 ALA A CA 1
ATOM 2702 C C . ALA A 1 364 ? 16.472 65.979 18.576 1.00 60.79 362 ALA A C 1
ATOM 2703 O O . ALA A 1 364 ? 17.035 66.983 18.108 1.00 61.04 362 ALA A O 1
ATOM 2705 N N . PRO B 1 6 ? 5.234 77.854 48.081 1.00 47.54 4 PRO B N 1
ATOM 2706 C CA . PRO B 1 6 ? 5.806 78.290 46.781 1.00 47.43 4 PRO B CA 1
ATOM 2707 C C . PRO B 1 6 ? 6.659 77.201 46.110 1.00 46.25 4 PRO B C 1
ATOM 2708 O O . PRO B 1 6 ? 7.401 76.489 46.762 1.00 45.92 4 PRO B O 1
ATOM 2712 N N . ARG B 1 7 ? 6.484 77.082 44.807 1.00 46.53 5 ARG B N 1
ATOM 2713 C CA . ARG B 1 7 ? 7.059 76.047 44.004 1.00 46.78 5 ARG B CA 1
ATOM 2714 C C . ARG B 1 7 ? 7.994 76.719 43.063 1.00 46.50 5 ARG B C 1
ATOM 2715 O O . ARG B 1 7 ? 7.820 77.906 42.752 1.00 46.84 5 ARG B O 1
ATOM 2723 N N . VAL B 1 8 ? 8.976 75.961 42.607 1.00 45.93 6 VAL B N 1
ATOM 2724 C CA . VAL B 1 8 ? 9.865 76.401 41.559 1.00 46.21 6 VAL B CA 1
ATOM 2725 C C . VAL B 1 8 ? 9.138 76.347 40.216 1.00 46.43 6 VAL B C 1
ATOM 2726 O O . VAL B 1 8 ? 8.730 75.273 39.737 1.00 46.16 6 VAL B O 1
ATOM 2730 N N . GLU B 1 9 ? 9.005 77.512 39.601 1.00 47.73 7 GLU B N 1
ATOM 2731 C CA . GLU B 1 9 ? 8.170 77.639 38.405 1.00 49.47 7 GLU B CA 1
ATOM 2732 C C . GLU B 1 9 ? 8.973 77.368 37.153 1.00 50.04 7 GLU B C 1
ATOM 2733 O O . GLU B 1 9 ? 8.518 76.593 36.268 1.00 50.02 7 GLU B O 1
ATOM 2735 N N . ARG B 1 10 ? 10.165 77.978 37.070 1.00 49.07 8 ARG B N 1
ATOM 2736 C CA . ARG B 1 10 ? 10.995 77.753 35.912 1.00 48.75 8 ARG B CA 1
ATOM 2737 C C . ARG B 1 10 ? 12.469 78.134 36.084 1.00 47.83 8 ARG B C 1
ATOM 2738 O O . ARG B 1 10 ? 12.792 79.123 36.791 1.00 47.93 8 ARG B O 1
ATOM 2746 N N . LEU B 1 11 ? 13.338 77.385 35.397 1.00 45.25 9 LEU B N 1
ATOM 2747 C CA . LEU B 1 11 ? 14.760 77.747 35.307 1.00 45.12 9 LEU B CA 1
ATOM 2748 C C . LEU B 1 11 ? 15.032 78.391 33.970 1.00 44.47 9 LEU B C 1
ATOM 2749 O O . LEU B 1 11 ? 14.635 77.843 32.940 1.00 44.71 9 LEU B O 1
ATOM 2754 N N . GLU B 1 12 ? 15.727 79.515 33.969 1.00 43.93 10 GLU B N 1
ATOM 2755 C CA . GLU B 1 12 ? 16.220 80.037 32.707 1.00 45.56 10 GLU B CA 1
ATOM 2756 C C . GLU B 1 12 ? 17.743 79.942 32.734 1.00 44.27 10 GLU B C 1
ATOM 2757 O O . GLU B 1 12 ? 18.388 80.365 33.703 1.00 44.26 10 GLU B O 1
ATOM 2763 N N . VAL B 1 13 ? 18.302 79.399 31.663 1.00 42.68 11 VAL B N 1
ATOM 2764 C CA . VAL B 1 13 ? 19.743 79.235 31.561 1.00 42.39 11 VAL B CA 1
ATOM 2765 C C . VAL B 1 13 ? 20.334 80.120 30.474 1.00 42.13 11 VAL B C 1
ATOM 2766 O O . VAL B 1 13 ? 19.756 80.285 29.409 1.00 42.60 11 VAL B O 1
ATOM 2770 N N . SER B 1 14 ? 21.490 80.696 30.748 1.00 41.41 12 SER B N 1
ATOM 2771 C CA . SER B 1 14 ? 22.223 81.456 29.742 1.00 41.08 12 SER B CA 1
ATOM 2772 C C . SER B 1 14 ? 23.703 81.357 30.029 1.00 40.07 12 SER B C 1
ATOM 2773 O O . SER B 1 14 ? 24.118 80.983 31.138 1.00 40.03 12 SER B O 1
ATOM 2776 N N . ALA B 1 15 ? 24.506 81.706 29.028 1.00 39.52 13 ALA B N 1
ATOM 2777 C CA . ALA B 1 15 ? 25.950 81.644 29.161 1.00 39.37 13 ALA B CA 1
ATOM 2778 C C . ALA B 1 15 ? 26.651 82.888 28.589 1.00 39.67 13 ALA B C 1
ATOM 2779 O O . ALA B 1 15 ? 26.177 83.500 27.638 1.00 39.86 13 ALA B O 1
ATOM 2781 N N . TYR B 1 16 ? 27.792 83.221 29.168 1.00 39.19 14 TYR B N 1
ATOM 2782 C CA . TYR B 1 16 ? 28.596 84.374 28.786 1.00 40.54 14 TYR B CA 1
ATOM 2783 C C . TYR B 1 16 ? 30.075 83.932 28.689 1.00 40.98 14 TYR B C 1
ATOM 2784 O O . TYR B 1 16 ? 30.560 83.092 29.475 1.00 41.47 14 TYR B O 1
ATOM 2793 N N . THR B 1 17 ? 30.779 84.464 27.709 1.00 41.03 15 THR B N 1
ATOM 2794 C CA . THR B 1 17 ? 32.209 84.251 27.608 1.00 41.15 15 THR B CA 1
ATOM 2795 C C . THR B 1 17 ? 32.894 85.602 27.698 1.00 40.48 15 THR B C 1
ATOM 2796 O O . THR B 1 17 ? 32.588 86.476 26.913 1.00 41.99 15 THR B O 1
ATOM 2800 N N . VAL B 1 18 ? 33.798 85.777 28.664 1.00 40.00 16 VAL B N 1
ATOM 2801 C CA . VAL B 1 18 ? 34.499 87.021 28.919 1.00 38.65 16 VAL B CA 1
ATOM 2802 C C . VAL B 1 18 ? 36.013 86.853 28.749 1.00 38.81 16 VAL B C 1
ATOM 2803 O O . VAL B 1 18 ? 36.615 86.063 29.426 1.00 37.82 16 VAL B O 1
ATOM 2807 N N . PRO B 1 19 ? 36.624 87.634 27.823 1.00 39.30 17 PRO B N 1
ATOM 2808 C CA . PRO B 1 19 ? 38.066 87.626 27.606 1.00 38.74 17 PRO B CA 1
ATOM 2809 C C . PRO B 1 19 ? 38.784 88.002 28.903 1.00 37.49 17 PRO B C 1
ATOM 2810 O O . PRO B 1 19 ? 38.310 88.829 29.682 1.00 37.80 17 PRO B O 1
ATOM 2814 N N . THR B 1 20 ? 39.932 87.402 29.131 1.00 36.91 18 THR B N 1
ATOM 2815 C CA . THR B 1 20 ? 40.750 87.787 30.272 1.00 36.91 18 THR B CA 1
ATOM 2816 C C . THR B 1 20 ? 41.311 89.162 29.929 1.00 38.25 18 THR B C 1
ATOM 2817 O O . THR B 1 20 ? 41.245 89.587 28.785 1.00 36.68 18 THR B O 1
ATOM 2821 N N . ASP B 1 21 ? 41.823 89.898 30.904 1.00 40.15 19 ASP B N 1
ATOM 2822 C CA . ASP B 1 21 ? 42.394 91.208 30.580 1.00 41.43 19 ASP B CA 1
ATOM 2823 C C . ASP B 1 21 ? 43.858 91.109 30.050 1.00 41.69 19 ASP B C 1
ATOM 2824 O O . ASP B 1 21 ? 44.441 92.116 29.642 1.00 41.99 19 ASP B O 1
ATOM 2829 N N . TYR B 1 22 ? 44.430 89.895 30.073 1.00 42.01 20 TYR B N 1
ATOM 2830 C CA . TYR B 1 22 ? 45.823 89.613 29.691 1.00 41.33 20 TYR B CA 1
ATOM 2831 C C . TYR B 1 22 ? 45.890 88.118 29.336 1.00 41.39 20 TYR B C 1
ATOM 2832 O O . TYR B 1 22 ? 45.101 87.325 29.856 1.00 42.39 20 TYR B O 1
ATOM 2841 N N . PRO B 1 23 ? 46.748 87.717 28.377 1.00 41.11 21 PRO B N 1
ATOM 2842 C CA . PRO B 1 23 ? 46.723 86.260 28.142 1.00 40.78 21 PRO B CA 1
ATOM 2843 C C . PRO B 1 23 ? 47.191 85.541 29.414 1.00 40.49 21 PRO B C 1
ATOM 2844 O O . PRO B 1 23 ? 48.099 86.041 30.111 1.00 41.23 21 PRO B O 1
ATOM 2848 N N . GLU B 1 24 ? 46.554 84.429 29.765 1.00 39.27 22 GLU B N 1
ATOM 2849 C CA . GLU B 1 24 ? 46.885 83.784 31.053 1.00 38.84 22 GLU B CA 1
ATOM 2850 C C . GLU B 1 24 ? 47.311 82.371 30.878 1.00 38.36 22 GLU B C 1
ATOM 2851 O O . GLU B 1 24 ? 46.892 81.692 29.902 1.00 38.59 22 GLU B O 1
ATOM 2857 N N . SER B 1 25 ? 48.121 81.925 31.830 1.00 37.15 23 SER B N 1
ATOM 2858 C CA . SER B 1 25 ? 48.549 80.536 31.851 1.00 38.76 23 SER B CA 1
ATOM 2859 C C . SER B 1 25 ? 48.951 80.131 33.282 1.00 38.58 23 SER B C 1
ATOM 2860 O O . SER B 1 25 ? 49.140 80.984 34.135 1.00 38.32 23 SER B O 1
ATOM 2863 N N . ASP B 1 26 ? 49.076 78.826 33.501 1.00 38.40 24 ASP B N 1
ATOM 2864 C CA . ASP B 1 26 ? 49.572 78.263 34.766 1.00 37.95 24 ASP B CA 1
ATOM 2865 C C . ASP B 1 26 ? 50.424 77.020 34.398 1.00 37.35 24 ASP B C 1
ATOM 2866 O O . ASP B 1 26 ? 50.697 76.808 33.246 1.00 35.97 24 ASP B O 1
ATOM 2871 N N . GLY B 1 27 ? 50.795 76.197 35.372 1.00 37.99 25 GLY B N 1
ATOM 2872 C CA . GLY B 1 27 ? 51.675 75.100 35.115 1.00 37.06 25 GLY B CA 1
ATOM 2873 C C . GLY B 1 27 ? 51.162 74.163 34.056 1.00 38.19 25 GLY B C 1
ATOM 2874 O O . GLY B 1 27 ? 51.955 73.578 33.350 1.00 37.83 25 GLY B O 1
ATOM 2875 N N . THR B 1 28 ? 49.851 73.957 33.937 1.00 38.54 26 THR B N 1
ATOM 2876 C CA . THR B 1 28 ? 49.412 72.968 32.929 1.00 38.90 26 THR B CA 1
ATOM 2877 C C . THR B 1 28 ? 48.381 73.440 31.887 1.00 39.37 26 THR B C 1
ATOM 2878 O O . THR B 1 28 ? 47.881 72.601 31.119 1.00 38.34 26 THR B O 1
ATOM 2882 N N . LEU B 1 29 ? 48.055 74.745 31.846 1.00 38.95 27 LEU B N 1
ATOM 2883 C CA . LEU B 1 29 ? 47.085 75.219 30.863 1.00 39.89 27 LEU B CA 1
ATOM 2884 C C . LEU B 1 29 ? 47.373 76.663 30.428 1.00 40.29 27 LEU B C 1
ATOM 2885 O O . LEU B 1 29 ? 48.044 77.424 31.169 1.00 40.60 27 LEU B O 1
ATOM 2890 N N . GLN B 1 30 ? 46.862 77.012 29.232 1.00 39.74 28 GLN B N 1
ATOM 2891 C CA . GLN B 1 30 ? 46.768 78.403 28.724 1.00 39.48 28 GLN B CA 1
ATOM 2892 C C . GLN B 1 30 ? 45.305 78.693 28.349 1.00 38.07 28 GLN B C 1
ATOM 2893 O O . GLN B 1 30 ? 44.594 77.795 27.880 1.00 35.79 28 GLN B O 1
ATOM 2899 N N . TRP B 1 31 ? 44.871 79.941 28.568 1.00 37.25 29 TRP B N 1
ATOM 2900 C CA . TRP B 1 31 ? 43.476 80.345 28.231 1.00 37.44 29 TRP B CA 1
ATOM 2901 C C . TRP B 1 31 ? 43.376 81.865 28.107 1.00 37.25 29 TRP B C 1
ATOM 2902 O O . TRP B 1 31 ? 44.224 82.577 28.610 1.00 36.78 29 TRP B O 1
ATOM 2913 N N . ASP B 1 32 ? 42.344 82.377 27.443 1.00 38.12 30 ASP B N 1
ATOM 2914 C CA . ASP B 1 32 ? 42.234 83.814 27.346 1.00 39.62 30 ASP B CA 1
ATOM 2915 C C . ASP B 1 32 ? 40.821 84.279 27.461 1.00 39.28 30 ASP B C 1
ATOM 2916 O O . ASP B 1 32 ? 40.485 85.392 27.044 1.00 40.27 30 ASP B O 1
ATOM 2921 N N . SER B 1 33 ? 39.979 83.443 28.044 1.00 37.97 31 SER B N 1
ATOM 2922 C CA . SER B 1 33 ? 38.622 83.852 28.335 1.00 38.74 31 SER B CA 1
ATOM 2923 C C . SER B 1 33 ? 38.091 82.973 29.470 1.00 39.44 31 SER B C 1
ATOM 2924 O O . SER B 1 33 ? 38.745 82.024 29.893 1.00 40.17 31 SER B O 1
ATOM 2927 N N . THR B 1 34 ? 36.894 83.301 29.948 1.00 40.41 32 THR B N 1
ATOM 2928 C CA . THR B 1 34 ? 36.210 82.562 31.002 1.00 39.00 32 THR B CA 1
ATOM 2929 C C . THR B 1 34 ? 34.803 82.443 30.522 1.00 39.67 32 THR B C 1
ATOM 2930 O O . THR B 1 34 ? 34.239 83.393 30.001 1.00 39.72 32 THR B O 1
ATOM 2934 N N . THR B 1 35 ? 34.213 81.274 30.682 1.00 39.77 33 THR B N 1
ATOM 2935 C CA . THR B 1 35 ? 32.815 81.113 30.402 1.00 39.33 33 THR B CA 1
ATOM 2936 C C . THR B 1 35 ? 31.989 80.895 31.696 1.00 39.11 33 THR B C 1
ATOM 2937 O O . THR B 1 35 ? 32.229 79.898 32.439 1.00 37.33 33 THR B O 1
ATOM 2941 N N . MET B 1 36 ? 30.998 81.782 31.918 1.00 38.01 34 MET B N 1
ATOM 2942 C CA . MET B 1 36 ? 30.024 81.628 33.033 1.00 37.88 34 MET B CA 1
ATOM 2943 C C . MET B 1 36 ? 28.715 81.077 32.541 1.00 36.97 34 MET B C 1
ATOM 2944 O O . MET B 1 36 ? 28.153 81.565 31.582 1.00 36.26 34 MET B O 1
ATOM 2949 N N . ILE B 1 37 ? 28.224 80.050 33.210 1.00 37.47 35 ILE B N 1
ATOM 2950 C CA . ILE B 1 37 ? 26.853 79.538 32.945 1.00 37.15 35 ILE B CA 1
ATOM 2951 C C . ILE B 1 37 ? 25.892 79.970 34.080 1.00 37.57 35 ILE B C 1
ATOM 2952 O O . ILE B 1 37 ? 26.124 79.676 35.276 1.00 37.94 35 ILE B O 1
ATOM 2957 N N . LEU B 1 38 ? 24.869 80.746 33.713 1.00 38.31 36 LEU B N 1
ATOM 2958 C CA . LEU B 1 38 ? 23.950 81.342 34.695 1.00 37.87 36 LEU B CA 1
ATOM 2959 C C . LEU B 1 38 ? 22.589 80.622 34.754 1.00 38.24 36 LEU B C 1
ATOM 2960 O O . LEU B 1 38 ? 21.925 80.359 33.728 1.00 37.86 36 LEU B O 1
ATOM 2965 N N . VAL B 1 39 ? 22.170 80.289 35.974 1.00 37.86 37 VAL B N 1
ATOM 2966 C CA . VAL B 1 39 ? 20.842 79.767 36.173 1.00 37.18 37 VAL B CA 1
ATOM 2967 C C . VAL B 1 39 ? 20.034 80.767 36.988 1.00 37.86 37 VAL B C 1
ATOM 2968 O O . VAL B 1 39 ? 20.466 81.252 38.053 1.00 38.59 37 VAL B O 1
ATOM 2972 N N . GLU B 1 40 ? 18.852 81.076 36.492 1.00 39.18 38 GLU B N 1
ATOM 2973 C CA . GLU B 1 40 ? 17.863 81.811 37.258 1.00 40.69 38 GLU B CA 1
ATOM 2974 C C . GLU B 1 40 ? 16.639 80.950 37.478 1.00 40.59 38 GLU B C 1
ATOM 2975 O O . GLU B 1 40 ? 16.035 80.439 36.525 1.00 39.95 38 GLU B O 1
ATOM 2981 N N . ALA B 1 41 ? 16.296 80.789 38.754 1.00 40.21 39 ALA B N 1
ATOM 2982 C CA . ALA B 1 41 ? 15.130 80.035 39.159 1.00 39.96 39 ALA B CA 1
ATOM 2983 C C . ALA B 1 41 ? 14.012 81.019 39.636 1.00 40.21 39 ALA B C 1
ATOM 2984 O O . ALA B 1 41 ? 14.233 81.831 40.544 1.00 38.15 39 ALA B O 1
ATOM 2986 N N . HIS B 1 42 ? 12.818 80.905 39.053 1.00 40.66 40 HIS B N 1
ATOM 2987 C CA . HIS B 1 42 ? 11.674 81.747 39.477 1.00 42.55 40 HIS B CA 1
ATOM 2988 C C . HIS B 1 42 ? 10.703 80.915 40.277 1.00 42.18 40 HIS B C 1
ATOM 2989 O O . HIS B 1 42 ? 10.458 79.732 39.959 1.00 42.29 40 HIS B O 1
ATOM 2996 N N . GLY B 1 43 ? 10.156 81.495 41.322 1.00 42.43 41 GLY B N 1
ATOM 2997 C CA . GLY B 1 43 ? 9.155 80.778 42.078 1.00 44.80 41 GLY B CA 1
ATOM 2998 C C . GLY B 1 43 ? 8.611 81.692 43.145 1.00 46.95 41 GLY B C 1
ATOM 2999 O O . GLY B 1 43 ? 9.336 82.528 43.696 1.00 47.57 41 GLY B O 1
ATOM 3000 N N . GLY B 1 44 ? 7.312 81.553 43.415 1.00 47.89 42 GLY B N 1
ATOM 3001 C CA . GLY B 1 44 ? 6.645 82.326 44.449 1.00 48.17 42 GLY B CA 1
ATOM 3002 C C . GLY B 1 44 ? 6.727 83.835 44.242 1.00 48.73 42 GLY B C 1
ATOM 3003 O O . GLY B 1 44 ? 6.736 84.570 45.215 1.00 49.33 42 GLY B O 1
ATOM 3004 N N . GLY B 1 45 ? 6.817 84.301 42.998 1.00 48.32 43 GLY B N 1
ATOM 3005 C CA . GLY B 1 45 ? 6.949 85.715 42.758 1.00 48.41 43 GLY B CA 1
ATOM 3006 C C . GLY B 1 45 ? 8.329 86.329 43.015 1.00 49.68 43 GLY B C 1
ATOM 3007 O O . GLY B 1 45 ? 8.490 87.548 42.831 1.00 49.56 43 GLY B O 1
ATOM 3008 N N . ARG B 1 46 ? 9.336 85.503 43.392 1.00 49.55 44 ARG B N 1
ATOM 3009 C CA . ARG B 1 46 ? 10.741 85.950 43.529 1.00 48.08 44 ARG B CA 1
ATOM 3010 C C . ARG B 1 46 ? 11.646 85.266 42.493 1.00 47.90 44 ARG B C 1
ATOM 3011 O O . ARG B 1 46 ? 11.186 84.428 41.731 1.00 47.70 44 ARG B O 1
ATOM 3019 N N . LYS B 1 47 ? 12.942 85.598 42.474 1.00 46.48 45 LYS B N 1
ATOM 3020 C CA . LYS B 1 47 ? 13.859 84.790 41.727 1.00 45.22 45 LYS B CA 1
ATOM 3021 C C . LYS B 1 47 ? 15.286 84.725 42.308 1.00 43.57 45 LYS B C 1
ATOM 3022 O O . LYS B 1 47 ? 15.758 85.651 42.927 1.00 43.71 45 LYS B O 1
ATOM 3028 N N . GLY B 1 48 ? 15.930 83.580 42.154 1.00 41.92 46 GLY B N 1
ATOM 3029 C CA . GLY B 1 48 ? 17.276 83.325 42.670 1.00 40.28 46 GLY B CA 1
ATOM 3030 C C . GLY B 1 48 ? 18.217 83.147 41.490 1.00 39.91 46 GLY B C 1
ATOM 3031 O O . GLY B 1 48 ? 17.811 82.785 40.370 1.00 40.12 46 GLY B O 1
ATOM 3032 N N . LEU B 1 49 ? 19.472 83.478 41.685 1.00 38.39 47 LEU B N 1
ATOM 3033 C CA . LEU B 1 49 ? 20.396 83.223 40.631 1.00 38.89 47 LEU B CA 1
ATOM 3034 C C . LEU B 1 49 ? 21.614 82.410 41.137 1.00 37.25 47 LEU B C 1
ATOM 3035 O O . LEU B 1 49 ? 21.948 82.463 42.325 1.00 36.08 47 LEU B O 1
ATOM 3040 N N . GLY B 1 50 ? 22.205 81.600 40.251 1.00 36.43 48 GLY B N 1
ATOM 3041 C CA . GLY B 1 50 ? 23.362 80.791 40.605 1.00 34.51 48 GLY B CA 1
ATOM 3042 C C . GLY B 1 50 ? 24.125 80.543 39.329 1.00 35.22 48 GLY B C 1
ATOM 3043 O O . GLY B 1 50 ? 23.542 80.578 38.220 1.00 34.65 48 GLY B O 1
ATOM 3044 N N . TYR B 1 51 ? 25.425 80.293 39.463 1.00 33.90 49 TYR B N 1
ATOM 3045 C CA . TYR B 1 51 ? 26.270 80.111 38.279 1.00 34.84 49 TYR B CA 1
ATOM 3046 C C . TYR B 1 51 ? 27.396 79.065 38.512 1.00 33.88 49 TYR B C 1
ATOM 3047 O O . TYR B 1 51 ? 27.671 78.653 39.642 1.00 34.10 49 TYR B O 1
ATOM 3056 N N . THR B 1 52 ? 28.022 78.638 37.423 1.00 34.17 50 THR B N 1
ATOM 3057 C CA . THR B 1 52 ? 29.265 77.883 37.464 1.00 33.79 50 THR B CA 1
ATOM 3058 C C . THR B 1 52 ? 30.201 78.444 36.371 1.00 34.77 50 THR B C 1
ATOM 3059 O O . THR B 1 52 ? 29.800 79.251 35.536 1.00 35.12 50 THR B O 1
ATOM 3063 N N . TYR B 1 53 ? 31.450 78.002 36.358 1.00 35.66 51 TYR B N 1
ATOM 3064 C CA . TYR B 1 53 ? 32.389 78.294 35.245 1.00 37.13 51 TYR B CA 1
ATOM 3065 C C . TYR B 1 53 ? 32.819 76.979 34.628 1.00 37.38 51 TYR B C 1
ATOM 3066 O O . TYR B 1 53 ? 33.151 76.059 35.362 1.00 38.22 51 TYR B O 1
ATOM 3075 N N . GLY B 1 54 ? 32.814 76.872 33.307 1.00 38.49 52 GLY B N 1
ATOM 3076 C CA . GLY B 1 54 ? 33.115 75.564 32.654 1.00 37.68 52 GLY B CA 1
ATOM 3077 C C . GLY B 1 54 ? 32.698 75.715 31.196 1.00 38.13 52 GLY B C 1
ATOM 3078 O O . GLY B 1 54 ? 32.560 76.842 30.705 1.00 38.93 52 GLY B O 1
ATOM 3079 N N . ASP B 1 55 ? 32.450 74.614 30.508 1.00 37.58 53 ASP B N 1
ATOM 3080 C CA . ASP B 1 55 ? 32.080 74.677 29.092 1.00 37.98 53 ASP B CA 1
ATOM 3081 C C . ASP B 1 55 ? 30.612 75.119 28.896 1.00 38.75 53 ASP B C 1
ATOM 3082 O O . ASP B 1 55 ? 29.693 74.863 29.737 1.00 39.02 53 ASP B O 1
ATOM 3087 N N . VAL B 1 56 ? 30.373 75.729 27.747 1.00 39.04 54 VAL B N 1
ATOM 3088 C CA . VAL B 1 56 ? 29.043 76.142 27.361 1.00 38.58 54 VAL B CA 1
ATOM 3089 C C . VAL B 1 56 ? 28.042 74.967 27.411 1.00 38.32 54 VAL B C 1
ATOM 3090 O O . VAL B 1 56 ? 26.866 75.172 27.664 1.00 39.18 54 VAL B O 1
ATOM 3094 N N . SER B 1 57 ? 28.491 73.736 27.184 1.00 36.41 55 SER B N 1
ATOM 3095 C CA . SER B 1 57 ? 27.583 72.612 27.232 1.00 35.65 55 SER B CA 1
ATOM 3096 C C . SER B 1 57 ? 26.926 72.376 28.592 1.00 35.35 55 SER B C 1
ATOM 3097 O O . SER B 1 57 ? 25.937 71.653 28.701 1.00 34.35 55 SER B O 1
ATOM 3100 N N . VAL B 1 58 ? 27.457 72.997 29.645 1.00 36.11 56 VAL B N 1
ATOM 3101 C CA . VAL B 1 58 ? 26.807 72.923 30.963 1.00 35.45 56 VAL B CA 1
ATOM 3102 C C . VAL B 1 58 ? 25.347 73.434 30.865 1.00 36.68 56 VAL B C 1
ATOM 3103 O O . VAL B 1 58 ? 24.424 72.854 31.482 1.00 36.61 56 VAL B O 1
ATOM 3107 N N . GLY B 1 59 ? 25.127 74.494 30.062 1.00 36.05 57 GLY B N 1
ATOM 3108 C CA . GLY B 1 59 ? 23.807 75.085 29.935 1.00 35.10 57 GLY B CA 1
ATOM 3109 C C . GLY B 1 59 ? 22.850 74.093 29.315 1.00 36.05 57 GLY B C 1
ATOM 3110 O O . GLY B 1 59 ? 21.727 73.944 29.780 1.00 35.67 57 GLY B O 1
ATOM 3111 N N . ARG B 1 60 ? 23.286 73.399 28.258 1.00 37.09 58 ARG B N 1
ATOM 3112 C CA . ARG B 1 60 ? 22.442 72.389 27.623 1.00 38.04 58 ARG B CA 1
ATOM 3113 C C . ARG B 1 60 ? 22.105 71.264 28.607 1.00 37.45 58 ARG B C 1
ATOM 3114 O O . ARG B 1 60 ? 21.003 70.743 28.600 1.00 39.16 58 ARG B O 1
ATOM 3122 N N . PHE B 1 61 ? 23.066 70.882 29.451 1.00 37.38 59 PHE B N 1
ATOM 3123 C CA . PHE B 1 61 ? 22.873 69.859 30.474 1.00 36.60 59 PHE B CA 1
ATOM 3124 C C . PHE B 1 61 ? 21.821 70.298 31.514 1.00 36.32 59 PHE B C 1
ATOM 3125 O O . PHE B 1 61 ? 20.907 69.504 31.845 1.00 35.73 59 PHE B O 1
ATOM 3133 N N . VAL B 1 62 ? 21.933 71.541 32.040 1.00 35.77 60 VAL B N 1
ATOM 3134 C CA . VAL B 1 62 ? 20.876 72.046 32.939 1.00 34.71 60 VAL B CA 1
ATOM 3135 C C . VAL B 1 62 ? 19.508 71.883 32.262 1.00 36.04 60 VAL B C 1
ATOM 3136 O O . VAL B 1 62 ? 18.569 71.318 32.853 1.00 35.26 60 VAL B O 1
ATOM 3140 N N . GLU B 1 63 ? 19.393 72.346 31.018 1.00 37.55 61 GLU B N 1
ATOM 3141 C CA . GLU B 1 63 ? 18.080 72.378 30.331 1.00 39.87 61 GLU B CA 1
ATOM 3142 C C . GLU B 1 63 ? 17.619 70.967 30.047 1.00 39.49 61 GLU B C 1
ATOM 3143 O O . GLU B 1 63 ? 16.468 70.616 30.205 1.00 39.73 61 GLU B O 1
ATOM 3149 N N . SER B 1 64 ? 18.557 70.118 29.678 1.00 39.63 62 SER B N 1
ATOM 3150 C CA . SER B 1 64 ? 18.194 68.771 29.310 1.00 39.32 62 SER B CA 1
ATOM 3151 C C . SER B 1 64 ? 17.844 67.878 30.520 1.00 39.00 62 SER B C 1
ATOM 3152 O O . SER B 1 64 ? 16.829 67.192 30.482 1.00 39.64 62 SER B O 1
ATOM 3155 N N . LYS B 1 65 ? 18.630 67.912 31.612 1.00 38.04 63 LYS B N 1
ATOM 3156 C CA . LYS B 1 65 ? 18.432 66.944 32.726 1.00 37.55 63 LYS B CA 1
ATOM 3157 C C . LYS B 1 65 ? 17.811 67.576 33.975 1.00 37.86 63 LYS B C 1
ATOM 3158 O O . LYS B 1 65 ? 17.153 66.906 34.800 1.00 37.00 63 LYS B O 1
ATOM 3164 N N . LEU B 1 66 ? 18.063 68.855 34.178 1.00 36.94 64 LEU B N 1
ATOM 3165 C CA . LEU B 1 66 ? 17.821 69.346 35.542 1.00 37.75 64 LEU B CA 1
ATOM 3166 C C . LEU B 1 66 ? 16.593 70.221 35.676 1.00 38.23 64 LEU B C 1
ATOM 3167 O O . LEU B 1 66 ? 15.999 70.277 36.759 1.00 38.81 64 LEU B O 1
ATOM 3172 N N . ALA B 1 67 ? 16.243 70.927 34.594 1.00 39.24 65 ALA B N 1
ATOM 3173 C CA . ALA B 1 67 ? 15.065 71.817 34.591 1.00 40.44 65 ALA B CA 1
ATOM 3174 C C . ALA B 1 67 ? 13.791 71.073 35.008 1.00 40.84 65 ALA B C 1
ATOM 3175 O O . ALA B 1 67 ? 13.026 71.577 35.835 1.00 41.60 65 ALA B O 1
ATOM 3177 N N . GLY B 1 68 ? 13.565 69.873 34.465 1.00 41.42 66 GLY B N 1
ATOM 3178 C CA . GLY B 1 68 ? 12.326 69.098 34.758 1.00 41.34 66 GLY B CA 1
ATOM 3179 C C . GLY B 1 68 ? 12.305 68.530 36.173 1.00 41.06 66 GLY B C 1
ATOM 3180 O O . GLY B 1 68 ? 11.262 68.207 36.734 1.00 41.40 66 GLY B O 1
ATOM 3181 N N . VAL B 1 69 ? 13.479 68.386 36.760 1.00 40.66 67 VAL B N 1
ATOM 3182 C CA . VAL B 1 69 ? 13.560 67.946 38.143 1.00 39.02 67 VAL B CA 1
ATOM 3183 C C . VAL B 1 69 ? 13.305 69.159 39.060 1.00 39.17 67 VAL B C 1
ATOM 3184 O O . VAL B 1 69 ? 12.515 69.088 40.034 1.00 39.13 67 VAL B O 1
ATOM 3188 N N . ALA B 1 70 ? 13.957 70.285 38.761 1.00 38.59 68 ALA B N 1
ATOM 3189 C CA . ALA B 1 70 ? 13.769 71.439 39.637 1.00 39.24 68 ALA B CA 1
ATOM 3190 C C . ALA B 1 70 ? 12.346 72.025 39.544 1.00 40.10 68 ALA B C 1
ATOM 3191 O O . ALA B 1 70 ? 11.738 72.330 40.557 1.00 41.40 68 ALA B O 1
ATOM 3193 N N . GLU B 1 71 ? 11.803 72.138 38.340 1.00 40.36 69 GLU B N 1
ATOM 3194 C CA . GLU B 1 71 ? 10.492 72.715 38.143 1.00 40.82 69 GLU B CA 1
ATOM 3195 C C . GLU B 1 71 ? 9.399 71.903 38.827 1.00 40.81 69 GLU B C 1
ATOM 3196 O O . GLU B 1 71 ? 9.310 70.690 38.659 1.00 40.61 69 GLU B O 1
ATOM 3202 N N . GLY B 1 72 ? 8.570 72.603 39.601 1.00 40.56 70 GLY B N 1
ATOM 3203 C CA . GLY B 1 72 ? 7.495 71.992 40.303 1.00 40.00 70 GLY B CA 1
ATOM 3204 C C . GLY B 1 72 ? 7.816 71.657 41.723 1.00 40.88 70 GLY B C 1
ATOM 3205 O O . GLY B 1 72 ? 6.938 71.171 42.456 1.00 42.17 70 GLY B O 1
ATOM 3206 N N . SER B 1 73 ? 9.063 71.868 42.121 1.00 40.82 71 SER B N 1
ATOM 3207 C CA . SER B 1 73 ? 9.532 71.445 43.420 1.00 41.22 71 SER B CA 1
ATOM 3208 C C . SER B 1 73 ? 9.213 72.519 44.452 1.00 41.62 71 SER B C 1
ATOM 3209 O O . SER B 1 73 ? 9.093 73.714 44.138 1.00 41.75 71 SER B O 1
ATOM 3212 N N . ASP B 1 74 ? 9.140 72.093 45.701 1.00 41.75 72 ASP B N 1
ATOM 3213 C CA . ASP B 1 74 ? 9.066 72.999 46.820 1.00 42.47 72 ASP B CA 1
ATOM 3214 C C . ASP B 1 74 ? 10.253 73.983 46.783 1.00 42.10 72 ASP B C 1
ATOM 3215 O O . ASP B 1 74 ? 11.405 73.554 46.809 1.00 41.86 72 ASP B O 1
ATOM 3220 N N . ALA B 1 75 ? 9.973 75.293 46.759 1.00 41.14 73 ALA B N 1
ATOM 3221 C CA . ALA B 1 75 ? 11.041 76.304 46.630 1.00 40.13 73 ALA B CA 1
ATOM 3222 C C . ALA B 1 75 ? 11.742 76.576 47.941 1.00 40.28 73 ALA B C 1
ATOM 3223 O O . ALA B 1 75 ? 12.691 77.351 48.029 1.00 41.06 73 ALA B O 1
ATOM 3225 N N . LEU B 1 76 ? 11.283 75.924 48.982 1.00 40.84 74 LEU B N 1
ATOM 3226 C CA . LEU B 1 76 ? 11.800 76.218 50.296 1.00 41.48 74 LEU B CA 1
ATOM 3227 C C . LEU B 1 76 ? 12.796 75.194 50.810 1.00 40.47 74 LEU B C 1
ATOM 3228 O O . LEU B 1 76 ? 13.271 75.334 51.929 1.00 41.57 74 LEU B O 1
ATOM 3233 N N . SER B 1 77 ? 13.130 74.199 49.995 1.00 38.65 75 SER B N 1
ATOM 3234 C CA . SER B 1 77 ? 14.008 73.117 50.412 1.00 37.88 75 SER B CA 1
ATOM 3235 C C . SER B 1 77 ? 15.021 72.712 49.322 1.00 36.14 75 SER B C 1
ATOM 3236 O O . SER B 1 77 ? 14.895 71.651 48.753 1.00 35.54 75 SER B O 1
ATOM 3239 N N . PRO B 1 78 ? 16.019 73.556 49.004 1.00 35.29 76 PRO B N 1
ATOM 3240 C CA . PRO B 1 78 ? 16.964 73.194 47.891 1.00 34.22 76 PRO B CA 1
ATOM 3241 C C . PRO B 1 78 ? 17.659 71.813 48.009 1.00 33.91 76 PRO B C 1
ATOM 3242 O O . PRO B 1 78 ? 17.771 71.115 46.986 1.00 34.07 76 PRO B O 1
ATOM 3246 N N . PRO B 1 79 ? 18.080 71.382 49.235 1.00 33.18 77 PRO B N 1
ATOM 3247 C CA . PRO B 1 79 ? 18.734 70.081 49.320 1.00 34.12 77 PRO B CA 1
ATOM 3248 C C . PRO B 1 79 ? 17.889 68.864 48.849 1.00 35.93 77 PRO B C 1
ATOM 3249 O O . PRO B 1 79 ? 18.449 67.935 48.283 1.00 36.67 77 PRO B O 1
ATOM 3253 N N . ALA B 1 80 ? 16.564 68.880 49.050 1.00 36.64 78 ALA B N 1
ATOM 3254 C CA . ALA B 1 80 ? 15.676 67.840 48.532 1.00 37.41 78 ALA B CA 1
ATOM 3255 C C . ALA B 1 80 ? 15.710 67.749 46.993 1.00 37.93 78 ALA B C 1
ATOM 3256 O O . ALA B 1 80 ? 15.689 66.657 46.418 1.00 38.22 78 ALA B O 1
ATOM 3258 N N . VAL B 1 81 ? 15.734 68.897 46.325 1.00 38.39 79 VAL B N 1
ATOM 3259 C CA . VAL B 1 81 ? 15.897 68.907 44.870 1.00 37.18 79 VAL B CA 1
ATOM 3260 C C . VAL B 1 81 ? 17.301 68.440 44.488 1.00 37.97 79 VAL B C 1
ATOM 3261 O O . VAL B 1 81 ? 17.493 67.744 43.482 1.00 37.86 79 VAL B O 1
ATOM 3265 N N . TRP B 1 82 ? 18.290 68.860 45.265 1.00 37.30 80 TRP B N 1
ATOM 3266 C CA . TRP B 1 82 ? 19.663 68.456 45.029 1.00 37.40 80 TRP B CA 1
ATOM 3267 C C . TRP B 1 82 ? 19.794 66.927 44.975 1.00 37.17 80 TRP B C 1
ATOM 3268 O O . TRP B 1 82 ? 20.418 66.365 44.060 1.00 37.86 80 TRP B O 1
ATOM 3279 N N . ALA B 1 83 ? 19.135 66.256 45.916 1.00 36.57 81 ALA B N 1
ATOM 3280 C CA . ALA B 1 83 ? 19.169 64.783 46.047 1.00 36.03 81 ALA B CA 1
ATOM 3281 C C . ALA B 1 83 ? 18.536 64.123 44.830 1.00 35.69 81 ALA B C 1
ATOM 3282 O O . ALA B 1 83 ? 19.007 63.119 44.348 1.00 36.06 81 ALA B O 1
ATOM 3284 N N . ARG B 1 84 ? 17.462 64.712 44.328 1.00 35.81 82 ARG B N 1
ATOM 3285 C CA . ARG B 1 84 ? 16.754 64.172 43.208 1.00 35.88 82 ARG B CA 1
ATOM 3286 C C . ARG B 1 84 ? 17.529 64.401 41.914 1.00 36.29 82 ARG B C 1
ATOM 3287 O O . ARG B 1 84 ? 17.535 63.543 41.028 1.00 36.61 82 ARG B O 1
ATOM 3295 N N . MET B 1 85 ? 18.204 65.555 41.821 1.00 36.26 83 MET B N 1
ATOM 3296 C CA . MET B 1 85 ? 19.069 65.890 40.695 1.00 36.12 83 MET B CA 1
ATOM 3297 C C . MET B 1 85 ? 20.234 64.878 40.596 1.00 37.45 83 MET B C 1
ATOM 3298 O O . MET B 1 85 ? 20.447 64.298 39.531 1.00 37.94 83 MET B O 1
ATOM 3303 N N . GLN B 1 86 ? 20.978 64.645 41.697 1.00 38.47 84 GLN B N 1
ATOM 3304 C CA . GLN B 1 86 ? 22.057 63.637 41.727 1.00 38.01 84 GLN B CA 1
ATOM 3305 C C . GLN B 1 86 ? 21.586 62.239 41.290 1.00 38.34 84 GLN B C 1
ATOM 3306 O O . GLN B 1 86 ? 22.338 61.506 40.638 1.00 37.68 84 GLN B O 1
ATOM 3312 N N . ALA B 1 87 ? 20.347 61.859 41.648 1.00 38.09 85 ALA B N 1
ATOM 3313 C CA . ALA B 1 87 ? 19.843 60.516 41.276 1.00 37.76 85 ALA B CA 1
ATOM 3314 C C . ALA B 1 87 ? 19.551 60.496 39.793 1.00 37.48 85 ALA B C 1
ATOM 3315 O O . ALA B 1 87 ? 19.826 59.511 39.085 1.00 39.46 85 ALA B O 1
ATOM 3317 N N . ALA B 1 88 ? 19.010 61.599 39.301 1.00 37.07 86 ALA B N 1
ATOM 3318 C CA . ALA B 1 88 ? 18.560 61.675 37.918 1.00 36.58 86 ALA B CA 1
ATOM 3319 C C . ALA B 1 88 ? 19.689 61.596 36.910 1.00 35.95 86 ALA B C 1
ATOM 3320 O O . ALA B 1 88 ? 19.491 61.157 35.790 1.00 36.93 86 ALA B O 1
ATOM 3322 N N . ILE B 1 89 ? 20.880 62.016 37.284 1.00 35.06 87 ILE B N 1
ATOM 3323 C CA . ILE B 1 89 ? 21.923 62.100 36.291 1.00 35.44 87 ILE B CA 1
ATOM 3324 C C . ILE B 1 89 ? 22.927 60.920 36.392 1.00 35.96 87 ILE B C 1
ATOM 3325 O O . ILE B 1 89 ? 24.033 61.021 35.890 1.00 36.22 87 ILE B O 1
ATOM 3330 N N . ARG B 1 90 ? 22.533 59.805 37.007 1.00 36.30 88 ARG B N 1
ATOM 3331 C CA . ARG B 1 90 ? 23.426 58.638 37.102 1.00 37.13 88 ARG B CA 1
ATOM 3332 C C . ARG B 1 90 ? 24.040 58.269 35.745 1.00 37.84 88 ARG B C 1
ATOM 3333 O O . ARG B 1 90 ? 25.258 58.197 35.610 1.00 37.60 88 ARG B O 1
ATOM 3341 N N . ASN B 1 91 ? 23.201 58.011 34.749 1.00 39.05 89 ASN B N 1
ATOM 3342 C CA . ASN B 1 91 ? 23.676 57.701 33.400 1.00 40.94 89 ASN B CA 1
ATOM 3343 C C . ASN B 1 91 ? 24.229 58.927 32.671 1.00 40.27 89 ASN B C 1
ATOM 3344 O O . ASN B 1 91 ? 25.137 58.811 31.876 1.00 41.12 89 ASN B O 1
ATOM 3349 N N . ALA B 1 92 ? 23.665 60.104 32.915 1.00 39.83 90 ALA B N 1
ATOM 3350 C CA . ALA B 1 92 ? 24.054 61.294 32.154 1.00 38.87 90 ALA B CA 1
ATOM 3351 C C . ALA B 1 92 ? 25.463 61.754 32.520 1.00 39.63 90 ALA B C 1
ATOM 3352 O O . ALA B 1 92 ? 26.147 62.371 31.710 1.00 39.69 90 ALA B O 1
ATOM 3354 N N . GLY B 1 93 ? 25.939 61.408 33.719 1.00 40.86 91 GLY B N 1
ATOM 3355 C CA . GLY B 1 93 ? 27.327 61.750 34.098 1.00 41.40 91 GLY B CA 1
ATOM 3356 C C . GLY B 1 93 ? 27.325 62.748 35.252 1.00 41.88 91 GLY B C 1
ATOM 3357 O O . GLY B 1 93 ? 27.096 63.953 35.064 1.00 41.48 91 GLY B O 1
ATOM 3358 N N . ARG B 1 94 ? 27.560 62.225 36.439 1.00 41.69 92 ARG B N 1
ATOM 3359 C CA . ARG B 1 94 ? 27.555 62.991 37.667 1.00 42.60 92 ARG B CA 1
ATOM 3360 C C . ARG B 1 94 ? 28.725 63.956 37.789 1.00 42.62 92 ARG B C 1
ATOM 3361 O O . ARG B 1 94 ? 28.508 65.096 38.146 1.00 44.02 92 ARG B O 1
ATOM 3369 N N . PRO B 1 95 ? 29.983 63.507 37.511 1.00 42.48 93 PRO B N 1
ATOM 3370 C CA . PRO B 1 95 ? 31.102 64.431 37.768 1.00 41.89 93 PRO B CA 1
ATOM 3371 C C . PRO B 1 95 ? 31.374 65.321 36.581 1.00 41.63 93 PRO B C 1
ATOM 3372 O O . PRO B 1 95 ? 30.839 65.072 35.506 1.00 42.99 93 PRO B O 1
ATOM 3376 N N . GLY B 1 96 ? 32.191 66.356 36.747 1.00 41.08 94 GLY B N 1
ATOM 3377 C CA . GLY B 1 96 ? 32.496 67.267 35.627 1.00 39.76 94 GLY B CA 1
ATOM 3378 C C . GLY B 1 96 ? 31.302 68.129 35.262 1.00 39.73 94 GLY B C 1
ATOM 3379 O O . GLY B 1 96 ? 30.716 68.741 36.124 1.00 39.31 94 GLY B O 1
ATOM 3380 N N . VAL B 1 97 ? 30.919 68.138 33.978 1.00 39.59 95 VAL B N 1
ATOM 3381 C CA . VAL B 1 97 ? 29.824 68.978 33.476 1.00 37.59 95 VAL B CA 1
ATOM 3382 C C . VAL B 1 97 ? 28.544 68.838 34.294 1.00 37.42 95 VAL B C 1
ATOM 3383 O O . VAL B 1 97 ? 27.949 69.855 34.692 1.00 39.66 95 VAL B O 1
ATOM 3387 N N . GLY B 1 98 ? 28.131 67.606 34.569 1.00 36.13 96 GLY B N 1
ATOM 3388 C CA . GLY B 1 98 ? 26.932 67.357 35.340 1.00 34.44 96 GLY B CA 1
ATOM 3389 C C . GLY B 1 98 ? 26.993 67.984 36.721 1.00 35.38 96 GLY B C 1
ATOM 3390 O O . GLY B 1 98 ? 26.014 68.558 37.177 1.00 36.56 96 GLY B O 1
ATOM 3391 N N . ALA B 1 99 ? 28.132 67.879 37.403 1.00 34.82 97 ALA B N 1
ATOM 3392 C CA . ALA B 1 99 ? 28.281 68.385 38.763 1.00 34.67 97 ALA B 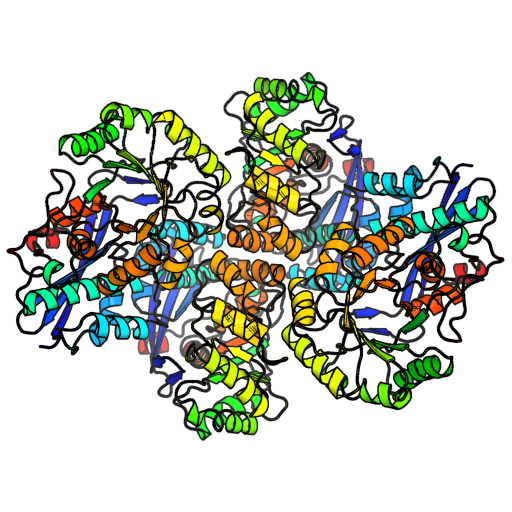CA 1
ATOM 3393 C C . ALA B 1 99 ? 28.297 69.922 38.749 1.00 35.78 97 ALA B C 1
ATOM 3394 O O . ALA B 1 99 ? 27.845 70.552 39.709 1.00 35.43 97 ALA B O 1
ATOM 3396 N N . MET B 1 100 ? 28.869 70.508 37.690 1.00 35.44 98 MET B N 1
ATOM 3397 C CA . MET B 1 100 ? 28.870 71.968 37.518 1.00 36.09 98 MET B CA 1
ATOM 3398 C C . MET B 1 100 ? 27.432 72.471 37.292 1.00 36.10 98 MET B C 1
ATOM 3399 O O . MET B 1 100 ? 27.025 73.523 37.817 1.00 35.95 98 MET B O 1
ATOM 3404 N N . ALA B 1 101 ? 26.679 71.727 36.483 1.00 35.29 99 ALA B N 1
ATOM 3405 C CA . ALA B 1 101 ? 25.268 72.007 36.223 1.00 34.54 99 ALA B CA 1
ATOM 3406 C C . ALA B 1 101 ? 24.475 71.981 37.539 1.00 34.59 99 ALA B C 1
ATOM 3407 O O . ALA B 1 101 ? 23.771 72.963 37.861 1.00 34.29 99 ALA B O 1
ATOM 3409 N N . VAL B 1 102 ? 24.613 70.895 38.308 1.00 34.05 100 VAL B N 1
ATOM 3410 C CA . VAL B 1 102 ? 23.904 70.755 39.588 1.00 33.36 100 VAL B CA 1
ATOM 3411 C C . VAL B 1 102 ? 24.317 71.891 40.532 1.00 34.48 100 VAL B C 1
ATOM 3412 O O . VAL B 1 102 ? 23.458 72.537 41.158 1.00 34.87 100 VAL B O 1
ATOM 3416 N N . SER B 1 103 ? 25.626 72.184 40.619 1.00 34.44 101 SER B N 1
ATOM 3417 C CA . SER B 1 103 ? 26.081 73.253 41.532 1.00 34.14 101 SER B CA 1
ATOM 3418 C C . SER B 1 103 ? 25.390 74.590 41.196 1.00 33.65 101 SER B C 1
ATOM 3419 O O . SER B 1 103 ? 24.936 75.303 42.098 1.00 34.28 101 SER B O 1
ATOM 3422 N N . ALA B 1 104 ? 25.264 74.903 39.914 1.00 33.10 102 ALA B N 1
ATOM 3423 C CA . ALA B 1 104 ? 24.663 76.197 39.483 1.00 33.83 102 ALA B CA 1
ATOM 3424 C C . ALA B 1 104 ? 23.175 76.318 39.880 1.00 34.00 102 ALA B C 1
ATOM 3425 O O . ALA B 1 104 ? 22.749 77.310 40.467 1.00 34.29 102 ALA B O 1
ATOM 3427 N N . VAL B 1 105 ? 22.410 75.284 39.545 1.00 34.06 103 VAL B N 1
ATOM 3428 C CA . VAL B 1 105 ? 21.036 75.197 39.921 1.00 34.87 103 VAL B CA 1
ATOM 3429 C C . VAL B 1 105 ? 20.833 75.251 41.442 1.00 34.88 103 VAL B C 1
ATOM 3430 O O . VAL B 1 105 ? 19.959 75.952 41.918 1.00 36.16 103 VAL B O 1
ATOM 3434 N N . ASP B 1 106 ? 21.617 74.488 42.204 1.00 34.74 104 ASP B N 1
ATOM 3435 C CA . ASP B 1 106 ? 21.499 74.463 43.662 1.00 33.60 104 ASP B CA 1
ATOM 3436 C C . ASP B 1 106 ? 21.738 75.870 44.249 1.00 33.57 104 ASP B C 1
ATOM 3437 O O . ASP B 1 106 ? 21.079 76.252 45.234 1.00 32.90 104 ASP B O 1
ATOM 3442 N N . ILE B 1 107 ? 22.773 76.554 43.746 1.00 32.40 105 ILE B N 1
ATOM 3443 C CA . ILE B 1 107 ? 23.090 77.904 44.212 1.00 32.70 105 ILE B CA 1
ATOM 3444 C C . ILE B 1 107 ? 21.878 78.806 43.910 1.00 34.01 105 ILE B C 1
ATOM 3445 O O . ILE B 1 107 ? 21.374 79.499 44.831 1.00 34.74 105 ILE B O 1
ATOM 3450 N N . ALA B 1 108 ? 21.354 78.730 42.675 1.00 32.96 106 ALA B N 1
ATOM 3451 C CA . ALA B 1 108 ? 20.138 79.471 42.310 1.00 33.71 106 ALA B CA 1
ATOM 3452 C C . ALA B 1 108 ? 18.992 79.144 43.232 1.00 34.12 106 ALA B C 1
ATOM 3453 O O . ALA B 1 108 ? 18.262 80.033 43.611 1.00 33.48 106 ALA B O 1
ATOM 3455 N N . LEU B 1 109 ? 18.821 77.858 43.566 1.00 33.91 107 LEU B N 1
ATOM 3456 C CA . LEU B 1 109 ? 17.677 77.460 44.401 1.00 34.46 107 LEU B CA 1
ATOM 3457 C C . LEU B 1 109 ? 17.853 77.938 45.854 1.00 33.98 107 LEU B C 1
ATOM 3458 O O . LEU B 1 109 ? 16.915 78.363 46.481 1.00 33.92 107 LEU B O 1
ATOM 3463 N N . TRP B 1 110 ? 19.083 77.920 46.351 1.00 34.27 108 TRP B N 1
ATOM 3464 C CA . TRP B 1 110 ? 19.367 78.493 47.652 1.00 34.81 108 TRP B CA 1
ATOM 3465 C C . TRP B 1 110 ? 19.167 80.053 47.663 1.00 35.35 108 TRP B C 1
ATOM 3466 O O . TRP B 1 110 ? 18.640 80.626 48.605 1.00 33.87 108 TRP B O 1
ATOM 3477 N N . ASP B 1 111 ? 19.605 80.728 46.607 1.00 36.54 109 ASP B N 1
ATOM 3478 C CA . ASP B 1 111 ? 19.345 82.173 46.486 1.00 37.02 109 ASP B CA 1
ATOM 3479 C C . ASP B 1 111 ? 17.832 82.416 46.463 1.00 36.64 109 ASP B C 1
ATOM 3480 O O . ASP B 1 111 ? 17.358 83.408 47.044 1.00 36.93 109 ASP B O 1
ATOM 3485 N N . LEU B 1 112 ? 17.080 81.542 45.775 1.00 36.25 110 LEU B N 1
ATOM 3486 C CA . LEU B 1 112 ? 15.616 81.683 45.690 1.00 37.30 110 LEU B CA 1
ATOM 3487 C C . LEU B 1 112 ? 14.956 81.473 47.093 1.00 38.17 110 LEU B C 1
ATOM 3488 O O . LEU B 1 112 ? 14.182 82.334 47.559 1.00 38.92 110 LEU B O 1
ATOM 3493 N N . LYS B 1 113 ? 15.326 80.390 47.781 1.00 37.58 111 LYS B N 1
ATOM 3494 C CA . LYS B 1 113 ? 14.878 80.179 49.152 1.00 37.97 111 LYS B CA 1
ATOM 3495 C C . LYS B 1 113 ? 15.167 81.372 50.073 1.00 37.71 111 LYS B C 1
ATOM 3496 O O . LYS B 1 113 ? 14.244 81.867 50.704 1.00 37.46 111 LYS B O 1
ATOM 3502 N N . ALA B 1 114 ? 16.427 81.842 50.140 1.00 37.55 112 ALA B N 1
ATOM 3503 C CA . ALA B 1 114 ? 16.756 83.032 50.931 1.00 37.74 112 ALA B CA 1
ATOM 3504 C C . ALA B 1 114 ? 15.830 84.261 50.593 1.00 39.09 112 ALA B C 1
ATOM 3505 O O . ALA B 1 114 ? 15.245 84.868 51.483 1.00 39.75 112 ALA B O 1
ATOM 3507 N N . ARG B 1 115 ? 15.667 84.572 49.311 1.00 38.83 113 ARG B N 1
ATOM 3508 C CA . ARG B 1 115 ? 14.814 85.641 48.873 1.00 40.26 113 ARG B CA 1
ATOM 3509 C C . ARG B 1 115 ? 13.301 85.451 49.207 1.00 41.54 113 ARG B C 1
ATOM 3510 O O . ARG B 1 115 ? 12.658 86.398 49.581 1.00 41.69 113 ARG B O 1
ATOM 3518 N N . LEU B 1 116 ? 12.754 84.240 49.089 1.00 42.85 114 LEU B N 1
ATOM 3519 C CA . LEU B 1 116 ? 11.376 83.989 49.527 1.00 43.23 114 LEU B CA 1
ATOM 3520 C C . LEU B 1 116 ? 11.215 84.230 51.031 1.00 43.74 114 LEU B C 1
ATOM 3521 O O . LEU B 1 116 ? 10.146 84.638 51.491 1.00 44.50 114 LEU B O 1
ATOM 3526 N N . LEU B 1 117 ? 12.269 83.983 51.799 1.00 43.66 115 LEU B N 1
ATOM 3527 C CA . LEU B 1 117 ? 12.248 84.338 53.223 1.00 43.70 115 LEU B CA 1
ATOM 3528 C C . LEU B 1 117 ? 12.616 85.798 53.541 1.00 43.81 115 LEU B C 1
ATOM 3529 O O . LEU B 1 117 ? 12.497 86.233 54.674 1.00 43.12 115 LEU B O 1
ATOM 3534 N N . GLY B 1 118 ? 13.096 86.546 52.547 1.00 44.98 116 GLY B N 1
ATOM 3535 C CA . GLY B 1 118 ? 13.598 87.899 52.778 1.00 44.69 116 GLY B CA 1
ATOM 3536 C C . GLY B 1 118 ? 14.879 87.916 53.579 1.00 45.18 116 GLY B C 1
ATOM 3537 O O . GLY B 1 118 ? 15.120 88.852 54.349 1.00 45.77 116 GLY B O 1
ATOM 3538 N N . LEU B 1 119 ? 15.734 86.903 53.433 1.00 45.23 117 LEU B N 1
ATOM 3539 C CA . LEU B 1 119 ? 16.979 86.938 54.192 1.00 45.54 117 LEU B CA 1
ATOM 3540 C C . LEU B 1 119 ? 18.235 86.978 53.340 1.00 44.72 117 LEU B C 1
ATOM 3541 O O . LEU B 1 119 ? 18.243 86.397 52.258 1.00 44.37 117 LEU B O 1
ATOM 3546 N N . PRO B 1 120 ? 19.314 87.633 53.852 1.00 44.74 118 PRO B N 1
ATOM 3547 C CA . PRO B 1 120 ? 20.642 87.396 53.275 1.00 43.57 118 PRO B CA 1
ATOM 3548 C C . PRO B 1 120 ? 20.932 85.881 53.308 1.00 42.44 118 PRO B C 1
ATOM 3549 O O . PRO B 1 120 ? 20.596 85.211 54.285 1.00 42.41 118 PRO B O 1
ATOM 3553 N N . LEU B 1 121 ? 21.526 85.337 52.253 1.00 41.00 119 LEU B N 1
ATOM 3554 C CA . LEU B 1 121 ? 21.798 83.900 52.202 1.00 40.04 119 LEU B CA 1
ATOM 3555 C C . LEU B 1 121 ? 22.577 83.395 53.456 1.00 40.87 119 LEU B C 1
ATOM 3556 O O . LEU B 1 121 ? 22.212 82.407 54.058 1.00 40.81 119 LEU B O 1
ATOM 3561 N N . ALA B 1 122 ? 23.649 84.086 53.825 1.00 42.62 120 ALA B N 1
ATOM 3562 C CA . ALA B 1 122 ? 24.427 83.831 55.031 1.00 43.52 120 ALA B CA 1
ATOM 3563 C C . ALA B 1 122 ? 23.601 83.698 56.344 1.00 44.47 120 ALA B C 1
ATOM 3564 O O . ALA B 1 122 ? 24.013 82.978 57.278 1.00 46.06 120 ALA B O 1
ATOM 3566 N N . ASP B 1 123 ? 22.473 84.387 56.437 1.00 44.69 121 ASP B N 1
ATOM 3567 C CA . ASP B 1 123 ? 21.581 84.230 57.574 1.00 45.26 121 ASP B CA 1
ATOM 3568 C C . ASP B 1 123 ? 20.522 83.128 57.358 1.00 44.21 121 ASP B C 1
ATOM 3569 O O . ASP B 1 123 ? 19.856 82.683 58.294 1.00 45.21 121 ASP B O 1
ATOM 3574 N N . ALA B 1 124 ? 20.384 82.651 56.137 1.00 42.19 122 ALA B N 1
ATOM 3575 C CA . ALA B 1 124 ? 19.563 81.452 55.887 1.00 40.34 122 ALA B CA 1
ATOM 3576 C C . ALA B 1 124 ? 20.419 80.190 56.082 1.00 40.46 122 ALA B C 1
ATOM 3577 O O . ALA B 1 124 ? 19.931 79.077 55.953 1.00 40.79 122 ALA B O 1
ATOM 3579 N N . LEU B 1 125 ? 21.720 80.357 56.305 1.00 40.28 123 LEU B N 1
ATOM 3580 C CA . LEU B 1 125 ? 22.555 79.213 56.488 1.00 40.92 123 LEU B CA 1
ATOM 3581 C C . LEU B 1 125 ? 23.063 79.169 57.954 1.00 41.23 123 LEU B C 1
ATOM 3582 O O . LEU B 1 125 ? 23.117 80.196 58.609 1.00 41.69 123 LEU B O 1
ATOM 3587 N N . PRO B 1 126 ? 23.443 77.981 58.448 1.00 40.56 124 PRO B N 1
ATOM 3588 C CA . PRO B 1 126 ? 24.168 77.948 59.714 1.00 41.71 124 PRO B CA 1
ATOM 3589 C C . PRO B 1 126 ? 25.323 78.950 59.611 1.00 41.92 124 PRO B C 1
ATOM 3590 O O . PRO B 1 126 ? 25.981 78.989 58.601 1.00 43.60 124 PRO B O 1
ATOM 3594 N N . ARG B 1 127 ? 25.569 79.778 60.611 1.00 41.08 125 ARG B N 1
ATOM 3595 C CA . ARG B 1 127 ? 26.591 80.817 60.453 1.00 39.66 125 ARG B CA 1
ATOM 3596 C C . ARG B 1 127 ? 27.597 80.817 61.591 1.00 38.72 125 ARG B C 1
ATOM 3597 O O . ARG B 1 127 ? 27.238 81.014 62.740 1.00 38.58 125 ARG B O 1
ATOM 3605 N N . PHE B 1 128 ? 28.848 80.553 61.249 1.00 37.80 126 PHE B N 1
ATOM 3606 C CA . PHE B 1 128 ? 29.950 80.612 62.160 1.00 37.59 126 PHE B CA 1
ATOM 3607 C C . PHE B 1 128 ? 30.667 81.965 62.049 1.00 37.71 126 PHE B C 1
ATOM 3608 O O . PHE B 1 128 ? 31.277 82.426 63.028 1.00 37.37 126 PHE B O 1
ATOM 3616 N N . HIS B 1 129 ? 30.637 82.571 60.863 1.00 35.84 127 HIS B N 1
ATOM 3617 C CA . HIS B 1 129 ? 31.507 83.747 60.640 1.00 36.59 127 HIS B CA 1
ATOM 3618 C C . HIS B 1 129 ? 30.716 84.979 60.206 1.00 36.39 127 HIS B C 1
ATOM 3619 O O . HIS B 1 129 ? 29.846 84.898 59.320 1.00 37.24 127 HIS B O 1
ATOM 3626 N N . ALA B 1 130 ? 31.056 86.114 60.795 1.00 35.94 128 ALA B N 1
ATOM 3627 C CA . ALA B 1 130 ? 30.484 87.381 60.371 1.00 36.16 128 ALA B CA 1
ATOM 3628 C C . ALA B 1 130 ? 31.073 87.781 59.013 1.00 36.48 128 ALA B C 1
ATOM 3629 O O . ALA B 1 130 ? 30.361 88.249 58.127 1.00 36.11 128 ALA B O 1
ATOM 3631 N N . GLU B 1 131 ? 32.368 87.536 58.860 1.00 36.34 129 GLU B N 1
ATOM 3632 C CA . GLU B 1 131 ? 33.035 87.752 57.595 1.00 37.92 129 GLU B CA 1
ATOM 3633 C C . GLU B 1 131 ? 34.064 86.678 57.393 1.00 38.05 129 GLU B C 1
ATOM 3634 O O . GLU B 1 131 ? 34.446 85.982 58.358 1.00 38.47 129 GLU B O 1
ATOM 3640 N N . VAL B 1 132 ? 34.498 86.518 56.148 1.00 37.37 130 VAL B N 1
ATOM 3641 C CA . VAL B 1 132 ? 35.478 85.474 55.829 1.00 36.62 130 VAL B CA 1
ATOM 3642 C C . VAL B 1 132 ? 36.777 86.002 55.202 1.00 36.08 130 VAL B C 1
ATOM 3643 O O . VAL B 1 132 ? 36.740 86.845 54.331 1.00 34.52 130 VAL B O 1
ATOM 3647 N N . PRO B 1 133 ? 37.929 85.454 55.626 1.00 36.53 131 PRO B N 1
ATOM 3648 C CA . PRO B 1 133 ? 39.228 85.955 55.121 1.00 35.69 131 PRO B CA 1
ATOM 3649 C C . PRO B 1 133 ? 39.507 85.469 53.707 1.00 35.60 131 PRO B C 1
ATOM 3650 O O . PRO B 1 133 ? 39.050 84.395 53.325 1.00 34.62 131 PRO B O 1
ATOM 3654 N N . VAL B 1 134 ? 40.179 86.306 52.920 1.00 34.55 132 VAL B N 1
ATOM 3655 C CA . VAL B 1 134 ? 40.489 85.976 51.542 1.00 34.47 132 VAL B CA 1
ATOM 3656 C C . VAL B 1 134 ? 41.994 85.997 51.364 1.00 34.33 132 VAL B C 1
ATOM 3657 O O . VAL B 1 134 ? 42.755 86.550 52.217 1.00 34.27 132 VAL B O 1
ATOM 3661 N N . TYR B 1 135 ? 42.434 85.323 50.307 1.00 33.89 133 TYR B N 1
ATOM 3662 C CA . TYR B 1 135 ? 43.758 85.552 49.734 1.00 33.10 133 TYR B CA 1
ATOM 3663 C C . TYR B 1 135 ? 43.613 86.020 48.278 1.00 33.50 133 TYR B C 1
ATOM 3664 O O . TYR B 1 135 ? 42.769 85.502 47.527 1.00 33.56 133 TYR B O 1
ATOM 3673 N N . GLY B 1 136 ? 44.395 87.038 47.907 1.00 33.32 134 GLY B N 1
ATOM 3674 C CA . GLY B 1 136 ? 44.378 87.516 46.523 1.00 33.97 134 GLY B CA 1
ATOM 3675 C C . GLY B 1 136 ? 45.077 86.466 45.640 1.00 34.42 134 GLY B C 1
ATOM 3676 O O . GLY B 1 136 ? 46.227 86.052 45.941 1.00 34.72 134 GLY B O 1
ATOM 3677 N N . SER B 1 137 ? 44.425 86.067 44.544 1.00 32.62 135 SER B N 1
ATOM 3678 C CA . SER B 1 137 ? 44.938 84.980 43.743 1.00 31.62 135 SER B CA 1
ATOM 3679 C C . SER B 1 137 ? 45.013 85.299 42.229 1.00 32.63 135 SER B C 1
ATOM 3680 O O . SER B 1 137 ? 43.991 85.583 41.565 1.00 31.60 135 SER B O 1
ATOM 3683 N N . GLY B 1 138 ? 46.235 85.232 41.686 1.00 32.41 136 GLY B N 1
ATOM 3684 C CA . GLY B 1 138 ? 46.422 85.246 40.240 1.00 33.15 136 GLY B CA 1
ATOM 3685 C C . GLY B 1 138 ? 47.870 84.927 39.967 1.00 34.26 136 GLY B C 1
ATOM 3686 O O . GLY B 1 138 ? 48.294 83.761 40.132 1.00 33.43 136 GLY B O 1
ATOM 3687 N N . GLY B 1 139 ? 48.628 85.965 39.584 1.00 33.61 137 GLY B N 1
ATOM 3688 C CA . GLY B 1 139 ? 50.061 85.850 39.371 1.00 34.80 137 GLY B CA 1
ATOM 3689 C C . GLY B 1 139 ? 50.422 84.767 38.373 1.00 35.09 137 GLY B C 1
ATOM 3690 O O . GLY B 1 139 ? 51.232 83.869 38.648 1.00 37.08 137 GLY B O 1
ATOM 3691 N N . PHE B 1 140 ? 49.822 84.860 37.210 1.00 35.33 138 PHE B N 1
ATOM 3692 C CA . PHE B 1 140 ? 49.916 83.853 36.192 1.00 35.84 138 PHE B CA 1
ATOM 3693 C C . PHE B 1 140 ? 51.280 83.716 35.580 1.00 36.05 138 PHE B C 1
ATOM 3694 O O . PHE B 1 140 ? 52.015 84.704 35.504 1.00 35.78 138 PHE B O 1
ATOM 3702 N N . THR B 1 141 ? 51.600 82.514 35.092 1.00 35.55 139 THR B N 1
ATOM 3703 C CA . THR B 1 141 ? 52.958 82.264 34.597 1.00 36.30 139 THR B CA 1
ATOM 3704 C C . THR B 1 141 ? 53.251 83.056 33.343 1.00 36.15 139 THR B C 1
ATOM 3705 O O . THR B 1 141 ? 54.392 83.209 32.976 1.00 34.48 139 THR B O 1
ATOM 3709 N N . SER B 1 142 ? 52.200 83.617 32.751 1.00 36.75 140 SER B N 1
ATOM 3710 C CA . SER B 1 142 ? 52.307 84.499 31.568 1.00 38.57 140 SER B CA 1
ATOM 3711 C C . SER B 1 142 ? 52.705 85.975 31.847 1.00 38.18 140 SER B C 1
ATOM 3712 O O . SER B 1 142 ? 53.101 86.714 30.933 1.00 38.14 140 SER B O 1
ATOM 3715 N N . TYR B 1 143 ? 52.618 86.386 33.108 1.00 37.74 141 TYR B N 1
ATOM 3716 C CA . TYR B 1 143 ? 52.974 87.726 33.526 1.00 37.20 141 TYR B CA 1
ATOM 3717 C C . TYR B 1 143 ? 54.495 87.963 33.528 1.00 38.77 141 TYR B C 1
ATOM 3718 O O . TYR B 1 143 ? 55.261 87.146 34.078 1.00 40.12 141 TYR B O 1
ATOM 3727 N N . PRO B 1 144 ? 54.943 89.097 32.943 1.00 38.54 142 PRO B N 1
ATOM 3728 C CA . PRO B 1 144 ? 56.312 89.582 33.157 1.00 37.84 142 PRO B CA 1
ATOM 3729 C C . PRO B 1 144 ? 56.488 89.886 34.633 1.00 37.82 142 PRO B C 1
ATOM 3730 O O . PRO B 1 144 ? 55.482 90.054 35.349 1.00 38.04 142 PRO B O 1
ATOM 3734 N N . LEU B 1 145 ? 57.735 89.975 35.094 1.00 37.25 143 LEU B N 1
ATOM 3735 C CA . LEU B 1 145 ? 57.978 90.302 36.504 1.00 38.43 143 LEU B CA 1
ATOM 3736 C C . LEU B 1 145 ? 57.205 91.528 37.011 1.00 37.79 143 LEU B C 1
ATOM 3737 O O . LEU B 1 145 ? 56.630 91.505 38.125 1.00 37.55 143 LEU B O 1
ATOM 3742 N N . ARG B 1 146 ? 57.271 92.628 36.240 1.00 37.42 144 ARG B N 1
ATOM 3743 C CA . ARG B 1 146 ? 56.638 93.849 36.679 1.00 37.74 144 ARG B CA 1
ATOM 3744 C C . ARG B 1 146 ? 55.131 93.598 36.983 1.00 36.97 144 ARG B C 1
ATOM 3745 O O . ARG B 1 146 ? 54.634 93.984 38.014 1.00 38.04 144 ARG B O 1
ATOM 3753 N N . ARG B 1 147 ? 54.427 92.955 36.072 1.00 36.61 145 ARG B N 1
ATOM 3754 C CA . ARG B 1 147 ? 53.008 92.758 36.221 1.00 36.23 145 ARG B CA 1
ATOM 3755 C C . ARG B 1 147 ? 52.674 91.809 37.396 1.00 36.89 145 ARG B C 1
ATOM 3756 O O . ARG B 1 147 ? 51.722 92.059 38.139 1.00 37.08 145 ARG B O 1
ATOM 3764 N N . LEU B 1 148 ? 53.446 90.727 37.534 1.00 35.02 146 LEU B N 1
ATOM 3765 C CA . LEU B 1 148 ? 53.431 89.904 38.751 1.00 35.43 146 LEU B CA 1
ATOM 3766 C C . LEU B 1 148 ? 53.556 90.700 40.032 1.00 34.81 146 LEU B C 1
ATOM 3767 O O . LEU B 1 148 ? 52.742 90.576 40.929 1.00 35.36 146 LEU B O 1
ATOM 3772 N N . GLN B 1 149 ? 54.578 91.546 40.111 1.00 35.16 147 GLN B N 1
ATOM 3773 C CA . GLN B 1 149 ? 54.845 92.358 41.295 1.00 33.97 147 GLN B CA 1
ATOM 3774 C C . GLN B 1 149 ? 53.767 93.353 41.581 1.00 34.28 147 GLN B C 1
ATOM 3775 O O . GLN B 1 149 ? 53.383 93.558 42.740 1.00 35.16 147 GLN B O 1
ATOM 3781 N N . GLU B 1 150 ? 53.278 93.966 40.515 1.00 35.01 148 GLU B N 1
ATOM 3782 C CA . GLU B 1 150 ? 52.154 94.913 40.550 1.00 35.48 148 GLU B CA 1
ATOM 3783 C C . GLU B 1 150 ? 50.869 94.340 41.122 1.00 35.38 148 GLU B C 1
ATOM 3784 O O . GLU B 1 150 ? 50.278 94.899 42.065 1.00 35.70 148 GLU B O 1
ATOM 3790 N N . GLN B 1 151 ? 50.441 93.222 40.545 1.00 34.83 149 GLN B N 1
ATOM 3791 C CA . GLN B 1 151 ? 49.219 92.571 40.965 1.00 34.12 149 GLN B CA 1
ATOM 3792 C C . GLN B 1 151 ? 49.250 92.119 42.437 1.00 34.96 149 GLN B C 1
ATOM 3793 O O . GLN B 1 151 ? 48.324 92.394 43.198 1.00 34.61 149 GLN B O 1
ATOM 3799 N N . LEU B 1 152 ? 50.337 91.472 42.851 1.00 34.28 150 LEU B N 1
ATOM 3800 C CA . LEU B 1 152 ? 50.388 90.998 44.212 1.00 34.86 150 LEU B CA 1
ATOM 3801 C C . LEU B 1 152 ? 50.604 92.146 45.205 1.00 35.27 150 LEU B C 1
ATOM 3802 O O . LEU B 1 152 ? 49.979 92.178 46.259 1.00 33.95 150 LEU B O 1
ATOM 3807 N N . GLY B 1 153 ? 51.509 93.072 44.861 1.00 35.98 151 GLY B N 1
ATOM 3808 C CA . GLY B 1 153 ? 51.668 94.321 45.612 1.00 35.14 151 GLY B CA 1
ATOM 3809 C C . GLY B 1 153 ? 50.357 95.091 45.794 1.00 34.64 151 GLY B C 1
ATOM 3810 O O . GLY B 1 153 ? 50.056 95.592 46.903 1.00 34.58 151 GLY B O 1
ATOM 3811 N N . GLY B 1 154 ? 49.596 95.217 44.716 1.00 33.62 152 GLY B N 1
ATOM 3812 C CA . GLY B 1 154 ? 48.277 95.874 44.788 1.00 33.53 152 GLY B CA 1
ATOM 3813 C C . GLY B 1 154 ? 47.381 95.246 45.857 1.00 34.98 152 GLY B C 1
ATOM 3814 O O . GLY B 1 154 ? 46.807 95.940 46.735 1.00 35.96 152 GLY B O 1
ATOM 3815 N N . TRP B 1 155 ? 47.247 93.918 45.830 1.00 34.84 153 TRP B N 1
ATOM 3816 C CA . TRP B 1 155 ? 46.439 93.275 46.842 1.00 33.32 153 TRP B CA 1
ATOM 3817 C C . TRP B 1 155 ? 46.956 93.550 48.257 1.00 33.99 153 TRP B C 1
ATOM 3818 O O . TRP B 1 155 ? 46.134 93.822 49.184 1.00 33.66 153 TRP B O 1
ATOM 3829 N N . ALA B 1 156 ? 48.282 93.437 48.439 1.00 32.46 154 ALA B N 1
ATOM 3830 C CA . ALA B 1 156 ? 48.892 93.738 49.741 1.00 33.60 154 ALA B CA 1
ATOM 3831 C C . ALA B 1 156 ? 48.561 95.116 50.301 1.00 33.93 154 ALA B C 1
ATOM 3832 O O . ALA B 1 156 ? 48.208 95.248 51.489 1.00 35.42 154 ALA B O 1
ATOM 3834 N N . ALA B 1 157 ? 48.695 96.143 49.469 1.00 33.27 155 ALA B N 1
ATOM 3835 C CA . ALA B 1 157 ? 48.465 97.489 49.912 1.00 33.30 155 ALA B CA 1
ATOM 3836 C C . ALA B 1 157 ? 46.960 97.698 50.214 1.00 34.06 155 ALA B C 1
ATOM 3837 O O . ALA B 1 157 ? 46.626 98.473 51.110 1.00 34.33 155 ALA B O 1
ATOM 3839 N N . ALA B 1 158 ? 46.087 96.997 49.487 1.00 33.56 156 ALA B N 1
ATOM 3840 C CA . ALA B 1 158 ? 44.630 96.976 49.773 1.00 34.49 156 ALA B CA 1
ATOM 3841 C C . ALA B 1 158 ? 44.284 96.193 51.057 1.00 34.18 156 ALA B C 1
ATOM 3842 O O . ALA B 1 158 ? 43.132 95.879 51.286 1.00 33.89 156 ALA B O 1
ATOM 3844 N N . GLY B 1 159 ? 45.291 95.828 51.845 1.00 34.54 157 GLY B N 1
ATOM 3845 C CA . GLY B 1 159 ? 45.053 95.169 53.125 1.00 34.67 157 GLY B CA 1
ATOM 3846 C C . GLY B 1 159 ? 44.721 93.673 53.043 1.00 36.57 157 GLY B C 1
ATOM 3847 O O . GLY B 1 159 ? 44.198 93.095 54.004 1.00 36.79 157 GLY B O 1
ATOM 3848 N N . ILE B 1 160 ? 44.982 93.043 51.902 1.00 36.50 158 ILE B N 1
ATOM 3849 C CA . ILE B 1 160 ? 44.950 91.567 51.818 1.00 37.06 158 ILE B CA 1
ATOM 3850 C C . ILE B 1 160 ? 46.325 90.924 52.097 1.00 36.97 158 ILE B C 1
ATOM 3851 O O . ILE B 1 160 ? 47.172 90.910 51.237 1.00 37.65 158 ILE B O 1
ATOM 3856 N N . PRO B 1 161 ? 46.541 90.384 53.310 1.00 37.69 159 PRO B N 1
ATOM 3857 C CA . PRO B 1 161 ? 47.861 89.957 53.824 1.00 36.97 159 PRO B CA 1
ATOM 3858 C C . PRO B 1 161 ? 48.300 88.537 53.365 1.00 36.63 159 PRO B C 1
ATOM 3859 O O . PRO B 1 161 ? 49.225 87.894 53.983 1.00 36.07 159 PRO B O 1
ATOM 3863 N N . ARG B 1 162 ? 47.639 88.059 52.302 1.00 35.02 160 ARG B N 1
ATOM 3864 C CA . ARG B 1 162 ? 47.879 86.724 51.753 1.00 34.62 160 ARG B CA 1
ATOM 3865 C C . ARG B 1 162 ? 47.688 86.801 50.248 1.00 33.36 160 ARG B C 1
ATOM 3866 O O . ARG B 1 162 ? 46.665 87.268 49.754 1.00 33.07 160 ARG B O 1
ATOM 3874 N N . VAL B 1 163 ? 48.663 86.339 49.509 1.00 33.22 161 VAL B N 1
ATOM 3875 C CA . VAL B 1 163 ? 48.533 86.306 48.041 1.00 32.96 161 VAL B CA 1
ATOM 3876 C C . VAL B 1 163 ? 49.082 84.994 47.472 1.00 33.41 161 VAL B C 1
ATOM 3877 O O . VAL B 1 163 ? 50.066 84.445 48.009 1.00 33.50 161 VAL B O 1
ATOM 3881 N N . LYS B 1 164 ? 48.481 84.518 46.377 1.00 33.14 162 LYS B N 1
ATOM 3882 C CA . LYS B 1 164 ? 48.923 83.311 45.686 1.00 32.18 162 LYS B CA 1
ATOM 3883 C C . LYS B 1 164 ? 49.315 83.632 44.212 1.00 33.47 162 LYS B C 1
ATOM 3884 O O . LYS B 1 164 ? 48.646 84.427 43.532 1.00 33.62 162 LYS B O 1
ATOM 3890 N N . MET B 1 165 ? 50.384 82.998 43.726 1.00 32.99 163 MET B N 1
ATOM 3891 C CA . MET B 1 165 ? 50.843 83.097 42.347 1.00 32.91 163 MET B CA 1
ATOM 3892 C C . MET B 1 165 ? 51.004 81.675 41.774 1.00 33.32 163 MET B C 1
ATOM 3893 O O . MET B 1 165 ? 50.963 80.711 42.535 1.00 33.72 163 MET B O 1
ATOM 3898 N N . LYS B 1 166 ? 51.191 81.546 40.460 1.00 33.24 164 LYS B N 1
ATOM 3899 C CA . LYS B 1 166 ? 51.384 80.252 39.802 1.00 33.88 164 LYS B CA 1
ATOM 3900 C C . LYS B 1 166 ? 52.857 79.967 39.651 1.00 35.39 164 LYS B C 1
ATOM 3901 O O . LYS B 1 166 ? 53.660 80.895 39.456 1.00 36.00 164 LYS B O 1
ATOM 3907 N N . VAL B 1 167 ? 53.217 78.682 39.711 1.00 35.43 165 VAL B N 1
ATOM 3908 C CA . VAL B 1 167 ? 54.566 78.205 39.383 1.00 33.68 165 VAL B CA 1
ATOM 3909 C C . VAL B 1 167 ? 54.494 76.944 38.511 1.00 35.29 165 VAL B C 1
ATOM 3910 O O . VAL B 1 167 ? 53.423 76.364 38.317 1.00 35.12 165 VAL B O 1
ATOM 3914 N N . GLY B 1 168 ? 55.641 76.552 37.957 1.00 35.94 166 GLY B N 1
ATOM 3915 C CA . GLY B 1 168 ? 55.795 75.256 37.404 1.00 37.64 166 GLY B CA 1
ATOM 3916 C C . GLY B 1 168 ? 55.645 75.166 35.911 1.00 38.91 166 GLY B C 1
ATOM 3917 O O . GLY B 1 168 ? 55.872 74.110 35.354 1.00 38.94 166 GLY B O 1
ATOM 3918 N N . ARG B 1 169 ? 55.273 76.252 35.246 1.00 39.59 167 ARG B N 1
ATOM 3919 C CA . ARG B 1 169 ? 55.235 76.204 33.779 1.00 39.68 167 ARG B CA 1
ATOM 3920 C C . ARG B 1 169 ? 56.673 76.170 33.153 1.00 41.08 167 ARG B C 1
ATOM 3921 O O . ARG B 1 169 ? 56.948 75.411 32.203 1.00 39.48 167 ARG B O 1
ATOM 3929 N N . GLU B 1 170 ? 57.574 77.007 33.683 1.00 42.49 168 GLU B N 1
ATOM 3930 C CA . GLU B 1 170 ? 58.993 76.994 33.258 1.00 45.11 168 GLU B CA 1
ATOM 3931 C C . GLU B 1 170 ? 59.856 77.014 34.481 1.00 43.35 168 GLU B C 1
ATOM 3932 O O . GLU B 1 170 ? 60.262 78.087 34.912 1.00 43.07 168 GLU B O 1
ATOM 3938 N N . PRO B 1 171 ? 60.142 75.818 35.041 1.00 42.51 169 PRO B N 1
ATOM 3939 C CA . PRO B 1 171 ? 60.695 75.734 36.398 1.00 42.94 169 PRO B CA 1
ATOM 3940 C C . PRO B 1 171 ? 61.986 76.528 36.626 1.00 43.76 169 PRO B C 1
ATOM 3941 O O . PRO B 1 171 ? 62.174 77.091 37.701 1.00 43.53 169 PRO B O 1
ATOM 3945 N N . GLU B 1 172 ? 62.835 76.601 35.606 1.00 44.72 170 GLU B N 1
ATOM 3946 C CA . GLU B 1 172 ? 64.085 77.395 35.626 1.00 47.25 170 GLU B CA 1
ATOM 3947 C C . GLU B 1 172 ? 63.895 78.904 35.863 1.00 45.61 170 GLU B C 1
ATOM 3948 O O . GLU B 1 172 ? 64.750 79.571 36.467 1.00 45.85 170 GLU B O 1
ATOM 3954 N N . LYS B 1 173 ? 62.765 79.427 35.395 1.00 44.12 171 LYS B N 1
ATOM 3955 C CA . LYS B 1 173 ? 62.408 80.826 35.610 1.00 42.98 171 LYS B CA 1
ATOM 3956 C C . LYS B 1 173 ? 61.751 81.087 36.997 1.00 41.71 171 LYS B C 1
ATOM 3957 O O . LYS B 1 173 ? 61.691 82.220 37.454 1.00 42.15 171 LYS B O 1
ATOM 3963 N N . ASP B 1 174 ? 61.233 80.055 37.664 1.00 40.76 172 ASP B N 1
ATOM 3964 C CA . ASP B 1 174 ? 60.494 80.248 38.930 1.00 40.48 172 ASP B CA 1
ATOM 3965 C C . ASP B 1 174 ? 61.267 80.864 40.126 1.00 40.52 172 ASP B C 1
ATOM 3966 O O . ASP B 1 174 ? 60.705 81.682 40.838 1.00 39.17 172 ASP B O 1
ATOM 3971 N N . PRO B 1 175 ? 62.561 80.506 40.320 1.00 40.45 173 PRO B N 1
ATOM 3972 C CA . PRO B 1 175 ? 63.290 81.159 41.414 1.00 40.92 173 PRO B CA 1
ATOM 3973 C C . PRO B 1 175 ? 63.264 82.694 41.348 1.00 41.81 173 PRO B C 1
ATOM 3974 O O . PRO B 1 175 ? 63.001 83.375 42.354 1.00 43.81 173 PRO B O 1
ATOM 3978 N N . GLU B 1 176 ? 63.529 83.247 40.181 1.00 41.88 174 GLU B N 1
ATOM 3979 C CA . GLU B 1 176 ? 63.469 84.682 40.025 1.00 41.84 174 GLU B CA 1
ATOM 3980 C C . GLU B 1 176 ? 62.042 85.259 40.214 1.00 39.93 174 GLU B C 1
ATOM 3981 O O . GLU B 1 176 ? 61.849 86.367 40.722 1.00 41.23 174 GLU B O 1
ATOM 3987 N N . ARG B 1 177 ? 61.042 84.522 39.777 1.00 38.65 175 ARG B N 1
ATOM 3988 C CA A ARG B 1 177 ? 59.672 84.969 39.902 0.50 37.38 175 ARG B CA 1
ATOM 3989 C CA B ARG B 1 177 ? 59.644 84.926 39.902 0.50 37.48 175 ARG B CA 1
ATOM 3990 C C . ARG B 1 177 ? 59.235 85.035 41.387 1.00 37.84 175 ARG B C 1
ATOM 3991 O O . ARG B 1 177 ? 58.672 86.079 41.841 1.00 37.26 175 ARG B O 1
ATOM 4006 N N . VAL B 1 178 ? 59.567 83.994 42.187 1.00 37.27 176 VAL B N 1
ATOM 4007 C CA . VAL B 1 178 ? 59.148 83.982 43.595 1.00 36.48 176 VAL B CA 1
ATOM 4008 C C . VAL B 1 178 ? 59.906 85.007 44.396 1.00 37.82 176 VAL B C 1
ATOM 4009 O O . VAL B 1 178 ? 59.346 85.613 45.353 1.00 38.85 176 VAL B O 1
ATOM 4013 N N . ARG B 1 179 ? 61.161 85.233 44.010 1.00 37.67 177 ARG B N 1
ATOM 4014 C CA . ARG B 1 179 ? 61.983 86.270 44.674 1.00 37.98 177 ARG B CA 1
ATOM 4015 C C . ARG B 1 179 ? 61.439 87.629 44.394 1.00 35.05 177 ARG B C 1
ATOM 4016 O O . ARG B 1 179 ? 61.410 88.432 45.287 1.00 34.64 177 ARG B O 1
ATOM 4024 N N . ALA B 1 180 ? 61.032 87.878 43.150 1.00 34.86 178 ALA B N 1
ATOM 4025 C CA . ALA B 1 180 ? 60.429 89.164 42.739 1.00 34.80 178 ALA B CA 1
ATOM 4026 C C . ALA B 1 180 ? 59.146 89.455 43.500 1.00 35.75 178 ALA B C 1
ATOM 4027 O O . ALA B 1 180 ? 58.960 90.557 44.024 1.00 37.56 178 ALA B O 1
ATOM 4029 N N . ALA B 1 181 ? 58.278 88.443 43.574 1.00 36.26 179 ALA B N 1
ATOM 4030 C CA . ALA B 1 181 ? 57.037 88.524 44.332 1.00 36.74 179 ALA B CA 1
ATOM 4031 C C . ALA B 1 181 ? 57.330 88.862 45.792 1.00 36.65 179 ALA B C 1
ATOM 4032 O O . ALA B 1 181 ? 56.751 89.836 46.344 1.00 36.03 179 ALA B O 1
ATOM 4034 N N . ARG B 1 182 ? 58.265 88.116 46.389 1.00 36.89 180 ARG B N 1
ATOM 4035 C CA . ARG B 1 182 ? 58.582 88.348 47.793 1.00 37.84 180 ARG B CA 1
ATOM 4036 C C . ARG B 1 182 ? 59.174 89.770 47.980 1.00 39.49 180 ARG B C 1
ATOM 4037 O O . ARG B 1 182 ? 58.865 90.468 48.972 1.00 39.27 180 ARG B O 1
ATOM 4045 N N . GLU B 1 183 ? 60.020 90.215 47.046 1.00 40.66 181 GLU B N 1
ATOM 4046 C CA . GLU B 1 183 ? 60.586 91.551 47.235 1.00 43.33 181 GLU B CA 1
ATOM 4047 C C . GLU B 1 183 ? 59.501 92.597 47.162 1.00 42.01 181 GLU B C 1
ATOM 4048 O O . GLU B 1 183 ? 59.521 93.514 47.959 1.00 43.28 181 GLU B O 1
ATOM 4054 N N . ALA B 1 184 ? 58.527 92.432 46.254 1.00 40.73 182 ALA B N 1
ATOM 4055 C CA . ALA B 1 184 ? 57.447 93.416 46.118 1.00 38.72 182 ALA B CA 1
ATOM 4056 C C . ALA B 1 184 ? 56.550 93.491 47.341 1.00 38.34 182 ALA B C 1
ATOM 4057 O O . ALA B 1 184 ? 56.056 94.561 47.633 1.00 38.56 182 ALA B O 1
ATOM 4059 N N . ILE B 1 185 ? 56.274 92.366 48.017 1.00 38.07 183 ILE B N 1
ATOM 4060 C CA . ILE B 1 185 ? 55.289 92.365 49.109 1.00 36.60 183 ILE B CA 1
ATOM 4061 C C . ILE B 1 185 ? 55.896 92.510 50.498 1.00 38.17 183 ILE B C 1
ATOM 4062 O O . ILE B 1 185 ? 55.200 92.944 51.444 1.00 37.75 183 ILE B O 1
ATOM 4067 N N . GLY B 1 186 ? 57.181 92.174 50.625 1.00 38.83 184 GLY B N 1
ATOM 4068 C CA . GLY B 1 186 ? 57.890 92.256 51.917 1.00 40.70 184 GLY B CA 1
ATOM 4069 C C . GLY B 1 186 ? 57.601 91.065 52.828 1.00 42.49 184 GLY B C 1
ATOM 4070 O O . GLY B 1 186 ? 56.909 90.123 52.439 1.00 42.14 184 GLY B O 1
ATOM 4071 N N . GLU B 1 187 ? 58.136 91.101 54.047 1.00 44.60 185 GLU B N 1
ATOM 4072 C CA . GLU B 1 187 ? 58.089 89.951 54.933 1.00 46.56 185 GLU B CA 1
ATOM 4073 C C . GLU B 1 187 ? 56.757 89.741 55.617 1.00 46.15 185 GLU B C 1
ATOM 4074 O O . GLU B 1 187 ? 56.542 88.713 56.182 1.00 45.85 185 GLU B O 1
ATOM 4080 N N . SER B 1 188 ? 55.869 90.722 55.597 1.00 46.43 186 SER B N 1
ATOM 4081 C CA . SER B 1 188 ? 54.708 90.614 56.445 1.00 45.88 186 SER B CA 1
ATOM 4082 C C . SER B 1 188 ? 53.486 90.024 55.724 1.00 44.20 186 SER B C 1
ATOM 4083 O O . SER B 1 188 ? 52.422 89.946 56.320 1.00 45.29 186 SER B O 1
ATOM 4086 N N . VAL B 1 189 ? 53.628 89.619 54.467 1.00 40.82 187 VAL B N 1
ATOM 4087 C CA . VAL B 1 189 ? 52.495 89.171 53.693 1.00 37.84 187 VAL B CA 1
ATOM 4088 C C . VAL B 1 189 ? 52.714 87.695 53.424 1.00 38.59 187 VAL B C 1
ATOM 4089 O O . VAL B 1 189 ? 53.845 87.273 53.127 1.00 38.67 187 VAL B O 1
ATOM 4093 N N . GLU B 1 190 ? 51.668 86.889 53.502 1.00 37.55 188 GLU B N 1
ATOM 4094 C CA . GLU B 1 190 ? 51.850 85.491 53.191 1.00 38.07 188 GLU B CA 1
ATOM 4095 C C . GLU B 1 190 ? 51.973 85.250 51.654 1.00 38.46 188 GLU B C 1
ATOM 4096 O O . GLU B 1 190 ? 51.156 85.766 50.830 1.00 36.63 188 GLU B O 1
ATOM 4102 N N . LEU B 1 191 ? 52.984 84.435 51.284 1.00 37.10 189 LEU B N 1
ATOM 4103 C CA . LEU B 1 191 ? 53.226 84.094 49.879 1.00 35.74 189 LEU B CA 1
ATOM 4104 C C . LEU B 1 191 ? 52.890 82.608 49.601 1.00 35.43 189 LEU B C 1
ATOM 4105 O O . LEU B 1 191 ? 53.480 81.694 50.186 1.00 35.22 189 LEU B O 1
ATOM 4110 N N . MET B 1 192 ? 51.957 82.390 48.674 1.00 34.30 190 MET B N 1
ATOM 4111 C CA . MET B 1 192 ? 51.365 81.070 48.463 1.00 33.39 190 MET B CA 1
ATOM 4112 C C . MET B 1 192 ? 51.667 80.746 47.012 1.00 33.26 190 MET B C 1
ATOM 4113 O O . MET B 1 192 ? 51.734 81.677 46.189 1.00 33.02 190 MET B O 1
ATOM 4118 N N . VAL B 1 193 ? 51.849 79.469 46.676 1.00 32.21 191 VAL B N 1
ATOM 4119 C CA . VAL B 1 193 ? 52.000 79.087 45.241 1.00 33.22 191 VAL B CA 1
ATOM 4120 C C . VAL B 1 193 ? 51.129 77.913 44.836 1.00 34.35 191 VAL B C 1
ATOM 4121 O O . VAL B 1 193 ? 50.716 77.098 45.679 1.00 34.30 191 VAL B O 1
ATOM 4125 N N . ASP B 1 194 ? 50.856 77.833 43.530 1.00 34.49 192 ASP B N 1
ATOM 4126 C CA . ASP B 1 194 ? 49.998 76.836 42.972 1.00 34.67 192 ASP B CA 1
ATOM 4127 C C . ASP B 1 194 ? 50.736 76.298 41.755 1.00 35.03 192 ASP B C 1
ATOM 4128 O O . ASP B 1 194 ? 51.097 77.071 40.868 1.00 36.35 192 ASP B O 1
ATOM 4133 N N . ALA B 1 195 ? 50.964 74.987 41.709 1.00 35.41 193 ALA B N 1
ATOM 4134 C CA . ALA B 1 195 ? 51.685 74.371 40.599 1.00 35.57 193 ALA B CA 1
ATOM 4135 C C . ALA B 1 195 ? 50.710 73.814 39.539 1.00 36.14 193 ALA B C 1
ATOM 4136 O O . ALA B 1 195 ? 51.121 73.424 38.453 1.00 36.71 193 ALA B O 1
ATOM 4138 N N . ASN B 1 196 ? 49.415 73.819 39.842 1.00 36.63 194 ASN B N 1
ATOM 4139 C CA . ASN B 1 196 ? 48.413 73.226 38.979 1.00 37.40 194 ASN B CA 1
ATOM 4140 C C . ASN B 1 196 ? 48.835 71.890 38.370 1.00 36.86 194 ASN B C 1
ATOM 4141 O O . ASN B 1 196 ? 48.643 71.663 37.175 1.00 37.90 194 ASN B O 1
ATOM 4146 N N . GLY B 1 197 ? 49.402 71.008 39.183 1.00 37.41 195 GLY B N 1
ATOM 4147 C CA . GLY B 1 197 ? 49.662 69.606 38.748 1.00 36.99 195 GLY B CA 1
ATOM 4148 C C . GLY B 1 197 ? 50.891 69.430 37.865 1.00 37.07 195 GLY B C 1
ATOM 4149 O O . GLY B 1 197 ? 51.080 68.373 37.248 1.00 38.02 195 GLY B O 1
ATOM 4150 N N . ALA B 1 198 ? 51.757 70.440 37.823 1.00 36.06 196 ALA B N 1
ATOM 4151 C CA . ALA B 1 198 ? 52.882 70.492 36.868 1.00 36.09 196 ALA B CA 1
ATOM 4152 C C . ALA B 1 198 ? 54.079 69.566 37.173 1.00 36.95 196 ALA B C 1
ATOM 4153 O O . ALA B 1 198 ? 54.898 69.288 36.300 1.00 36.56 196 ALA B O 1
ATOM 4155 N N . TYR B 1 199 ? 54.225 69.135 38.420 1.00 36.09 197 TYR B N 1
ATOM 4156 C CA . TYR B 1 199 ? 55.436 68.465 38.778 1.00 35.76 197 TYR B CA 1
ATOM 4157 C C . TYR B 1 199 ? 55.247 66.957 38.906 1.00 36.49 197 TYR B C 1
ATOM 4158 O O . TYR B 1 199 ? 54.112 66.464 39.137 1.00 36.93 197 TYR B O 1
ATOM 4167 N N . THR B 1 200 ? 56.358 66.224 38.767 1.00 36.77 198 THR B N 1
ATOM 4168 C CA . THR B 1 200 ? 56.416 64.836 39.216 1.00 37.70 198 THR B CA 1
ATOM 4169 C C . THR B 1 200 ? 56.648 64.881 40.723 1.00 37.98 198 THR B C 1
ATOM 4170 O O . THR B 1 200 ? 56.979 65.936 41.272 1.00 38.17 198 THR B O 1
ATOM 4174 N N . ARG B 1 201 ? 56.518 63.736 41.385 1.00 37.28 199 ARG B N 1
ATOM 4175 C CA . ARG B 1 201 ? 56.716 63.670 42.843 1.00 37.92 199 ARG B CA 1
ATOM 4176 C C . ARG B 1 201 ? 58.051 64.174 43.395 1.00 37.48 199 ARG B C 1
ATOM 4177 O O . ARG B 1 201 ? 58.090 64.991 44.327 1.00 36.86 199 ARG B O 1
ATOM 4185 N N . LYS B 1 202 ? 59.160 63.679 42.856 1.00 37.58 200 LYS B N 1
ATOM 4186 C CA . LYS B 1 202 ? 60.462 64.103 43.330 1.00 37.71 200 LYS B CA 1
ATOM 4187 C C . LYS B 1 202 ? 60.786 65.539 42.915 1.00 37.67 200 LYS B C 1
ATOM 4188 O O . LYS B 1 202 ? 61.524 66.233 43.600 1.00 37.57 200 LYS B O 1
ATOM 4194 N N . GLN B 1 203 ? 60.214 65.980 41.803 1.00 37.88 201 GLN B N 1
ATOM 4195 C CA . GLN B 1 203 ? 60.408 67.359 41.373 1.00 39.68 201 GLN B CA 1
ATOM 4196 C C . GLN B 1 203 ? 59.660 68.290 42.328 1.00 38.92 201 GLN B C 1
ATOM 4197 O O . GLN B 1 203 ? 60.230 69.279 42.848 1.00 38.05 201 GLN B O 1
ATOM 4203 N N . ALA B 1 204 ? 58.396 67.945 42.592 1.00 38.87 202 ALA B N 1
ATOM 4204 C CA . ALA B 1 204 ? 57.573 68.629 43.616 1.00 38.97 202 ALA B CA 1
ATOM 4205 C C . ALA B 1 204 ? 58.312 68.733 44.943 1.00 39.41 202 ALA B C 1
ATOM 4206 O O . ALA B 1 204 ? 58.344 69.800 45.601 1.00 39.36 202 ALA B O 1
ATOM 4208 N N . LEU B 1 205 ? 58.927 67.621 45.339 1.00 39.46 203 LEU B N 1
ATOM 4209 C CA . LEU B 1 205 ? 59.634 67.608 46.584 1.00 39.11 203 LEU B CA 1
ATOM 4210 C C . LEU B 1 205 ? 60.811 68.552 46.536 1.00 39.40 203 LEU B C 1
ATOM 4211 O O . LEU B 1 205 ? 61.053 69.251 47.507 1.00 40.03 203 LEU B O 1
ATOM 4216 N N . TYR B 1 206 ? 61.543 68.593 45.427 1.00 39.94 204 TYR B N 1
ATOM 4217 C CA . TYR B 1 206 ? 62.649 69.561 45.301 1.00 40.13 204 TYR B CA 1
ATOM 4218 C C . TYR B 1 206 ? 62.118 71.011 45.490 1.00 40.50 204 TYR B C 1
ATOM 4219 O O . TYR B 1 206 ? 62.628 71.794 46.354 1.00 39.80 204 TYR B O 1
ATOM 4228 N N . TRP B 1 207 ? 61.068 71.344 44.721 1.00 39.91 205 TRP B N 1
ATOM 4229 C CA . TRP B 1 207 ? 60.507 72.718 44.663 1.00 39.78 205 TRP B CA 1
ATOM 4230 C C . TRP B 1 207 ? 59.870 73.236 45.938 1.00 39.52 205 TRP B C 1
ATOM 4231 O O . TRP B 1 207 ? 59.945 74.439 46.270 1.00 40.45 205 TRP B O 1
ATOM 4242 N N . ALA B 1 208 ? 59.251 72.341 46.678 1.00 39.33 206 ALA B N 1
ATOM 4243 C CA . ALA B 1 208 ? 58.699 72.740 47.963 1.00 39.64 206 ALA B CA 1
ATOM 4244 C C . ALA B 1 208 ? 59.831 73.296 48.858 1.00 39.99 206 ALA B C 1
ATOM 4245 O O . ALA B 1 208 ? 59.683 74.373 49.440 1.00 41.15 206 ALA B O 1
ATOM 4247 N N . GLY B 1 209 ? 60.959 72.569 48.945 1.00 39.45 207 GLY B N 1
ATOM 4248 C CA . GLY B 1 209 ? 62.165 73.002 49.675 1.00 37.43 207 GLY B CA 1
ATOM 4249 C C . GLY B 1 209 ? 62.794 74.274 49.177 1.00 37.05 207 GLY B C 1
ATOM 4250 O O . GLY B 1 209 ? 63.026 75.178 49.980 1.00 38.73 207 GLY B O 1
ATOM 4251 N N . ALA B 1 210 ? 63.017 74.361 47.864 1.00 35.64 208 ALA B N 1
ATOM 4252 C CA . ALA B 1 210 ? 63.609 75.498 47.175 1.00 35.89 208 ALA B CA 1
ATOM 4253 C C . ALA B 1 210 ? 62.798 76.775 47.353 1.00 37.57 208 ALA B C 1
ATOM 4254 O O . ALA B 1 210 ? 63.331 77.797 47.801 1.00 39.31 208 ALA B O 1
ATOM 4256 N N . PHE B 1 211 ? 61.500 76.721 47.049 1.00 38.30 209 PHE B N 1
ATOM 4257 C CA . PHE B 1 211 ? 60.621 77.865 47.259 1.00 38.02 209 PHE B CA 1
ATOM 4258 C C . PHE B 1 211 ? 60.595 78.340 48.697 1.00 38.24 209 PHE B C 1
ATOM 4259 O O . PHE B 1 211 ? 60.573 79.539 48.947 1.00 38.48 209 PHE B O 1
ATOM 4267 N N . ALA B 1 212 ? 60.553 77.404 49.646 1.00 38.85 210 ALA B N 1
ATOM 4268 C CA . ALA B 1 212 ? 60.658 77.767 51.061 1.00 38.47 210 ALA B CA 1
ATOM 4269 C C . ALA B 1 212 ? 61.977 78.564 51.357 1.00 39.71 210 ALA B C 1
ATOM 4270 O O . ALA B 1 212 ? 61.929 79.677 51.935 1.00 39.81 210 ALA B O 1
ATOM 4272 N N . ARG B 1 213 ? 63.133 78.013 50.955 1.00 40.43 211 ARG B N 1
ATOM 4273 C CA . ARG B 1 213 ? 64.419 78.695 51.111 1.00 41.37 211 ARG B CA 1
ATOM 4274 C C . ARG B 1 213 ? 64.474 80.022 50.345 1.00 41.25 211 ARG B C 1
ATOM 4275 O O . ARG B 1 213 ? 65.040 80.990 50.858 1.00 40.00 211 ARG B O 1
ATOM 4283 N N . GLU B 1 214 ? 63.957 80.051 49.112 1.00 40.96 212 GLU B N 1
ATOM 4284 C CA . GLU B 1 214 ? 64.117 81.227 48.231 1.00 41.42 212 GLU B CA 1
ATOM 4285 C C . GLU B 1 214 ? 63.233 82.415 48.672 1.00 42.33 212 GLU B C 1
ATOM 4286 O O . GLU B 1 214 ? 63.705 83.575 48.695 1.00 42.84 212 GLU B O 1
ATOM 4292 N N . ALA B 1 215 ? 61.983 82.129 49.041 1.00 40.52 213 ALA B N 1
ATOM 4293 C CA . ALA B 1 215 ? 60.985 83.213 49.230 1.00 40.58 213 ALA B CA 1
ATOM 4294 C C . ALA B 1 215 ? 60.059 82.959 50.434 1.00 39.69 213 ALA B C 1
ATOM 4295 O O . ALA B 1 215 ? 59.091 83.680 50.636 1.00 40.62 213 ALA B O 1
ATOM 4297 N N . GLY B 1 216 ? 60.352 81.926 51.218 1.00 38.59 214 GLY B N 1
ATOM 4298 C CA . GLY B 1 216 ? 59.612 81.677 52.433 1.00 37.50 214 GLY B CA 1
ATOM 4299 C C . GLY B 1 216 ? 58.127 81.417 52.181 1.00 38.06 214 GLY B C 1
ATOM 4300 O O . GLY B 1 216 ? 57.294 81.894 52.949 1.00 36.76 214 GLY B O 1
ATOM 4301 N N . ILE B 1 217 ? 57.788 80.670 51.114 1.00 37.15 215 ILE B N 1
ATOM 4302 C CA . ILE B 1 217 ? 56.417 80.303 50.873 1.00 37.00 215 ILE B CA 1
ATOM 4303 C C . ILE B 1 217 ? 55.812 79.458 52.018 1.00 37.02 215 ILE B C 1
ATOM 4304 O O . ILE B 1 217 ? 56.500 78.797 52.784 1.00 36.66 215 ILE B O 1
ATOM 4309 N N . SER B 1 218 ? 54.504 79.520 52.158 1.00 37.25 216 SER B N 1
ATOM 4310 C CA . SER B 1 218 ? 53.880 78.863 53.277 1.00 38.23 216 SER B CA 1
ATOM 4311 C C . SER B 1 218 ? 52.770 77.938 52.780 1.00 37.62 216 SER B C 1
ATOM 4312 O O . SER B 1 218 ? 52.089 77.334 53.594 1.00 38.91 216 SER B O 1
ATOM 4315 N N . TYR B 1 219 ? 52.649 77.772 51.454 1.00 35.56 217 TYR B N 1
ATOM 4316 C CA . TYR B 1 219 ? 51.524 77.079 50.900 1.00 35.66 217 TYR B CA 1
ATOM 4317 C C . TYR B 1 219 ? 51.866 76.556 49.515 1.00 35.68 217 TYR B C 1
ATOM 4318 O O . TYR B 1 219 ? 52.393 77.296 48.669 1.00 35.23 217 TYR B O 1
ATOM 4327 N N . LEU B 1 220 ? 51.620 75.272 49.278 1.00 34.73 218 LEU B N 1
ATOM 4328 C CA . LEU B 1 220 ? 51.878 74.751 47.943 1.00 34.62 218 LEU B CA 1
ATOM 4329 C C . LEU B 1 220 ? 50.738 73.894 47.437 1.00 34.47 218 LEU B C 1
ATOM 4330 O O . LEU B 1 220 ? 50.490 72.797 47.924 1.00 35.90 218 LEU B O 1
ATOM 4335 N N . GLU B 1 221 ? 50.100 74.364 46.392 1.00 34.62 219 GLU B N 1
ATOM 4336 C CA . GLU B 1 221 ? 48.852 73.806 45.943 1.00 35.73 219 GLU B CA 1
ATOM 4337 C C . GLU B 1 221 ? 49.075 72.940 44.727 1.00 36.79 219 GLU B C 1
ATOM 4338 O O . GLU B 1 221 ? 49.889 73.305 43.840 1.00 37.13 219 GLU B O 1
ATOM 4344 N N . GLU B 1 222 ? 48.386 71.787 44.699 1.00 37.88 220 GLU B N 1
ATOM 4345 C CA . GLU B 1 222 ? 48.425 70.902 43.551 1.00 39.60 220 GLU B CA 1
ATOM 4346 C C . GLU B 1 222 ? 49.882 70.675 43.071 1.00 39.50 220 GLU B C 1
ATOM 4347 O O . GLU B 1 222 ? 50.204 70.840 41.881 1.00 40.56 220 GLU B O 1
ATOM 4353 N N . PRO B 1 223 ? 50.781 70.275 43.983 1.00 39.05 221 PRO B N 1
ATOM 4354 C CA . PRO B 1 223 ? 52.160 70.021 43.521 1.00 38.75 221 PRO B CA 1
ATOM 4355 C C . PRO B 1 223 ? 52.217 69.018 42.404 1.00 38.54 221 PRO B C 1
ATOM 4356 O O . PRO B 1 223 ? 52.976 69.219 41.469 1.00 39.45 221 PRO B O 1
ATOM 4360 N N . VAL B 1 224 ? 51.412 67.954 42.493 1.00 39.83 222 VAL B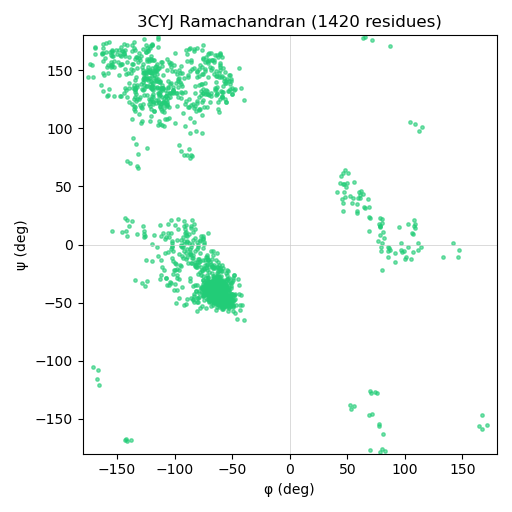 N 1
ATOM 4361 C CA . VAL B 1 224 ? 51.420 66.862 41.543 1.00 40.57 222 VAL B CA 1
ATOM 4362 C C . VAL B 1 224 ? 50.076 66.757 40.895 1.00 43.73 222 VAL B C 1
ATOM 4363 O O . VAL B 1 224 ? 49.151 67.428 41.294 1.00 43.78 222 VAL B O 1
ATOM 4367 N N . SER B 1 225 ? 49.979 65.912 39.884 1.00 47.85 223 SER B N 1
ATOM 4368 C CA . SER B 1 225 ? 48.750 65.713 39.145 1.00 52.90 223 SER B CA 1
ATOM 4369 C C . SER B 1 225 ? 47.451 65.558 39.950 1.00 55.03 223 SER B C 1
ATOM 4370 O O . SER B 1 225 ? 46.370 65.923 39.432 1.00 57.01 223 SER B O 1
ATOM 4373 N N . SER B 1 226 ? 47.495 65.036 41.171 1.00 56.74 224 SER B N 1
ATOM 4374 C CA . SER B 1 226 ? 46.260 65.138 41.983 1.00 59.02 224 SER B CA 1
ATOM 4375 C C . SER B 1 226 ? 45.146 64.097 41.673 1.00 60.12 224 SER B C 1
ATOM 4376 O O . SER B 1 226 ? 44.279 63.830 42.521 1.00 60.63 224 SER B O 1
ATOM 4378 N N . GLU B 1 227 ? 45.152 63.512 40.478 1.00 60.56 225 GLU B N 1
ATOM 4379 C CA . GLU B 1 227 ? 44.649 62.138 40.401 1.00 60.38 225 GLU B CA 1
ATOM 4380 C C . GLU B 1 227 ? 45.600 61.360 41.324 1.00 58.40 225 GLU B C 1
ATOM 4381 O O . GLU B 1 227 ? 45.266 60.308 41.861 1.00 58.19 225 GLU B O 1
ATOM 4387 N N . ASP B 1 228 ? 46.783 61.940 41.534 1.00 56.73 226 ASP B N 1
ATOM 4388 C CA . ASP B 1 228 ? 47.904 61.274 42.214 1.00 55.01 226 ASP B CA 1
ATOM 4389 C C . ASP B 1 228 ? 47.828 61.441 43.731 1.00 54.82 226 ASP B C 1
ATOM 4390 O O . ASP B 1 228 ? 48.588 62.220 44.341 1.00 53.65 226 ASP B O 1
ATOM 4395 N N . ARG B 1 229 ? 46.899 60.702 44.337 1.00 55.02 227 ARG B N 1
ATOM 4396 C CA . ARG B 1 229 ? 46.649 60.833 45.766 1.00 55.18 227 ARG B CA 1
ATOM 4397 C C . ARG B 1 229 ? 47.854 60.401 46.553 1.00 53.74 227 ARG B C 1
ATOM 4398 O O . ARG B 1 229 ? 48.210 61.026 47.534 1.00 53.69 227 ARG B O 1
ATOM 4406 N N . GLU B 1 230 ? 48.507 59.343 46.105 1.00 53.13 228 GLU B N 1
ATOM 4407 C CA . GLU B 1 230 ? 49.693 58.821 46.768 1.00 52.74 228 GLU B CA 1
ATOM 4408 C C . GLU B 1 230 ? 50.883 59.792 46.722 1.00 50.46 228 GLU B C 1
ATOM 4409 O O . GLU B 1 230 ? 51.650 59.909 47.665 1.00 50.79 228 GLU B O 1
ATOM 4415 N N . GLY B 1 231 ? 51.048 60.512 45.626 1.00 48.11 229 GLY B N 1
ATOM 4416 C CA . GLY B 1 231 ? 52.094 61.518 45.577 1.00 45.64 229 GLY B CA 1
ATOM 4417 C C . GLY B 1 231 ? 51.784 62.713 46.464 1.00 44.70 229 GLY B C 1
ATOM 4418 O O . GLY B 1 231 ? 52.712 63.301 47.049 1.00 43.06 229 GLY B O 1
ATOM 4419 N N . LEU B 1 232 ? 50.489 63.071 46.572 1.00 42.84 230 LEU B N 1
ATOM 4420 C CA . LEU B 1 232 ? 50.091 64.109 47.503 1.00 43.59 230 LEU B CA 1
ATOM 4421 C C . LEU B 1 232 ? 50.500 63.718 48.913 1.00 43.67 230 LEU B C 1
ATOM 4422 O O . LEU B 1 232 ? 51.154 64.510 49.591 1.00 41.60 230 LEU B O 1
ATOM 4427 N N . ARG B 1 233 ? 50.070 62.518 49.331 1.00 44.31 231 ARG B N 1
ATOM 4428 C CA A ARG B 1 233 ? 50.381 61.967 50.647 0.50 45.54 231 ARG B CA 1
ATOM 4429 C CA B ARG B 1 233 ? 50.396 61.964 50.652 0.50 45.77 231 ARG B CA 1
ATOM 4430 C C . ARG B 1 233 ? 51.892 61.940 50.909 1.00 46.02 231 ARG B C 1
ATOM 4431 O O . ARG B 1 233 ? 52.344 62.269 52.008 1.00 46.69 231 ARG B O 1
ATOM 4446 N N . LEU B 1 234 ? 52.687 61.580 49.895 1.00 46.66 232 LEU B N 1
ATOM 4447 C CA . LEU B 1 234 ? 54.143 61.640 50.077 1.00 47.62 232 LEU B CA 1
ATOM 4448 C C . LEU B 1 234 ? 54.649 63.052 50.299 1.00 46.98 232 LEU B C 1
ATOM 4449 O O . LEU B 1 234 ? 55.581 63.275 51.072 1.00 46.81 232 LEU B O 1
ATOM 4454 N N . LEU B 1 235 ? 54.075 64.025 49.593 1.00 46.57 233 LEU B N 1
ATOM 4455 C CA . LEU B 1 235 ? 54.487 65.406 49.811 1.00 46.08 233 LEU B CA 1
ATOM 4456 C C . LEU B 1 235 ? 54.022 65.981 51.143 1.00 45.37 233 LEU B C 1
ATOM 4457 O O . LEU B 1 235 ? 54.741 66.772 51.769 1.00 45.98 233 LEU B O 1
ATOM 4462 N N . ARG B 1 236 ? 52.818 65.608 51.546 1.00 43.87 234 ARG B N 1
ATOM 4463 C CA . ARG B 1 236 ? 52.358 65.872 52.896 1.00 44.53 234 ARG B CA 1
ATOM 4464 C C . ARG B 1 236 ? 53.350 65.303 53.954 1.00 44.70 234 ARG B C 1
ATOM 4465 O O . ARG B 1 236 ? 53.769 66.007 54.916 1.00 44.64 234 ARG B O 1
ATOM 4473 N N . ASP B 1 237 ? 53.732 64.038 53.780 1.00 43.96 235 ASP B N 1
ATOM 4474 C CA . ASP B 1 237 ? 54.577 63.372 54.777 1.00 44.41 235 ASP B CA 1
ATOM 4475 C C . ASP B 1 237 ? 56.016 63.873 54.778 1.00 44.15 235 ASP B C 1
ATOM 4476 O O . ASP B 1 237 ? 56.622 63.911 55.843 1.00 44.24 235 ASP B O 1
ATOM 4481 N N . ARG B 1 238 ? 56.552 64.273 53.606 1.00 43.60 236 ARG B N 1
ATOM 4482 C CA A ARG B 1 238 ? 57.983 64.608 53.451 0.50 43.19 236 ARG B CA 1
ATOM 4483 C CA B ARG B 1 238 ? 57.973 64.611 53.464 0.50 43.19 236 ARG B CA 1
ATOM 4484 C C . ARG B 1 238 ? 58.302 66.087 53.219 1.00 43.69 236 ARG B C 1
ATOM 4485 O O . ARG B 1 238 ? 59.492 66.477 53.267 1.00 43.59 236 ARG B O 1
ATOM 4500 N N . GLY B 1 239 ? 57.274 66.910 52.918 1.00 43.18 237 GLY B N 1
ATOM 4501 C CA . GLY B 1 239 ? 57.455 68.320 52.666 1.00 42.72 237 GLY B CA 1
ATOM 4502 C C . GLY B 1 239 ? 58.050 69.089 53.833 1.00 43.21 237 GLY B C 1
ATOM 4503 O O . GLY B 1 239 ? 58.068 68.610 54.951 1.00 44.40 237 GLY B O 1
ATOM 4504 N N . PRO B 1 240 ? 58.532 70.304 53.586 1.00 43.16 238 PRO B N 1
ATOM 4505 C CA . PRO B 1 240 ? 59.139 71.080 54.649 1.00 43.32 238 PRO B CA 1
ATOM 4506 C C . PRO B 1 240 ? 58.136 71.667 55.665 1.00 43.85 238 PRO B C 1
ATOM 4507 O O . PRO B 1 240 ? 56.975 71.942 55.315 1.00 43.63 238 PRO B O 1
ATOM 4511 N N . GLY B 1 241 ? 58.589 71.843 56.912 1.00 42.93 239 GLY B N 1
ATOM 4512 C CA . GLY B 1 241 ? 57.782 72.504 57.920 1.00 43.14 239 GLY B CA 1
ATOM 4513 C C . GLY B 1 241 ? 57.346 73.895 57.450 1.00 43.24 239 GLY B C 1
ATOM 4514 O O . GLY B 1 241 ? 58.118 74.611 56.814 1.00 42.78 239 GLY B O 1
ATOM 4515 N N . GLY B 1 242 ? 56.115 74.285 57.744 1.00 42.34 240 GLY B N 1
ATOM 4516 C CA . GLY B 1 242 ? 55.663 75.625 57.392 1.00 41.96 240 GLY B CA 1
ATOM 4517 C C . GLY B 1 242 ? 55.126 75.763 55.964 1.00 41.55 240 GLY B C 1
ATOM 4518 O O . GLY B 1 242 ? 54.653 76.838 55.592 1.00 42.37 240 GLY B O 1
ATOM 4519 N N . VAL B 1 243 ? 55.219 74.707 55.151 1.00 39.46 241 VAL B N 1
ATOM 4520 C CA . VAL B 1 243 ? 54.688 74.756 53.796 1.00 38.45 241 VAL B CA 1
ATOM 4521 C C . VAL B 1 243 ? 53.473 73.824 53.764 1.00 39.31 241 VAL B C 1
ATOM 4522 O O . VAL B 1 243 ? 53.625 72.593 53.758 1.00 39.59 241 VAL B O 1
ATOM 4526 N N . ALA B 1 244 ? 52.264 74.395 53.792 1.00 38.80 242 ALA B N 1
ATOM 4527 C CA . ALA B 1 244 ? 51.041 73.561 53.726 1.00 37.71 242 ALA B CA 1
ATOM 4528 C C . ALA B 1 244 ? 50.861 73.004 52.368 1.00 36.92 242 ALA B C 1
ATOM 4529 O O . ALA B 1 244 ? 51.010 73.700 51.364 1.00 38.04 242 ALA B O 1
ATOM 4531 N N . ILE B 1 245 ? 50.597 71.708 52.324 1.00 37.09 243 ILE B N 1
ATOM 4532 C CA . ILE B 1 245 ? 50.295 71.043 51.055 1.00 36.19 243 ILE B CA 1
ATOM 4533 C C . ILE B 1 245 ? 48.784 71.066 50.820 1.00 35.73 243 ILE B C 1
ATOM 4534 O O . ILE B 1 245 ? 48.035 70.540 51.641 1.00 36.69 243 ILE B O 1
ATOM 4539 N N . ALA B 1 246 ? 48.336 71.661 49.711 1.00 34.82 244 ALA B N 1
ATOM 4540 C CA . ALA B 1 246 ? 46.903 71.868 49.493 1.00 35.33 244 ALA B CA 1
ATOM 4541 C C . ALA B 1 246 ? 46.399 71.258 48.172 1.00 35.61 244 ALA B C 1
ATOM 4542 O O . ALA B 1 246 ? 47.112 71.297 47.144 1.00 36.22 244 ALA B O 1
ATOM 4544 N N . ALA B 1 247 ? 45.183 70.706 48.201 1.00 34.89 245 ALA B N 1
ATOM 4545 C CA . ALA B 1 247 ? 44.540 70.227 46.980 1.00 35.09 245 ALA B CA 1
ATOM 4546 C C . ALA B 1 247 ? 43.041 70.050 47.193 1.00 35.18 245 ALA B C 1
ATOM 4547 O O . ALA B 1 247 ? 42.539 70.126 48.335 1.00 32.63 245 ALA B O 1
ATOM 4549 N N . GLY B 1 248 ? 42.334 69.762 46.094 1.00 37.16 246 GLY B N 1
ATOM 4550 C CA . GLY B 1 248 ? 40.877 69.566 46.143 1.00 39.51 246 GLY B CA 1
ATOM 4551 C C . GLY B 1 248 ? 39.986 70.253 45.104 1.00 41.75 246 GLY B C 1
ATOM 4552 O O . GLY B 1 248 ? 38.840 69.910 44.994 1.00 42.44 246 GLY B O 1
ATOM 4553 N N . GLU B 1 249 ? 40.463 71.180 44.299 1.00 44.56 247 GLU B N 1
ATOM 4554 C CA . GLU B 1 249 ? 39.552 71.774 43.258 1.00 49.10 247 GLU B CA 1
ATOM 4555 C C . GLU B 1 249 ? 38.817 70.807 42.306 1.00 50.81 247 GLU B C 1
ATOM 4556 O O . GLU B 1 249 ? 37.713 71.132 41.852 1.00 52.02 247 GLU B O 1
ATOM 4562 N N . TYR B 1 250 ? 39.388 69.636 41.989 1.00 52.26 248 TYR B N 1
ATOM 4563 C CA . TYR B 1 250 ? 38.702 68.685 41.047 1.00 53.09 248 TYR B CA 1
ATOM 4564 C C . TYR B 1 250 ? 37.888 67.564 41.676 1.00 53.82 248 TYR B C 1
ATOM 4565 O O . TYR B 1 250 ? 37.495 66.594 41.024 1.00 53.94 248 TYR B O 1
ATOM 4574 N N . GLU B 1 251 ? 37.635 67.699 42.958 1.00 54.66 249 GLU B N 1
ATOM 4575 C CA . GLU B 1 251 ? 36.826 66.727 43.641 1.00 55.34 249 GLU B CA 1
ATOM 4576 C C . GLU B 1 251 ? 35.335 67.024 43.353 1.00 55.18 249 GLU B C 1
ATOM 4577 O O . GLU B 1 251 ? 34.813 68.144 43.584 1.00 55.18 249 GLU B O 1
ATOM 4583 N N . TRP B 1 252 ? 34.656 66.040 42.790 1.00 53.92 250 TRP B N 1
ATOM 4584 C CA . TRP B 1 252 ? 33.309 66.297 42.345 1.00 53.71 250 TRP B CA 1
ATOM 4585 C C . TRP B 1 252 ? 32.326 65.804 43.400 1.00 54.49 250 TRP B C 1
ATOM 4586 O O . TRP B 1 252 ? 31.238 66.392 43.559 1.00 53.10 250 TRP B O 1
ATOM 4597 N N . THR B 1 253 ? 32.751 64.771 44.156 1.00 55.11 251 THR B N 1
ATOM 4598 C CA . THR B 1 253 ? 31.886 64.209 45.203 1.00 54.61 251 THR B CA 1
ATOM 4599 C C . THR B 1 253 ? 32.436 64.142 46.620 1.00 54.24 251 THR B C 1
ATOM 4600 O O . THR B 1 253 ? 33.641 64.267 46.880 1.00 54.16 251 THR B O 1
ATOM 4604 N N . LEU B 1 254 ? 31.505 63.907 47.543 1.00 53.88 252 LEU B N 1
ATOM 4605 C CA . LEU B 1 254 ? 31.842 63.818 48.953 1.00 53.05 252 LEU B CA 1
ATOM 4606 C C . LEU B 1 254 ? 32.755 62.642 49.271 1.00 51.14 252 LEU B C 1
ATOM 4607 O O . LEU B 1 254 ? 33.694 62.756 50.043 1.00 51.69 252 LEU B O 1
ATOM 4612 N N . PRO B 1 255 ? 32.517 61.494 48.650 1.00 50.08 253 PRO B N 1
ATOM 4613 C CA . PRO B 1 255 ? 33.491 60.398 48.894 1.00 49.18 253 PRO B CA 1
ATOM 4614 C C . PRO B 1 255 ? 34.921 60.708 48.429 1.00 48.22 253 PRO B C 1
ATOM 4615 O O . PRO B 1 255 ? 35.868 60.232 49.017 1.00 48.00 253 PRO B O 1
ATOM 4619 N N . GLN B 1 256 ? 35.082 61.563 47.417 1.00 48.95 254 GLN B N 1
ATOM 4620 C CA . GLN B 1 256 ? 36.428 61.866 46.872 1.00 47.68 254 GLN B CA 1
ATOM 4621 C C . GLN B 1 256 ? 37.125 62.790 47.826 1.00 45.68 254 GLN B C 1
ATOM 4622 O O . GLN B 1 256 ? 38.301 62.632 48.138 1.00 44.21 254 GLN B O 1
ATOM 4628 N N . LEU B 1 257 ? 36.338 63.729 48.328 1.00 45.35 255 LEU B N 1
ATOM 4629 C CA . LEU B 1 257 ? 36.790 64.684 49.365 1.00 45.11 255 LEU B CA 1
ATOM 4630 C C . LEU B 1 257 ? 37.260 63.962 50.626 1.00 44.53 255 LEU B C 1
ATOM 4631 O O . LEU B 1 257 ? 38.339 64.240 51.137 1.00 43.57 255 LEU B O 1
ATOM 4636 N N . HIS B 1 258 ? 36.462 63.000 51.089 1.00 44.54 256 HIS B N 1
ATOM 4637 C CA . HIS B 1 258 ? 36.889 62.131 52.178 1.00 45.75 256 HIS B CA 1
ATOM 4638 C C . HIS B 1 258 ? 38.250 61.469 51.962 1.00 45.65 256 HIS B C 1
ATOM 4639 O O . HIS B 1 258 ? 39.085 61.427 52.895 1.00 45.06 256 HIS B O 1
ATOM 4646 N N . ASP B 1 259 ? 38.474 60.909 50.766 1.00 46.67 257 ASP B N 1
ATOM 4647 C CA . ASP B 1 259 ? 39.800 60.287 50.432 1.00 47.93 257 ASP B CA 1
ATOM 4648 C C . ASP B 1 259 ? 40.904 61.344 50.454 1.00 46.68 257 ASP B C 1
ATOM 4649 O O . ASP B 1 259 ? 41.990 61.140 51.030 1.00 45.99 257 ASP B O 1
ATOM 4654 N N . LEU B 1 260 ? 40.630 62.480 49.805 1.00 44.23 258 LEU B N 1
ATOM 4655 C CA . LEU B 1 260 ? 41.631 63.520 49.712 1.00 44.32 258 LEU B CA 1
ATOM 4656 C C . LEU B 1 260 ? 42.052 63.996 51.101 1.00 44.10 258 LEU B C 1
ATOM 4657 O O . LEU B 1 260 ? 43.244 64.139 51.366 1.00 44.25 258 LEU B O 1
ATOM 4662 N N . ALA B 1 261 ? 41.090 64.151 52.015 1.00 42.82 259 ALA B N 1
ATOM 4663 C CA . ALA B 1 261 ? 41.398 64.695 53.346 1.00 42.17 259 ALA B CA 1
ATOM 4664 C C . ALA B 1 261 ? 42.501 63.942 54.096 1.00 41.99 259 ALA B C 1
ATOM 4665 O O . ALA B 1 261 ? 43.162 64.520 54.993 1.00 42.29 259 ALA B O 1
ATOM 4667 N N . GLY B 1 262 ? 42.754 62.683 53.744 1.00 41.19 260 GLY B N 1
ATOM 4668 C CA . GLY B 1 262 ? 43.892 61.984 54.392 1.00 40.10 260 GLY B CA 1
ATOM 4669 C C . GLY B 1 262 ? 45.245 62.216 53.743 1.00 41.46 260 GLY B C 1
ATOM 4670 O O . GLY B 1 262 ? 46.265 61.719 54.221 1.00 41.74 260 GLY B O 1
ATOM 4671 N N . CYS B 1 263 ? 45.285 62.980 52.651 1.00 41.80 261 CYS B N 1
ATOM 4672 C CA . CYS B 1 263 ? 46.527 63.199 51.908 1.00 42.86 261 CYS B CA 1
ATOM 4673 C C . CYS B 1 263 ? 47.058 64.650 51.893 1.00 41.99 261 CYS B C 1
ATOM 4674 O O . CYS B 1 263 ? 48.085 64.923 51.257 1.00 42.76 261 CYS B O 1
ATOM 4677 N N . VAL B 1 264 ? 46.358 65.601 52.509 1.00 40.96 262 VAL B N 1
ATOM 4678 C CA . VAL B 1 264 ? 46.776 67.008 52.372 1.00 38.91 262 VAL B CA 1
ATOM 4679 C C . VAL B 1 264 ? 46.844 67.647 53.713 1.00 38.15 262 VAL B C 1
ATOM 4680 O O . VAL B 1 264 ? 46.297 67.068 54.676 1.00 36.91 262 VAL B O 1
ATOM 4684 N N . ASP B 1 265 ? 47.508 68.820 53.777 1.00 37.38 263 ASP B N 1
ATOM 4685 C CA . ASP B 1 265 ? 47.490 69.697 54.968 1.00 37.99 263 ASP B CA 1
ATOM 4686 C C . ASP B 1 265 ? 46.250 70.582 55.020 1.00 37.34 263 ASP B C 1
ATOM 4687 O O . ASP B 1 265 ? 45.760 70.891 56.094 1.00 37.79 263 ASP B O 1
ATOM 4692 N N . ILE B 1 266 ? 45.774 71.013 53.858 1.00 37.20 264 ILE B N 1
ATOM 4693 C CA . ILE B 1 266 ? 44.570 71.885 53.725 1.00 35.81 264 ILE B CA 1
ATOM 4694 C C . ILE B 1 266 ? 43.750 71.286 52.613 1.00 35.13 264 ILE B C 1
ATOM 4695 O O . ILE B 1 266 ? 44.306 70.948 51.544 1.00 35.45 264 ILE B O 1
ATOM 4700 N N . LEU B 1 267 ? 42.447 71.137 52.858 1.00 34.24 265 LEU B N 1
ATOM 4701 C CA . LEU B 1 267 ? 41.502 70.596 51.847 1.00 34.59 265 LEU B CA 1
ATOM 4702 C C . LEU B 1 267 ? 40.766 71.723 51.150 1.00 34.01 265 LEU B C 1
ATOM 4703 O O . LEU B 1 267 ? 40.363 72.656 51.777 1.00 32.19 265 LEU B O 1
ATOM 4708 N N . GLN B 1 268 ? 40.590 71.593 49.844 1.00 34.40 266 GLN B N 1
ATOM 4709 C CA . GLN B 1 268 ? 39.954 72.598 49.073 1.00 35.63 266 GLN B CA 1
ATOM 4710 C C . GLN B 1 268 ? 38.748 72.015 48.373 1.00 34.84 266 GLN B C 1
ATOM 4711 O O . GLN B 1 268 ? 38.706 70.808 48.126 1.00 35.53 266 GLN B O 1
ATOM 4717 N N . ALA B 1 269 ? 37.804 72.873 48.000 1.00 32.57 267 ALA B N 1
ATOM 4718 C CA . ALA B 1 269 ? 36.657 72.465 47.184 1.00 32.25 267 ALA B CA 1
ATOM 4719 C C . ALA B 1 269 ? 36.176 73.763 46.542 1.00 32.83 267 ALA B C 1
ATOM 4720 O O . ALA B 1 269 ? 36.345 74.837 47.108 1.00 31.09 267 ALA B O 1
ATOM 4722 N N . ASP B 1 270 ? 35.533 73.646 45.401 1.00 33.52 268 ASP B N 1
ATOM 4723 C CA . ASP B 1 270 ? 35.063 74.789 44.655 1.00 35.14 268 ASP B CA 1
ATOM 4724 C C . ASP B 1 270 ? 33.533 74.747 44.708 1.00 35.67 268 ASP B C 1
ATOM 4725 O O . ASP B 1 270 ? 32.926 73.769 44.251 1.00 35.19 268 ASP B O 1
ATOM 4730 N N . VAL B 1 271 ? 32.887 75.773 45.270 1.00 34.92 269 VAL B N 1
ATOM 4731 C CA . VAL B 1 271 ? 31.415 75.698 45.410 1.00 35.06 269 VAL B CA 1
ATOM 4732 C C . VAL B 1 271 ? 30.674 75.511 44.078 1.00 34.39 269 VAL B C 1
ATOM 4733 O O . VAL B 1 271 ? 29.441 75.142 44.070 1.00 36.99 269 VAL B O 1
ATOM 4737 N N . THR B 1 272 ? 31.348 75.791 42.966 1.00 33.48 270 THR B N 1
ATOM 4738 C CA . THR B 1 272 ? 30.702 75.750 41.604 1.00 33.09 270 THR B CA 1
ATOM 4739 C C . THR B 1 272 ? 30.876 74.393 40.940 1.00 33.94 270 THR B C 1
ATOM 4740 O O . THR B 1 272 ? 30.430 74.189 39.813 1.00 33.54 270 THR B O 1
ATOM 4744 N N . ARG B 1 273 ? 31.588 73.491 41.618 1.00 35.14 271 ARG B N 1
ATOM 4745 C CA . ARG B 1 273 ? 31.847 72.138 41.094 1.00 36.21 271 ARG B CA 1
ATOM 4746 C C . ARG B 1 273 ? 31.419 71.038 42.066 1.00 37.06 271 ARG B C 1
ATOM 4747 O O . ARG B 1 273 ? 30.949 69.974 41.623 1.00 36.39 271 ARG B O 1
ATOM 4755 N N . CYS B 1 274 ? 31.588 71.278 43.375 1.00 36.91 272 CYS B N 1
ATOM 4756 C CA . CYS B 1 274 ? 31.348 70.229 44.380 1.00 38.37 272 CYS B CA 1
ATOM 4757 C C . CYS B 1 274 ? 29.855 70.067 44.778 1.00 38.77 272 CYS B C 1
ATOM 4758 O O . CYS B 1 274 ? 29.521 69.475 45.801 1.00 39.24 272 CYS B O 1
ATOM 4761 N N . GLY B 1 275 ? 28.946 70.648 44.029 1.00 39.05 273 GLY B N 1
ATOM 4762 C CA . GLY B 1 275 ? 27.541 70.462 44.396 1.00 39.08 273 GLY B CA 1
ATOM 4763 C C . GLY B 1 275 ? 26.856 71.693 44.970 1.00 39.64 273 GLY B C 1
ATOM 4764 O O . GLY B 1 275 ? 25.752 71.546 45.524 1.00 41.27 273 GLY B O 1
ATOM 4765 N N . GLY B 1 276 ? 27.457 72.886 44.833 1.00 37.93 274 GLY B N 1
ATOM 4766 C CA . GLY B 1 276 ? 26.762 74.100 45.160 1.00 37.16 274 GLY B CA 1
ATOM 4767 C C . GLY B 1 276 ? 26.838 74.286 46.660 1.00 37.90 274 GLY B C 1
ATOM 4768 O O . GLY B 1 276 ? 27.719 73.696 47.310 1.00 38.11 274 GLY B O 1
ATOM 4769 N N . ILE B 1 277 ? 25.970 75.144 47.215 1.00 37.97 275 ILE B N 1
ATOM 4770 C CA . ILE B 1 277 ? 25.829 75.319 48.686 1.00 37.73 275 ILE B CA 1
ATOM 4771 C C . ILE B 1 277 ? 25.556 73.977 49.411 1.00 38.07 275 ILE B C 1
ATOM 4772 O O . ILE B 1 277 ? 26.194 73.663 50.419 1.00 38.64 275 ILE B O 1
ATOM 4777 N N . THR B 1 278 ? 24.596 73.203 48.909 1.00 37.19 276 THR B N 1
ATOM 4778 C CA . THR B 1 278 ? 24.225 71.953 49.562 1.00 37.50 276 THR B CA 1
ATOM 4779 C C . THR B 1 278 ? 25.488 71.062 49.694 1.00 38.68 276 THR B C 1
ATOM 4780 O O . THR B 1 278 ? 25.751 70.522 50.770 1.00 39.43 276 THR B O 1
ATOM 4784 N N . GLY B 1 279 ? 26.291 70.933 48.626 1.00 38.52 277 GLY B N 1
ATOM 4785 C CA . GLY B 1 279 ? 27.497 70.072 48.711 1.00 38.51 277 GLY B CA 1
ATOM 4786 C C . GLY B 1 279 ? 28.522 70.659 49.636 1.00 39.40 277 GLY B C 1
ATOM 4787 O O . GLY B 1 279 ? 29.111 69.956 50.425 1.00 39.87 277 GLY B O 1
ATOM 4788 N N . LEU B 1 280 ? 28.746 71.975 49.565 1.00 40.75 278 LEU B N 1
ATOM 4789 C CA . LEU B 1 280 ? 29.767 72.611 50.380 1.00 42.15 278 LEU B CA 1
ATOM 4790 C C . LEU B 1 280 ? 29.447 72.540 51.883 1.00 42.77 278 LEU B C 1
ATOM 4791 O O . LEU B 1 280 ? 30.378 72.530 52.726 1.00 42.84 278 LEU B O 1
ATOM 4796 N N . LEU B 1 281 ? 28.157 72.491 52.216 1.00 42.16 279 LEU B N 1
ATOM 4797 C CA . LEU B 1 281 ? 27.740 72.326 53.605 1.00 43.99 279 LEU B CA 1
ATOM 4798 C C . LEU B 1 281 ? 28.241 71.009 54.193 1.00 44.28 279 LEU B C 1
ATOM 4799 O O . LEU B 1 281 ? 28.339 70.851 55.400 1.00 46.84 279 LEU B O 1
ATOM 4804 N N . ARG B 1 282 ? 28.553 70.054 53.352 1.00 43.37 280 ARG B N 1
ATOM 4805 C CA . ARG B 1 282 ? 29.058 68.812 53.870 1.00 43.55 280 ARG B CA 1
ATOM 4806 C C . ARG B 1 282 ? 30.602 68.783 54.115 1.00 42.70 280 ARG B C 1
ATOM 4807 O O . ARG B 1 282 ? 31.070 67.921 54.875 1.00 42.63 280 ARG B O 1
ATOM 4815 N N . VAL B 1 283 ? 31.374 69.726 53.546 1.00 41.60 281 VAL B N 1
ATOM 4816 C CA . VAL B 1 283 ? 32.861 69.648 53.679 1.00 41.57 281 VAL B CA 1
ATOM 4817 C C . VAL B 1 283 ? 33.290 69.870 55.114 1.00 40.50 281 VAL B C 1
ATOM 4818 O O . VAL B 1 283 ? 34.337 69.385 55.578 1.00 39.30 281 VAL B O 1
ATOM 4822 N N . ASP B 1 284 ? 32.446 70.563 55.836 1.00 40.23 282 ASP B N 1
ATOM 4823 C CA . ASP B 1 284 ? 32.769 70.911 57.206 1.00 40.25 282 ASP B CA 1
ATOM 4824 C C . ASP B 1 284 ? 32.958 69.724 58.075 1.00 39.78 282 ASP B C 1
ATOM 4825 O O . ASP B 1 284 ? 33.921 69.684 58.833 1.00 40.72 282 ASP B O 1
ATOM 4830 N N . GLY B 1 285 ? 32.077 68.729 57.955 1.00 39.07 283 GLY B N 1
ATOM 4831 C CA . GLY B 1 285 ? 32.173 67.552 58.773 1.00 38.00 283 GLY B CA 1
ATOM 4832 C C . GLY B 1 285 ? 33.359 66.709 58.358 1.00 39.37 283 GLY B C 1
ATOM 4833 O O . GLY B 1 285 ? 33.935 66.024 59.180 1.00 40.47 283 GLY B O 1
ATOM 4834 N N . ILE B 1 286 ? 33.714 66.717 57.079 1.00 39.98 284 ILE B N 1
ATOM 4835 C CA . ILE B 1 286 ? 34.908 66.033 56.608 1.00 40.98 284 ILE B CA 1
ATOM 4836 C C . ILE B 1 286 ? 36.153 66.657 57.224 1.00 41.22 284 ILE B C 1
ATOM 4837 O O . ILE B 1 286 ? 37.023 65.939 57.690 1.00 41.88 284 ILE B O 1
ATOM 4842 N N . CYS B 1 287 ? 36.235 67.989 57.227 1.00 39.86 285 CYS B N 1
ATOM 4843 C CA . CYS B 1 287 ? 37.393 68.683 57.718 1.00 39.78 285 CYS B CA 1
ATOM 4844 C C . CYS B 1 287 ? 37.520 68.699 59.252 1.00 40.51 285 CYS B C 1
ATOM 4845 O O . CYS B 1 287 ? 38.605 68.619 59.792 1.00 40.04 285 CYS B O 1
ATOM 4848 N N . ARG B 1 288 ? 36.412 68.822 59.964 1.00 42.05 286 ARG B N 1
ATOM 4849 C CA . ARG B 1 288 ? 36.442 68.737 61.427 1.00 43.48 286 ARG B CA 1
ATOM 4850 C C . ARG B 1 288 ? 36.735 67.313 61.842 1.00 44.33 286 ARG B C 1
ATOM 4851 O O . ARG B 1 288 ? 37.419 67.068 62.847 1.00 45.12 286 ARG B O 1
ATOM 4859 N N . GLY B 1 289 ? 36.186 66.371 61.073 1.00 44.65 287 GLY B N 1
ATOM 4860 C CA . GLY B 1 289 ? 36.399 64.972 61.311 1.00 44.91 287 GLY B CA 1
ATOM 4861 C C . GLY B 1 289 ? 37.869 64.634 61.207 1.00 44.59 287 GLY B C 1
ATOM 4862 O O . GLY B 1 289 ? 38.393 63.966 62.071 1.00 44.28 287 GLY B O 1
ATOM 4863 N N . HIS B 1 290 ? 38.536 65.106 60.144 1.00 44.19 288 HIS B N 1
ATOM 4864 C CA . HIS B 1 290 ? 39.972 64.847 59.968 1.00 43.45 288 HIS B CA 1
ATOM 4865 C C . HIS B 1 290 ? 40.834 65.857 60.669 1.00 43.13 288 HIS B C 1
ATOM 4866 O O . HIS B 1 290 ? 42.043 65.737 60.666 1.00 44.70 288 HIS B O 1
ATOM 4873 N N . GLN B 1 291 ? 40.219 66.856 61.264 1.00 42.05 289 GLN B N 1
ATOM 4874 C CA . GLN B 1 291 ? 40.952 67.896 61.933 1.00 42.58 289 GLN B CA 1
ATOM 4875 C C . GLN B 1 291 ? 41.933 68.702 61.074 1.00 41.90 289 GLN B C 1
ATOM 4876 O O . GLN B 1 291 ? 43.022 69.101 61.533 1.00 42.06 289 GLN B O 1
ATOM 4882 N N . ILE B 1 292 ? 41.514 69.011 59.839 1.00 40.29 290 ILE B N 1
ATOM 4883 C CA . ILE B 1 292 ? 42.356 69.824 58.963 1.00 38.52 290 ILE B CA 1
ATOM 4884 C C . ILE B 1 292 ? 41.608 71.102 58.568 1.00 37.33 290 ILE B C 1
ATOM 4885 O O . ILE B 1 292 ? 40.427 71.128 58.640 1.00 36.49 290 ILE B O 1
ATOM 4890 N N . PRO B 1 293 ? 42.320 72.161 58.144 1.00 36.37 291 PRO B N 1
ATOM 4891 C CA . PRO B 1 293 ? 41.672 73.349 57.620 1.00 34.93 291 PRO B CA 1
ATOM 4892 C C . PRO B 1 293 ? 41.025 73.186 56.246 1.00 34.35 291 PRO B C 1
ATOM 4893 O O . PRO B 1 293 ? 41.390 72.300 55.473 1.00 32.88 291 PRO B O 1
ATOM 4897 N N . PHE B 1 294 ? 40.059 74.065 55.943 1.00 33.89 292 PHE B N 1
ATOM 4898 C CA . PHE B 1 294 ? 39.409 74.092 54.626 1.00 34.16 292 PHE B CA 1
ATOM 4899 C C . PHE B 1 294 ? 39.689 75.424 53.882 1.00 34.48 292 PHE B C 1
ATOM 4900 O O . PHE B 1 294 ? 39.633 76.505 54.478 1.00 35.77 292 PHE B O 1
ATOM 4908 N N . SER B 1 295 ? 39.903 75.369 52.577 1.00 33.75 293 SER B N 1
ATOM 4909 C CA . SER B 1 295 ? 40.027 76.627 51.811 1.00 33.24 293 SER B CA 1
ATOM 4910 C C . SER B 1 295 ? 39.215 76.588 50.529 1.00 33.53 293 SER B C 1
ATOM 4911 O O . SER B 1 295 ? 39.310 75.642 49.732 1.00 32.79 293 SER B O 1
ATOM 4914 N N . ALA B 1 296 ? 38.366 77.599 50.341 1.00 33.59 294 ALA B N 1
ATOM 4915 C CA . ALA B 1 296 ? 37.430 77.573 49.213 1.00 33.83 294 ALA B CA 1
ATOM 4916 C C . ALA B 1 296 ? 38.195 78.009 47.953 1.00 34.70 294 ALA B C 1
ATOM 4917 O O . ALA B 1 296 ? 39.078 78.871 47.988 1.00 35.40 294 ALA B O 1
ATOM 4919 N N . HIS B 1 297 ? 37.857 77.407 46.840 1.00 35.67 295 HIS B N 1
ATOM 4920 C CA . HIS B 1 297 ? 38.543 77.649 45.607 1.00 36.80 295 HIS B CA 1
ATOM 4921 C C . HIS B 1 297 ? 37.643 78.361 44.572 1.00 37.35 295 HIS B C 1
ATOM 4922 O O . HIS B 1 297 ? 36.615 77.799 44.198 1.00 37.55 295 HIS B O 1
ATOM 4929 N N . CYS B 1 298 ? 38.021 79.580 44.139 1.00 38.07 296 CYS B N 1
ATOM 4930 C CA . CYS B 1 298 ? 37.367 80.295 43.031 1.00 38.99 296 CYS B CA 1
ATOM 4931 C C . CYS B 1 298 ? 35.941 80.783 43.360 1.00 37.22 296 CYS B C 1
ATOM 4932 O O . CYS B 1 298 ? 35.420 80.585 44.491 1.00 36.56 296 CYS B O 1
ATOM 4935 N N . ALA B 1 299 ? 35.298 81.383 42.362 1.00 34.59 297 ALA B N 1
ATOM 4936 C CA . ALA B 1 299 ? 33.968 81.940 42.512 1.00 33.42 297 ALA B CA 1
ATOM 4937 C C . ALA B 1 299 ? 33.749 82.757 43.782 1.00 33.35 297 ALA B C 1
ATOM 4938 O O . ALA B 1 299 ? 32.889 82.416 44.578 1.00 33.36 297 ALA B O 1
ATOM 4940 N N . PRO B 1 300 ? 34.539 83.831 43.989 1.00 33.11 298 PRO B N 1
ATOM 4941 C CA . PRO B 1 300 ? 34.452 84.515 45.294 1.00 33.15 298 PRO B CA 1
ATOM 4942 C C . PRO B 1 300 ? 33.044 84.986 45.710 1.00 34.41 298 PRO B C 1
ATOM 4943 O O . PRO B 1 300 ? 32.699 84.909 46.903 1.00 36.15 298 PRO B O 1
ATOM 4947 N N . ALA B 1 301 ? 32.235 85.448 44.761 1.00 34.22 299 ALA B N 1
ATOM 4948 C CA . ALA B 1 301 ? 30.937 86.051 45.084 1.00 35.20 299 ALA B CA 1
ATOM 4949 C C . ALA B 1 301 ? 29.969 84.996 45.675 1.00 36.50 299 ALA B C 1
ATOM 4950 O O . ALA B 1 301 ? 29.215 85.267 46.627 1.00 37.83 299 ALA B O 1
ATOM 4952 N N . VAL B 1 302 ? 29.972 83.786 45.161 1.00 36.23 300 VAL B N 1
ATOM 4953 C CA . VAL B 1 302 ? 29.106 82.815 45.858 1.00 38.67 300 VAL B CA 1
ATOM 4954 C C . VAL B 1 302 ? 29.771 82.274 47.152 1.00 38.59 300 VAL B C 1
ATOM 4955 O O . VAL B 1 302 ? 29.143 82.184 48.215 1.00 38.83 300 VAL B O 1
ATOM 4959 N N . SER B 1 303 ? 31.070 82.027 47.073 1.00 39.41 301 SER B N 1
ATOM 4960 C CA . SER B 1 303 ? 31.805 81.475 48.176 1.00 38.92 301 SER B CA 1
ATOM 4961 C C . SER B 1 303 ? 31.716 82.321 49.419 1.00 39.04 301 SER B C 1
ATOM 4962 O O . SER B 1 303 ? 31.784 81.784 50.525 1.00 39.08 301 SER B O 1
ATOM 4965 N N . ALA B 1 304 ? 31.585 83.637 49.259 1.00 39.27 302 ALA B N 1
ATOM 4966 C CA . ALA B 1 304 ? 31.577 84.508 50.443 1.00 39.60 302 ALA B CA 1
ATOM 4967 C C . ALA B 1 304 ? 30.416 84.219 51.395 1.00 40.27 302 ALA B C 1
ATOM 4968 O O . ALA B 1 304 ? 30.564 84.281 52.653 1.00 41.25 302 ALA B O 1
ATOM 4970 N N . HIS B 1 305 ? 29.271 83.877 50.819 1.00 39.41 303 HIS B N 1
ATOM 4971 C CA . HIS B 1 305 ? 28.109 83.512 51.621 1.00 39.50 303 HIS B CA 1
ATOM 4972 C C . HIS B 1 305 ? 28.228 82.081 52.213 1.00 39.98 303 HIS B C 1
ATOM 4973 O O . HIS B 1 305 ? 28.110 81.890 53.447 1.00 39.35 303 HIS B O 1
ATOM 4980 N N . ALA B 1 306 ? 28.499 81.125 51.319 1.00 37.96 304 ALA B N 1
ATOM 4981 C CA . ALA B 1 306 ? 28.599 79.722 51.645 1.00 38.34 304 ALA B CA 1
ATOM 4982 C C . ALA B 1 306 ? 29.626 79.456 52.737 1.00 37.32 304 ALA B C 1
ATOM 4983 O O . ALA B 1 306 ? 29.374 78.659 53.643 1.00 37.39 304 ALA B O 1
ATOM 4985 N N . CYS B 1 307 ? 30.773 80.117 52.639 1.00 35.80 305 CYS B N 1
ATOM 4986 C CA . CYS B 1 307 ? 31.858 79.929 53.597 1.00 35.76 305 CYS B CA 1
ATOM 4987 C C . CYS B 1 307 ? 31.604 80.504 54.972 1.00 35.00 305 CYS B C 1
ATOM 4988 O O . CYS B 1 307 ? 32.342 80.148 55.906 1.00 33.17 305 CYS B O 1
ATOM 4991 N N . CYS B 1 308 ? 30.566 81.359 55.133 1.00 34.48 306 CYS B N 1
ATOM 4992 C CA . CYS B 1 308 ? 30.201 81.824 56.481 1.00 34.47 306 CYS B CA 1
ATOM 4993 C C . CYS B 1 308 ? 29.682 80.687 57.344 1.00 34.01 306 CYS B C 1
ATOM 4994 O O . CYS B 1 308 ? 29.702 80.769 58.575 1.00 33.94 306 CYS B O 1
ATOM 4997 N N . ALA B 1 309 ? 29.293 79.599 56.689 1.00 34.35 307 ALA B N 1
ATOM 4998 C CA . ALA B 1 309 ? 28.773 78.384 57.355 1.00 34.10 307 ALA B CA 1
ATOM 4999 C C . ALA B 1 309 ? 29.843 77.314 57.606 1.00 35.49 307 ALA B C 1
ATOM 5000 O O . ALA B 1 309 ? 29.516 76.279 58.146 1.00 37.27 307 ALA B O 1
ATOM 5002 N N . VAL B 1 310 ? 31.099 77.526 57.222 1.00 34.93 308 VAL B N 1
ATOM 5003 C CA . VAL B 1 310 ? 32.099 76.462 57.338 1.00 33.14 308 VAL B CA 1
ATOM 5004 C C . VAL B 1 310 ? 33.015 76.786 58.520 1.00 33.85 308 VAL B C 1
ATOM 5005 O O . VAL B 1 310 ? 33.808 77.719 58.477 1.00 35.03 308 VAL B O 1
ATOM 5009 N N . GLU B 1 311 ? 32.899 76.036 59.600 1.00 35.16 309 GLU B N 1
ATOM 5010 C CA . GLU B 1 311 ? 33.689 76.294 60.785 1.00 35.87 309 GLU B CA 1
ATOM 5011 C C . GLU B 1 311 ? 35.191 76.171 60.503 1.00 37.50 309 GLU B C 1
ATOM 5012 O O . GLU B 1 311 ? 36.024 76.874 61.095 1.00 37.69 309 GLU B O 1
ATOM 5018 N N . SER B 1 312 ? 35.549 75.257 59.611 1.00 37.74 310 SER B N 1
ATOM 5019 C CA . SER B 1 312 ? 36.955 74.939 59.450 1.00 38.66 310 SER B CA 1
ATOM 5020 C C . SER B 1 312 ? 37.616 75.867 58.448 1.00 38.61 310 SER B C 1
ATOM 5021 O O . SER B 1 312 ? 38.768 75.667 58.087 1.00 37.80 310 SER B O 1
ATOM 5024 N N . LEU B 1 313 ? 36.896 76.915 58.015 1.00 39.26 311 LEU B N 1
ATOM 5025 C CA . LEU B 1 313 ? 37.442 77.775 56.949 1.00 37.90 311 LEU B CA 1
ATOM 5026 C C . LEU B 1 313 ? 38.757 78.402 57.379 1.00 37.03 311 LEU B C 1
ATOM 5027 O O . LEU B 1 313 ? 38.857 78.908 58.494 1.00 36.33 311 LEU B O 1
ATOM 5032 N N . LEU B 1 314 ? 39.771 78.334 56.515 1.00 35.96 312 LEU B N 1
ATOM 5033 C CA . LEU B 1 314 ? 41.000 79.066 56.766 1.00 35.28 312 LEU B CA 1
ATOM 5034 C C . LEU B 1 314 ? 40.940 80.371 55.935 1.00 35.24 312 LEU B C 1
ATOM 5035 O O . LEU B 1 314 ? 41.164 81.472 56.458 1.00 35.68 312 LEU B O 1
ATOM 5040 N N . HIS B 1 315 ? 40.631 80.252 54.646 1.00 34.40 313 HIS B N 1
ATOM 5041 C CA . HIS B 1 315 ? 40.378 81.442 53.802 1.00 34.74 313 HIS B CA 1
ATOM 5042 C C . HIS B 1 315 ? 39.638 80.984 52.535 1.00 35.59 313 HIS B C 1
ATOM 5043 O O . HIS B 1 315 ? 39.592 79.775 52.266 1.00 35.51 313 HIS B O 1
ATOM 5050 N N . LEU B 1 316 ? 39.054 81.932 51.796 1.00 35.29 314 LEU B N 1
ATOM 5051 C CA . LEU B 1 316 ? 38.594 81.659 50.445 1.00 35.90 314 LEU B CA 1
ATOM 5052 C C . LEU B 1 316 ? 39.492 82.303 49.366 1.00 34.95 314 LEU B C 1
ATOM 5053 O O . LEU B 1 316 ? 40.201 83.264 49.620 1.00 34.80 314 LEU B O 1
ATOM 5058 N N . GLU B 1 317 ? 39.432 81.799 48.149 1.00 34.51 315 GLU B N 1
ATOM 5059 C CA . GLU B 1 317 ? 40.276 82.323 47.117 1.00 34.37 315 GLU B CA 1
ATOM 5060 C C . GLU B 1 317 ? 39.642 83.529 46.382 1.00 34.75 315 GLU B C 1
ATOM 5061 O O . GLU B 1 317 ? 38.632 83.392 45.684 1.00 34.68 315 GLU B O 1
ATOM 5067 N N . TYR B 1 318 ? 40.292 84.697 46.447 1.00 34.95 316 TYR B N 1
ATOM 5068 C CA . TYR B 1 318 ? 39.825 85.830 45.651 1.00 33.87 316 TYR B CA 1
ATOM 5069 C C . TYR B 1 318 ? 40.453 85.696 44.263 1.00 34.00 316 TYR B C 1
ATOM 5070 O O . TYR B 1 318 ? 41.413 86.379 43.945 1.00 35.61 316 TYR B O 1
ATOM 5079 N N . PHE B 1 319 ? 39.920 84.805 43.444 1.00 33.36 317 PHE B N 1
ATOM 5080 C CA . PHE B 1 319 ? 40.543 84.513 42.165 1.00 34.42 317 PHE B CA 1
ATOM 5081 C C . PHE B 1 319 ? 40.325 85.607 41.132 1.00 35.59 317 PHE B C 1
ATOM 5082 O O . PHE B 1 319 ? 39.164 85.937 40.790 1.00 35.53 317 PHE B O 1
ATOM 5090 N N . HIS B 1 320 ? 41.446 86.113 40.581 1.00 36.24 318 HIS B N 1
ATOM 5091 C CA . HIS B 1 320 ? 41.426 87.288 39.687 1.00 34.39 318 HIS B CA 1
ATOM 5092 C C . HIS B 1 320 ? 40.387 87.158 38.586 1.00 34.94 318 HIS B C 1
ATOM 5093 O O . HIS B 1 320 ? 39.572 88.066 38.397 1.00 34.49 318 HIS B O 1
ATOM 5100 N N . ASP B 1 321 ? 40.430 86.056 37.815 1.00 35.54 319 ASP B N 1
ATOM 5101 C CA . ASP B 1 321 ? 39.500 85.918 36.664 1.00 34.99 319 ASP B CA 1
ATOM 5102 C C . ASP B 1 321 ? 38.036 86.100 37.084 1.00 34.91 319 ASP B C 1
ATOM 5103 O O . ASP B 1 321 ? 37.243 86.740 36.408 1.00 36.18 319 ASP B O 1
ATOM 5108 N N . HIS B 1 322 ? 37.669 85.499 38.205 1.00 34.68 320 HIS B N 1
ATOM 5109 C CA . HIS B 1 322 ? 36.285 85.445 38.639 1.00 33.00 320 HIS B CA 1
ATOM 5110 C C . HIS B 1 322 ? 35.851 86.707 39.339 1.00 33.81 320 HIS B C 1
ATOM 5111 O O . HIS B 1 322 ? 34.736 87.165 39.143 1.00 33.31 320 HIS B O 1
ATOM 5118 N N . ALA B 1 323 ? 36.720 87.279 40.181 1.00 34.42 321 ALA B N 1
ATOM 5119 C CA . ALA B 1 323 ? 36.392 88.565 40.813 1.00 35.71 321 ALA B CA 1
ATOM 5120 C C . ALA B 1 323 ? 36.119 89.602 39.716 1.00 35.73 321 ALA B C 1
ATOM 5121 O O . ALA B 1 323 ? 35.163 90.361 39.795 1.00 34.28 321 ALA B O 1
ATOM 5123 N N . ARG B 1 324 ? 36.968 89.615 38.687 1.00 36.15 322 ARG B N 1
ATOM 5124 C CA . ARG B 1 324 ? 36.733 90.484 37.536 1.00 37.81 322 ARG B CA 1
ATOM 5125 C C . ARG B 1 324 ? 35.436 90.163 36.748 1.00 37.58 322 ARG B C 1
ATOM 5126 O O . ARG B 1 324 ? 34.631 91.069 36.502 1.00 38.06 322 ARG B O 1
ATOM 5134 N N . VAL B 1 325 ? 35.213 88.898 36.355 1.00 37.05 323 VAL B N 1
ATOM 5135 C CA . VAL B 1 325 ? 33.983 88.544 35.602 1.00 36.22 323 VAL B CA 1
ATOM 5136 C C . VAL B 1 325 ? 32.712 88.841 36.435 1.00 37.48 323 VAL B C 1
ATOM 5137 O O . VAL B 1 325 ? 31.660 89.222 35.911 1.00 37.40 323 VAL B O 1
ATOM 5141 N N . GLU B 1 326 ? 32.807 88.656 37.744 1.00 37.31 324 GLU B N 1
ATOM 5142 C CA . GLU B 1 326 ? 31.619 88.768 38.579 1.00 38.27 324 GLU B CA 1
ATOM 5143 C C . GLU B 1 326 ? 31.273 90.248 38.785 1.00 38.62 324 GLU B C 1
ATOM 5144 O O . GLU B 1 326 ? 30.101 90.617 38.812 1.00 38.30 324 GLU B O 1
ATOM 5150 N N . ARG B 1 327 ? 32.311 91.077 38.902 1.00 38.94 325 ARG B N 1
ATOM 5151 C CA . ARG B 1 327 ? 32.166 92.517 38.994 1.00 40.80 325 ARG B CA 1
ATOM 5152 C C . ARG B 1 327 ? 31.561 93.139 37.714 1.00 40.72 325 ARG B C 1
ATOM 5153 O O . ARG B 1 327 ? 30.848 94.156 37.738 1.00 40.33 325 ARG B O 1
ATOM 5161 N N . LEU B 1 328 ? 31.852 92.503 36.599 1.00 39.61 326 LEU B N 1
ATOM 5162 C CA . LEU B 1 328 ? 31.410 92.972 35.329 1.00 39.87 326 LEU B CA 1
ATOM 5163 C C . LEU B 1 328 ? 29.970 92.599 35.003 1.00 39.70 326 LEU B C 1
ATOM 5164 O O . LEU B 1 328 ? 29.264 93.374 34.318 1.00 40.16 326 LEU B O 1
ATOM 5169 N N . LEU B 1 329 ? 29.538 91.411 35.453 1.00 37.70 327 LEU B N 1
ATOM 5170 C CA . LEU B 1 329 ? 28.219 90.862 35.106 1.00 37.41 327 LEU B CA 1
ATOM 5171 C C . LEU B 1 329 ? 27.175 91.088 36.182 1.00 36.34 327 LEU B C 1
ATOM 5172 O O . LEU B 1 329 ? 25.978 90.996 35.925 1.00 34.88 327 LEU B O 1
ATOM 5177 N N . PHE B 1 330 ? 27.627 91.409 37.388 1.00 36.41 328 PHE B N 1
ATOM 5178 C CA . PHE B 1 330 ? 26.707 91.507 38.518 1.00 36.86 328 PHE B CA 1
ATOM 5179 C C . PHE B 1 330 ? 26.814 92.820 39.228 1.00 36.23 328 PHE B C 1
ATOM 5180 O O . PHE B 1 330 ? 27.891 93.391 39.409 1.00 35.98 328 PHE B O 1
ATOM 5188 N N . ASP B 1 331 ? 25.680 93.300 39.666 1.00 35.91 329 ASP B N 1
ATOM 5189 C CA . ASP B 1 331 ? 25.685 94.308 40.685 1.00 36.94 329 ASP B CA 1
ATOM 5190 C C . ASP B 1 331 ? 25.597 93.504 42.001 1.00 36.83 329 ASP B C 1
ATOM 5191 O O . ASP B 1 331 ? 24.919 92.441 42.035 1.00 35.88 329 ASP B O 1
ATOM 5196 N N . GLY B 1 332 ? 26.290 93.969 43.041 1.00 35.61 330 GLY B N 1
ATOM 5197 C CA . GLY B 1 332 ? 26.152 93.423 44.365 1.00 37.22 330 GLY B CA 1
ATOM 5198 C C . GLY B 1 332 ? 27.370 92.662 44.893 1.00 38.60 330 GLY B C 1
ATOM 5199 O O . GLY B 1 332 ? 27.342 92.150 46.024 1.00 38.36 330 GLY B O 1
ATOM 5200 N N . THR B 1 333 ? 28.451 92.579 44.116 1.00 39.02 331 THR B N 1
ATOM 5201 C CA . THR B 1 333 ? 29.626 91.832 44.603 1.00 38.67 331 THR B CA 1
ATOM 5202 C C . THR B 1 333 ? 30.313 92.552 45.790 1.00 39.50 331 THR B C 1
ATOM 5203 O O . THR B 1 333 ? 30.046 93.765 46.072 1.00 37.88 331 THR B O 1
ATOM 5207 N N . LEU B 1 334 ? 31.176 91.815 46.493 1.00 37.56 332 LEU B N 1
ATOM 5208 C CA . LEU B 1 334 ? 31.718 92.342 47.685 1.00 37.76 332 LEU B CA 1
ATOM 5209 C C . LEU B 1 334 ? 33.168 92.753 47.537 1.00 38.57 332 LEU B C 1
ATOM 5210 O O . LEU B 1 334 ? 33.927 92.195 46.747 1.00 40.70 332 LEU B O 1
ATOM 5215 N N . ASP B 1 335 ? 33.566 93.751 48.293 1.00 38.72 333 ASP B N 1
ATOM 5216 C CA . ASP B 1 335 ? 34.897 94.332 48.174 1.00 39.70 333 ASP B CA 1
ATOM 5217 C C . ASP B 1 335 ? 35.790 93.634 49.210 1.00 39.29 333 ASP B C 1
ATOM 5218 O O . ASP B 1 335 ? 35.450 93.641 50.393 1.00 39.56 333 ASP B O 1
ATOM 5223 N N . PRO B 1 336 ? 36.936 93.066 48.789 1.00 39.46 334 PRO B N 1
ATOM 5224 C CA . PRO B 1 336 ? 37.869 92.372 49.712 1.00 40.38 334 PRO B CA 1
ATOM 5225 C C . PRO B 1 336 ? 38.808 93.283 50.518 1.00 41.82 334 PRO B C 1
ATOM 5226 O O . PRO B 1 336 ? 39.656 92.776 51.269 1.00 41.71 334 PRO B O 1
ATOM 5230 N N . GLU B 1 337 ? 38.683 94.598 50.367 1.00 43.61 335 GLU B N 1
ATOM 5231 C CA . GLU B 1 337 ? 39.603 95.554 51.039 1.00 46.36 335 GLU B CA 1
ATOM 5232 C C . GLU B 1 337 ? 39.664 95.253 52.536 1.00 44.43 335 GLU B C 1
ATOM 5233 O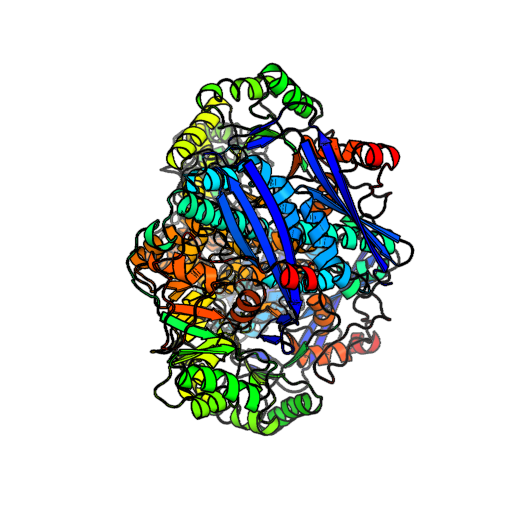 O . GLU B 1 337 ? 38.636 95.044 53.166 1.00 44.50 335 GLU B O 1
ATOM 5239 N N . GLY B 1 338 ? 40.863 95.211 53.104 1.00 42.75 336 GLY B N 1
ATOM 5240 C CA . GLY B 1 338 ? 41.020 94.827 54.509 1.00 40.52 336 GLY B CA 1
ATOM 5241 C C . GLY B 1 338 ? 41.249 93.331 54.685 1.00 39.79 336 GLY B C 1
ATOM 5242 O O . GLY B 1 338 ? 41.503 92.876 55.788 1.00 39.07 336 GLY B O 1
ATOM 5243 N N . GLY B 1 339 ? 41.132 92.555 53.607 1.00 38.88 337 GLY B N 1
ATOM 5244 C CA . GLY B 1 339 ? 41.458 91.128 53.678 1.00 39.62 337 GLY B CA 1
ATOM 5245 C C . GLY B 1 339 ? 40.348 90.096 53.903 1.00 39.95 337 GLY B C 1
ATOM 5246 O O . GLY B 1 339 ? 40.650 88.895 54.015 1.00 40.43 337 GLY B O 1
ATOM 5247 N N . SER B 1 340 ? 39.092 90.561 53.999 1.00 39.44 338 SER B N 1
ATOM 5248 C CA . SER B 1 340 ? 37.895 89.730 54.234 1.00 39.42 338 SER B CA 1
ATOM 5249 C C . SER B 1 340 ? 36.747 90.145 53.324 1.00 39.61 338 SER B C 1
ATOM 5250 O O . SER B 1 340 ? 36.698 91.283 52.846 1.00 40.59 338 SER B O 1
ATOM 5253 N N . LEU B 1 341 ? 35.831 89.222 53.070 1.00 38.69 339 LEU B N 1
ATOM 5254 C CA . LEU B 1 341 ? 34.539 89.557 52.473 1.00 36.95 339 LEU B CA 1
ATOM 5255 C C . LEU B 1 341 ? 33.416 89.479 53.549 1.00 36.86 339 LEU B C 1
ATOM 5256 O O . LEU B 1 341 ? 33.365 88.512 54.337 1.00 36.47 339 LEU B O 1
ATOM 5261 N N . ARG B 1 342 ? 32.524 90.474 53.568 1.00 36.21 340 ARG B N 1
ATOM 5262 C CA . ARG B 1 342 ? 31.460 90.564 54.578 1.00 38.00 340 ARG B CA 1
ATOM 5263 C C . ARG B 1 342 ? 30.082 90.581 53.897 1.00 37.33 340 ARG B C 1
ATOM 5264 O O . ARG B 1 342 ? 29.729 91.540 53.231 1.00 37.17 340 ARG B O 1
ATOM 5272 N N . PRO B 1 343 ? 29.327 89.472 53.966 1.00 38.38 341 PRO B N 1
ATOM 5273 C CA . PRO B 1 343 ? 28.013 89.523 53.279 1.00 38.21 341 PRO B CA 1
ATOM 5274 C C . PRO B 1 343 ? 27.219 90.777 53.697 1.00 38.39 341 PRO B C 1
ATOM 5275 O O . PRO B 1 343 ? 27.305 91.224 54.857 1.00 36.90 341 PRO B O 1
ATOM 5279 N N . ASP B 1 344 ? 26.507 91.371 52.741 1.00 39.10 342 ASP B N 1
ATOM 5280 C CA . ASP B 1 344 ? 25.756 92.617 53.017 1.00 40.18 342 ASP B CA 1
ATOM 5281 C C . ASP B 1 344 ? 24.476 92.175 53.735 1.00 40.44 342 ASP B C 1
ATOM 5282 O O . ASP B 1 344 ? 23.662 91.496 53.109 1.00 40.33 342 ASP B O 1
ATOM 5287 N N . PRO B 1 345 ? 24.276 92.593 55.011 1.00 41.10 343 PRO B N 1
ATOM 5288 C CA . PRO B 1 345 ? 23.032 92.249 55.736 1.00 42.52 343 PRO B CA 1
ATOM 5289 C C . PRO B 1 345 ? 21.730 92.872 55.213 1.00 43.71 343 PRO B C 1
ATOM 5290 O O . PRO B 1 345 ? 20.655 92.538 55.714 1.00 43.78 343 PRO B O 1
ATOM 5294 N N . ASP B 1 346 ? 21.805 93.810 54.281 1.00 45.38 344 ASP B N 1
ATOM 5295 C CA . ASP B 1 346 ? 20.567 94.465 53.792 1.00 46.63 344 ASP B CA 1
ATOM 5296 C C . ASP B 1 346 ? 20.128 93.943 52.416 1.00 46.20 344 ASP B C 1
ATOM 5297 O O . ASP B 1 346 ? 19.094 94.398 51.873 1.00 47.82 344 ASP B O 1
ATOM 5302 N N . ARG B 1 347 ? 20.928 93.054 51.822 1.00 43.24 345 ARG B N 1
ATOM 5303 C CA . ARG B 1 347 ? 20.539 92.446 50.596 1.00 41.64 345 ARG B CA 1
ATOM 5304 C C . ARG B 1 347 ? 20.154 90.987 50.831 1.00 40.54 345 ARG B C 1
ATOM 5305 O O . ARG B 1 347 ? 20.916 90.201 51.387 1.00 39.48 345 ARG B O 1
ATOM 5313 N N . PRO B 1 348 ? 18.931 90.626 50.414 1.00 40.39 346 PRO B N 1
ATOM 5314 C CA . PRO B 1 348 ? 18.532 89.216 50.529 1.00 39.27 346 PRO B CA 1
ATOM 5315 C C . PRO B 1 348 ? 19.248 88.265 49.563 1.00 38.09 346 PRO B C 1
ATOM 5316 O O . PRO B 1 348 ? 19.809 88.688 48.541 1.00 37.62 346 PRO B O 1
ATOM 5320 N N . GLY B 1 349 ? 19.264 86.978 49.910 1.00 36.99 347 GLY B N 1
ATOM 5321 C CA . GLY B 1 349 ? 19.926 85.988 49.097 1.00 35.45 347 GLY B CA 1
ATOM 5322 C C . GLY B 1 349 ? 21.362 86.364 48.883 1.00 34.41 347 GLY B C 1
ATOM 5323 O O . GLY B 1 349 ? 22.013 86.851 49.802 1.00 34.63 347 GLY B O 1
ATOM 5324 N N . LEU B 1 350 ? 21.855 86.171 47.663 1.00 34.68 348 LEU B N 1
ATOM 5325 C CA . LEU B 1 350 ? 23.261 86.439 47.391 1.00 33.90 348 LEU B CA 1
ATOM 5326 C C . LEU B 1 350 ? 23.548 87.911 47.214 1.00 35.17 348 LEU B C 1
ATOM 5327 O O . LEU B 1 350 ? 24.729 88.286 47.175 1.00 34.76 348 LEU B O 1
ATOM 5332 N N . GLY B 1 351 ? 22.514 88.758 47.070 1.00 34.44 349 GLY B N 1
ATOM 5333 C CA . GLY B 1 351 ? 22.800 90.181 46.917 1.00 34.41 349 GLY B CA 1
ATOM 5334 C C . GLY B 1 351 ? 23.242 90.529 45.506 1.00 35.50 349 GLY B C 1
ATOM 5335 O O . GLY B 1 351 ? 23.627 91.658 45.257 1.00 34.55 349 GLY B O 1
ATOM 5336 N N . LEU B 1 352 ? 23.149 89.552 44.580 1.00 35.89 350 LEU B N 1
ATOM 5337 C CA . LEU B 1 352 ? 23.651 89.692 43.191 1.00 36.18 350 LEU B CA 1
ATOM 5338 C C . LEU B 1 352 ? 22.549 89.849 42.157 1.00 36.75 350 LEU B C 1
ATOM 5339 O O . LEU B 1 352 ? 21.632 89.063 42.135 1.00 35.66 350 LEU B O 1
ATOM 5344 N N . GLU B 1 353 ? 22.690 90.859 41.295 1.00 37.53 351 GLU B N 1
ATOM 5345 C CA . GLU B 1 353 ? 21.760 91.136 40.199 1.00 39.20 351 GLU B CA 1
ATOM 5346 C C . GLU B 1 353 ? 22.512 91.161 38.883 1.00 37.78 351 GLU B C 1
ATOM 5347 O O . GLU B 1 353 ? 23.507 91.876 38.736 1.00 38.45 351 GLU B O 1
ATOM 5353 N N . LEU B 1 354 ? 22.036 90.408 37.915 1.00 36.37 352 LEU B N 1
ATOM 5354 C CA . LEU B 1 354 ? 22.660 90.412 36.588 1.00 36.91 352 LEU B CA 1
ATOM 5355 C C . LEU B 1 354 ? 22.546 91.819 35.966 1.00 37.27 352 LEU B C 1
ATOM 5356 O O . LEU B 1 354 ? 21.450 92.414 35.997 1.00 36.37 352 LEU B O 1
ATOM 5361 N N . LYS B 1 355 ? 23.659 92.370 35.458 1.00 38.07 353 LYS B N 1
ATOM 5362 C CA . LYS B 1 355 ? 23.589 93.611 34.652 1.00 38.03 353 LYS B CA 1
ATOM 5363 C C . LYS B 1 355 ? 23.321 93.179 33.223 1.00 38.56 353 LYS B C 1
ATOM 5364 O O . LYS B 1 355 ? 24.269 92.832 32.500 1.00 39.24 353 LYS B O 1
ATOM 5370 N N . ARG B 1 356 ? 22.040 93.185 32.823 1.00 39.85 354 ARG B N 1
ATOM 5371 C CA . ARG B 1 356 ? 21.555 92.574 31.565 1.00 41.52 354 ARG B CA 1
ATOM 5372 C C . ARG B 1 356 ? 22.184 93.059 30.273 1.00 43.03 354 ARG B C 1
ATOM 5373 O O . ARG B 1 356 ? 22.596 92.266 29.430 1.00 44.27 354 ARG B O 1
ATOM 5375 N N . SER B 1 357 ? 22.261 94.364 30.095 1.00 44.17 355 SER B N 1
ATOM 5376 C CA . SER B 1 357 ? 22.865 94.944 28.894 1.00 45.77 355 SER B CA 1
ATOM 5377 C C . SER B 1 357 ? 24.379 94.693 28.822 1.00 46.45 355 SER B C 1
ATOM 5378 O O . SER B 1 357 ? 24.943 94.402 27.771 1.00 46.49 355 SER B O 1
ATOM 5381 N N . GLU B 1 358 ? 25.036 94.770 29.963 1.00 47.45 356 GLU B N 1
ATOM 5382 C CA . GLU B 1 358 ? 26.454 94.491 30.001 1.00 48.82 356 GLU B CA 1
ATOM 5383 C C . GLU B 1 358 ? 26.717 93.032 29.643 1.00 49.12 356 GLU B C 1
ATOM 5384 O O . GLU B 1 358 ? 27.561 92.728 28.813 1.00 50.88 356 GLU B O 1
ATOM 5390 N N . ALA B 1 359 ? 25.978 92.125 30.249 1.00 48.55 357 ALA B N 1
ATOM 5391 C CA . ALA B 1 359 ? 26.129 90.726 29.969 1.00 48.05 357 ALA B CA 1
ATOM 5392 C C . ALA B 1 359 ? 25.731 90.333 28.544 1.00 47.87 357 ALA B C 1
ATOM 5393 O O . ALA B 1 359 ? 26.349 89.448 27.981 1.00 48.38 357 ALA B O 1
ATOM 5395 N N . GLY B 1 360 ? 24.678 90.957 27.981 1.00 48.00 358 GLY B N 1
ATOM 5396 C CA . GLY B 1 360 ? 24.217 90.704 26.585 1.00 45.37 358 GLY B CA 1
ATOM 5397 C C . GLY B 1 360 ? 25.398 90.894 25.656 1.00 45.22 358 GLY B C 1
ATOM 5398 O O . GLY B 1 360 ? 25.544 90.198 24.657 1.00 45.38 358 GLY B O 1
ATOM 5399 N N . LYS B 1 361 ? 26.274 91.811 26.030 1.00 44.32 359 LYS B N 1
ATOM 5400 C CA . LYS B 1 361 ? 27.469 92.065 25.292 1.00 45.57 359 LYS B CA 1
ATOM 5401 C C . LYS B 1 361 ? 28.365 90.804 25.183 1.00 45.84 359 LYS B C 1
ATOM 5402 O O . LYS B 1 361 ? 29.073 90.641 24.164 1.00 45.87 359 LYS B O 1
ATOM 5408 N N . TYR B 1 362 ? 28.329 89.920 26.203 1.00 44.72 360 TYR B N 1
ATOM 5409 C CA . TYR B 1 362 ? 29.257 88.764 26.297 1.00 44.03 360 TYR B CA 1
ATOM 5410 C C . TYR B 1 362 ? 28.553 87.392 26.137 1.00 45.07 360 TYR B C 1
ATOM 5411 O O . TYR B 1 362 ? 29.110 86.348 26.482 1.00 44.20 360 TYR B O 1
ATOM 5420 N N . ALA B 1 363 ? 27.325 87.389 25.610 1.00 45.56 361 ALA B N 1
ATOM 5421 C CA . ALA B 1 363 ? 26.576 86.139 25.432 1.00 46.14 361 ALA B CA 1
ATOM 5422 C C . ALA B 1 363 ? 27.388 85.122 24.646 1.00 46.46 361 ALA B C 1
ATOM 5423 O O . ALA B 1 363 ? 27.946 85.453 23.629 1.00 46.65 361 ALA B O 1
ATOM 5425 N N . ALA B 1 364 ? 27.461 83.885 25.124 1.00 47.19 362 ALA B N 1
ATOM 5426 C CA . ALA B 1 364 ? 28.409 82.908 24.565 1.00 47.97 362 ALA B CA 1
ATOM 5427 C C . ALA B 1 364 ? 28.066 82.569 23.101 1.00 48.94 362 ALA B C 1
ATOM 5428 O O . ALA B 1 364 ? 26.869 82.587 22.737 1.00 49.55 362 ALA B O 1
ATOM 5430 N N . PRO C 1 6 ? 47.649 35.977 5.166 1.00 61.66 4 PRO C N 1
ATOM 5431 C CA . PRO C 1 6 ? 49.100 35.808 5.286 1.00 62.17 4 PRO C CA 1
ATOM 5432 C C . PRO C 1 6 ? 49.492 35.124 6.590 1.00 62.51 4 PRO C C 1
ATOM 5433 O O . PRO C 1 6 ? 49.046 35.514 7.686 1.00 62.52 4 PRO C O 1
ATOM 5437 N N . ARG C 1 7 ? 50.292 34.076 6.449 1.00 62.49 5 ARG C N 1
ATOM 5438 C CA . ARG C 1 7 ? 50.713 33.263 7.571 1.00 62.59 5 ARG C CA 1
ATOM 5439 C C . ARG C 1 7 ? 52.205 33.431 7.863 1.00 62.70 5 ARG C C 1
ATOM 5440 O O . ARG C 1 7 ? 53.000 33.853 7.001 1.00 63.60 5 ARG C O 1
ATOM 5448 N N . VAL C 1 8 ? 52.598 33.132 9.089 1.00 61.50 6 VAL C N 1
ATOM 5449 C CA . VAL C 1 8 ? 53.999 33.140 9.393 1.00 60.60 6 VAL C CA 1
ATOM 5450 C C . VAL C 1 8 ? 54.536 31.876 8.788 1.00 60.30 6 VAL C C 1
ATOM 5451 O O . VAL C 1 8 ? 54.208 30.785 9.219 1.00 60.25 6 VAL C O 1
ATOM 5455 N N . GLU C 1 9 ? 55.338 32.024 7.754 1.00 60.92 7 GLU C N 1
ATOM 5456 C CA . GLU C 1 9 ? 55.837 30.840 7.052 1.00 61.57 7 GLU C CA 1
ATOM 5457 C C . GLU C 1 9 ? 57.008 30.262 7.825 1.00 61.55 7 GLU C C 1
ATOM 5458 O O . GLU C 1 9 ? 56.947 29.106 8.237 1.00 62.58 7 GLU C O 1
ATOM 5460 N N . ARG C 1 10 ? 58.060 31.037 8.076 1.00 61.35 8 ARG C N 1
ATOM 5461 C CA . ARG C 1 10 ? 59.152 30.466 8.873 1.00 61.00 8 ARG C CA 1
ATOM 5462 C C . ARG C 1 10 ? 59.861 31.486 9.736 1.00 59.83 8 ARG C C 1
ATOM 5463 O O . ARG C 1 10 ? 59.839 32.698 9.438 1.00 59.71 8 ARG C O 1
ATOM 5471 N N . LEU C 1 11 ? 60.456 30.981 10.820 1.00 57.87 9 LEU C N 1
ATOM 5472 C CA . LEU C 1 11 ? 61.326 31.762 11.667 1.00 56.69 9 LEU C CA 1
ATOM 5473 C C . LEU C 1 11 ? 62.759 31.318 11.562 1.00 55.60 9 LEU C C 1
ATOM 5474 O O . LEU C 1 11 ? 63.047 30.157 11.770 1.00 55.33 9 LEU C O 1
ATOM 5479 N N . GLU C 1 12 ? 63.672 32.227 11.293 1.00 55.11 10 GLU C N 1
ATOM 5480 C CA . GLU C 1 12 ? 65.078 31.882 11.437 1.00 55.46 10 GLU C CA 1
ATOM 5481 C C . GLU C 1 12 ? 65.749 32.678 12.532 1.00 54.02 10 GLU C C 1
ATOM 5482 O O . GLU C 1 12 ? 65.436 33.850 12.777 1.00 53.92 10 GLU C O 1
ATOM 5488 N N . VAL C 1 13 ? 66.694 32.015 13.176 1.00 52.29 11 VAL C N 1
ATOM 5489 C CA . VAL C 1 13 ? 67.300 32.481 14.396 1.00 50.08 11 VAL C CA 1
ATOM 5490 C C . VAL C 1 13 ? 68.790 32.449 14.152 1.00 49.02 11 VAL C C 1
ATOM 5491 O O . VAL C 1 13 ? 69.315 31.427 13.673 1.00 48.54 11 VAL C O 1
ATOM 5495 N N . SER C 1 14 ? 69.484 33.536 14.501 1.00 47.25 12 SER C N 1
ATOM 5496 C CA . SER C 1 14 ? 70.961 33.532 14.506 1.00 46.69 12 SER C CA 1
ATOM 5497 C C . SER C 1 14 ? 71.490 34.377 15.644 1.00 46.63 12 SER C C 1
ATOM 5498 O O . SER C 1 14 ? 70.760 35.201 16.203 1.00 47.08 12 SER C O 1
ATOM 5501 N N . ALA C 1 15 ? 72.768 34.213 15.960 1.00 46.05 13 ALA C N 1
ATOM 5502 C CA . ALA C 1 15 ? 73.377 34.971 17.035 1.00 45.84 13 ALA C CA 1
ATOM 5503 C C . ALA C 1 15 ? 74.732 35.595 16.655 1.00 45.80 13 ALA C C 1
ATOM 5504 O O . ALA C 1 15 ? 75.464 35.092 15.807 1.00 46.72 13 ALA C O 1
ATOM 5506 N N . TYR C 1 16 ? 75.060 36.704 17.295 1.00 45.39 14 TYR C N 1
ATOM 5507 C CA . TYR C 1 16 ? 76.249 37.469 16.970 1.00 45.60 14 TYR C CA 1
ATOM 5508 C C . TYR C 1 16 ? 76.896 37.948 18.240 1.00 45.27 14 TYR C C 1
ATOM 5509 O O . TYR C 1 16 ? 76.220 38.475 19.137 1.00 46.19 14 TYR C O 1
ATOM 5518 N N . THR C 1 17 ? 78.212 37.796 18.310 1.00 45.21 15 THR C N 1
ATOM 5519 C CA . THR C 1 17 ? 78.991 38.356 19.402 1.00 44.73 15 THR C CA 1
ATOM 5520 C C . THR C 1 17 ? 79.948 39.456 18.940 1.00 46.15 15 THR C C 1
ATOM 5521 O O . THR C 1 17 ? 80.781 39.263 18.065 1.00 46.13 15 THR C O 1
ATOM 5525 N N . VAL C 1 18 ? 79.812 40.625 19.564 1.00 46.00 16 VAL C N 1
ATOM 5526 C CA . VAL C 1 18 ? 80.582 41.765 19.216 1.00 45.50 16 VAL C CA 1
ATOM 5527 C C . VAL C 1 18 ? 81.348 42.228 20.431 1.00 46.76 16 VAL C C 1
ATOM 5528 O O . VAL C 1 18 ? 80.758 42.609 21.444 1.00 47.52 16 VAL C O 1
ATOM 5532 N N . PRO C 1 19 ? 82.684 42.226 20.337 1.00 47.77 17 PRO C N 1
ATOM 5533 C CA . PRO C 1 19 ? 83.461 42.730 21.476 1.00 47.56 17 PRO C CA 1
ATOM 5534 C C . PRO C 1 19 ? 83.117 44.190 21.757 1.00 47.37 17 PRO C C 1
ATOM 5535 O O . PRO C 1 19 ? 82.765 44.941 20.841 1.00 46.82 17 PRO C O 1
ATOM 5539 N N . THR C 1 20 ? 83.277 44.605 23.004 1.00 47.10 18 THR C N 1
ATOM 5540 C CA . THR C 1 20 ? 83.132 46.003 23.336 1.00 47.44 18 THR C CA 1
ATOM 5541 C C . THR C 1 20 ? 84.354 46.761 22.813 1.00 48.38 18 THR C C 1
ATOM 5542 O O . THR C 1 20 ? 85.415 46.164 22.625 1.00 47.39 18 THR C O 1
ATOM 5546 N N . ASP C 1 21 ? 84.211 48.070 22.590 1.00 48.91 19 ASP C N 1
ATOM 5547 C CA . ASP C 1 21 ? 85.343 48.845 22.118 1.00 50.38 19 ASP C CA 1
ATOM 5548 C C . ASP C 1 21 ? 86.336 49.176 23.243 1.00 51.17 19 ASP C C 1
ATOM 5549 O O . ASP C 1 21 ? 87.432 49.693 22.979 1.00 50.77 19 ASP C O 1
ATOM 5554 N N . TYR C 1 22 ? 85.953 48.852 24.486 1.00 51.14 20 TYR C N 1
ATOM 5555 C CA . TYR C 1 22 ? 86.844 49.020 25.644 1.00 51.00 20 TYR C CA 1
ATOM 5556 C C . TYR C 1 22 ? 86.362 48.018 26.683 1.00 50.19 20 TYR C C 1
ATOM 5557 O O . TYR C 1 22 ? 85.205 47.611 26.627 1.00 50.38 20 TYR C O 1
ATOM 5566 N N . PRO C 1 23 ? 87.244 47.570 27.598 1.00 49.89 21 PRO C N 1
ATOM 5567 C CA . PRO C 1 23 ? 86.746 46.677 28.665 1.00 49.36 21 PRO C CA 1
ATOM 5568 C C . PRO C 1 23 ? 85.734 47.382 29.586 1.00 48.78 21 PRO C C 1
ATOM 5569 O O . PRO C 1 23 ? 85.988 48.520 30.033 1.00 49.72 21 PRO C O 1
ATOM 5573 N N . GLU C 1 24 ? 84.617 46.715 29.884 1.00 47.15 22 GLU C N 1
ATOM 5574 C CA . GLU C 1 24 ? 83.490 47.361 30.572 1.00 46.00 22 GLU C CA 1
ATOM 5575 C C . GLU C 1 24 ? 83.097 46.764 31.926 1.00 45.48 22 GLU C C 1
ATOM 5576 O O . GLU C 1 24 ? 83.246 45.553 32.187 1.00 45.13 22 GLU C O 1
ATOM 5582 N N . SER C 1 25 ? 82.630 47.637 32.807 1.00 44.00 23 SER C N 1
ATOM 5583 C CA . SER C 1 25 ? 82.125 47.185 34.084 1.00 43.27 23 SER C CA 1
ATOM 5584 C C . SER C 1 25 ? 81.126 48.195 34.644 1.00 42.68 23 SER C C 1
ATOM 5585 O O . SER C 1 25 ? 81.053 49.364 34.166 1.00 42.96 23 SER C O 1
ATOM 5588 N N . ASP C 1 26 ? 80.341 47.733 35.610 1.00 40.37 24 ASP C N 1
ATOM 5589 C CA . ASP C 1 26 ? 79.480 48.586 36.383 1.00 39.99 24 ASP C CA 1
ATOM 5590 C C . ASP C 1 26 ? 79.599 48.112 37.849 1.00 40.24 24 ASP C C 1
ATOM 5591 O O . ASP C 1 26 ? 80.510 47.332 38.168 1.00 38.43 24 ASP C O 1
ATOM 5596 N N . GLY C 1 27 ? 78.719 48.575 38.747 1.00 39.95 25 GLY C N 1
ATOM 5597 C CA . GLY C 1 27 ? 78.925 48.235 40.161 1.00 40.05 25 GLY C CA 1
ATOM 5598 C C . GLY C 1 27 ? 78.943 46.726 40.468 1.00 40.21 25 GLY C C 1
ATOM 5599 O O . GLY C 1 27 ? 79.492 46.310 41.505 1.00 39.82 25 GLY C O 1
ATOM 5600 N N . THR C 1 28 ? 78.328 45.895 39.612 1.00 39.36 26 THR C N 1
ATOM 5601 C CA . THR C 1 28 ? 78.233 44.473 39.966 1.00 39.42 26 THR C CA 1
ATOM 5602 C C . THR C 1 28 ? 78.619 43.461 38.886 1.00 39.22 26 THR C C 1
ATOM 5603 O O . THR C 1 28 ? 78.400 42.258 39.067 1.00 39.86 26 THR C O 1
ATOM 5607 N N . LEU C 1 29 ? 79.189 43.913 37.781 1.00 38.70 27 LEU C N 1
ATOM 5608 C CA . LEU C 1 29 ? 79.523 43.010 36.675 1.00 38.07 27 LEU C CA 1
ATOM 5609 C C . LEU C 1 29 ? 80.675 43.594 35.863 1.00 39.05 27 LEU C C 1
ATOM 5610 O O . LEU C 1 29 ? 80.874 44.832 35.870 1.00 38.85 27 LEU C O 1
ATOM 5615 N N . GLN C 1 30 ? 81.435 42.708 35.205 1.00 38.69 28 GLN C N 1
ATOM 5616 C CA . GLN C 1 30 ? 82.430 43.074 34.194 1.00 39.80 28 GLN C CA 1
ATOM 5617 C C . GLN C 1 30 ? 82.128 42.248 32.959 1.00 39.63 28 GLN C C 1
ATOM 5618 O O . GLN C 1 30 ? 81.723 41.079 33.078 1.00 38.19 28 GLN C O 1
ATOM 5624 N N . TRP C 1 31 ? 82.305 42.853 31.783 1.00 39.43 29 TRP C N 1
ATOM 5625 C CA . TRP C 1 31 ? 82.037 42.156 30.521 1.00 41.33 29 TRP C CA 1
ATOM 5626 C C . TRP C 1 31 ? 82.909 42.766 29.422 1.00 41.90 29 TRP C C 1
ATOM 5627 O O . TRP C 1 31 ? 83.381 43.864 29.589 1.00 41.92 29 TRP C O 1
ATOM 5638 N N . ASP C 1 32 ? 83.105 42.078 28.301 1.00 43.07 30 ASP C N 1
ATOM 5639 C CA . ASP C 1 32 ? 83.865 42.675 27.196 1.00 44.82 30 ASP C CA 1
ATOM 5640 C C . ASP C 1 32 ? 83.322 42.330 25.813 1.00 45.87 30 ASP C C 1
ATOM 5641 O O . ASP C 1 32 ? 83.980 42.573 24.789 1.00 46.40 30 ASP C O 1
ATOM 5646 N N . SER C 1 33 ? 82.122 41.749 25.780 1.00 46.07 31 SER C N 1
ATOM 5647 C CA . SER C 1 33 ? 81.424 41.586 24.530 1.00 46.33 31 SER C CA 1
ATOM 5648 C C . SER C 1 33 ? 79.941 41.756 24.733 1.00 46.37 31 SER C C 1
ATOM 5649 O O . SER C 1 33 ? 79.473 41.848 25.857 1.00 46.19 31 SER C O 1
ATOM 5652 N N . THR C 1 34 ? 79.207 41.783 23.625 1.00 46.43 32 THR C N 1
ATOM 5653 C CA . THR C 1 34 ? 77.743 41.776 23.629 1.00 45.36 32 THR C CA 1
ATOM 5654 C C . THR C 1 34 ? 77.283 40.660 22.679 1.00 45.52 32 THR C C 1
ATOM 5655 O O . THR C 1 34 ? 77.854 40.506 21.603 1.00 46.81 32 THR C O 1
ATOM 5659 N N . THR C 1 35 ? 76.272 39.886 23.061 1.00 44.08 33 THR C N 1
ATOM 5660 C CA . THR C 1 35 ? 75.689 38.903 22.172 1.00 44.35 33 THR C CA 1
ATOM 5661 C C . THR C 1 35 ? 74.243 39.279 21.821 1.00 44.52 33 THR C C 1
ATOM 5662 O O . THR C 1 35 ? 73.412 39.421 22.732 1.00 44.23 33 THR C O 1
ATOM 5666 N N . MET C 1 36 ? 73.960 39.450 20.511 1.00 44.17 34 MET C N 1
ATOM 5667 C CA . MET C 1 36 ? 72.603 39.720 20.012 1.00 43.12 34 MET C CA 1
ATOM 5668 C C . MET C 1 36 ? 72.021 38.423 19.446 1.00 43.37 34 MET C C 1
ATOM 5669 O O . MET C 1 36 ? 72.699 37.704 18.695 1.00 44.40 34 MET C O 1
ATOM 5674 N N . ILE C 1 37 ? 70.788 38.102 19.818 1.00 42.35 35 ILE C N 1
ATOM 5675 C CA . ILE C 1 37 ? 70.088 36.995 19.191 1.00 41.85 35 ILE C CA 1
ATOM 5676 C C . ILE C 1 37 ? 69.041 37.578 18.294 1.00 42.67 35 ILE C C 1
ATOM 5677 O O . ILE C 1 37 ? 68.164 38.349 18.736 1.00 42.89 35 ILE C O 1
ATOM 5682 N N . LEU C 1 38 ? 69.168 37.253 17.006 1.00 43.61 36 LEU C N 1
ATOM 5683 C CA . LEU C 1 38 ? 68.332 37.842 15.955 1.00 43.10 36 LEU C CA 1
ATOM 5684 C C . LEU C 1 38 ? 67.331 36.821 15.454 1.00 42.91 36 LEU C C 1
ATOM 5685 O O . LEU C 1 38 ? 67.695 35.685 15.147 1.00 43.36 36 LEU C O 1
ATOM 5690 N N . VAL C 1 39 ? 66.063 37.200 15.436 1.00 43.34 37 VAL C N 1
ATOM 5691 C CA . VAL C 1 39 ? 64.985 36.364 14.892 1.00 43.88 37 VAL C CA 1
ATOM 5692 C C . VAL C 1 39 ? 64.494 37.040 13.598 1.00 46.06 37 VAL C C 1
ATOM 5693 O O . VAL C 1 39 ? 64.325 38.286 13.564 1.00 46.24 37 VAL C O 1
ATOM 5697 N N . GLU C 1 40 ? 64.315 36.252 12.533 1.00 47.74 38 GLU C N 1
ATOM 5698 C CA . GLU C 1 40 ? 63.726 36.762 11.289 1.00 50.02 38 GLU C CA 1
ATOM 5699 C C . GLU C 1 40 ? 62.522 35.961 10.976 1.00 50.10 38 GLU C C 1
ATOM 5700 O O . GLU C 1 40 ? 62.606 34.729 10.929 1.00 48.92 38 GLU C O 1
ATOM 5706 N N . ALA C 1 41 ? 61.399 36.671 10.800 1.00 50.15 39 ALA C N 1
ATOM 5707 C CA . ALA C 1 41 ? 60.117 36.031 10.504 1.00 50.85 39 ALA C CA 1
ATOM 5708 C C . ALA C 1 41 ? 59.649 36.390 9.093 1.00 51.38 39 ALA C C 1
ATOM 5709 O O . ALA C 1 41 ? 59.564 37.579 8.740 1.00 51.37 39 ALA C O 1
ATOM 5711 N N . HIS C 1 42 ? 59.322 35.359 8.311 1.00 52.40 40 HIS C N 1
ATOM 5712 C CA . HIS C 1 42 ? 58.922 35.521 6.899 1.00 52.72 40 HIS C CA 1
ATOM 5713 C C . HIS C 1 42 ? 57.466 35.163 6.760 1.00 52.59 40 HIS C C 1
ATOM 5714 O O . HIS C 1 42 ? 57.017 34.128 7.283 1.00 52.24 40 HIS C O 1
ATOM 5721 N N . GLY C 1 43 ? 56.727 36.003 6.038 1.00 52.22 41 GLY C N 1
ATOM 5722 C CA . GLY C 1 43 ? 55.358 35.651 5.665 1.00 52.47 41 GLY C CA 1
ATOM 5723 C C . GLY C 1 43 ? 54.821 36.670 4.685 1.00 52.90 41 GLY C C 1
ATOM 5724 O O . GLY C 1 43 ? 55.296 37.807 4.682 1.00 53.65 41 GLY C O 1
ATOM 5725 N N . GLY C 1 44 ? 53.848 36.273 3.849 1.00 53.01 42 GLY C N 1
ATOM 5726 C CA . GLY C 1 44 ? 53.216 37.169 2.866 1.00 52.79 42 GLY C CA 1
ATOM 5727 C C . GLY C 1 44 ? 54.197 37.989 2.033 1.00 53.31 42 GLY C C 1
ATOM 5728 O O . GLY C 1 44 ? 53.977 39.212 1.809 1.00 53.89 42 GLY C O 1
ATOM 5729 N N . GLY C 1 45 ? 55.300 37.350 1.599 1.00 52.89 43 GLY C N 1
ATOM 5730 C CA . GLY C 1 45 ? 56.315 38.038 0.789 1.00 52.03 43 GLY C CA 1
ATOM 5731 C C . GLY C 1 45 ? 57.111 39.102 1.523 1.00 51.90 43 GLY C C 1
ATOM 5732 O O . GLY C 1 45 ? 57.835 39.896 0.900 1.00 51.90 43 GLY C O 1
ATOM 5733 N N . ARG C 1 46 ? 56.981 39.136 2.856 1.00 51.78 44 ARG C N 1
ATOM 5734 C CA . ARG C 1 46 ? 57.732 40.102 3.671 1.00 51.39 44 ARG C CA 1
ATOM 5735 C C . ARG C 1 46 ? 58.572 39.436 4.765 1.00 50.77 44 ARG C C 1
ATOM 5736 O O . ARG C 1 46 ? 58.446 38.223 5.012 1.00 48.59 44 ARG C O 1
ATOM 5744 N N . LYS C 1 47 ? 59.442 40.258 5.375 1.00 51.00 45 LYS C N 1
ATOM 5745 C CA . LYS C 1 47 ? 60.383 39.815 6.396 1.00 51.47 45 LYS C CA 1
ATOM 5746 C C . LYS C 1 47 ? 60.501 40.726 7.650 1.00 50.97 45 LYS C C 1
ATOM 5747 O O . LYS C 1 47 ? 60.954 41.870 7.581 1.00 51.28 45 LYS C O 1
ATOM 5753 N N . GLY C 1 48 ? 60.130 40.185 8.808 1.00 50.28 46 GLY C N 1
ATOM 5754 C CA . GLY C 1 48 ? 60.270 40.922 10.042 1.00 48.75 46 GLY C CA 1
ATOM 5755 C C . GLY C 1 48 ? 61.524 40.541 10.795 1.00 48.32 46 GLY C C 1
ATOM 5756 O O . GLY C 1 48 ? 61.964 39.414 10.794 1.00 47.60 46 GLY C O 1
ATOM 5757 N N . LEU C 1 49 ? 62.097 41.502 11.479 1.00 48.59 47 LEU C N 1
ATOM 5758 C CA . LEU C 1 49 ? 63.321 41.239 12.165 1.00 49.76 47 LEU C CA 1
ATOM 5759 C C . LEU C 1 49 ? 63.147 41.652 13.634 1.00 49.36 47 LEU C C 1
ATOM 5760 O O . LEU C 1 49 ? 62.474 42.643 13.917 1.00 49.87 47 LEU C O 1
ATOM 5765 N N . GLY C 1 50 ? 63.707 40.881 14.564 1.00 48.70 48 GLY C N 1
ATOM 5766 C CA . GLY C 1 50 ? 63.566 41.166 16.015 1.00 46.53 48 GLY C CA 1
ATOM 5767 C C . GLY C 1 50 ? 64.767 40.614 16.767 1.00 45.42 48 GLY C C 1
ATOM 5768 O O . GLY C 1 50 ? 65.395 39.657 16.308 1.00 46.69 48 GLY C O 1
ATOM 5769 N N . TYR C 1 51 ? 65.116 41.189 17.903 1.00 42.83 49 TYR C N 1
ATOM 5770 C CA . TYR C 1 51 ? 66.316 40.738 18.593 1.00 42.53 49 TYR C CA 1
ATOM 5771 C C . TYR C 1 51 ? 66.288 40.993 20.095 1.00 42.80 49 TYR C C 1
ATOM 5772 O O . TYR C 1 51 ? 65.426 41.747 20.626 1.00 42.25 49 TYR C O 1
ATOM 5781 N N . THR C 1 52 ? 67.246 40.362 20.768 1.00 41.30 50 THR C N 1
ATOM 5782 C CA . THR C 1 52 ? 67.417 40.560 22.170 1.00 40.99 50 THR C CA 1
ATOM 5783 C C . THR C 1 52 ? 68.918 40.417 22.450 1.00 41.17 50 THR C C 1
ATOM 5784 O O . THR C 1 52 ? 69.648 39.925 21.609 1.00 41.68 50 THR C O 1
ATOM 5788 N N . TYR C 1 53 ? 69.372 40.893 23.609 1.00 40.16 51 TYR C N 1
ATOM 5789 C CA . TYR C 1 53 ? 70.738 40.719 24.044 1.00 40.12 51 TYR C CA 1
ATOM 5790 C C . TYR C 1 53 ? 70.726 39.784 25.227 1.00 41.02 51 TYR C C 1
ATOM 5791 O O . TYR C 1 53 ? 69.899 39.931 26.127 1.00 41.34 51 TYR C O 1
ATOM 5800 N N . GLY C 1 54 ? 71.618 38.804 25.217 1.00 41.60 52 GLY C N 1
ATOM 5801 C CA . GLY C 1 54 ? 71.715 37.882 26.321 1.00 42.49 52 GLY C CA 1
ATOM 5802 C C . GLY C 1 54 ? 72.571 36.676 25.940 1.00 42.91 52 GLY C C 1
ATOM 5803 O O . GLY C 1 54 ? 73.542 36.791 25.189 1.00 43.60 52 GLY C O 1
ATOM 5804 N N . ASP C 1 55 ? 72.237 35.514 26.481 1.00 41.91 53 ASP C N 1
ATOM 5805 C CA . ASP C 1 55 ? 73.120 34.402 26.259 1.00 40.60 53 ASP C CA 1
ATOM 5806 C C . ASP C 1 55 ? 72.770 33.760 24.940 1.00 40.05 53 ASP C C 1
ATOM 5807 O O . ASP C 1 55 ? 71.604 33.745 24.495 1.00 40.19 53 ASP C O 1
ATOM 5812 N N . VAL C 1 56 ? 73.775 33.173 24.330 1.00 39.61 54 VAL C N 1
ATOM 5813 C CA . VAL C 1 56 ? 73.549 32.434 23.114 1.00 39.72 54 VAL C CA 1
ATOM 5814 C C . VAL C 1 56 ? 72.407 31.405 23.263 1.00 39.31 54 VAL C C 1
ATOM 5815 O O . VAL C 1 56 ? 71.666 31.149 22.313 1.00 40.20 54 VAL C O 1
ATOM 5819 N N . SER C 1 57 ? 72.242 30.822 24.445 1.00 37.98 55 SER C N 1
ATOM 5820 C CA . SER C 1 57 ? 71.209 29.831 24.620 1.00 38.88 55 SER C CA 1
ATOM 5821 C C . SER C 1 57 ? 69.767 30.354 24.350 1.00 39.09 55 SER C C 1
ATOM 5822 O O . SER C 1 57 ? 68.873 29.551 24.083 1.00 39.68 55 SER C O 1
ATOM 5825 N N . VAL C 1 58 ? 69.548 31.677 24.395 1.00 39.11 56 VAL C N 1
ATOM 5826 C CA . VAL C 1 58 ? 68.278 32.263 23.902 1.00 38.80 56 VAL C CA 1
ATOM 5827 C C . VAL C 1 58 ? 67.907 31.736 22.518 1.00 40.04 56 VAL C C 1
ATOM 5828 O O . VAL C 1 58 ? 66.715 31.399 22.232 1.00 39.94 56 VAL C O 1
ATOM 5832 N N . GLY C 1 59 ? 68.916 31.657 21.641 1.00 40.43 57 GLY C N 1
ATOM 5833 C CA . GLY C 1 59 ? 68.727 31.104 20.286 1.00 40.05 57 GLY C CA 1
ATOM 5834 C C . GLY C 1 59 ? 68.092 29.746 20.261 1.00 39.52 57 GLY C C 1
ATOM 5835 O O . GLY C 1 59 ? 67.104 29.490 19.539 1.00 40.59 57 GLY C O 1
ATOM 5836 N N . ARG C 1 60 ? 68.630 28.877 21.093 1.00 39.58 58 ARG C N 1
ATOM 5837 C CA . ARG C 1 60 ? 68.178 27.482 21.183 1.00 39.89 58 ARG C CA 1
ATOM 5838 C C . ARG C 1 60 ? 66.759 27.354 21.707 1.00 38.98 58 ARG C C 1
ATOM 5839 O O . ARG C 1 60 ? 65.961 26.513 21.238 1.00 38.25 58 ARG C O 1
ATOM 5847 N N . PHE C 1 61 ? 66.449 28.189 22.699 1.00 37.67 59 PHE C N 1
ATOM 5848 C CA . PHE C 1 61 ? 65.107 28.268 23.247 1.00 36.85 59 PHE C CA 1
ATOM 5849 C C . PHE C 1 61 ? 64.091 28.705 22.160 1.00 35.65 59 PHE C C 1
ATOM 5850 O O . PHE C 1 61 ? 63.001 28.163 22.054 1.00 35.40 59 PHE C O 1
ATOM 5858 N N . VAL C 1 62 ? 64.410 29.722 21.377 1.00 35.83 60 VAL C N 1
ATOM 5859 C CA . VAL C 1 62 ? 63.488 30.096 20.279 1.00 37.08 60 VAL C CA 1
ATOM 5860 C C . VAL C 1 62 ? 63.204 28.868 19.400 1.00 38.34 60 VAL C C 1
ATOM 5861 O O . VAL C 1 62 ? 62.055 28.490 19.176 1.00 38.66 60 VAL C O 1
ATOM 5865 N N . GLU C 1 63 ? 64.278 28.236 18.917 1.00 40.55 61 GLU C N 1
ATOM 5866 C CA . GLU C 1 63 ? 64.191 27.022 18.077 1.00 41.94 61 GLU C CA 1
ATOM 5867 C C . GLU C 1 63 ? 63.406 25.935 18.742 1.00 41.03 61 GLU C C 1
ATOM 5868 O O . GLU C 1 63 ? 62.517 25.380 18.155 1.00 40.93 61 GLU C O 1
ATOM 5874 N N . SER C 1 64 ? 63.715 25.660 20.004 1.00 41.39 62 SER C N 1
ATOM 5875 C CA . SER C 1 64 ? 63.109 24.519 20.687 1.00 40.37 62 SER C CA 1
ATOM 5876 C C . SER C 1 64 ? 61.629 24.784 21.043 1.00 40.15 62 SER C C 1
ATOM 5877 O O . SER C 1 64 ? 60.763 23.895 20.904 1.00 38.88 62 SER C O 1
ATOM 5880 N N . LYS C 1 65 ? 61.327 25.994 21.513 1.00 38.88 63 LYS C N 1
ATOM 5881 C CA . LYS C 1 65 ? 59.995 26.202 22.047 1.00 38.69 63 LYS C CA 1
ATOM 5882 C C . LYS C 1 65 ? 59.076 27.130 21.238 1.00 39.66 63 LYS C C 1
ATOM 5883 O O . LYS C 1 65 ? 57.844 27.049 21.343 1.00 39.00 63 LYS C O 1
ATOM 5889 N N . LEU C 1 66 ? 59.651 28.054 20.478 1.00 40.24 64 LEU C N 1
ATOM 5890 C CA . LEU C 1 66 ? 58.843 29.151 19.959 1.00 41.29 64 LEU C CA 1
ATOM 5891 C C . LEU C 1 66 ? 58.526 29.079 18.460 1.00 43.17 64 LEU C C 1
ATOM 5892 O O . LEU C 1 66 ? 57.448 29.495 18.042 1.00 43.18 64 LEU C O 1
ATOM 5897 N N . ALA C 1 67 ? 59.469 28.572 17.653 1.00 45.30 65 ALA C N 1
ATOM 5898 C CA . ALA C 1 67 ? 59.310 28.601 16.178 1.00 46.18 65 ALA C CA 1
ATOM 5899 C C . ALA C 1 67 ? 58.103 27.752 15.777 1.00 46.33 65 ALA C C 1
ATOM 5900 O O . ALA C 1 67 ? 57.333 28.139 14.896 1.00 47.95 65 ALA C O 1
ATOM 5902 N N . GLY C 1 68 ? 57.878 26.652 16.468 1.00 45.77 66 GLY C N 1
ATOM 5903 C CA . GLY C 1 68 ? 56.727 25.820 16.143 1.00 46.26 66 GLY C CA 1
ATOM 5904 C C . GLY C 1 68 ? 55.396 26.438 16.510 1.00 47.14 66 GLY C C 1
ATOM 5905 O O . GLY C 1 68 ? 54.337 26.008 16.036 1.00 47.90 66 GLY C O 1
ATOM 5906 N N . VAL C 1 69 ? 55.427 27.420 17.400 1.00 46.12 67 VAL C N 1
ATOM 5907 C CA . VAL C 1 69 ? 54.212 28.074 17.786 1.00 45.38 67 VAL C CA 1
ATOM 5908 C C . VAL C 1 69 ? 53.934 29.199 16.780 1.00 46.01 67 VAL C C 1
ATOM 5909 O O . VAL C 1 69 ? 52.809 29.375 16.324 1.00 45.85 67 VAL C O 1
ATOM 5913 N N . ALA C 1 70 ? 54.967 29.976 16.472 1.00 46.56 68 ALA C N 1
ATOM 5914 C CA . ALA C 1 70 ? 54.843 31.117 15.609 1.00 47.52 68 ALA C CA 1
ATOM 5915 C C . ALA C 1 70 ? 54.510 30.656 14.187 1.00 48.98 68 ALA C C 1
ATOM 5916 O O . ALA C 1 70 ? 53.597 31.239 13.547 1.00 49.66 68 ALA C O 1
ATOM 5918 N N . GLU C 1 71 ? 55.228 29.631 13.694 1.00 48.71 69 GLU C N 1
ATOM 5919 C CA . GLU C 1 71 ? 54.995 29.126 12.309 1.00 49.35 69 GLU C CA 1
ATOM 5920 C C . GLU C 1 71 ? 53.561 28.668 12.064 1.00 49.51 69 GLU C C 1
ATOM 5921 O O . GLU C 1 71 ? 52.947 28.003 12.913 1.00 49.77 69 GLU C O 1
ATOM 5927 N N . GLY C 1 72 ? 53.021 29.052 10.909 1.00 49.48 70 GLY C N 1
ATOM 5928 C CA . GLY C 1 72 ? 51.617 28.763 10.615 1.00 50.05 70 GLY C CA 1
ATOM 5929 C C . GLY C 1 72 ? 50.600 29.779 11.137 1.00 49.81 70 GLY C C 1
ATOM 5930 O O . GLY C 1 72 ? 49.387 29.630 10.904 1.00 50.90 70 GLY C O 1
ATOM 5931 N N . SER C 1 73 ? 51.061 30.800 11.852 1.00 49.40 71 SER C N 1
ATOM 5932 C CA . SER C 1 73 ? 50.115 31.699 12.552 1.00 49.94 71 SER C CA 1
ATOM 5933 C C . SER C 1 73 ? 49.656 32.870 11.686 1.00 48.97 71 SER C C 1
ATOM 5934 O O . SER C 1 73 ? 50.351 33.266 10.756 1.00 48.81 71 SER C O 1
ATOM 5937 N N . ASP C 1 74 ? 48.521 33.444 12.028 1.00 48.18 72 ASP C N 1
ATOM 5938 C CA . ASP C 1 74 ? 48.070 34.641 11.353 1.00 49.94 72 ASP C CA 1
ATOM 5939 C C . ASP C 1 74 ? 49.066 35.821 11.530 1.00 49.75 72 ASP C C 1
ATOM 5940 O O . ASP C 1 74 ? 49.275 36.318 12.648 1.00 50.54 72 ASP C O 1
ATOM 5945 N N . ALA C 1 75 ? 49.690 36.270 10.443 1.00 49.51 73 ALA C N 1
ATOM 5946 C CA . ALA C 1 75 ? 50.749 37.278 10.558 1.00 49.53 73 ALA C CA 1
ATOM 5947 C C . ALA C 1 75 ? 50.272 38.695 10.831 1.00 49.93 73 ALA C C 1
ATOM 5948 O O . ALA C 1 75 ? 51.082 39.639 10.882 1.00 50.56 73 ALA C O 1
ATOM 5950 N N . LEU C 1 76 ? 48.980 38.859 11.025 1.00 50.18 74 LEU C N 1
ATOM 5951 C CA . LEU C 1 76 ? 48.472 40.194 11.362 1.00 51.51 74 LEU C CA 1
ATOM 5952 C C . LEU C 1 76 ? 48.156 40.330 12.861 1.00 50.83 74 LEU C C 1
ATOM 5953 O O . LEU C 1 76 ? 47.744 41.387 13.310 1.00 51.05 74 LEU C O 1
ATOM 5958 N N . SER C 1 77 ? 48.401 39.275 13.632 1.00 49.45 75 SER C N 1
ATOM 5959 C CA . SER C 1 77 ? 48.026 39.274 15.021 1.00 47.69 75 SER C CA 1
ATOM 5960 C C . SER C 1 77 ? 49.148 38.810 15.917 1.00 45.84 75 SER C C 1
ATOM 5961 O O . SER C 1 77 ? 49.011 37.783 16.562 1.00 45.95 75 SER C O 1
ATOM 5964 N N . PRO C 1 78 ? 50.247 39.567 15.994 1.00 44.00 76 PRO C N 1
ATOM 5965 C CA . PRO C 1 78 ? 51.339 39.145 16.901 1.00 43.36 76 PRO C CA 1
ATOM 5966 C C . PRO C 1 78 ? 50.890 38.810 18.335 1.00 43.32 76 PRO C C 1
ATOM 5967 O O . PRO C 1 78 ? 51.352 37.816 18.870 1.00 43.61 76 PRO C O 1
ATOM 5971 N N . PRO C 1 79 ? 49.979 39.633 18.954 1.00 43.05 77 PRO C N 1
ATOM 5972 C CA . PRO C 1 79 ? 49.635 39.359 20.351 1.00 41.51 77 PRO C CA 1
ATOM 5973 C C . PRO C 1 79 ? 49.015 37.992 20.584 1.00 41.27 77 PRO C C 1
ATOM 5974 O O . PRO C 1 79 ? 49.286 37.384 21.648 1.00 40.32 77 PRO C O 1
ATOM 5978 N N . ALA C 1 80 ? 48.242 37.471 19.611 1.00 40.18 78 ALA C N 1
ATOM 5979 C CA . ALA C 1 80 ? 47.649 36.121 19.780 1.00 40.33 78 ALA C CA 1
ATOM 5980 C C . ALA C 1 80 ? 48.733 35.009 19.781 1.00 40.38 78 ALA C C 1
ATOM 5981 O O . ALA C 1 80 ? 48.619 34.014 20.495 1.00 39.96 78 ALA C O 1
ATOM 5983 N N . VAL C 1 81 ? 49.796 35.227 19.021 1.00 40.31 79 VAL C N 1
ATOM 5984 C CA . VAL C 1 81 ? 50.925 34.329 19.038 1.00 40.47 79 VAL C CA 1
ATOM 5985 C C . VAL C 1 81 ? 51.673 34.447 20.361 1.00 40.32 79 VAL C C 1
ATOM 5986 O O . VAL C 1 81 ? 52.066 33.437 20.950 1.00 40.19 79 VAL C O 1
ATOM 5990 N N . TRP C 1 82 ? 51.876 35.683 20.815 1.00 39.37 80 TRP C N 1
ATOM 5991 C CA . TRP C 1 82 ? 52.530 35.946 22.081 1.00 39.71 80 TRP C CA 1
ATOM 5992 C C . TRP C 1 82 ? 51.810 35.216 23.244 1.00 40.49 80 TRP C C 1
ATOM 5993 O O . TRP C 1 82 ? 52.486 34.497 24.030 1.00 39.80 80 TRP C O 1
ATOM 6004 N N . ALA C 1 83 ? 50.466 35.338 23.313 1.00 38.85 81 ALA C N 1
ATOM 6005 C CA . ALA C 1 83 ? 49.703 34.613 24.331 1.00 39.53 81 ALA C CA 1
ATOM 6006 C C . ALA C 1 83 ? 49.900 33.096 24.288 1.00 39.55 81 ALA C C 1
ATOM 6007 O O . ALA C 1 83 ? 50.030 32.448 25.336 1.00 39.61 81 ALA C O 1
ATOM 6009 N N . ARG C 1 84 ? 49.861 32.524 23.088 1.00 39.27 82 ARG C N 1
ATOM 6010 C CA . ARG C 1 84 ? 50.149 31.103 22.926 1.00 39.62 82 ARG C CA 1
ATOM 6011 C C . ARG C 1 84 ? 51.619 30.770 23.259 1.00 39.80 82 ARG C C 1
ATOM 6012 O O . ARG C 1 84 ? 51.901 29.689 23.798 1.00 39.05 82 ARG C O 1
ATOM 6020 N N . MET C 1 85 ? 52.557 31.670 22.953 1.00 38.38 83 MET C N 1
ATOM 6021 C CA . MET C 1 85 ? 53.972 31.389 23.357 1.00 38.58 83 MET C CA 1
ATOM 6022 C C . MET C 1 85 ? 54.100 31.291 24.902 1.00 39.47 83 MET C C 1
ATOM 6023 O O . MET C 1 85 ? 54.678 30.325 25.443 1.00 39.01 83 MET C O 1
ATOM 6028 N N . GLN C 1 86 ? 53.491 32.253 25.603 1.00 39.09 84 GLN C N 1
ATOM 6029 C CA . GLN C 1 86 ? 53.588 32.312 27.031 1.00 39.49 84 GLN C CA 1
ATOM 6030 C C . GLN C 1 86 ? 52.953 31.045 27.638 1.00 40.30 84 GLN C C 1
ATOM 6031 O O . GLN C 1 86 ? 53.500 30.470 28.572 1.00 39.86 84 GLN C O 1
ATOM 6037 N N . ALA C 1 87 ? 51.787 30.628 27.136 1.00 40.31 85 ALA C N 1
ATOM 6038 C CA . ALA C 1 87 ? 51.163 29.447 27.677 1.00 41.13 85 ALA C CA 1
ATOM 6039 C C . ALA C 1 87 ? 52.073 28.219 27.489 1.00 41.86 85 ALA C C 1
ATOM 6040 O O . ALA C 1 87 ? 52.265 27.422 28.451 1.00 43.08 85 ALA C O 1
ATOM 6042 N N . ALA C 1 88 ? 52.665 28.097 26.289 1.00 40.64 86 ALA C N 1
ATOM 6043 C CA . ALA C 1 88 ? 53.508 26.959 25.924 1.00 40.77 86 ALA C CA 1
ATOM 6044 C C . ALA C 1 88 ? 54.778 26.752 26.802 1.00 40.53 86 ALA C C 1
ATOM 6045 O O . ALA C 1 88 ? 55.274 25.639 26.913 1.00 41.27 86 ALA C O 1
ATOM 6047 N N . ILE C 1 89 ? 55.326 27.807 27.380 1.00 40.03 87 ILE C N 1
ATOM 6048 C CA . ILE C 1 89 ? 56.654 27.690 28.007 1.00 40.18 87 ILE C CA 1
ATOM 6049 C C . ILE C 1 89 ? 56.584 27.677 29.538 1.00 41.01 87 ILE C C 1
ATOM 6050 O O . ILE C 1 89 ? 57.586 27.884 30.183 1.00 41.81 87 ILE C O 1
ATOM 6055 N N . ARG C 1 90 ? 55.405 27.399 30.098 1.00 41.28 88 ARG C N 1
ATOM 6056 C CA . ARG C 1 90 ? 55.195 27.300 31.558 1.00 41.99 88 ARG C CA 1
ATOM 6057 C C . ARG C 1 90 ? 56.182 26.367 32.289 1.00 43.01 88 ARG C C 1
ATOM 6058 O O . ARG C 1 90 ? 56.754 26.779 33.315 1.00 44.04 88 ARG C O 1
ATOM 6066 N N . ASN C 1 91 ? 56.366 25.126 31.804 1.00 42.31 89 ASN C N 1
ATOM 6067 C CA . ASN C 1 91 ? 57.367 24.257 32.344 1.00 43.10 89 ASN C CA 1
ATOM 6068 C C . ASN C 1 91 ? 58.804 24.624 31.842 1.00 43.94 89 ASN C C 1
ATOM 6069 O O . ASN C 1 91 ? 59.811 24.321 32.513 1.00 42.97 89 ASN C O 1
ATOM 6074 N N . ALA C 1 92 ? 58.931 25.242 30.668 1.00 43.91 90 ALA C N 1
ATOM 6075 C CA . ALA C 1 92 ? 60.309 25.526 30.170 1.00 44.55 90 ALA C CA 1
ATOM 6076 C C . ALA C 1 92 ? 60.961 26.758 30.797 1.00 44.96 90 ALA C C 1
ATOM 6077 O O . ALA C 1 92 ? 62.171 26.898 30.728 1.00 45.65 90 ALA C O 1
ATOM 6079 N N . GLY C 1 93 ? 60.161 27.632 31.418 1.00 46.00 91 GLY C N 1
ATOM 6080 C CA . GLY C 1 93 ? 60.684 28.757 32.186 1.00 45.71 91 GLY C CA 1
ATOM 6081 C C . GLY C 1 93 ? 60.358 30.069 31.519 1.00 46.87 91 GLY C C 1
ATOM 6082 O O . GLY C 1 93 ? 61.057 30.477 30.604 1.00 48.91 91 GLY C O 1
ATOM 6083 N N . ARG C 1 94 ? 59.298 30.740 31.960 1.00 46.78 92 ARG C N 1
ATOM 6084 C CA . ARG C 1 94 ? 58.886 32.030 31.424 1.00 45.49 92 ARG C CA 1
ATOM 6085 C C . ARG C 1 94 ? 59.873 33.182 31.636 1.00 44.92 92 ARG C C 1
ATOM 6086 O O . ARG C 1 94 ? 60.070 33.983 30.736 1.00 45.51 92 ARG C O 1
ATOM 6094 N N . PRO C 1 95 ? 60.468 33.315 32.829 1.00 44.08 93 PRO C N 1
ATOM 6095 C CA . PRO C 1 95 ? 61.363 34.472 32.991 1.00 43.69 93 PRO C CA 1
ATOM 6096 C C . PRO C 1 95 ? 62.795 34.255 32.459 1.00 43.77 93 PRO C C 1
ATOM 6097 O O . PRO C 1 95 ? 63.185 33.117 32.166 1.00 45.05 93 PRO C O 1
ATOM 6101 N N . GLY C 1 96 ? 63.554 35.339 32.335 1.00 42.48 94 GLY C N 1
ATOM 6102 C CA . GLY C 1 96 ? 64.961 35.274 31.941 1.00 42.03 94 GLY C CA 1
ATOM 6103 C C . GLY C 1 96 ? 65.079 34.971 30.450 1.00 41.77 94 GLY C C 1
ATOM 6104 O O . GLY C 1 96 ? 64.445 35.624 29.598 1.00 41.89 94 GLY C O 1
ATOM 6105 N N . VAL C 1 97 ? 65.859 33.943 30.156 1.00 39.85 95 VAL C N 1
ATOM 6106 C CA . VAL C 1 97 ? 66.064 33.417 28.823 1.00 38.98 95 VAL C CA 1
ATOM 6107 C C . VAL C 1 97 ? 64.750 33.231 28.088 1.00 38.72 95 VAL C C 1
ATOM 6108 O O . VAL C 1 97 ? 64.588 33.653 26.928 1.00 39.59 95 VAL C O 1
ATOM 6112 N N . GLY C 1 98 ? 63.795 32.633 28.779 1.00 38.63 96 GLY C N 1
ATOM 6113 C CA . GLY C 1 98 ? 62.482 32.432 28.211 1.00 37.83 96 GLY C CA 1
ATOM 6114 C C . GLY C 1 98 ? 61.895 33.743 27.741 1.00 37.99 96 GLY C C 1
ATOM 6115 O O . GLY C 1 98 ? 61.412 33.805 26.617 1.00 39.43 96 GLY C O 1
ATOM 6116 N N . ALA C 1 99 ? 61.948 34.782 28.588 1.00 36.22 97 ALA C N 1
ATOM 6117 C CA . ALA C 1 99 ? 61.317 36.080 28.272 1.00 36.10 97 ALA C CA 1
ATOM 6118 C C . ALA C 1 99 ? 62.049 36.811 27.151 1.00 35.69 97 ALA C C 1
ATOM 6119 O O . ALA C 1 99 ? 61.429 37.416 26.253 1.00 35.29 97 ALA C O 1
ATOM 6121 N N . MET C 1 100 ? 63.368 36.718 27.180 1.00 35.95 98 MET C N 1
ATOM 6122 C CA . MET C 1 100 ? 64.161 37.367 26.151 1.00 37.44 98 MET C CA 1
ATOM 6123 C C . MET C 1 100 ? 63.848 36.794 24.741 1.00 38.52 98 MET C C 1
ATOM 6124 O O . MET C 1 100 ? 63.754 37.564 23.736 1.00 40.36 98 MET C O 1
ATOM 6129 N N . ALA C 1 101 ? 63.645 35.472 24.697 1.00 38.09 99 ALA C N 1
ATOM 6130 C CA . ALA C 1 101 ? 63.322 34.715 23.497 1.00 37.72 99 ALA C CA 1
ATOM 6131 C C . ALA C 1 101 ? 61.954 35.106 22.979 1.00 37.84 99 ALA C C 1
ATOM 6132 O O . ALA C 1 101 ? 61.782 35.367 21.768 1.00 38.70 99 ALA C O 1
ATOM 6134 N N . VAL C 1 102 ? 60.972 35.110 23.876 1.00 36.91 100 VAL C N 1
ATOM 6135 C CA . VAL C 1 102 ? 59.620 35.548 23.518 1.00 36.51 100 VAL C CA 1
ATOM 6136 C C . VAL C 1 102 ? 59.662 36.990 23.008 1.00 37.63 100 VAL C C 1
ATOM 6137 O O . VAL C 1 102 ? 59.011 37.341 21.981 1.00 37.68 100 VAL C O 1
ATOM 6141 N N . SER C 1 103 ? 60.466 37.825 23.684 1.00 38.30 101 SER C N 1
ATOM 6142 C CA . SER C 1 103 ? 60.541 39.233 23.314 1.00 39.42 101 SER C CA 1
ATOM 6143 C C . SER C 1 103 ? 61.022 39.363 21.869 1.00 39.92 101 SER C C 1
ATOM 6144 O O . SER C 1 103 ? 60.424 40.096 21.100 1.00 40.20 101 SER C O 1
ATOM 6147 N N . ALA C 1 104 ? 62.058 38.597 21.508 1.00 40.04 102 ALA C N 1
ATOM 6148 C CA . ALA C 1 104 ? 62.725 38.753 20.219 1.00 38.87 102 ALA C CA 1
ATOM 6149 C C . ALA C 1 104 ? 61.775 38.285 19.111 1.00 38.82 102 ALA C C 1
ATOM 6150 O O . ALA C 1 104 ? 61.625 38.974 18.093 1.00 38.97 102 ALA C O 1
ATOM 6152 N N . VAL C 1 105 ? 61.109 37.145 19.321 1.00 38.59 103 VAL C N 1
ATOM 6153 C CA . VAL C 1 105 ? 60.103 36.674 18.387 1.00 38.75 103 VAL C CA 1
ATOM 6154 C C . VAL C 1 105 ? 58.962 37.731 18.209 1.00 40.47 103 VAL C C 1
ATOM 6155 O O . VAL C 1 105 ? 58.527 38.002 17.087 1.00 41.12 103 VAL C O 1
ATOM 6159 N N . ASP C 1 106 ? 58.534 38.372 19.305 1.00 40.43 104 ASP C N 1
ATOM 6160 C CA . ASP C 1 106 ? 57.397 39.296 19.272 1.00 39.43 104 ASP C CA 1
ATOM 6161 C C . ASP C 1 106 ? 57.780 40.552 18.492 1.00 39.57 104 ASP C C 1
ATOM 6162 O O . ASP C 1 106 ? 57.015 41.068 17.656 1.00 37.46 104 ASP C O 1
ATOM 6167 N N . ILE C 1 107 ? 58.997 41.022 18.725 1.00 39.12 105 ILE C N 1
ATOM 6168 C CA . ILE C 1 107 ? 59.479 42.136 17.957 1.00 40.40 105 ILE C CA 1
ATOM 6169 C C . ILE C 1 107 ? 59.491 41.832 16.411 1.00 41.06 105 ILE C C 1
ATOM 6170 O O . ILE C 1 107 ? 59.001 42.646 15.602 1.00 40.72 105 ILE C O 1
ATOM 6175 N N . ALA C 1 108 ? 60.012 40.658 16.044 1.00 41.32 106 ALA C N 1
ATOM 6176 C CA . ALA C 1 108 ? 60.061 40.162 14.666 1.00 42.22 106 ALA C CA 1
ATOM 6177 C C . ALA C 1 108 ? 58.691 40.110 14.049 1.00 42.51 106 ALA C C 1
ATOM 6178 O O . ALA C 1 108 ? 58.492 40.581 12.920 1.00 43.08 106 ALA C O 1
ATOM 6180 N N . LEU C 1 109 ? 57.747 39.531 14.775 1.00 42.29 107 LEU C N 1
ATOM 6181 C CA . LEU C 1 109 ? 56.357 39.465 14.316 1.00 43.03 107 LEU C CA 1
ATOM 6182 C C . LEU C 1 109 ? 55.674 40.840 14.210 1.00 43.31 107 LEU C C 1
ATOM 6183 O O . LEU C 1 109 ? 54.906 41.064 13.285 1.00 44.49 107 LEU C O 1
ATOM 6188 N N . TRP C 1 110 ? 55.942 41.750 15.134 1.00 43.25 108 TRP C N 1
ATOM 6189 C CA . TRP C 1 110 ? 55.525 43.149 14.958 1.00 44.77 108 TRP C CA 1
ATOM 6190 C C . TRP C 1 110 ? 56.165 43.840 13.724 1.00 44.89 108 TRP C C 1
ATOM 6191 O O . TRP C 1 110 ? 55.466 44.523 12.972 1.00 44.70 108 TRP C O 1
ATOM 6202 N N . ASP C 1 111 ? 57.459 43.642 13.521 1.00 45.53 109 ASP C N 1
ATOM 6203 C CA . ASP C 1 111 ? 58.160 44.149 12.322 1.00 46.64 109 ASP C CA 1
ATOM 6204 C C . ASP C 1 111 ? 57.511 43.606 11.031 1.00 46.71 109 ASP C C 1
ATOM 6205 O O . ASP C 1 111 ? 57.237 44.337 10.064 1.00 47.43 109 ASP C O 1
ATOM 6210 N N . LEU C 1 112 ? 57.214 42.327 11.039 1.00 46.76 110 LEU C N 1
ATOM 6211 C CA . LEU C 1 112 ? 56.492 41.702 9.952 1.00 46.98 110 LEU C CA 1
ATOM 6212 C C . LEU C 1 112 ? 55.081 42.330 9.727 1.00 48.22 110 LEU C C 1
ATOM 6213 O O . LEU C 1 112 ? 54.713 42.655 8.586 1.00 49.16 110 LEU C O 1
ATOM 6218 N N . LYS C 1 113 ? 54.287 42.500 10.781 1.00 48.37 111 LYS C N 1
ATOM 6219 C CA . LYS C 1 113 ? 52.982 43.104 10.565 1.00 49.35 111 LYS C CA 1
ATOM 6220 C C . LYS C 1 113 ? 53.125 44.495 9.916 1.00 48.80 111 LYS C C 1
ATOM 6221 O O . LYS C 1 113 ? 52.434 44.824 8.988 1.00 48.01 111 LYS C O 1
ATOM 6227 N N . ALA C 1 114 ? 54.050 45.301 10.404 1.00 49.83 112 ALA C N 1
ATOM 6228 C CA . ALA C 1 114 ? 54.126 46.662 9.955 1.00 51.16 112 ALA C CA 1
ATOM 6229 C C . ALA C 1 114 ? 54.496 46.652 8.455 1.00 52.97 112 ALA C C 1
ATOM 6230 O O . ALA C 1 114 ? 53.876 47.362 7.642 1.00 54.89 112 ALA C O 1
ATOM 6232 N N . ARG C 1 115 ? 55.433 45.782 8.092 1.00 52.65 113 ARG C N 1
ATOM 6233 C CA . ARG C 1 115 ? 55.884 45.634 6.731 1.00 52.15 113 ARG C CA 1
ATOM 6234 C C . ARG C 1 115 ? 54.787 45.159 5.771 1.00 52.89 113 ARG C C 1
ATOM 6235 O O . ARG C 1 115 ? 54.638 45.718 4.697 1.00 53.64 113 ARG C O 1
ATOM 6243 N N . LEU C 1 116 ? 54.008 44.165 6.170 1.00 53.24 114 LEU C N 1
ATOM 6244 C CA . LEU C 1 116 ? 52.877 43.723 5.385 1.00 54.52 114 LEU C CA 1
ATOM 6245 C C . LEU C 1 116 ? 51.816 44.836 5.239 1.00 55.76 114 LEU C C 1
ATOM 6246 O O . LEU C 1 116 ? 50.969 44.773 4.347 1.00 56.52 114 LEU C O 1
ATOM 6251 N N . LEU C 1 117 ? 51.844 45.842 6.106 1.00 55.60 115 LEU C N 1
ATOM 6252 C CA . LEU C 1 117 ? 50.963 46.968 5.912 1.00 56.00 115 LEU C CA 1
ATOM 6253 C C . LEU C 1 117 ? 51.692 48.105 5.222 1.00 55.72 115 LEU C C 1
ATOM 6254 O O . LEU C 1 117 ? 51.139 49.190 5.068 1.00 56.06 115 LEU C O 1
ATOM 6259 N N . GLY C 1 118 ? 52.940 47.881 4.839 1.00 54.95 116 GLY C N 1
ATOM 6260 C CA . GLY C 1 118 ? 53.759 48.978 4.363 1.00 54.40 116 GLY C CA 1
ATOM 6261 C C . GLY C 1 118 ? 53.851 50.169 5.313 1.00 54.26 116 GLY C C 1
ATOM 6262 O O . GLY C 1 118 ? 53.959 51.315 4.862 1.00 53.96 116 GLY C O 1
ATOM 6263 N N . LEU C 1 119 ? 53.867 49.935 6.626 1.00 53.05 117 LEU C N 1
ATOM 6264 C CA . LEU C 1 119 ? 54.021 51.064 7.551 1.00 51.89 117 LEU C CA 1
ATOM 6265 C C . LEU C 1 119 ? 55.297 50.991 8.365 1.00 50.77 117 LEU C C 1
ATOM 6266 O O . LEU C 1 119 ? 55.790 49.888 8.666 1.00 51.01 117 LEU C O 1
ATOM 6271 N N . PRO C 1 120 ? 55.845 52.168 8.726 1.00 50.12 118 PRO C N 1
ATOM 6272 C CA . PRO C 1 120 ? 56.833 52.275 9.799 1.00 49.45 118 PRO C CA 1
ATOM 6273 C C . PRO C 1 120 ? 56.249 51.686 11.077 1.00 48.84 118 PRO C C 1
ATOM 6274 O O . PRO C 1 120 ? 55.052 51.928 11.372 1.00 48.09 118 PRO C O 1
ATOM 6278 N N . LEU C 1 121 ? 57.050 50.934 11.846 1.00 48.28 119 LEU C N 1
ATOM 6279 C CA . LEU C 1 121 ? 56.469 50.187 12.968 1.00 47.70 119 LEU C CA 1
ATOM 6280 C C . LEU C 1 121 ? 55.656 51.124 13.889 1.00 47.35 119 LEU C C 1
ATOM 6281 O O . LEU C 1 121 ? 54.531 50.821 14.231 1.00 47.10 119 LEU C O 1
ATOM 6286 N N . ALA C 1 122 ? 56.244 52.260 14.259 1.00 47.66 120 ALA C N 1
ATOM 6287 C CA . ALA C 1 122 ? 55.587 53.266 15.086 1.00 48.22 120 ALA C CA 1
ATOM 6288 C C . ALA C 1 122 ? 54.174 53.671 14.590 1.00 48.13 120 ALA C C 1
ATOM 6289 O O . ALA C 1 122 ? 53.325 54.004 15.412 1.00 47.93 120 ALA C O 1
ATOM 6291 N N . ASP C 1 123 ? 53.937 53.648 13.271 1.00 47.79 121 ASP C N 1
ATOM 6292 C CA . ASP C 1 123 ? 52.603 53.909 12.721 1.00 47.25 121 ASP C CA 1
ATOM 6293 C C . ASP C 1 123 ? 51.666 52.712 12.772 1.00 46.81 121 ASP C C 1
ATOM 6294 O O . ASP C 1 123 ? 50.433 52.869 12.658 1.00 47.38 121 ASP C O 1
ATOM 6299 N N . ALA C 1 124 ? 52.229 51.518 12.914 1.00 45.86 122 ALA C N 1
ATOM 6300 C CA . ALA C 1 124 ? 51.449 50.305 13.002 1.00 45.69 122 ALA C CA 1
ATOM 6301 C C . ALA C 1 124 ? 50.988 50.068 14.455 1.00 45.89 122 ALA C C 1
ATOM 6302 O O . ALA C 1 124 ? 50.158 49.178 14.724 1.00 45.26 122 ALA C O 1
ATOM 6304 N N . LEU C 1 125 ? 51.560 50.841 15.387 1.00 45.23 123 LEU C N 1
ATOM 6305 C CA . LEU C 1 125 ? 51.189 50.761 16.788 1.00 44.99 123 LEU C CA 1
ATOM 6306 C C . LEU C 1 125 ? 50.283 51.961 17.159 1.00 45.53 123 LEU C C 1
ATOM 6307 O O . LEU C 1 125 ? 50.382 53.036 16.548 1.00 44.20 123 LEU C O 1
ATOM 6312 N N . PRO C 1 126 ? 49.468 51.813 18.214 1.00 45.68 124 PRO C N 1
ATOM 6313 C CA . PRO C 1 126 ? 48.904 53.072 18.722 1.00 46.42 124 PRO C CA 1
ATOM 6314 C C . PRO C 1 126 ? 50.053 54.080 18.932 1.00 46.75 124 PRO C C 1
ATOM 6315 O O . PRO C 1 126 ? 51.039 53.723 19.561 1.00 48.48 124 PRO C O 1
ATOM 6319 N N . ARG C 1 127 ? 49.951 55.302 18.421 1.00 46.21 125 ARG C N 1
ATOM 6320 C CA . ARG C 1 127 ? 51.087 56.181 18.469 1.00 45.95 125 ARG C CA 1
ATOM 6321 C C . ARG C 1 127 ? 50.821 57.482 19.210 1.00 46.21 125 ARG C C 1
ATOM 6322 O O . ARG C 1 127 ? 49.923 58.202 18.838 1.00 47.11 125 ARG C O 1
ATOM 6330 N N . PHE C 1 128 ? 51.607 57.786 20.247 1.00 45.59 126 PHE C N 1
ATOM 6331 C CA . PHE C 1 128 ? 51.451 59.024 20.978 1.00 45.22 126 PHE C CA 1
ATOM 6332 C C . PHE C 1 128 ? 52.470 60.059 20.551 1.00 46.04 126 PHE C C 1
ATOM 6333 O O . PHE C 1 128 ? 52.198 61.260 20.606 1.00 45.97 126 PHE C O 1
ATOM 6341 N N . HIS C 1 129 ? 53.666 59.610 20.195 1.00 46.15 127 HIS C N 1
ATOM 6342 C CA . HIS C 1 129 ? 54.773 60.522 20.049 1.00 47.19 127 HIS C CA 1
ATOM 6343 C C . HIS C 1 129 ? 55.319 60.481 18.629 1.00 47.79 127 HIS C C 1
ATOM 6344 O O . HIS C 1 129 ? 55.480 59.392 18.045 1.00 48.19 127 HIS C O 1
ATOM 6351 N N . ALA C 1 130 ? 55.602 61.668 18.089 1.00 48.07 128 ALA C N 1
ATOM 6352 C CA . ALA C 1 130 ? 56.220 61.820 16.770 1.00 48.65 128 ALA C CA 1
ATOM 6353 C C . ALA C 1 130 ? 57.664 61.350 16.866 1.00 48.89 128 ALA C C 1
ATOM 6354 O O . ALA C 1 130 ? 58.122 60.538 16.042 1.00 49.80 128 ALA C O 1
ATOM 6356 N N . GLU C 1 131 ? 58.379 61.840 17.878 1.00 48.62 129 GLU C N 1
ATOM 6357 C CA . GLU C 1 131 ? 59.738 61.353 18.161 1.00 49.19 129 GLU C CA 1
ATOM 6358 C C . GLU C 1 131 ? 59.915 61.105 19.661 1.00 47.95 129 GLU C C 1
ATOM 6359 O O . GLU C 1 131 ? 59.039 61.441 20.434 1.00 47.70 129 GLU C O 1
ATOM 6365 N N . VAL C 1 132 ? 61.055 60.550 20.073 1.00 46.56 130 VAL C N 1
ATOM 6366 C CA . VAL C 1 132 ? 61.254 60.228 21.507 1.00 45.16 130 VAL C CA 1
ATOM 6367 C C . VAL C 1 132 ? 62.578 60.670 22.094 1.00 43.93 130 VAL C C 1
ATOM 6368 O O . VAL C 1 132 ? 63.619 60.495 21.457 1.00 44.84 130 VAL C O 1
ATOM 6372 N N . PRO C 1 133 ? 62.547 61.258 23.303 1.00 42.60 131 PRO C N 1
ATOM 6373 C CA . PRO C 1 133 ? 63.776 61.801 23.853 1.00 42.17 131 PRO C CA 1
ATOM 6374 C C . PRO C 1 133 ? 64.651 60.675 24.432 1.00 41.81 131 PRO C C 1
ATOM 6375 O O . PRO C 1 133 ? 64.149 59.623 24.810 1.00 40.74 131 PRO C O 1
ATOM 6379 N N . VAL C 1 134 ? 65.959 60.883 24.425 1.00 41.44 132 VAL C N 1
ATOM 6380 C CA . VAL C 1 134 ? 66.898 59.828 24.731 1.00 41.57 132 VAL C CA 1
ATOM 6381 C C . VAL C 1 134 ? 67.866 60.437 25.718 1.00 42.60 132 VAL C C 1
ATOM 6382 O O . VAL C 1 134 ? 67.957 61.683 25.862 1.00 42.26 132 VAL C O 1
ATOM 6386 N N . TYR C 1 135 ? 68.567 59.560 26.432 1.00 42.68 133 TYR C N 1
ATOM 6387 C CA . TYR C 1 135 ? 69.723 60.005 27.164 1.00 42.70 133 TYR C CA 1
ATOM 6388 C C . TYR C 1 135 ? 70.861 59.133 26.745 1.00 42.93 133 TYR C C 1
ATOM 6389 O O . TYR C 1 135 ? 70.652 57.964 26.485 1.00 42.98 133 TYR C O 1
ATOM 6398 N N . GLY C 1 136 ? 72.059 59.704 26.663 1.00 43.39 134 GLY C N 1
ATOM 6399 C CA . GLY C 1 136 ? 73.222 58.934 26.276 1.00 43.64 134 GLY C CA 1
ATOM 6400 C C . GLY C 1 136 ? 73.652 58.170 27.511 1.00 44.32 134 GLY C C 1
ATOM 6401 O O . GLY C 1 136 ? 73.895 58.779 28.594 1.00 44.37 134 GLY C O 1
ATOM 6402 N N . SER C 1 137 ? 73.802 56.857 27.373 1.00 43.19 135 SER C N 1
ATOM 6403 C CA . SER C 1 137 ? 74.082 56.040 28.564 1.00 43.23 135 SER C CA 1
ATOM 6404 C C . SER C 1 137 ? 75.401 55.240 28.450 1.00 42.70 135 SER C C 1
ATOM 6405 O O . SER C 1 137 ? 75.575 54.429 27.542 1.00 42.59 135 SER C O 1
ATOM 6408 N N . GLY C 1 138 ? 76.333 55.471 29.364 1.00 43.24 136 GLY C N 1
ATOM 6409 C CA . GLY C 1 138 ? 77.572 54.704 29.380 1.00 43.29 136 GLY C CA 1
ATOM 6410 C C . GLY C 1 138 ? 78.301 54.951 30.676 1.00 44.29 136 GLY C C 1
ATOM 6411 O O . GLY C 1 138 ? 77.805 54.619 31.758 1.00 45.44 136 GLY C O 1
ATOM 6412 N N . GLY C 1 139 ? 79.487 55.549 30.583 1.00 43.94 137 GLY C N 1
ATOM 6413 C CA . GLY C 1 139 ? 80.226 55.953 31.761 1.00 43.28 137 GLY C CA 1
ATOM 6414 C C . GLY C 1 139 ? 80.577 54.829 32.689 1.00 43.15 137 GLY C C 1
ATOM 6415 O O . GLY C 1 139 ? 80.477 54.981 33.908 1.00 42.94 137 GLY C O 1
ATOM 6416 N N . PHE C 1 140 ? 81.065 53.735 32.105 1.00 42.61 138 PHE C N 1
ATOM 6417 C CA . PHE C 1 140 ? 81.441 52.529 32.821 1.00 41.93 138 PHE C CA 1
ATOM 6418 C C . PHE C 1 140 ? 82.548 52.767 33.812 1.00 42.81 138 PHE C C 1
ATOM 6419 O O . PHE C 1 140 ? 83.432 53.605 33.577 1.00 43.74 138 PHE C O 1
ATOM 6427 N N . THR C 1 141 ? 82.508 52.016 34.913 1.00 42.68 139 THR C N 1
ATOM 6428 C CA . THR C 1 141 ? 83.408 52.208 36.022 1.00 42.58 139 THR C CA 1
ATOM 6429 C C . THR C 1 141 ? 84.866 51.830 35.673 1.00 43.31 139 THR C C 1
ATOM 6430 O O . THR C 1 141 ? 85.760 52.037 36.492 1.00 43.46 139 THR C O 1
ATOM 6434 N N . SER C 1 142 ? 85.105 51.287 34.472 1.00 44.04 140 SER C N 1
ATOM 6435 C CA . SER C 1 142 ? 86.456 50.879 34.028 1.00 44.37 140 SER C CA 1
ATOM 6436 C C . SER C 1 142 ? 87.136 52.018 33.275 1.00 45.58 140 SER C C 1
ATOM 6437 O O . SER C 1 142 ? 88.274 51.935 32.852 1.00 47.37 140 SER C O 1
ATOM 6440 N N . TYR C 1 143 ? 86.407 53.085 33.050 1.00 46.77 141 TYR C N 1
ATOM 6441 C CA . TYR C 1 143 ? 86.898 54.170 32.265 1.00 45.60 141 TYR C CA 1
ATOM 6442 C C . TYR C 1 143 ? 87.754 55.050 33.169 1.00 46.79 141 TYR C C 1
ATOM 6443 O O . TYR C 1 143 ? 87.312 55.486 34.267 1.00 46.91 141 TYR C O 1
ATOM 6452 N N . PRO C 1 144 ? 88.969 55.366 32.701 1.00 47.11 142 PRO C N 1
ATOM 6453 C CA . PRO C 1 144 ? 89.690 56.471 33.344 1.00 47.84 142 PRO C CA 1
ATOM 6454 C C . PRO C 1 144 ? 88.871 57.757 33.203 1.00 47.98 142 PRO C C 1
ATOM 6455 O O . PRO C 1 144 ? 88.025 57.864 32.303 1.00 48.97 142 PRO C O 1
ATOM 6459 N N . LEU C 1 145 ? 89.090 58.702 34.093 1.00 48.24 143 LEU C N 1
ATOM 6460 C CA . LEU C 1 145 ? 88.421 60.007 34.018 1.00 50.48 143 LEU C CA 1
ATOM 6461 C C . LEU C 1 145 ? 88.306 60.682 32.640 1.00 51.41 143 LEU C C 1
ATOM 6462 O O . LEU C 1 145 ? 87.243 61.269 32.340 1.00 53.08 143 LEU C O 1
ATOM 6467 N N . ARG C 1 146 ? 89.385 60.660 31.839 1.00 52.30 144 ARG C N 1
ATOM 6468 C CA . ARG C 1 146 ? 89.414 61.330 30.511 1.00 52.79 144 ARG C CA 1
ATOM 6469 C C . ARG C 1 146 ? 88.485 60.613 29.529 1.00 53.07 144 ARG C C 1
ATOM 6470 O O . ARG C 1 146 ? 87.667 61.271 28.847 1.00 53.90 144 ARG C O 1
ATOM 6472 N N . ARG C 1 147 ? 88.615 59.286 29.453 1.00 52.17 145 ARG C N 1
ATOM 6473 C CA . ARG C 1 147 ? 87.628 58.472 28.741 1.00 52.65 145 ARG C CA 1
ATOM 6474 C C . ARG C 1 147 ? 86.178 58.773 29.195 1.00 51.66 145 ARG C C 1
ATOM 6475 O O . ARG C 1 147 ? 85.255 58.894 28.389 1.00 50.98 145 ARG C O 1
ATOM 6483 N N . LEU C 1 148 ? 86.007 58.908 30.496 1.00 51.01 146 LEU C N 1
ATOM 6484 C CA . LEU C 1 148 ? 84.686 59.163 31.036 1.00 51.62 146 LEU C CA 1
ATOM 6485 C C . LEU C 1 148 ? 84.158 60.519 30.525 1.00 51.47 146 LEU C C 1
ATOM 6486 O O . LEU C 1 148 ? 83.066 60.607 29.956 1.00 51.91 146 LEU C O 1
ATOM 6491 N N . GLN C 1 149 ? 84.957 61.568 30.726 1.00 51.27 147 GLN C N 1
ATOM 6492 C CA . GLN C 1 149 ? 84.604 62.925 30.335 1.00 51.17 147 GLN C CA 1
ATOM 6493 C C . GLN C 1 149 ? 84.361 63.083 28.815 1.00 51.47 147 GLN C C 1
ATOM 6494 O O . GLN C 1 149 ? 83.427 63.775 28.379 1.00 51.46 147 GLN C O 1
ATOM 6500 N N . GLU C 1 150 ? 85.183 62.417 28.014 1.00 51.02 148 GLU C N 1
ATOM 6501 C CA . GLU C 1 150 ? 85.040 62.462 26.568 1.00 52.06 148 GLU C CA 1
ATOM 6502 C C . GLU C 1 150 ? 83.714 61.924 26.073 1.00 51.85 148 GLU C C 1
ATOM 6503 O O . GLU C 1 150 ? 83.078 62.553 25.219 1.00 52.08 148 GLU C O 1
ATOM 6509 N N . GLN C 1 151 ? 83.316 60.728 26.553 1.00 51.10 149 GLN C N 1
ATOM 6510 C CA . GLN C 1 151 ? 82.040 60.127 26.140 1.00 49.47 149 GLN C CA 1
ATOM 6511 C C . GLN C 1 151 ? 80.830 60.992 26.496 1.00 49.56 149 GLN C C 1
ATOM 6512 O O . GLN C 1 151 ? 79.931 61.153 25.689 1.00 48.96 149 GLN C O 1
ATOM 6518 N N . LEU C 1 152 ? 80.818 61.538 27.709 1.00 49.31 150 LEU C N 1
ATOM 6519 C CA . LEU C 1 152 ? 79.628 62.184 28.212 1.00 49.40 150 LEU C CA 1
ATOM 6520 C C . LEU C 1 152 ? 79.558 63.543 27.596 1.00 49.98 150 LEU C C 1
ATOM 6521 O O . LEU C 1 152 ? 78.497 63.951 27.112 1.00 49.56 150 LEU C O 1
ATOM 6526 N N . GLY C 1 153 ? 80.710 64.232 27.595 1.00 51.32 151 GLY C N 1
ATOM 6527 C CA . GLY C 1 153 ? 80.880 65.529 26.913 1.00 51.82 151 GLY C CA 1
ATOM 6528 C C . GLY C 1 153 ? 80.526 65.457 25.429 1.00 52.48 151 GLY C C 1
ATOM 6529 O O . GLY C 1 153 ? 79.890 66.386 24.876 1.00 53.85 151 GLY C O 1
ATOM 6530 N N . GLY C 1 154 ? 80.903 64.362 24.768 1.00 51.40 152 GLY C N 1
ATOM 6531 C CA . GLY C 1 154 ? 80.525 64.194 23.367 1.00 51.05 152 GLY C CA 1
ATOM 6532 C C . GLY C 1 154 ? 79.013 64.116 23.173 1.00 51.31 152 GLY C C 1
ATOM 6533 O O . GLY C 1 154 ? 78.455 64.690 22.201 1.00 51.35 152 GLY C O 1
ATOM 6534 N N . TRP C 1 155 ? 78.333 63.414 24.096 1.00 50.47 153 TRP C N 1
ATOM 6535 C CA . TRP C 1 155 ? 76.860 63.342 24.050 1.00 49.58 153 TRP C CA 1
ATOM 6536 C C . TRP C 1 155 ? 76.269 64.714 24.256 1.00 49.08 153 TRP C C 1
ATOM 6537 O O . TRP C 1 155 ? 75.372 65.102 23.533 1.00 48.89 153 TRP C O 1
ATOM 6548 N N . ALA C 1 156 ? 76.785 65.442 25.237 1.00 49.76 154 ALA C N 1
ATOM 6549 C CA . ALA C 1 156 ? 76.349 66.818 25.491 1.00 51.04 154 ALA C CA 1
ATOM 6550 C C . ALA C 1 156 ? 76.566 67.710 24.288 1.00 51.59 154 ALA C C 1
ATOM 6551 O O . ALA C 1 156 ? 75.654 68.404 23.894 1.00 51.91 154 ALA C O 1
ATOM 6553 N N . ALA C 1 157 ? 77.766 67.675 23.697 1.00 52.51 155 ALA C N 1
ATOM 6554 C CA . ALA C 1 157 ? 78.064 68.524 22.526 1.00 52.57 155 ALA C CA 1
ATOM 6555 C C . ALA C 1 157 ? 77.267 68.116 21.271 1.00 52.48 155 ALA C C 1
ATOM 6556 O O . ALA C 1 157 ? 77.109 68.926 20.355 1.00 52.60 155 ALA C O 1
ATOM 6558 N N . ALA C 1 158 ? 76.732 66.883 21.249 1.00 51.21 156 ALA C N 1
ATOM 6559 C CA . ALA C 1 158 ? 75.826 66.452 20.191 1.00 50.37 156 ALA C CA 1
ATOM 6560 C C . ALA C 1 158 ? 74.363 66.865 20.450 1.00 50.50 156 ALA C C 1
ATOM 6561 O O . ALA C 1 158 ? 73.434 66.429 19.753 1.00 50.63 156 ALA C O 1
ATOM 6563 N N . GLY C 1 159 ? 74.164 67.723 21.444 1.00 50.90 157 GLY C N 1
ATOM 6564 C CA . GLY C 1 159 ? 72.817 68.210 21.762 1.00 51.53 157 GLY C CA 1
ATOM 6565 C C . GLY C 1 159 ? 71.931 67.239 22.554 1.00 51.81 157 GLY C C 1
ATOM 6566 O O . GLY C 1 159 ? 70.707 67.400 22.577 1.00 51.85 157 GLY C O 1
ATOM 6567 N N . ILE C 1 160 ? 72.529 66.208 23.164 1.00 51.20 158 ILE C N 1
ATOM 6568 C CA . ILE C 1 160 ? 71.789 65.329 24.083 1.00 50.72 158 ILE C CA 1
ATOM 6569 C C . ILE C 1 160 ? 71.938 65.850 25.505 1.00 50.24 158 ILE C C 1
ATOM 6570 O O . ILE C 1 160 ? 73.044 65.884 26.070 1.00 50.99 158 ILE C O 1
ATOM 6575 N N . PRO C 1 161 ? 70.833 66.318 26.073 1.00 49.60 159 PRO C N 1
ATOM 6576 C CA . PRO C 1 161 ? 70.864 67.072 27.335 1.00 49.11 159 PRO C CA 1
ATOM 6577 C C . PRO C 1 161 ? 70.736 66.238 28.631 1.00 48.28 159 PRO C C 1
ATOM 6578 O O . PRO C 1 161 ? 70.574 66.802 29.738 1.00 48.14 159 PRO C O 1
ATOM 6582 N N . ARG C 1 162 ? 70.841 64.918 28.499 1.00 47.31 160 ARG C N 1
ATOM 6583 C CA . ARG C 1 162 ? 70.757 64.011 29.632 1.00 46.06 160 ARG C CA 1
ATOM 6584 C C . ARG C 1 162 ? 71.728 62.883 29.390 1.00 45.15 160 ARG C C 1
ATOM 6585 O O . ARG C 1 162 ? 71.763 62.324 28.294 1.00 45.09 160 ARG C O 1
ATOM 6593 N N . VAL C 1 163 ? 72.496 62.526 30.413 1.00 43.84 161 VAL C N 1
ATOM 6594 C CA . VAL C 1 163 ? 73.473 61.422 30.318 1.00 43.24 161 VAL C CA 1
ATOM 6595 C C . VAL C 1 163 ? 73.531 60.625 31.610 1.00 41.40 161 VAL C C 1
ATOM 6596 O O . VAL C 1 163 ? 73.381 61.176 32.702 1.00 39.58 161 VAL C O 1
ATOM 6600 N N . LYS C 1 164 ? 73.786 59.329 31.460 1.00 40.34 162 LYS C N 1
ATOM 6601 C CA . LYS C 1 164 ? 73.896 58.453 32.606 1.00 39.50 162 LYS C CA 1
ATOM 6602 C C . LYS C 1 164 ? 75.292 57.834 32.667 1.00 39.81 162 LYS C C 1
ATOM 6603 O O . LYS C 1 164 ? 75.874 57.489 31.622 1.00 40.61 162 LYS C O 1
ATOM 6609 N N . MET C 1 165 ? 75.847 57.742 33.877 1.00 39.26 163 MET C N 1
ATOM 6610 C CA . MET C 1 165 ? 77.087 57.007 34.107 1.00 39.09 163 MET C CA 1
ATOM 6611 C C . MET C 1 165 ? 76.874 55.934 35.216 1.00 40.12 163 MET C C 1
ATOM 6612 O O . MET C 1 165 ? 75.820 55.921 35.895 1.00 39.67 163 MET C O 1
ATOM 6617 N N . LYS C 1 166 ? 77.877 55.072 35.405 1.00 40.14 164 LYS C N 1
ATOM 6618 C CA . LYS C 1 166 ? 77.872 54.023 36.421 1.00 40.67 164 LYS C CA 1
ATOM 6619 C C . LYS C 1 166 ? 78.605 54.473 37.659 1.00 41.03 164 LYS C C 1
ATOM 6620 O O . LYS C 1 166 ? 79.658 55.122 37.562 1.00 41.71 164 LYS C O 1
ATOM 6626 N N . VAL C 1 167 ? 78.079 54.105 38.825 1.00 41.64 165 VAL C N 1
ATOM 6627 C CA . VAL C 1 167 ? 78.740 54.377 40.125 1.00 41.59 165 VAL C CA 1
ATOM 6628 C C . VAL C 1 167 ? 78.698 53.122 40.968 1.00 42.55 165 VAL C C 1
ATOM 6629 O O . VAL C 1 167 ? 78.001 52.175 40.629 1.00 42.58 165 VAL C O 1
ATOM 6633 N N . GLY C 1 168 ? 79.470 53.103 42.049 1.00 44.33 166 GLY C N 1
ATOM 6634 C CA . GLY C 1 168 ? 79.299 52.095 43.119 1.00 45.37 166 GLY C CA 1
ATOM 6635 C C . GLY C 1 168 ? 80.283 50.937 43.107 1.00 46.06 166 GLY C C 1
ATOM 6636 O O . GLY C 1 168 ? 80.361 50.151 44.068 1.00 46.27 166 GLY C O 1
ATOM 6637 N N . ARG C 1 169 ? 81.054 50.823 42.032 1.00 47.04 167 ARG C N 1
ATOM 6638 C CA . ARG C 1 169 ? 82.000 49.723 41.936 1.00 48.43 167 ARG C CA 1
ATOM 6639 C C . ARG C 1 169 ? 83.188 49.956 42.877 1.00 49.58 167 ARG C C 1
ATOM 6640 O O . ARG C 1 169 ? 83.628 49.026 43.549 1.00 49.64 167 ARG C O 1
ATOM 6648 N N . GLU C 1 170 ? 83.688 51.197 42.928 1.00 50.45 168 GLU C N 1
ATOM 6649 C CA . GLU C 1 170 ? 84.749 51.610 43.874 1.00 52.39 168 GLU C CA 1
ATOM 6650 C C . GLU C 1 170 ? 84.309 52.931 44.558 1.00 51.98 168 GLU C C 1
ATOM 6651 O O . GLU C 1 170 ? 84.776 54.009 44.195 1.00 52.37 168 GLU C O 1
ATOM 6657 N N . PRO C 1 171 ? 83.405 52.839 45.553 1.00 51.72 169 PRO C N 1
ATOM 6658 C CA . PRO C 1 171 ? 82.701 54.029 46.070 1.00 51.53 169 PRO C CA 1
ATOM 6659 C C . PRO C 1 171 ? 83.604 55.244 46.396 1.00 51.97 169 PRO C C 1
ATOM 6660 O O . PRO C 1 171 ? 83.243 56.390 46.064 1.00 51.63 169 PRO C O 1
ATOM 6664 N N . GLU C 1 172 ? 84.737 54.990 47.041 1.00 52.25 170 GLU C N 1
ATOM 6665 C CA . GLU C 1 172 ? 85.804 55.980 47.270 1.00 53.65 170 GLU C CA 1
ATOM 6666 C C . GLU C 1 172 ? 86.165 56.856 46.072 1.00 52.02 170 GLU C C 1
ATOM 6667 O O . GLU C 1 172 ? 86.548 58.002 46.230 1.00 52.45 170 GLU C O 1
ATOM 6673 N N . LYS C 1 173 ? 86.108 56.296 44.881 1.00 50.96 171 LYS C N 1
ATOM 6674 C CA . LYS C 1 173 ? 86.568 56.983 43.690 1.00 50.79 171 LYS C CA 1
ATOM 6675 C C . LYS C 1 173 ? 85.457 57.841 43.048 1.00 50.49 171 LYS C C 1
ATOM 6676 O O . LYS C 1 173 ? 85.723 58.701 42.225 1.00 50.54 171 LYS C O 1
ATOM 6682 N N . ASP C 1 174 ? 84.207 57.598 43.443 1.00 49.80 172 ASP C N 1
ATOM 6683 C CA . ASP C 1 174 ? 83.048 58.122 42.741 1.00 48.98 172 ASP C CA 1
ATOM 6684 C C . ASP C 1 174 ? 82.853 59.636 42.905 1.00 48.90 172 ASP C C 1
ATOM 6685 O O . ASP C 1 174 ? 82.481 60.292 41.950 1.00 48.75 172 ASP C O 1
ATOM 6690 N N . PRO C 1 175 ? 83.130 60.206 44.107 1.00 49.56 173 PRO C N 1
ATOM 6691 C CA . PRO C 1 175 ? 83.066 61.696 44.157 1.00 49.58 173 PRO C CA 1
ATOM 6692 C C . PRO C 1 175 ? 83.879 62.410 43.049 1.00 50.06 173 PRO C C 1
ATOM 6693 O O . PRO C 1 175 ? 83.351 63.329 42.387 1.00 48.64 173 PRO C O 1
ATOM 6697 N N . GLU C 1 176 ? 85.124 61.977 42.824 1.00 50.55 174 GLU C N 1
ATOM 6698 C CA . GLU C 1 176 ? 85.962 62.602 41.778 1.00 51.41 174 GLU C CA 1
ATOM 6699 C C . GLU C 1 176 ? 85.409 62.312 40.380 1.00 49.92 174 GLU C C 1
ATOM 6700 O O . GLU C 1 176 ? 85.436 63.175 39.496 1.00 50.74 174 GLU C O 1
ATOM 6706 N N . ARG C 1 177 ? 84.884 61.101 40.199 1.00 48.36 175 ARG C N 1
ATOM 6707 C CA A ARG C 1 177 ? 84.313 60.703 38.924 0.50 47.31 175 ARG C CA 1
ATOM 6708 C CA B ARG C 1 177 ? 84.287 60.691 38.933 0.50 47.12 175 ARG C CA 1
ATOM 6709 C C . ARG C 1 177 ? 83.058 61.527 38.592 1.00 47.54 175 ARG C C 1
ATOM 6710 O O . ARG C 1 177 ? 82.918 61.993 37.441 1.00 46.87 175 ARG C O 1
ATOM 6725 N N . VAL C 1 178 ? 82.143 61.703 39.575 1.00 46.83 176 VAL C N 1
ATOM 6726 C CA . VAL C 1 178 ? 80.918 62.470 39.306 1.00 46.50 176 VAL C CA 1
ATOM 6727 C C . VAL C 1 178 ? 81.231 63.958 39.113 1.00 48.18 176 VAL C C 1
ATOM 6728 O O . VAL C 1 178 ? 80.580 64.620 38.312 1.00 48.39 176 VAL C O 1
ATOM 6732 N N . ARG C 1 179 ? 82.240 64.467 39.834 1.00 49.40 177 ARG C N 1
ATOM 6733 C CA . ARG C 1 179 ? 82.721 65.862 39.682 1.00 50.61 177 ARG C CA 1
ATOM 6734 C C . ARG C 1 179 ? 83.370 66.041 38.314 1.00 50.31 177 ARG C C 1
ATOM 6735 O O . ARG C 1 179 ? 83.139 67.042 37.653 1.00 50.97 177 ARG C O 1
ATOM 6743 N N . ALA C 1 180 ? 84.126 65.038 37.873 1.00 50.93 178 ALA C N 1
ATOM 6744 C CA . ALA C 1 180 ? 84.707 65.042 36.525 1.00 50.64 178 ALA C CA 1
ATOM 6745 C C . ALA C 1 180 ? 83.638 65.030 35.424 1.00 50.24 178 ALA C C 1
ATOM 6746 O O . ALA C 1 180 ? 83.718 65.784 34.457 1.00 50.19 178 ALA C O 1
ATOM 6748 N N . ALA C 1 181 ? 82.598 64.216 35.602 1.00 50.71 179 ALA C N 1
ATOM 6749 C CA . ALA C 1 181 ? 81.483 64.171 34.640 1.00 50.08 179 ALA C CA 1
ATOM 6750 C C . ALA C 1 181 ? 80.687 65.499 34.555 1.00 50.56 179 ALA C C 1
ATOM 6751 O O . ALA C 1 181 ? 80.273 65.913 33.472 1.00 49.83 179 ALA C O 1
ATOM 6753 N N . ARG C 1 182 ? 80.481 66.156 35.694 1.00 51.03 180 ARG C N 1
ATOM 6754 C CA . ARG C 1 182 ? 79.743 67.413 35.731 1.00 52.26 180 ARG C CA 1
ATOM 6755 C C . ARG C 1 182 ? 80.564 68.526 35.049 1.00 53.85 180 ARG C C 1
ATOM 6756 O O . ARG C 1 182 ? 80.026 69.301 34.265 1.00 54.45 180 ARG C O 1
ATOM 6764 N N . GLU C 1 183 ? 81.867 68.579 35.337 1.00 55.35 181 GLU C N 1
ATOM 6765 C CA . GLU C 1 183 ? 82.793 69.458 34.628 1.00 56.72 181 GLU C CA 1
ATOM 6766 C C . GLU C 1 183 ? 82.695 69.323 33.101 1.00 56.41 181 GLU C C 1
ATOM 6767 O O . GLU C 1 183 ? 82.637 70.344 32.390 1.00 57.07 181 GLU C O 1
ATOM 6773 N N . ALA C 1 184 ? 82.678 68.083 32.606 1.00 54.82 182 ALA C N 1
ATOM 6774 C CA . ALA C 1 184 ? 82.623 67.774 31.164 1.00 53.43 182 ALA C CA 1
ATOM 6775 C C . ALA C 1 184 ? 81.355 68.206 30.455 1.00 52.95 182 ALA C C 1
ATOM 6776 O O . ALA C 1 184 ? 81.381 68.602 29.288 1.00 53.46 182 ALA C O 1
ATOM 6778 N N . ILE C 1 185 ? 80.226 68.110 31.139 1.00 52.34 183 ILE C N 1
ATOM 6779 C CA . ILE C 1 185 ? 78.939 68.409 30.510 1.00 50.80 183 ILE C CA 1
ATOM 6780 C C . ILE C 1 185 ? 78.367 69.811 30.840 1.00 51.42 183 ILE C C 1
ATOM 6781 O O . ILE C 1 185 ? 77.498 70.330 30.110 1.00 50.51 183 ILE C O 1
ATOM 6786 N N . GLY C 1 186 ? 78.812 70.400 31.950 1.00 51.26 184 GLY C N 1
ATOM 6787 C CA . GLY C 1 186 ? 78.338 71.741 32.340 1.00 51.93 184 GLY C CA 1
ATOM 6788 C C . GLY C 1 186 ? 77.017 71.709 33.060 1.00 52.76 184 GLY C C 1
ATOM 6789 O O . GLY C 1 186 ? 76.448 70.634 33.300 1.00 52.05 184 GLY C O 1
ATOM 6790 N N . GLU C 1 187 ? 76.493 72.876 33.402 1.00 53.57 185 GLU C N 1
ATOM 6791 C CA . GLU C 1 187 ? 75.384 72.894 34.349 1.00 54.88 185 GLU C CA 1
ATOM 6792 C C . GLU C 1 187 ? 73.994 72.664 33.739 1.00 55.32 185 GLU C C 1
ATOM 6793 O O . GLU C 1 187 ? 73.022 72.458 34.469 1.00 55.87 185 GLU C O 1
ATOM 6799 N N . SER C 1 188 ? 73.885 72.699 32.421 1.00 55.31 186 SER C N 1
ATOM 6800 C CA . SER C 1 188 ? 72.571 72.589 31.802 1.00 55.64 186 SER C CA 1
ATOM 6801 C C . SER C 1 188 ? 72.232 71.139 31.418 1.00 55.30 186 SER C C 1
ATOM 6802 O O . SER C 1 188 ? 71.085 70.861 31.029 1.00 57.22 186 SER C O 1
ATOM 6805 N N . VAL C 1 189 ? 73.203 70.227 31.502 1.00 52.61 187 VAL C N 1
ATOM 6806 C CA . VAL C 1 189 ? 72.960 68.828 31.141 1.00 50.52 187 VAL C CA 1
ATOM 6807 C C . VAL C 1 189 ? 72.585 68.036 32.406 1.00 49.43 187 VAL C C 1
ATOM 6808 O O . VAL C 1 189 ? 73.267 68.118 33.453 1.00 48.36 187 VAL C O 1
ATOM 6812 N N . GLU C 1 190 ? 71.492 67.288 32.319 1.00 47.94 188 GLU C N 1
ATOM 6813 C CA . GLU C 1 190 ? 71.064 66.455 33.428 1.00 47.54 188 GLU C CA 1
ATOM 6814 C C . GLU C 1 190 ? 72.074 65.292 33.640 1.00 46.57 188 GLU C C 1
ATOM 6815 O O . GLU C 1 190 ? 72.522 64.653 32.685 1.00 46.21 188 GLU C O 1
ATOM 6821 N N . LEU C 1 191 ? 72.521 65.092 34.874 1.00 45.11 189 LEU C N 1
ATOM 6822 C CA . LEU C 1 191 ? 73.463 64.001 35.159 1.00 44.04 189 LEU C CA 1
ATOM 6823 C C . LEU C 1 191 ? 72.770 62.910 35.964 1.00 43.87 189 LEU C C 1
ATOM 6824 O O . LEU C 1 191 ? 72.317 63.156 37.087 1.00 44.33 189 LEU C O 1
ATOM 6829 N N . MET C 1 192 ? 72.696 61.723 35.367 1.00 43.24 190 MET C N 1
ATOM 6830 C CA . MET C 1 192 ? 72.021 60.549 35.918 1.00 42.26 190 MET C CA 1
ATOM 6831 C C . MET C 1 192 ? 73.080 59.513 36.308 1.00 42.36 190 MET C C 1
ATOM 6832 O O . MET C 1 192 ? 74.113 59.419 35.660 1.00 42.74 190 MET C O 1
ATOM 6837 N N . VAL C 1 193 ? 72.839 58.748 37.377 1.00 41.91 191 VAL C N 1
ATOM 6838 C CA . VAL C 1 193 ? 73.741 57.640 37.752 1.00 40.85 191 VAL C CA 1
ATOM 6839 C C . VAL C 1 193 ? 73.043 56.283 37.962 1.00 40.91 191 VAL C C 1
ATOM 6840 O O . VAL C 1 193 ? 71.868 56.193 38.312 1.00 40.42 191 VAL C O 1
ATOM 6844 N N . ASP C 1 194 ? 73.802 55.222 37.731 1.00 40.29 192 ASP C N 1
ATOM 6845 C CA . ASP C 1 194 ? 73.288 53.879 37.782 1.00 39.63 192 ASP C CA 1
ATOM 6846 C C . ASP C 1 194 ? 74.271 53.126 38.678 1.00 39.63 192 ASP C C 1
ATOM 6847 O O . ASP C 1 194 ? 75.495 53.203 38.448 1.00 38.97 192 ASP C O 1
ATOM 6852 N N . ALA C 1 195 ? 73.737 52.458 39.706 1.00 38.65 193 ALA C N 1
ATOM 6853 C CA . ALA C 1 195 ? 74.540 51.705 40.669 1.00 38.00 193 ALA C CA 1
ATOM 6854 C C . ALA C 1 195 ? 74.400 50.195 40.420 1.00 39.09 193 ALA C C 1
ATOM 6855 O O . ALA C 1 195 ? 75.078 49.395 41.067 1.00 39.30 193 ALA C O 1
ATOM 6857 N N . ASN C 1 196 ? 73.521 49.788 39.505 1.00 37.94 194 ASN C N 1
ATOM 6858 C CA . ASN C 1 196 ? 73.436 48.362 39.187 1.00 38.14 194 ASN C CA 1
ATOM 6859 C C . ASN C 1 196 ? 73.395 47.441 40.416 1.00 37.42 194 ASN C C 1
ATOM 6860 O O . ASN C 1 196 ? 73.989 46.343 40.435 1.00 38.06 194 ASN C O 1
ATOM 6865 N N . GLY C 1 197 ? 72.728 47.927 41.441 1.00 36.67 195 GLY C N 1
ATOM 6866 C CA . GLY C 1 197 ? 72.439 47.167 42.630 1.00 37.48 195 GLY C CA 1
ATOM 6867 C C . GLY C 1 197 ? 73.606 47.043 43.577 1.00 37.44 195 GLY C C 1
ATOM 6868 O O . GLY C 1 197 ? 73.603 46.139 44.368 1.00 37.10 195 GLY C O 1
ATOM 6869 N N . ALA C 1 198 ? 74.575 47.967 43.502 1.00 37.75 196 ALA C N 1
ATOM 6870 C CA . ALA C 1 198 ? 75.814 47.877 44.247 1.00 38.04 196 ALA C CA 1
ATOM 6871 C C . ALA C 1 198 ? 75.723 48.221 45.747 1.00 38.68 196 ALA C C 1
ATOM 6872 O O . ALA C 1 198 ? 76.592 47.812 46.529 1.00 38.12 196 ALA C O 1
ATOM 6874 N N . TYR C 1 199 ? 74.716 48.985 46.167 1.00 38.53 197 TYR C N 1
ATOM 6875 C CA . TYR C 1 199 ? 74.718 49.409 47.577 1.00 39.66 197 TYR C CA 1
ATOM 6876 C C . TYR C 1 199 ? 73.802 48.622 48.528 1.00 39.31 197 TYR C C 1
ATOM 6877 O O . TYR C 1 199 ? 72.777 48.073 48.112 1.00 38.87 197 TYR C O 1
ATOM 6886 N N . THR C 1 200 ? 74.154 48.621 49.814 1.00 40.35 198 THR C N 1
ATOM 6887 C CA . THR C 1 200 ? 73.168 48.360 50.881 1.00 41.34 198 THR C CA 1
ATOM 6888 C C . THR C 1 200 ? 72.178 49.539 51.022 1.00 42.04 198 THR C C 1
ATOM 6889 O O . THR C 1 200 ? 72.410 50.632 50.465 1.00 41.47 198 THR C O 1
ATOM 6893 N N . ARG C 1 201 ? 71.064 49.311 51.719 1.00 41.76 199 ARG C N 1
ATOM 6894 C CA . ARG C 1 201 ? 70.096 50.381 51.987 1.00 42.19 199 ARG C CA 1
ATOM 6895 C C . ARG C 1 201 ? 70.688 51.703 52.513 1.00 41.13 199 ARG C C 1
ATOM 6896 O O . ARG C 1 201 ? 70.487 52.736 51.916 1.00 39.09 199 ARG C O 1
ATOM 6904 N N . LYS C 1 202 ? 71.389 51.665 53.645 1.00 40.53 200 LYS C N 1
ATOM 6905 C CA . LYS C 1 202 ? 71.902 52.874 54.258 1.00 40.41 200 LYS C CA 1
ATOM 6906 C C . LYS C 1 202 ? 73.099 53.479 53.487 1.00 41.17 200 LYS C C 1
ATOM 6907 O O . LYS C 1 202 ? 73.337 54.693 53.537 1.00 40.45 200 LYS C O 1
ATOM 6913 N N . GLN C 1 203 ? 73.850 52.624 52.810 1.00 40.68 201 GLN C N 1
ATOM 6914 C CA . GLN C 1 203 ? 74.888 53.078 51.918 1.00 41.64 201 GLN C CA 1
ATOM 6915 C C . GLN C 1 203 ? 74.270 53.869 50.750 1.00 41.19 201 GLN C C 1
ATOM 6916 O O . GLN C 1 203 ? 74.757 54.948 50.386 1.00 40.25 201 GLN C O 1
ATOM 6922 N N . ALA C 1 204 ? 73.179 53.329 50.194 1.00 39.98 202 ALA C N 1
ATOM 6923 C CA . ALA C 1 204 ? 72.470 53.944 49.096 1.00 39.80 202 ALA C CA 1
ATOM 6924 C C . ALA C 1 204 ? 71.872 55.305 49.533 1.00 40.87 202 ALA C C 1
ATOM 6925 O O . ALA C 1 204 ? 71.845 56.255 48.765 1.00 40.35 202 ALA C O 1
ATOM 6927 N N . LEU C 1 205 ? 71.382 55.368 50.765 1.00 39.88 203 LEU C N 1
ATOM 6928 C CA . LEU C 1 205 ? 70.878 56.587 51.311 1.00 40.63 203 LEU C CA 1
ATOM 6929 C C . LEU C 1 205 ? 72.000 57.620 51.422 1.00 41.28 203 LEU C C 1
ATOM 6930 O O . LEU C 1 205 ? 71.795 58.754 51.026 1.00 40.89 203 LEU C O 1
ATOM 6935 N N . TYR C 1 206 ? 73.180 57.227 51.914 1.00 41.00 204 TYR C N 1
ATOM 6936 C CA . TYR C 1 206 ? 74.308 58.139 51.961 1.00 41.07 204 TYR C CA 1
ATOM 6937 C C . TYR C 1 206 ? 74.629 58.737 50.564 1.00 40.93 204 TYR C C 1
ATOM 6938 O O . TYR C 1 206 ? 74.695 59.972 50.371 1.00 40.88 204 TYR C O 1
ATOM 6947 N N . TRP C 1 207 ? 74.758 57.863 49.579 1.00 40.23 205 TRP C N 1
ATOM 6948 C CA . TRP C 1 207 ? 75.188 58.253 48.233 1.00 40.29 205 TRP C CA 1
ATOM 6949 C C . TRP C 1 207 ? 74.175 59.083 47.486 1.00 40.35 205 TRP C C 1
ATOM 6950 O O . TRP C 1 207 ? 74.574 59.951 46.659 1.00 40.56 205 TRP C O 1
ATOM 6961 N N . ALA C 1 208 ? 72.889 58.845 47.739 1.00 39.31 206 ALA C N 1
ATOM 6962 C CA . ALA C 1 208 ? 71.884 59.703 47.101 1.00 40.97 206 ALA C CA 1
ATOM 6963 C C . ALA C 1 208 ? 72.108 61.193 47.493 1.00 42.23 206 ALA C C 1
ATOM 6964 O O . ALA C 1 208 ? 72.134 62.073 46.623 1.00 41.40 206 ALA C O 1
ATOM 6966 N N . GLY C 1 209 ? 72.297 61.461 48.791 1.00 42.80 207 GLY C N 1
ATOM 6967 C CA . GLY C 1 209 ? 72.557 62.827 49.255 1.00 43.92 207 GLY C CA 1
ATOM 6968 C C . GLY C 1 209 ? 73.936 63.288 48.752 1.00 44.32 207 GLY C C 1
ATOM 6969 O O . GLY C 1 209 ? 74.086 64.428 48.289 1.00 46.53 207 GLY C O 1
ATOM 6970 N N . ALA C 1 210 ? 74.932 62.407 48.815 1.00 43.42 208 ALA C N 1
ATOM 6971 C CA . ALA C 1 210 ? 76.302 62.781 48.512 1.00 43.54 208 ALA C CA 1
ATOM 6972 C C . ALA C 1 210 ? 76.444 63.198 47.035 1.00 44.32 208 ALA C C 1
ATOM 6973 O O . ALA C 1 210 ? 76.966 64.289 46.713 1.00 43.83 208 ALA C O 1
ATOM 6975 N N . PHE C 1 211 ? 75.903 62.379 46.151 1.00 43.77 209 PHE C N 1
ATOM 6976 C CA . PHE C 1 211 ? 75.910 62.748 44.752 1.00 43.73 209 PHE C CA 1
ATOM 6977 C C . PHE C 1 211 ? 75.119 64.017 44.413 1.00 43.65 209 PHE C C 1
ATOM 6978 O O . PHE C 1 211 ? 75.473 64.734 43.490 1.00 43.24 209 PHE C O 1
ATOM 6986 N N . ALA C 1 212 ? 74.022 64.263 45.111 1.00 44.30 210 ALA C N 1
ATOM 6987 C CA . ALA C 1 212 ? 73.258 65.499 44.883 1.00 45.20 210 ALA C CA 1
ATOM 6988 C C . ALA C 1 212 ? 74.086 66.770 45.266 1.00 46.55 210 ALA C C 1
ATOM 6989 O O . ALA C 1 212 ? 74.153 67.728 44.504 1.00 47.04 210 ALA C O 1
ATOM 6991 N N . ARG C 1 213 ? 74.729 66.761 46.432 1.00 47.76 211 ARG C N 1
ATOM 6992 C CA . ARG C 1 213 ? 75.619 67.825 46.820 1.00 49.48 211 ARG C CA 1
ATOM 6993 C C . ARG C 1 213 ? 76.859 67.924 45.926 1.00 49.31 211 ARG C C 1
ATOM 6994 O O . ARG C 1 213 ? 77.389 69.017 45.706 1.00 49.98 211 ARG C O 1
ATOM 7002 N N . GLU C 1 214 ? 77.348 66.786 45.457 1.00 48.45 212 GLU C N 1
ATOM 7003 C CA . GLU C 1 214 ? 78.617 66.739 44.775 1.00 48.26 212 GLU C CA 1
ATOM 7004 C C . GLU C 1 214 ? 78.533 67.182 43.322 1.00 47.85 212 GLU C C 1
ATOM 7005 O O . GLU C 1 214 ? 79.363 67.983 42.886 1.00 48.64 212 GLU C O 1
ATOM 7011 N N . ALA C 1 215 ? 77.532 66.691 42.587 1.00 46.37 213 ALA C N 1
ATOM 7012 C CA . ALA C 1 215 ? 77.401 66.983 41.167 1.00 45.05 213 ALA C CA 1
ATOM 7013 C C . ALA C 1 215 ? 75.986 67.243 40.724 1.00 44.55 213 ALA C C 1
ATOM 7014 O O . ALA C 1 215 ? 75.697 67.192 39.528 1.00 44.34 213 ALA C O 1
ATOM 7016 N N . GLY C 1 216 ? 75.086 67.499 41.653 1.00 43.42 214 GLY C N 1
ATOM 7017 C CA . GLY C 1 216 ? 73.711 67.790 41.233 1.00 44.37 214 GLY C CA 1
ATOM 7018 C C . GLY C 1 216 ? 72.978 66.712 40.416 1.00 44.45 214 GLY C C 1
ATOM 7019 O O . GLY C 1 216 ? 72.189 67.035 39.555 1.00 44.70 214 GLY C O 1
ATOM 7020 N N . ILE C 1 217 ? 73.224 65.428 40.694 1.00 44.70 215 ILE C N 1
ATOM 7021 C CA . ILE C 1 217 ? 72.532 64.324 39.996 1.00 43.95 215 ILE C CA 1
ATOM 7022 C C . ILE C 1 217 ? 71.030 64.404 40.225 1.00 44.02 215 ILE C C 1
ATOM 7023 O O . ILE C 1 217 ? 70.587 64.875 41.252 1.00 44.01 215 ILE C O 1
ATOM 7028 N N . SER C 1 218 ? 70.251 63.936 39.258 1.00 43.40 216 SER C N 1
ATOM 7029 C CA . SER C 1 218 ? 68.833 64.027 39.383 1.00 42.96 216 SER C CA 1
ATOM 7030 C C . SER C 1 218 ? 68.226 62.635 39.173 1.00 41.61 216 SER C C 1
ATOM 7031 O O . SER C 1 218 ? 66.998 62.471 39.113 1.00 40.10 216 SER C O 1
ATOM 7034 N N . TYR C 1 219 ? 69.082 61.611 39.119 1.00 40.76 217 TYR C N 1
ATOM 7035 C CA . TYR C 1 219 ? 68.576 60.263 38.819 1.00 40.70 217 TYR C CA 1
ATOM 7036 C C . TYR C 1 219 ? 69.461 59.227 39.427 1.00 40.63 217 TYR C C 1
ATOM 7037 O O . TYR C 1 219 ? 70.655 59.262 39.198 1.00 40.92 217 TYR C O 1
ATOM 7046 N N . LEU C 1 220 ? 68.873 58.300 40.197 1.00 40.24 218 LEU C N 1
ATOM 7047 C CA . LEU C 1 220 ? 69.638 57.260 40.855 1.00 39.40 218 LEU C CA 1
ATOM 7048 C C . LEU C 1 220 ? 68.989 55.918 40.537 1.00 39.76 218 LEU C C 1
ATOM 7049 O O . LEU C 1 220 ? 67.941 55.601 41.100 1.00 38.74 218 LEU C O 1
ATOM 7054 N N . GLU C 1 221 ? 69.612 55.147 39.641 1.00 39.77 219 GLU C N 1
ATOM 7055 C CA . GLU C 1 221 ? 69.063 53.858 39.181 1.00 40.38 219 GLU C CA 1
ATOM 7056 C C . GLU C 1 221 ? 69.600 52.668 39.989 1.00 40.37 219 GLU C C 1
ATOM 7057 O O . GLU C 1 221 ? 70.792 52.587 40.279 1.00 39.70 219 GLU C O 1
ATOM 7063 N N . GLU C 1 222 ? 68.694 51.755 40.349 1.00 41.78 220 GLU C N 1
ATOM 7064 C CA . GLU C 1 222 ? 69.045 50.482 41.038 1.00 42.06 220 GLU C CA 1
ATOM 7065 C C . GLU C 1 222 ? 70.043 50.641 42.125 1.00 40.90 220 GLU C C 1
ATOM 7066 O O . GLU C 1 222 ? 71.050 49.979 42.117 1.00 41.29 220 GLU C O 1
ATOM 7072 N N . PRO C 1 223 ? 69.782 51.547 43.066 1.00 41.49 221 PRO C N 1
ATOM 7073 C CA . PRO C 1 223 ? 70.721 51.766 44.204 1.00 41.85 221 PRO C CA 1
ATOM 7074 C C . PRO C 1 223 ? 70.920 50.500 45.044 1.00 41.76 221 PRO C C 1
ATOM 7075 O O . PRO C 1 223 ? 72.019 50.280 45.542 1.00 42.02 221 PRO C O 1
ATOM 7079 N N . VAL C 1 224 ? 69.879 49.692 45.183 1.00 41.52 222 VAL C N 1
ATOM 7080 C CA . VAL C 1 224 ? 69.949 48.415 45.863 1.00 44.46 222 VAL C CA 1
ATOM 7081 C C . VAL C 1 224 ? 69.516 47.321 44.876 1.00 46.10 222 VAL C C 1
ATOM 7082 O O . VAL C 1 224 ? 69.016 47.633 43.799 1.00 46.36 222 VAL C O 1
ATOM 7086 N N . SER C 1 225 ? 69.675 46.055 45.231 1.00 49.54 223 SER C N 1
ATOM 7087 C CA . SER C 1 225 ? 69.063 45.011 44.369 1.00 52.93 223 SER C CA 1
ATOM 7088 C C . SER C 1 225 ? 67.598 45.314 44.089 1.00 53.29 223 SER C C 1
ATOM 7089 O O . SER C 1 225 ? 66.822 45.589 45.016 1.00 52.34 223 SER C O 1
ATOM 7092 N N . SER C 1 226 ? 67.228 45.271 42.798 1.00 55.33 224 SER C N 1
ATOM 7093 C CA . SER C 1 226 ? 65.844 45.591 42.357 1.00 56.16 224 SER C CA 1
ATOM 7094 C C . SER C 1 226 ? 64.894 44.485 42.760 1.00 56.22 224 SER C C 1
ATOM 7095 O O . SER C 1 226 ? 63.649 44.637 42.613 1.00 57.58 224 SER C O 1
ATOM 7097 N N . GLU C 1 227 ? 65.469 43.382 43.248 1.00 55.06 225 GLU C N 1
ATOM 7098 C CA . GLU C 1 227 ? 64.689 42.389 43.988 1.00 55.56 225 GLU C CA 1
ATOM 7099 C C . GLU C 1 227 ? 64.275 42.860 45.409 1.00 53.07 225 GLU C C 1
ATOM 7100 O O . GLU C 1 227 ? 63.323 42.349 46.014 1.00 52.69 225 GLU C O 1
ATOM 7106 N N . ASP C 1 228 ? 64.979 43.860 45.930 1.00 51.57 226 ASP C N 1
ATOM 7107 C CA . ASP C 1 228 ? 64.751 44.399 47.283 1.00 49.77 226 ASP C CA 1
ATOM 7108 C C . ASP C 1 228 ? 63.805 45.608 47.234 1.00 50.39 226 ASP C C 1
ATOM 7109 O O . ASP C 1 228 ? 64.250 46.774 47.273 1.00 50.07 226 ASP C O 1
ATOM 7114 N N . ARG C 1 229 ? 62.507 45.334 47.141 1.00 51.19 227 ARG C N 1
ATOM 7115 C CA . ARG C 1 229 ? 61.490 46.396 47.034 1.00 52.52 227 ARG C CA 1
ATOM 7116 C C . ARG C 1 229 ? 61.378 47.239 48.312 1.00 52.11 227 ARG C C 1
ATOM 7117 O O . ARG C 1 229 ? 61.159 48.450 48.267 1.00 51.06 227 ARG C O 1
ATOM 7125 N N . GLU C 1 230 ? 61.588 46.621 49.463 1.00 51.87 228 GLU C N 1
ATOM 7126 C CA . GLU C 1 230 ? 61.525 47.377 50.701 1.00 51.38 228 GLU C CA 1
ATOM 7127 C C . GLU C 1 230 ? 62.568 48.494 50.754 1.00 50.42 228 GLU C C 1
ATOM 7128 O O . GLU C 1 230 ? 62.313 49.591 51.224 1.00 50.28 228 GLU C O 1
ATOM 7134 N N . GLY C 1 231 ? 63.776 48.182 50.292 1.00 48.89 229 GLY C N 1
ATOM 7135 C CA . GLY C 1 231 ? 64.827 49.163 50.213 1.00 46.56 229 GLY C CA 1
ATOM 7136 C C . GLY C 1 231 ? 64.634 50.205 49.130 1.00 44.98 229 GLY C C 1
ATOM 7137 O O . GLY C 1 231 ? 65.044 51.326 49.315 1.00 44.10 229 GLY C O 1
ATOM 7138 N N . LEU C 1 232 ? 64.072 49.838 47.989 1.00 44.46 230 LEU C N 1
ATOM 7139 C CA . LEU C 1 232 ? 63.748 50.847 46.976 1.00 45.68 230 LEU C CA 1
ATOM 7140 C C . LEU C 1 232 ? 62.740 51.857 47.539 1.00 46.71 230 LEU C C 1
ATOM 7141 O O . LEU C 1 232 ? 62.964 53.055 47.458 1.00 46.30 230 LEU C O 1
ATOM 7146 N N . ARG C 1 233 ? 61.686 51.336 48.175 1.00 47.55 231 ARG C N 1
ATOM 7147 C CA . ARG C 1 233 ? 60.636 52.119 48.818 1.00 49.34 231 ARG C CA 1
ATOM 7148 C C . ARG C 1 233 ? 61.255 53.016 49.902 1.00 49.81 231 ARG C C 1
ATOM 7149 O O . ARG C 1 233 ? 60.900 54.201 50.026 1.00 50.00 231 ARG C O 1
ATOM 7157 N N . LEU C 1 234 ? 62.196 52.476 50.669 1.00 49.78 232 LEU C N 1
ATOM 7158 C CA . LEU C 1 234 ? 62.928 53.294 51.613 1.00 50.72 232 LEU C CA 1
ATOM 7159 C C . LEU C 1 234 ? 63.668 54.448 50.931 1.00 50.18 232 LEU C C 1
ATOM 7160 O O . LEU C 1 234 ? 63.688 55.580 51.450 1.00 50.27 232 LEU C O 1
ATOM 7165 N N . LEU C 1 235 ? 64.308 54.184 49.791 1.00 49.32 233 LEU C N 1
ATOM 7166 C CA . LEU C 1 235 ? 65.043 55.267 49.138 1.00 49.21 233 LEU C CA 1
ATOM 7167 C C . LEU C 1 235 ? 64.106 56.267 48.424 1.00 48.54 233 LEU C C 1
ATOM 7168 O O . LEU C 1 235 ? 64.416 57.424 48.316 1.00 47.73 233 LEU C O 1
ATOM 7173 N N . ARG C 1 236 ? 62.943 55.790 48.006 1.00 48.15 234 ARG C N 1
ATOM 7174 C CA . ARG C 1 236 ? 61.949 56.599 47.361 1.00 48.40 234 ARG C CA 1
ATOM 7175 C C . ARG C 1 236 ? 61.423 57.542 48.443 1.00 48.81 234 ARG C C 1
ATOM 7176 O O . ARG C 1 236 ? 61.376 58.752 48.235 1.00 47.26 234 ARG C O 1
ATOM 7184 N N . ASP C 1 237 ? 61.100 56.989 49.621 1.00 48.91 235 ASP C N 1
ATOM 7185 C CA . ASP C 1 237 ? 60.532 57.792 50.718 1.00 49.48 235 ASP C CA 1
ATOM 7186 C C . ASP C 1 237 ? 61.516 58.747 51.391 1.00 49.76 235 ASP C C 1
ATOM 7187 O O . ASP C 1 237 ? 61.138 59.801 51.872 1.00 51.13 235 ASP C O 1
ATOM 7192 N N . ARG C 1 238 ? 62.787 58.390 51.430 1.00 49.52 236 ARG C N 1
ATOM 7193 C CA . ARG C 1 238 ? 63.755 59.159 52.181 1.00 49.09 236 ARG C CA 1
ATOM 7194 C C . ARG C 1 238 ? 64.759 59.875 51.292 1.00 48.33 236 ARG C C 1
ATOM 7195 O O . ARG C 1 238 ? 65.513 60.724 51.787 1.00 49.37 236 ARG C O 1
ATOM 7203 N N . GLY C 1 239 ? 64.833 59.522 50.008 1.00 46.65 237 GLY C N 1
ATOM 7204 C CA . GLY C 1 239 ? 65.838 60.153 49.120 1.00 45.49 237 GLY C CA 1
ATOM 7205 C C . GLY C 1 239 ? 65.710 61.677 49.031 1.00 44.93 237 GLY C C 1
ATOM 7206 O O . GLY C 1 239 ? 64.662 62.226 49.374 1.00 44.61 237 GLY C O 1
ATOM 7207 N N . PRO C 1 240 ? 66.778 62.369 48.581 1.00 44.27 238 PRO C N 1
ATOM 7208 C CA . PRO C 1 240 ? 66.724 63.832 48.430 1.00 43.64 238 PRO C CA 1
ATOM 7209 C C . PRO C 1 240 ? 65.720 64.255 47.335 1.00 43.53 238 PRO C C 1
ATOM 7210 O O . PRO C 1 240 ? 65.550 63.548 46.317 1.00 42.72 238 PRO C O 1
ATOM 7214 N N . GLY C 1 241 ? 65.076 65.408 47.522 1.00 42.20 239 GLY C N 1
ATOM 7215 C CA . GLY C 1 241 ? 64.122 65.877 46.531 1.00 41.05 239 GLY C CA 1
ATOM 7216 C C . GLY C 1 241 ? 64.891 66.125 45.246 1.00 41.04 239 GLY C C 1
ATOM 7217 O O . GLY C 1 241 ? 66.081 66.523 45.250 1.00 40.52 239 GLY C O 1
ATOM 7218 N N . GLY C 1 242 ? 64.237 65.852 44.131 1.00 41.16 240 GLY C N 1
ATOM 7219 C CA . GLY C 1 242 ? 64.875 66.040 42.821 1.00 42.13 240 GLY C CA 1
ATOM 7220 C C . GLY C 1 242 ? 65.812 64.930 42.366 1.00 41.91 240 GLY C C 1
ATOM 7221 O O . GLY C 1 242 ? 66.409 65.034 41.321 1.00 42.83 240 GLY C O 1
ATOM 7222 N N . VAL C 1 243 ? 65.975 63.875 43.151 1.00 42.18 241 VAL C N 1
ATOM 7223 C CA . VAL C 1 243 ? 66.764 62.737 42.698 1.00 41.33 241 VAL C CA 1
ATOM 7224 C C . VAL C 1 243 ? 65.742 61.617 42.539 1.00 42.41 241 VAL C C 1
ATOM 7225 O O . VAL C 1 243 ? 65.237 61.095 43.538 1.00 43.47 241 VAL C O 1
ATOM 7229 N N . ALA C 1 244 ? 65.374 61.311 41.302 1.00 40.78 242 ALA C N 1
ATOM 7230 C CA . ALA C 1 244 ? 64.397 60.262 41.065 1.00 40.35 242 ALA C CA 1
ATOM 7231 C C . ALA C 1 244 ? 65.030 58.903 41.248 1.00 40.18 242 ALA C C 1
ATOM 7232 O O . ALA C 1 244 ? 66.171 58.653 40.820 1.00 40.68 242 ALA C O 1
ATOM 7234 N N . ILE C 1 245 ? 64.284 58.019 41.900 1.00 40.46 243 ILE C N 1
ATOM 7235 C CA . ILE C 1 245 ? 64.742 56.638 42.154 1.00 39.09 243 ILE C CA 1
ATOM 7236 C C . ILE C 1 245 ? 64.115 55.770 41.079 1.00 38.78 243 ILE C C 1
ATOM 7237 O O . ILE C 1 245 ? 62.882 55.716 40.903 1.00 40.57 243 ILE C O 1
ATOM 7242 N N . ALA C 1 246 ? 64.953 55.134 40.292 1.00 38.57 244 ALA C N 1
ATOM 7243 C CA . ALA C 1 246 ? 64.481 54.410 39.144 1.00 38.60 244 ALA C CA 1
ATOM 7244 C C . ALA C 1 246 ? 64.894 52.934 39.254 1.00 39.22 244 ALA C C 1
ATOM 7245 O O . ALA C 1 246 ? 66.009 52.621 39.696 1.00 40.00 244 ALA C O 1
ATOM 7247 N N . ALA C 1 247 ? 64.027 52.041 38.813 1.00 38.70 245 ALA C N 1
ATOM 7248 C CA . ALA C 1 247 ? 64.430 50.633 38.656 1.00 40.29 245 ALA C CA 1
ATOM 7249 C C . ALA C 1 247 ? 63.487 49.920 37.689 1.00 40.99 245 ALA C C 1
ATOM 7250 O O . ALA C 1 247 ? 62.396 50.462 37.337 1.00 39.16 245 ALA C O 1
ATOM 7252 N N . GLY C 1 248 ? 63.915 48.737 37.231 1.00 42.34 246 GLY C N 1
ATOM 7253 C CA . GLY C 1 248 ? 62.997 47.818 36.529 1.00 44.42 246 GLY C CA 1
ATOM 7254 C C . GLY C 1 248 ? 63.504 47.022 35.346 1.00 46.47 246 GLY C C 1
ATOM 7255 O O . GLY C 1 248 ? 62.746 46.280 34.701 1.00 48.57 246 GLY C O 1
ATOM 7256 N N . GLU C 1 249 ? 64.754 47.136 34.971 1.00 48.71 247 GLU C N 1
ATOM 7257 C CA . GLU C 1 249 ? 65.189 46.179 33.918 1.00 50.55 247 GLU C CA 1
ATOM 7258 C C . GLU C 1 249 ? 64.876 44.670 34.061 1.00 51.26 247 GLU C C 1
ATOM 7259 O O . GLU C 1 249 ? 64.799 43.998 33.039 1.00 52.43 247 GLU C O 1
ATOM 7265 N N . TYR C 1 250 ? 64.699 44.097 35.257 1.00 51.54 248 TYR C N 1
ATOM 7266 C CA . TYR C 1 250 ? 64.579 42.603 35.314 1.00 51.17 248 TYR C CA 1
ATOM 7267 C C . TYR C 1 250 ? 63.192 42.046 35.560 1.00 52.44 248 TYR C C 1
ATOM 7268 O O . TYR C 1 250 ? 63.060 40.857 35.835 1.00 52.74 248 TYR C O 1
ATOM 7277 N N . GLU C 1 251 ? 62.141 42.848 35.508 1.00 53.00 249 GLU C N 1
ATOM 7278 C CA . GLU C 1 251 ? 60.850 42.210 35.795 1.00 54.35 249 GLU C CA 1
ATOM 7279 C C . GLU C 1 251 ? 60.422 41.480 34.546 1.00 54.56 249 GLU C C 1
ATOM 7280 O O . GLU C 1 251 ? 60.669 41.971 33.414 1.00 53.10 249 GLU C O 1
ATOM 7286 N N . TRP C 1 252 ? 59.766 40.333 34.744 1.00 54.44 250 TRP C N 1
ATOM 7287 C CA A TRP C 1 252 ? 59.323 39.614 33.590 0.50 54.28 250 TRP C CA 1
ATOM 7288 C CA B TRP C 1 252 ? 59.265 39.506 33.630 0.50 55.09 250 TRP C CA 1
ATOM 7289 C C . TRP C 1 252 ? 57.741 39.498 33.553 1.00 56.41 250 TRP C C 1
ATOM 7290 O O . TRP C 1 252 ? 57.169 39.683 32.476 1.00 56.89 250 TRP C O 1
ATOM 7311 N N . THR C 1 253 ? 57.061 39.276 34.706 1.00 58.30 251 THR C N 1
ATOM 7312 C CA . THR C 1 253 ? 55.565 39.338 34.794 1.00 60.52 251 THR C CA 1
ATOM 7313 C C . THR C 1 253 ? 54.972 40.760 35.060 1.00 62.05 251 THR C C 1
ATOM 7314 O O . THR C 1 253 ? 55.572 41.599 35.759 1.00 63.47 251 THR C O 1
ATOM 7318 N N . LEU C 1 254 ? 53.769 41.032 34.553 1.00 62.22 252 LEU C N 1
ATOM 7319 C CA . LEU C 1 254 ? 53.172 42.363 34.750 1.00 61.24 252 LEU C CA 1
ATOM 7320 C C . LEU C 1 254 ? 52.802 42.662 36.200 1.00 60.03 252 LEU C C 1
ATOM 7321 O O . LEU C 1 254 ? 52.865 43.820 36.638 1.00 59.83 252 LEU C O 1
ATOM 7326 N N . PRO C 1 255 ? 52.436 41.623 36.978 1.00 58.66 253 PRO C N 1
ATOM 7327 C CA . PRO C 1 255 ? 52.297 41.938 38.413 1.00 57.54 253 PRO C CA 1
ATOM 7328 C C . PRO C 1 255 ? 53.625 42.298 39.134 1.00 56.03 253 PRO C C 1
ATOM 7329 O O . PRO C 1 255 ? 53.627 42.874 40.222 1.00 56.58 253 PRO C O 1
ATOM 7333 N N . GLN C 1 256 ? 54.741 41.913 38.556 1.00 54.76 254 GLN C N 1
ATOM 7334 C CA . GLN C 1 256 ? 56.061 42.334 39.051 1.00 53.78 254 GLN C CA 1
ATOM 7335 C C . GLN C 1 256 ? 56.228 43.794 38.856 1.00 52.12 254 GLN C C 1
ATOM 7336 O O . GLN C 1 256 ? 56.604 44.527 39.774 1.00 51.68 254 GLN C O 1
ATOM 7342 N N . LEU C 1 257 ? 55.919 44.215 37.633 1.00 51.69 255 LEU C N 1
ATOM 7343 C CA . LEU C 1 257 ? 55.888 45.627 37.266 1.00 50.43 255 LEU C CA 1
ATOM 7344 C C . LEU C 1 257 ? 54.850 46.374 38.093 1.00 49.64 255 LEU C C 1
ATOM 7345 O O . LEU C 1 257 ? 55.110 47.449 38.583 1.00 49.64 255 LEU C O 1
ATOM 7350 N N . HIS C 1 258 ? 53.693 45.766 38.311 1.00 49.86 256 HIS C N 1
ATOM 7351 C CA . HIS C 1 258 ? 52.711 46.325 39.218 1.00 49.95 256 HIS C CA 1
ATOM 7352 C C . HIS C 1 258 ? 53.304 46.518 40.622 1.00 50.01 256 HIS C C 1
ATOM 7353 O O . HIS C 1 258 ? 53.041 47.542 41.280 1.00 48.50 256 HIS C O 1
ATOM 7360 N N . ASP C 1 259 ? 54.084 45.532 41.107 1.00 50.41 257 ASP C N 1
ATOM 7361 C CA . ASP C 1 259 ? 54.718 45.697 42.442 1.00 50.50 257 ASP C CA 1
ATOM 7362 C C . ASP C 1 259 ? 55.778 46.785 42.450 1.00 48.74 257 ASP C C 1
ATOM 7363 O O . ASP C 1 259 ? 55.814 47.600 43.366 1.00 49.34 257 ASP C O 1
ATOM 7368 N N . LEU C 1 260 ? 56.659 46.793 41.450 1.00 45.99 258 LEU C N 1
ATOM 7369 C CA . LEU C 1 260 ? 57.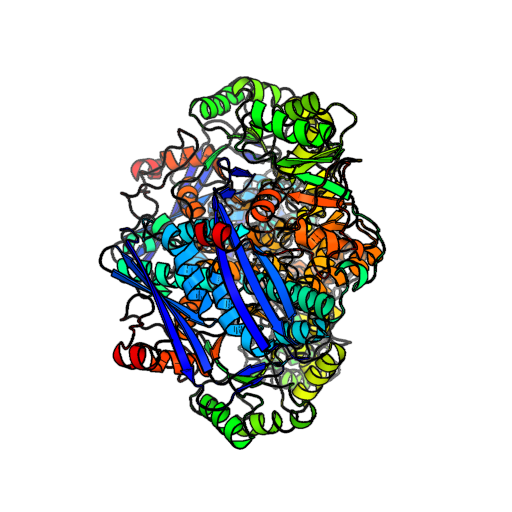737 47.740 41.437 1.00 44.56 258 LEU C CA 1
ATOM 7370 C C . LEU C 1 260 ? 57.235 49.172 41.332 1.00 44.43 258 LEU C C 1
ATOM 7371 O O . LEU C 1 260 ? 57.794 50.048 41.935 1.00 44.65 258 LEU C O 1
ATOM 7376 N N . ALA C 1 261 ? 56.145 49.378 40.586 1.00 43.93 259 ALA C N 1
ATOM 7377 C CA . ALA C 1 261 ? 55.517 50.684 40.406 1.00 43.27 259 ALA C CA 1
ATOM 7378 C C . ALA C 1 261 ? 55.183 51.341 41.727 1.00 43.03 259 ALA C C 1
ATOM 7379 O O . ALA C 1 261 ? 55.183 52.575 41.825 1.00 42.95 259 ALA C O 1
ATOM 7381 N N . GLY C 1 262 ? 54.968 50.531 42.770 1.00 42.80 260 GLY C N 1
ATOM 7382 C CA . GLY C 1 262 ? 54.664 51.108 44.090 1.00 41.89 260 GLY C CA 1
ATOM 7383 C C . GLY C 1 262 ? 55.900 51.491 44.879 1.00 42.48 260 GLY C C 1
ATOM 7384 O O . GLY C 1 262 ? 55.768 52.004 45.969 1.00 43.24 260 GLY C O 1
ATOM 7385 N N . CYS C 1 263 ? 57.097 51.283 44.322 1.00 43.03 261 CYS C N 1
ATOM 7386 C CA . CYS C 1 263 ? 58.390 51.452 45.053 1.00 43.72 261 CYS C CA 1
ATOM 7387 C C . CYS C 1 263 ? 59.327 52.491 44.462 1.00 42.23 261 CYS C C 1
ATOM 7388 O O . CYS C 1 263 ? 60.318 52.843 45.097 1.00 43.40 261 CYS C O 1
ATOM 7391 N N . VAL C 1 264 ? 59.091 52.937 43.242 1.00 40.84 262 VAL C N 1
ATOM 7392 C CA . VAL C 1 264 ? 60.060 53.820 42.606 1.00 38.91 262 VAL C CA 1
ATOM 7393 C C . VAL C 1 264 ? 59.456 55.178 42.201 1.00 39.40 262 VAL C C 1
ATOM 7394 O O . VAL C 1 264 ? 58.235 55.346 42.219 1.00 39.17 262 VAL C O 1
ATOM 7398 N N . ASP C 1 265 ? 60.306 56.131 41.827 1.00 38.32 263 ASP C N 1
ATOM 7399 C CA . ASP C 1 265 ? 59.860 57.375 41.224 1.00 38.69 263 ASP C CA 1
ATOM 7400 C C . ASP C 1 265 ? 59.664 57.180 39.735 1.00 38.94 263 ASP C C 1
ATOM 7401 O O . ASP C 1 265 ? 58.780 57.781 39.131 1.00 37.54 263 ASP C O 1
ATOM 7406 N N . ILE C 1 266 ? 60.526 56.355 39.133 1.00 38.96 264 ILE C N 1
ATOM 7407 C CA . ILE C 1 266 ? 60.466 56.149 37.699 1.00 38.32 264 ILE C CA 1
ATOM 7408 C C . ILE C 1 266 ? 60.548 54.662 37.441 1.00 39.01 264 ILE C C 1
ATOM 7409 O O . ILE C 1 266 ? 61.452 53.986 37.976 1.00 37.90 264 ILE C O 1
ATOM 7414 N N . LEU C 1 267 ? 59.609 54.137 36.633 1.00 39.26 265 LEU C N 1
ATOM 7415 C CA . LEU C 1 267 ? 59.600 52.695 36.333 1.00 37.92 265 LEU C CA 1
ATOM 7416 C C . LEU C 1 267 ? 60.351 52.433 35.007 1.00 37.67 265 LEU C C 1
ATOM 7417 O O . LEU C 1 267 ? 60.164 53.154 34.035 1.00 37.14 265 LEU C O 1
ATOM 7422 N N . GLN C 1 268 ? 61.135 51.368 34.945 1.00 37.16 266 GLN C N 1
ATOM 7423 C CA . GLN C 1 268 ? 61.823 51.007 33.737 1.00 36.95 266 GLN C CA 1
ATOM 7424 C C . GLN C 1 268 ? 61.453 49.599 33.258 1.00 36.77 266 GLN C C 1
ATOM 7425 O O . GLN C 1 268 ? 61.176 48.727 34.048 1.00 35.55 266 GLN C O 1
ATOM 7431 N N . ALA C 1 269 ? 61.505 49.399 31.945 1.00 36.58 267 ALA C N 1
ATOM 7432 C CA . ALA C 1 269 ? 61.431 48.096 31.349 1.00 37.45 267 ALA C CA 1
ATOM 7433 C C . ALA C 1 269 ? 62.333 48.105 30.107 1.00 38.26 267 ALA C C 1
ATOM 7434 O O . ALA C 1 269 ? 62.648 49.167 29.554 1.00 39.17 267 ALA C O 1
ATOM 7436 N N . ASP C 1 270 ? 62.796 46.919 29.712 1.00 38.69 268 ASP C N 1
ATOM 7437 C CA . ASP C 1 270 ? 63.577 46.668 28.473 1.00 37.45 268 ASP C CA 1
ATOM 7438 C C . ASP C 1 270 ? 62.637 45.910 27.551 1.00 36.58 268 ASP C C 1
ATOM 7439 O O . ASP C 1 270 ? 62.218 44.783 27.873 1.00 36.21 268 ASP C O 1
ATOM 7444 N N . VAL C 1 271 ? 62.250 46.538 26.434 1.00 35.72 269 VAL C N 1
ATOM 7445 C CA . VAL C 1 271 ? 61.467 45.859 25.358 1.00 35.69 269 VAL C CA 1
ATOM 7446 C C . VAL C 1 271 ? 62.051 44.473 24.935 1.00 35.84 269 VAL C C 1
ATOM 7447 O O . VAL C 1 271 ? 61.310 43.579 24.461 1.00 36.06 269 VAL C O 1
ATOM 7451 N N . THR C 1 272 ? 63.355 44.257 25.116 1.00 35.54 270 THR C N 1
ATOM 7452 C CA . THR C 1 272 ? 63.905 42.939 24.690 1.00 37.34 270 THR C CA 1
ATOM 7453 C C . THR C 1 272 ? 63.839 41.854 25.803 1.00 38.04 270 THR C C 1
ATOM 7454 O O . THR C 1 272 ? 64.276 40.728 25.596 1.00 38.57 270 THR C O 1
ATOM 7458 N N . ARG C 1 273 ? 63.266 42.219 26.963 1.00 37.96 271 ARG C N 1
ATOM 7459 C CA . ARG C 1 273 ? 63.112 41.319 28.109 1.00 38.04 271 ARG C CA 1
ATOM 7460 C C . ARG C 1 273 ? 61.663 41.189 28.563 1.00 39.16 271 ARG C C 1
ATOM 7461 O O . ARG C 1 273 ? 61.246 40.125 29.024 1.00 38.89 271 ARG C O 1
ATOM 7469 N N . CYS C 1 274 ? 60.875 42.258 28.401 1.00 39.46 272 CYS C N 1
ATOM 7470 C CA . CYS C 1 274 ? 59.600 42.332 29.072 1.00 40.52 272 CYS C CA 1
ATOM 7471 C C . CYS C 1 274 ? 58.453 41.738 28.244 1.00 40.24 272 CYS C C 1
ATOM 7472 O O . CYS C 1 274 ? 57.309 42.004 28.520 1.00 40.42 272 CYS C O 1
ATOM 7475 N N . GLY C 1 275 ? 58.750 40.941 27.225 1.00 40.17 273 GLY C N 1
ATOM 7476 C CA . GLY C 1 275 ? 57.693 40.363 26.407 1.00 39.75 273 GLY C CA 1
ATOM 7477 C C . GLY C 1 275 ? 57.554 41.089 25.079 1.00 40.56 273 GLY C C 1
ATOM 7478 O O . GLY C 1 275 ? 56.517 40.986 24.418 1.00 40.13 273 GLY C O 1
ATOM 7479 N N . GLY C 1 276 ? 58.586 41.848 24.704 1.00 41.12 274 GLY C N 1
ATOM 7480 C CA . GLY C 1 276 ? 58.595 42.539 23.429 1.00 42.26 274 GLY C CA 1
ATOM 7481 C C . GLY C 1 276 ? 57.640 43.723 23.319 1.00 43.18 274 GLY C C 1
ATOM 7482 O O . GLY C 1 276 ? 57.380 44.438 24.302 1.00 43.36 274 GLY C O 1
ATOM 7483 N N . ILE C 1 277 ? 57.099 43.913 22.118 1.00 43.19 275 ILE C N 1
ATOM 7484 C CA . ILE C 1 277 ? 56.198 45.041 21.848 1.00 42.90 275 ILE C CA 1
ATOM 7485 C C . ILE C 1 277 ? 54.818 44.798 22.486 1.00 42.29 275 ILE C C 1
ATOM 7486 O O . ILE C 1 277 ? 54.187 45.711 23.051 1.00 41.35 275 ILE C O 1
ATOM 7491 N N . THR C 1 278 ? 54.378 43.560 22.418 1.00 40.96 276 THR C N 1
ATOM 7492 C CA . THR C 1 278 ? 53.133 43.186 23.057 1.00 41.08 276 THR C CA 1
ATOM 7493 C C . THR C 1 278 ? 53.215 43.406 24.585 1.00 42.56 276 THR C C 1
ATOM 7494 O O . THR C 1 278 ? 52.289 44.037 25.175 1.00 42.78 276 THR C O 1
ATOM 7498 N N . GLY C 1 279 ? 54.322 42.982 25.220 1.00 42.13 277 GLY C N 1
ATOM 7499 C CA . GLY C 1 279 ? 54.521 43.305 26.633 1.00 42.58 277 GLY C CA 1
ATOM 7500 C C . GLY C 1 279 ? 54.667 44.809 26.929 1.00 43.84 277 GLY C C 1
ATOM 7501 O O . GLY C 1 279 ? 54.118 45.308 27.916 1.00 44.28 277 GLY C O 1
ATOM 7502 N N . LEU C 1 280 ? 55.402 45.552 26.108 1.00 43.45 278 LEU C N 1
ATOM 7503 C CA . LEU C 1 280 ? 55.519 46.994 26.342 1.00 44.42 278 LEU C CA 1
ATOM 7504 C C . LEU C 1 280 ? 54.200 47.745 26.237 1.00 45.32 278 LEU C C 1
ATOM 7505 O O . LEU C 1 280 ? 54.009 48.720 26.936 1.00 45.87 278 LEU C O 1
ATOM 7510 N N . LEU C 1 281 ? 53.284 47.307 25.381 1.00 46.40 279 LEU C N 1
ATOM 7511 C CA . LEU C 1 281 ? 52.034 48.031 25.214 1.00 48.08 279 LEU C CA 1
ATOM 7512 C C . LEU C 1 281 ? 51.165 48.064 26.495 1.00 49.64 279 LEU C C 1
ATOM 7513 O O . LEU C 1 281 ? 50.141 48.760 26.554 1.00 51.31 279 LEU C O 1
ATOM 7518 N N . ARG C 1 282 ? 51.574 47.329 27.520 1.00 50.69 280 ARG C N 1
ATOM 7519 C CA . ARG C 1 282 ? 50.797 47.219 28.756 1.00 51.29 280 ARG C CA 1
ATOM 7520 C C . ARG C 1 282 ? 51.364 48.088 29.839 1.00 50.89 280 ARG C C 1
ATOM 7521 O O . ARG C 1 282 ? 50.734 48.295 30.889 1.00 51.00 280 ARG C O 1
ATOM 7529 N N . VAL C 1 283 ? 52.581 48.558 29.609 1.00 50.39 281 VAL C N 1
ATOM 7530 C CA . VAL C 1 283 ? 53.295 49.331 30.605 1.00 50.07 281 VAL C CA 1
ATOM 7531 C C . VAL C 1 283 ? 52.619 50.671 30.920 1.00 49.46 281 VAL C C 1
ATOM 7532 O O . VAL C 1 283 ? 52.633 51.122 32.064 1.00 49.74 281 VAL C O 1
ATOM 7536 N N . ASP C 1 284 ? 52.018 51.302 29.920 1.00 48.66 282 ASP C N 1
ATOM 7537 C CA . ASP C 1 284 ? 51.286 52.567 30.138 1.00 47.97 282 ASP C CA 1
ATOM 7538 C C . ASP C 1 284 ? 50.205 52.399 31.162 1.00 47.93 282 ASP C C 1
ATOM 7539 O O . ASP C 1 284 ? 49.991 53.276 31.967 1.00 47.55 282 ASP C O 1
ATOM 7544 N N . GLY C 1 285 ? 49.491 51.264 31.125 1.00 47.98 283 GLY C N 1
ATOM 7545 C CA . GLY C 1 285 ? 48.403 51.038 32.054 1.00 46.57 283 GLY C CA 1
ATOM 7546 C C . GLY C 1 285 ? 48.950 51.005 33.458 1.00 46.66 283 GLY C C 1
ATOM 7547 O O . GLY C 1 285 ? 48.298 51.512 34.390 1.00 46.90 283 GLY C O 1
ATOM 7548 N N . ILE C 1 286 ? 50.136 50.401 33.625 1.00 45.26 284 ILE C N 1
ATOM 7549 C CA . ILE C 1 286 ? 50.766 50.343 34.934 1.00 44.43 284 ILE C CA 1
ATOM 7550 C C . ILE C 1 286 ? 51.228 51.733 35.352 1.00 43.61 284 ILE C C 1
ATOM 7551 O O . ILE C 1 286 ? 50.992 52.150 36.463 1.00 42.73 284 ILE C O 1
ATOM 7556 N N . CYS C 1 287 ? 51.891 52.451 34.467 1.00 42.95 285 CYS C N 1
ATOM 7557 C CA . CYS C 1 287 ? 52.537 53.673 34.885 1.00 43.34 285 CYS C CA 1
ATOM 7558 C C . CYS C 1 287 ? 51.502 54.759 35.108 1.00 43.83 285 CYS C C 1
ATOM 7559 O O . CYS C 1 287 ? 51.580 55.478 36.110 1.00 43.37 285 CYS C O 1
ATOM 7562 N N . ARG C 1 288 ? 50.539 54.873 34.190 1.00 43.42 286 ARG C N 1
ATOM 7563 C CA . ARG C 1 288 ? 49.499 55.870 34.322 1.00 44.73 286 ARG C CA 1
ATOM 7564 C C . ARG C 1 288 ? 48.627 55.556 35.525 1.00 45.01 286 ARG C C 1
ATOM 7565 O O . ARG C 1 288 ? 48.160 56.477 36.181 1.00 45.45 286 ARG C O 1
ATOM 7573 N N . GLY C 1 289 ? 48.415 54.259 35.794 1.00 44.65 287 GLY C N 1
ATOM 7574 C CA . GLY C 1 289 ? 47.653 53.801 36.936 1.00 44.58 287 GLY C CA 1
ATOM 7575 C C . GLY C 1 289 ? 48.299 54.191 38.258 1.00 45.82 287 GLY C C 1
ATOM 7576 O O . GLY C 1 289 ? 47.588 54.344 39.260 1.00 46.08 287 GLY C O 1
ATOM 7577 N N . HIS C 1 290 ? 49.631 54.344 38.293 1.00 45.14 288 HIS C N 1
ATOM 7578 C CA . HIS C 1 290 ? 50.306 54.786 39.511 1.00 45.31 288 HIS C CA 1
ATOM 7579 C C . HIS C 1 290 ? 50.788 56.197 39.367 1.00 45.16 288 HIS C C 1
ATOM 7580 O O . HIS C 1 290 ? 51.500 56.669 40.218 1.00 45.90 288 HIS C O 1
ATOM 7587 N N . GLN C 1 291 ? 50.448 56.864 38.280 1.00 45.65 289 GLN C N 1
ATOM 7588 C CA . GLN C 1 291 ? 50.951 58.214 38.040 1.00 46.38 289 GLN C CA 1
ATOM 7589 C C . GLN C 1 291 ? 52.476 58.348 38.146 1.00 45.84 289 GLN C C 1
ATOM 7590 O O . GLN C 1 291 ? 52.967 59.345 38.708 1.00 46.45 289 GLN C O 1
ATOM 7596 N N . ILE C 1 292 ? 53.236 57.390 37.613 1.00 43.63 290 ILE C N 1
ATOM 7597 C CA . ILE C 1 292 ? 54.677 57.588 37.534 1.00 42.48 290 ILE C CA 1
ATOM 7598 C C . ILE C 1 292 ? 55.152 57.578 36.066 1.00 41.54 290 ILE C C 1
ATOM 7599 O O . ILE C 1 292 ? 54.463 57.044 35.191 1.00 41.93 290 ILE C O 1
ATOM 7604 N N . PRO C 1 293 ? 56.327 58.165 35.805 1.00 40.24 291 PRO C N 1
ATOM 7605 C CA . PRO C 1 293 ? 56.887 58.171 34.429 1.00 40.08 291 PRO C CA 1
ATOM 7606 C C . PRO C 1 293 ? 57.466 56.791 34.035 1.00 40.79 291 PRO C C 1
ATOM 7607 O O . PRO C 1 293 ? 57.765 55.950 34.912 1.00 39.54 291 PRO C O 1
ATOM 7611 N N . PHE C 1 294 ? 57.608 56.584 32.728 1.00 39.57 292 PHE C N 1
ATOM 7612 C CA . PHE C 1 294 ? 58.267 55.413 32.242 1.00 40.10 292 PHE C CA 1
ATOM 7613 C C . PHE C 1 294 ? 59.576 55.773 31.501 1.00 39.95 292 PHE C C 1
ATOM 7614 O O . PHE C 1 294 ? 59.665 56.787 30.820 1.00 39.53 292 PHE C O 1
ATOM 7622 N N . SER C 1 295 ? 60.607 54.948 31.713 1.00 40.03 293 SER C N 1
ATOM 7623 C CA . SER C 1 295 ? 61.846 55.073 30.998 1.00 39.06 293 SER C CA 1
ATOM 7624 C C . SER C 1 295 ? 62.235 53.684 30.508 1.00 39.37 293 SER C C 1
ATOM 7625 O O . SER C 1 295 ? 62.350 52.739 31.321 1.00 38.21 293 SER C O 1
ATOM 7628 N N . ALA C 1 296 ? 62.453 53.598 29.187 1.00 38.94 294 ALA C N 1
ATOM 7629 C CA . ALA C 1 296 ? 62.927 52.394 28.495 1.00 39.30 294 ALA C CA 1
ATOM 7630 C C . ALA C 1 296 ? 64.439 52.164 28.676 1.00 40.38 294 ALA C C 1
ATOM 7631 O O . ALA C 1 296 ? 65.277 53.097 28.644 1.00 40.02 294 ALA C O 1
ATOM 7633 N N . HIS C 1 297 ? 64.768 50.901 28.898 1.00 40.62 295 HIS C N 1
ATOM 7634 C CA . HIS C 1 297 ? 66.143 50.490 29.144 1.00 41.32 295 HIS C CA 1
ATOM 7635 C C . HIS C 1 297 ? 66.702 49.668 27.956 1.00 40.18 295 HIS C C 1
ATOM 7636 O O . HIS C 1 297 ? 66.087 48.727 27.560 1.00 38.72 295 HIS C O 1
ATOM 7643 N N . CYS C 1 298 ? 67.814 50.113 27.347 1.00 40.56 296 CYS C N 1
ATOM 7644 C CA . CYS C 1 298 ? 68.558 49.365 26.322 1.00 41.47 296 CYS C CA 1
ATOM 7645 C C . CYS C 1 298 ? 67.883 49.242 24.959 1.00 42.29 296 CYS C C 1
ATOM 7646 O O . CYS C 1 298 ? 66.736 49.699 24.781 1.00 43.13 296 CYS C O 1
ATOM 7649 N N . ALA C 1 299 ? 68.603 48.628 24.003 1.00 40.90 297 ALA C N 1
ATOM 7650 C CA . ALA C 1 299 ? 68.096 48.367 22.660 1.00 39.85 297 ALA C CA 1
ATOM 7651 C C . ALA C 1 299 ? 67.414 49.570 21.969 1.00 40.54 297 ALA C C 1
ATOM 7652 O O . ALA C 1 299 ? 66.217 49.525 21.630 1.00 40.12 297 ALA C O 1
ATOM 7654 N N . PRO C 1 300 ? 68.185 50.635 21.705 1.00 41.23 298 PRO C N 1
ATOM 7655 C CA . PRO C 1 300 ? 67.570 51.870 21.154 1.00 41.45 298 PRO C CA 1
ATOM 7656 C C . PRO C 1 300 ? 66.920 51.742 19.790 1.00 42.28 298 PRO C C 1
ATOM 7657 O O . PRO C 1 300 ? 65.891 52.404 19.531 1.00 42.64 298 PRO C O 1
ATOM 7661 N N . ALA C 1 301 ? 67.464 50.878 18.923 1.00 42.96 299 ALA C N 1
ATOM 7662 C CA . ALA C 1 301 ? 66.862 50.661 17.608 1.00 43.56 299 ALA C CA 1
ATOM 7663 C C . ALA C 1 301 ? 65.354 50.283 17.685 1.00 43.76 299 ALA C C 1
ATOM 7664 O O . ALA C 1 301 ? 64.517 50.897 17.010 1.00 43.90 299 ALA C O 1
ATOM 7666 N N . VAL C 1 302 ? 65.001 49.320 18.542 1.00 43.98 300 VAL C N 1
ATOM 7667 C CA . VAL C 1 302 ? 63.581 48.887 18.706 1.00 43.93 300 VAL C CA 1
ATOM 7668 C C . VAL C 1 302 ? 62.724 49.867 19.499 1.00 43.67 300 VAL C C 1
ATOM 7669 O O . VAL C 1 302 ? 61.536 50.090 19.174 1.00 43.59 300 VAL C O 1
ATOM 7673 N N . SER C 1 303 ? 63.338 50.447 20.526 1.00 43.70 301 SER C N 1
ATOM 7674 C CA . SER C 1 303 ? 62.645 51.335 21.462 1.00 45.04 301 SER C CA 1
ATOM 7675 C C . SER C 1 303 ? 62.231 52.644 20.809 1.00 45.32 301 SER C C 1
ATOM 7676 O O . SER C 1 303 ? 61.205 53.211 21.190 1.00 45.12 301 SER C O 1
ATOM 7679 N N . ALA C 1 304 ? 63.047 53.143 19.872 1.00 44.97 302 ALA C N 1
ATOM 7680 C CA . ALA C 1 304 ? 62.720 54.404 19.171 1.00 44.94 302 ALA C CA 1
ATOM 7681 C C . ALA C 1 304 ? 61.317 54.260 18.605 1.00 44.52 302 ALA C C 1
ATOM 7682 O O . ALA C 1 304 ? 60.490 55.184 18.695 1.00 44.82 302 ALA C O 1
ATOM 7684 N N . HIS C 1 305 ? 61.042 53.071 18.086 1.00 43.85 303 HIS C N 1
ATOM 7685 C CA . HIS C 1 305 ? 59.709 52.748 17.613 1.00 43.70 303 HIS C CA 1
ATOM 7686 C C . HIS C 1 305 ? 58.726 52.411 18.741 1.00 43.27 303 HIS C C 1
ATOM 7687 O O . HIS C 1 305 ? 57.653 53.045 18.839 1.00 42.77 303 HIS C O 1
ATOM 7694 N N . ALA C 1 306 ? 59.092 51.440 19.598 1.00 42.10 304 ALA C N 1
ATOM 7695 C CA . ALA C 1 306 ? 58.138 50.927 20.597 1.00 41.01 304 ALA C CA 1
ATOM 7696 C C . ALA C 1 306 ? 57.677 52.054 21.552 1.00 40.67 304 ALA C C 1
ATOM 7697 O O . ALA C 1 306 ? 56.512 52.139 21.913 1.00 41.44 304 ALA C O 1
ATOM 7699 N N . CYS C 1 307 ? 58.587 52.927 21.937 1.00 40.49 305 CYS C N 1
ATOM 7700 C CA . CYS C 1 307 ? 58.269 53.941 22.893 1.00 42.54 305 CYS C CA 1
ATOM 7701 C C . CYS C 1 307 ? 57.340 55.042 22.341 1.00 42.46 305 CYS C C 1
ATOM 7702 O O . CYS C 1 307 ? 56.791 55.859 23.107 1.00 41.44 305 CYS C O 1
ATOM 7705 N N . CYS C 1 308 ? 57.155 55.062 21.021 1.00 42.10 306 CYS C N 1
ATOM 7706 C CA . CYS C 1 308 ? 56.202 56.009 20.431 1.00 42.81 306 CYS C CA 1
ATOM 7707 C C . CYS C 1 308 ? 54.777 55.655 20.863 1.00 42.63 306 CYS C C 1
ATOM 7708 O O . CYS C 1 308 ? 53.878 56.509 20.816 1.00 43.42 306 CYS C O 1
ATOM 7711 N N . ALA C 1 309 ? 54.583 54.407 21.292 1.00 41.69 307 ALA C N 1
ATOM 7712 C CA . ALA C 1 309 ? 53.266 53.929 21.720 1.00 41.49 307 ALA C CA 1
ATOM 7713 C C . ALA C 1 309 ? 53.032 54.115 23.234 1.00 41.64 307 ALA C C 1
ATOM 7714 O O . ALA C 1 309 ? 52.001 53.705 23.756 1.00 41.89 307 ALA C O 1
ATOM 7716 N N . VAL C 1 310 ? 53.991 54.725 23.926 1.00 41.59 308 VAL C N 1
ATOM 7717 C CA . VAL C 1 310 ? 53.954 54.769 25.375 1.00 41.90 308 VAL C CA 1
ATOM 7718 C C . VAL C 1 310 ? 53.781 56.186 25.889 1.00 42.47 308 VAL C C 1
ATOM 7719 O O . VAL C 1 310 ? 54.723 56.990 25.941 1.00 43.47 308 VAL C O 1
ATOM 7723 N N . GLU C 1 311 ? 52.570 56.493 26.303 1.00 42.52 309 GLU C N 1
ATOM 7724 C CA . GLU C 1 311 ? 52.223 57.850 26.651 1.00 43.54 309 GLU C CA 1
ATOM 7725 C C . GLU C 1 311 ? 53.043 58.356 27.832 1.00 44.36 309 GLU C C 1
ATOM 7726 O O . GLU C 1 311 ? 53.478 59.501 27.841 1.00 44.99 309 GLU C O 1
ATOM 7732 N N . SER C 1 312 ? 53.268 57.485 28.815 1.00 44.37 310 SER C N 1
ATOM 7733 C CA . SER C 1 312 ? 53.982 57.877 30.019 1.00 44.40 310 SER C CA 1
ATOM 7734 C C . SER C 1 312 ? 55.484 57.988 29.849 1.00 43.58 310 SER C C 1
ATOM 7735 O O . SER C 1 312 ? 56.199 58.221 30.813 1.00 42.76 310 SER C O 1
ATOM 7738 N N . LEU C 1 313 ? 55.958 57.874 28.609 1.00 43.59 311 LEU C N 1
ATOM 7739 C CA . LEU C 1 313 ? 57.393 57.899 28.355 1.00 43.95 311 LEU C CA 1
ATOM 7740 C C . LEU C 1 313 ? 58.082 59.181 28.831 1.00 43.66 311 LEU C C 1
ATOM 7741 O O . LEU C 1 313 ? 57.692 60.262 28.433 1.00 43.55 311 LEU C O 1
ATOM 7746 N N . LEU C 1 314 ? 59.138 59.053 29.633 1.00 43.44 312 LEU C N 1
ATOM 7747 C CA . LEU C 1 314 ? 59.974 60.210 29.982 1.00 43.14 312 LEU C CA 1
ATOM 7748 C C . LEU C 1 314 ? 61.178 60.243 29.038 1.00 43.19 312 LEU C C 1
ATOM 7749 O O . LEU C 1 314 ? 61.524 61.295 28.474 1.00 43.12 312 LEU C O 1
ATOM 7754 N N . HIS C 1 315 ? 61.811 59.079 28.854 1.00 42.86 313 HIS C N 1
ATOM 7755 C CA . HIS C 1 315 ? 62.929 58.951 27.927 1.00 42.35 313 HIS C CA 1
ATOM 7756 C C . HIS C 1 315 ? 63.290 57.543 27.717 1.00 41.79 313 HIS C C 1
ATOM 7757 O O . HIS C 1 315 ? 62.865 56.692 28.478 1.00 41.11 313 HIS C O 1
ATOM 7764 N N . LEU C 1 316 ? 64.066 57.311 26.651 1.00 42.52 314 LEU C N 1
ATOM 7765 C CA . LEU C 1 316 ? 64.714 56.014 26.389 1.00 41.97 314 LEU C CA 1
ATOM 7766 C C . LEU C 1 316 ? 66.240 56.086 26.542 1.00 42.53 314 LEU C C 1
ATOM 7767 O O . LEU C 1 316 ? 66.881 57.174 26.386 1.00 42.67 314 LEU C O 1
ATOM 7772 N N . GLU C 1 317 ? 66.815 54.932 26.858 1.00 42.68 315 GLU C N 1
ATOM 7773 C CA . GLU C 1 317 ? 68.246 54.822 27.071 1.00 42.86 315 GLU C CA 1
ATOM 7774 C C . GLU C 1 317 ? 68.996 54.589 25.771 1.00 42.60 315 GLU C C 1
ATOM 7775 O O . GLU C 1 317 ? 68.786 53.579 25.089 1.00 41.64 315 GLU C O 1
ATOM 7781 N N . TYR C 1 318 ? 69.894 55.519 25.449 1.00 42.41 316 TYR C N 1
ATOM 7782 C CA . TYR C 1 318 ? 70.707 55.371 24.236 1.00 42.42 316 TYR C CA 1
ATOM 7783 C C . TYR C 1 318 ? 71.955 54.665 24.663 1.00 40.96 316 TYR C C 1
ATOM 7784 O O . TYR C 1 318 ? 72.984 55.270 24.794 1.00 40.02 316 TYR C O 1
ATOM 7793 N N . PHE C 1 319 ? 71.854 53.360 24.874 1.00 41.33 317 PHE C N 1
ATOM 7794 C CA . PHE C 1 319 ? 72.923 52.633 25.579 1.00 41.01 317 PHE C CA 1
ATOM 7795 C C . PHE C 1 319 ? 74.134 52.390 24.675 1.00 42.50 317 PHE C C 1
ATOM 7796 O O . PHE C 1 319 ? 74.019 51.760 23.609 1.00 42.35 317 PHE C O 1
ATOM 7804 N N . HIS C 1 320 ? 75.292 52.875 25.129 1.00 43.78 318 HIS C N 1
ATOM 7805 C CA . HIS C 1 320 ? 76.519 52.779 24.354 1.00 45.03 318 HIS C CA 1
ATOM 7806 C C . HIS C 1 320 ? 76.698 51.446 23.605 1.00 45.23 318 HIS C C 1
ATOM 7807 O O . HIS C 1 320 ? 76.695 51.436 22.360 1.00 45.84 318 HIS C O 1
ATOM 7814 N N . ASP C 1 321 ? 76.832 50.332 24.344 1.00 44.51 319 ASP C N 1
ATOM 7815 C CA . ASP C 1 321 ? 77.059 49.023 23.716 1.00 44.02 319 ASP C CA 1
ATOM 7816 C C . ASP C 1 321 ? 76.115 48.756 22.578 1.00 43.58 319 ASP C C 1
ATOM 7817 O O . ASP C 1 321 ? 76.485 48.172 21.549 1.00 43.98 319 ASP C O 1
ATOM 7822 N N . HIS C 1 322 ? 74.859 49.106 22.802 1.00 42.86 320 HIS C N 1
ATOM 7823 C CA . HIS C 1 322 ? 73.815 48.659 21.911 1.00 42.06 320 HIS C CA 1
ATOM 7824 C C . HIS C 1 322 ? 73.711 49.566 20.684 1.00 41.72 320 HIS C C 1
ATOM 7825 O O . HIS C 1 322 ? 73.538 49.089 19.555 1.00 41.34 320 HIS C O 1
ATOM 7832 N N . ALA C 1 323 ? 73.770 50.879 20.907 1.00 42.13 321 ALA C N 1
ATOM 7833 C CA . ALA C 1 323 ? 73.877 51.856 19.779 1.00 43.12 321 ALA C CA 1
ATOM 7834 C C . ALA C 1 323 ? 75.043 51.452 18.851 1.00 43.27 321 ALA C C 1
ATOM 7835 O O . ALA C 1 323 ? 74.864 51.302 17.654 1.00 42.92 321 ALA C O 1
ATOM 7837 N N . ARG C 1 324 ? 76.194 51.169 19.448 1.00 44.25 322 ARG C N 1
ATOM 7838 C CA . ARG C 1 324 ? 77.339 50.654 18.701 1.00 45.34 322 ARG C CA 1
ATOM 7839 C C . ARG C 1 324 ? 77.087 49.319 17.945 1.00 45.66 322 ARG C C 1
ATOM 7840 O O . ARG C 1 324 ? 77.345 49.215 16.737 1.00 46.58 322 ARG C O 1
ATOM 7848 N N . VAL C 1 325 ? 76.587 48.296 18.632 1.00 45.48 323 VAL C N 1
ATOM 7849 C CA . VAL C 1 325 ? 76.293 47.042 17.956 1.00 44.83 323 VAL C CA 1
ATOM 7850 C C . VAL C 1 325 ? 75.251 47.202 16.867 1.00 46.07 323 VAL C C 1
ATOM 7851 O O . VAL C 1 325 ? 75.374 46.621 15.792 1.00 46.38 323 VAL C O 1
ATOM 7855 N N . GLU C 1 326 ? 74.205 47.978 17.128 1.00 47.09 324 GLU C N 1
ATOM 7856 C CA . GLU C 1 326 ? 73.149 48.102 16.129 1.00 47.75 324 GLU C CA 1
ATOM 7857 C C . GLU C 1 326 ? 73.672 48.828 14.897 1.00 48.35 324 GLU C C 1
ATOM 7858 O O . GLU C 1 326 ? 73.347 48.438 13.779 1.00 47.97 324 GLU C O 1
ATOM 7864 N N . ARG C 1 327 ? 74.497 49.869 15.101 1.00 49.21 325 ARG C N 1
ATOM 7865 C CA . ARG C 1 327 ? 75.136 50.546 13.954 1.00 50.26 325 ARG C CA 1
ATOM 7866 C C . ARG C 1 327 ? 75.957 49.517 13.132 1.00 50.76 325 ARG C C 1
ATOM 7867 O O . ARG C 1 327 ? 75.730 49.358 11.925 1.00 51.17 325 ARG C O 1
ATOM 7869 N N . LEU C 1 328 ? 76.844 48.780 13.795 1.00 51.16 326 LEU C N 1
ATOM 7870 C CA . LEU C 1 328 ? 77.638 47.725 13.141 1.00 51.42 326 LEU C CA 1
ATOM 7871 C C . LEU C 1 328 ? 76.866 46.733 12.284 1.00 51.22 326 LEU C C 1
ATOM 7872 O O . LEU C 1 328 ? 77.231 46.492 11.160 1.00 52.04 326 LEU C O 1
ATOM 7877 N N . LEU C 1 329 ? 75.811 46.132 12.833 1.00 50.89 327 LEU C N 1
ATOM 7878 C CA . LEU C 1 329 ? 75.127 45.004 12.183 1.00 49.50 327 LEU C CA 1
ATOM 7879 C C . LEU C 1 329 ? 73.956 45.373 11.305 1.00 49.73 327 LEU C C 1
ATOM 7880 O O . LEU C 1 329 ? 73.464 44.546 10.557 1.00 49.82 327 LEU C O 1
ATOM 7885 N N . PHE C 1 330 ? 73.509 46.613 11.388 1.00 50.66 328 PHE C N 1
ATOM 7886 C CA . PHE C 1 330 ? 72.273 47.028 10.743 1.00 52.04 328 PHE C CA 1
ATOM 7887 C C . PHE C 1 330 ? 72.384 48.256 9.815 1.00 52.80 328 PHE C C 1
ATOM 7888 O O . PHE C 1 330 ? 73.042 49.271 10.138 1.00 52.78 328 PHE C O 1
ATOM 7896 N N . ASP C 1 331 ? 71.722 48.159 8.669 1.00 53.14 329 ASP C N 1
ATOM 7897 C CA . ASP C 1 331 ? 71.393 49.349 7.905 1.00 55.13 329 ASP C CA 1
ATOM 7898 C C . ASP C 1 331 ? 70.133 49.930 8.506 1.00 53.93 329 ASP C C 1
ATOM 7899 O O . ASP C 1 331 ? 69.201 49.178 8.806 1.00 52.84 329 ASP C O 1
ATOM 7904 N N . GLY C 1 332 ? 70.104 51.249 8.666 1.00 53.27 330 GLY C N 1
ATOM 7905 C CA . GLY C 1 332 ? 68.869 51.953 8.982 1.00 52.90 330 GLY C CA 1
ATOM 7906 C C . GLY C 1 332 ? 68.739 52.521 10.388 1.00 52.92 330 GLY C C 1
ATOM 7907 O O . GLY C 1 332 ? 67.644 52.848 10.818 1.00 52.22 330 GLY C O 1
ATOM 7908 N N . THR C 1 333 ? 69.845 52.658 11.111 1.00 52.60 331 THR C N 1
ATOM 7909 C CA . THR C 1 333 ? 69.745 53.137 12.478 1.00 52.10 331 THR C CA 1
ATOM 7910 C C . THR C 1 333 ? 69.537 54.655 12.522 1.00 52.18 331 THR C C 1
ATOM 7911 O O . THR C 1 333 ? 69.896 55.374 11.596 1.00 52.48 331 THR C O 1
ATOM 7915 N N . LEU C 1 334 ? 68.925 55.134 13.592 1.00 51.40 332 LEU C N 1
ATOM 7916 C CA . LEU C 1 334 ? 68.611 56.526 13.703 1.00 50.73 332 LEU C CA 1
ATOM 7917 C C . LEU C 1 334 ? 69.709 57.270 14.454 1.00 51.04 332 LEU C C 1
ATOM 7918 O O . LEU C 1 334 ? 70.447 56.684 15.246 1.00 50.78 332 LEU C O 1
ATOM 7923 N N . ASP C 1 335 ? 69.825 58.557 14.170 1.00 51.01 333 ASP C N 1
ATOM 7924 C CA . ASP C 1 335 ? 70.796 59.369 14.807 1.00 52.20 333 ASP C CA 1
ATOM 7925 C C . ASP C 1 335 ? 70.107 60.210 15.925 1.00 52.38 333 ASP C C 1
ATOM 7926 O O . ASP C 1 335 ? 69.012 60.799 15.717 1.00 51.23 333 ASP C O 1
ATOM 7931 N N . PRO C 1 336 ? 70.720 60.228 17.116 1.00 51.78 334 PRO C N 1
ATOM 7932 C CA . PRO C 1 336 ? 70.198 60.938 18.274 1.00 52.56 334 PRO C CA 1
ATOM 7933 C C . PRO C 1 336 ? 70.640 62.398 18.435 1.00 53.09 334 PRO C C 1
ATOM 7934 O O . PRO C 1 336 ? 70.345 62.979 19.484 1.00 52.59 334 PRO C O 1
ATOM 7938 N N . GLU C 1 337 ? 71.347 62.969 17.451 1.00 53.45 335 GLU C N 1
ATOM 7939 C CA . GLU C 1 337 ? 71.799 64.355 17.541 1.00 54.49 335 GLU C CA 1
ATOM 7940 C C . GLU C 1 337 ? 70.601 65.262 17.872 1.00 53.20 335 GLU C C 1
ATOM 7941 O O . GLU C 1 337 ? 69.529 65.123 17.291 1.00 52.24 335 GLU C O 1
ATOM 7947 N N . GLY C 1 338 ? 70.764 66.145 18.852 1.00 52.14 336 GLY C N 1
ATOM 7948 C CA . GLY C 1 338 ? 69.637 66.999 19.266 1.00 51.83 336 GLY C CA 1
ATOM 7949 C C . GLY C 1 338 ? 68.743 66.462 20.396 1.00 50.95 336 GLY C C 1
ATOM 7950 O O . GLY C 1 338 ? 67.942 67.208 20.976 1.00 50.21 336 GLY C O 1
ATOM 7951 N N . GLY C 1 339 ? 68.859 65.167 20.697 1.00 49.83 337 GLY C N 1
ATOM 7952 C CA . GLY C 1 339 ? 68.319 64.647 21.947 1.00 48.89 337 GLY C CA 1
ATOM 7953 C C . GLY C 1 339 ? 67.177 63.675 21.814 1.00 48.98 337 GLY C C 1
ATOM 7954 O O . GLY C 1 339 ? 66.696 63.164 22.819 1.00 49.43 337 GLY C O 1
ATOM 7955 N N . SER C 1 340 ? 66.738 63.420 20.585 1.00 47.46 338 SER C N 1
ATOM 7956 C CA . SER C 1 340 ? 65.588 62.594 20.357 1.00 47.36 338 SER C CA 1
ATOM 7957 C C . SER C 1 340 ? 65.929 61.606 19.264 1.00 47.84 338 SER C C 1
ATOM 7958 O O . SER C 1 340 ? 66.899 61.824 18.536 1.00 47.60 338 SER C O 1
ATOM 7961 N N . LEU C 1 341 ? 65.151 60.517 19.168 1.00 47.18 339 LEU C N 1
ATOM 7962 C CA . LEU C 1 341 ? 65.141 59.679 17.974 1.00 47.11 339 LEU C CA 1
ATOM 7963 C C . LEU C 1 341 ? 63.799 59.756 17.268 1.00 47.31 339 LEU C C 1
ATOM 7964 O O . LEU C 1 341 ? 62.727 59.628 17.875 1.00 47.43 339 LEU C O 1
ATOM 7969 N N . ARG C 1 342 ? 63.864 59.910 15.952 1.00 48.72 340 ARG C N 1
ATOM 7970 C CA . ARG C 1 342 ? 62.665 59.991 15.137 1.00 49.38 340 ARG C CA 1
ATOM 7971 C C . ARG C 1 342 ? 62.619 58.839 14.153 1.00 49.79 340 ARG C C 1
ATOM 7972 O O . ARG C 1 342 ? 63.467 58.742 13.276 1.00 49.60 340 ARG C O 1
ATOM 7980 N N . PRO C 1 343 ? 61.631 57.955 14.297 1.00 50.65 341 PRO C N 1
ATOM 7981 C CA . PRO C 1 343 ? 61.425 56.897 13.318 1.00 51.51 341 PRO C CA 1
ATOM 7982 C C . PRO C 1 343 ? 61.328 57.509 11.909 1.00 53.11 341 PRO C C 1
ATOM 7983 O O . PRO C 1 343 ? 60.739 58.584 11.714 1.00 53.77 341 PRO C O 1
ATOM 7987 N N . ASP C 1 344 ? 61.924 56.836 10.939 1.00 54.50 342 ASP C N 1
ATOM 7988 C CA . ASP C 1 344 ? 61.941 57.297 9.567 1.00 55.15 342 ASP C CA 1
ATOM 7989 C C . ASP C 1 344 ? 60.583 56.977 8.911 1.00 56.10 342 ASP C C 1
ATOM 7990 O O . ASP C 1 344 ? 60.240 55.800 8.741 1.00 56.27 342 ASP C O 1
ATOM 7995 N N . PRO C 1 345 ? 59.812 58.025 8.520 1.00 56.69 343 PRO C N 1
ATOM 7996 C CA . PRO C 1 345 ? 58.513 57.820 7.857 1.00 57.44 343 PRO C CA 1
ATOM 7997 C C . PRO C 1 345 ? 58.625 57.162 6.463 1.00 58.48 343 PRO C C 1
ATOM 7998 O O . PRO C 1 345 ? 57.646 56.583 5.958 1.00 57.94 343 PRO C O 1
ATOM 8002 N N . ASP C 1 346 ? 59.810 57.213 5.859 1.00 59.42 344 ASP C N 1
ATOM 8003 C CA . ASP C 1 346 ? 59.991 56.645 4.513 1.00 60.33 344 ASP C CA 1
ATOM 8004 C C . ASP C 1 346 ? 60.316 55.176 4.499 1.00 60.01 344 ASP C C 1
ATOM 8005 O O . ASP C 1 346 ? 60.369 54.604 3.415 1.00 60.83 344 ASP C O 1
ATOM 8010 N N . ARG C 1 347 ? 60.569 54.580 5.672 1.00 58.93 345 ARG C N 1
ATOM 8011 C CA . ARG C 1 347 ? 60.990 53.175 5.762 1.00 57.58 345 ARG C CA 1
ATOM 8012 C C . ARG C 1 347 ? 59.982 52.358 6.566 1.00 56.18 345 ARG C C 1
ATOM 8013 O O . ARG C 1 347 ? 59.578 52.748 7.659 1.00 56.66 345 ARG C O 1
ATOM 8021 N N . PRO C 1 348 ? 59.590 51.200 6.046 1.00 54.11 346 PRO C N 1
ATOM 8022 C CA . PRO C 1 348 ? 58.589 50.471 6.795 1.00 53.30 346 PRO C CA 1
ATOM 8023 C C . PRO C 1 348 ? 59.187 49.562 7.890 1.00 52.22 346 PRO C C 1
ATOM 8024 O O . PRO C 1 348 ? 60.432 49.368 7.956 1.00 50.78 346 PRO C O 1
ATOM 8028 N N . GLY C 1 349 ? 58.295 49.055 8.750 1.00 50.18 347 GLY C N 1
ATOM 8029 C CA . GLY C 1 349 ? 58.699 48.310 9.939 1.00 48.77 347 GLY C CA 1
ATOM 8030 C C . GLY C 1 349 ? 59.711 49.111 10.740 1.00 47.50 347 GLY C C 1
ATOM 8031 O O . GLY C 1 349 ? 59.569 50.340 10.873 1.00 46.43 347 GLY C O 1
ATOM 8032 N N . LEU C 1 350 ? 60.741 48.425 11.243 1.00 46.12 348 LEU C N 1
ATOM 8033 C CA . LEU C 1 350 ? 61.738 49.036 12.132 1.00 46.08 348 LEU C CA 1
ATOM 8034 C C . LEU C 1 350 ? 62.787 49.854 11.370 1.00 47.28 348 LEU C C 1
ATOM 8035 O O . LEU C 1 350 ? 63.607 50.595 11.975 1.00 47.23 348 LEU C O 1
ATOM 8040 N N . GLY C 1 351 ? 62.805 49.676 10.051 1.00 48.06 349 GLY C N 1
ATOM 8041 C CA . GLY C 1 351 ? 63.752 50.403 9.193 1.00 48.89 349 GLY C CA 1
ATOM 8042 C C . GLY C 1 351 ? 65.146 49.789 9.193 1.00 48.96 349 GLY C C 1
ATOM 8043 O O . GLY C 1 351 ? 66.114 50.448 8.823 1.00 48.88 349 GLY C O 1
ATOM 8044 N N . LEU C 1 352 ? 65.241 48.530 9.609 1.00 49.08 350 LEU C N 1
ATOM 8045 C CA . LEU C 1 352 ? 66.538 47.911 9.831 1.00 49.13 350 LEU C CA 1
ATOM 8046 C C . LEU C 1 352 ? 66.774 46.722 8.936 1.00 49.95 350 LEU C C 1
ATOM 8047 O O . LEU C 1 352 ? 65.892 45.882 8.761 1.00 50.36 350 LEU C O 1
ATOM 8052 N N . GLU C 1 353 ? 67.973 46.642 8.364 1.00 50.47 351 GLU C N 1
ATOM 8053 C CA . GLU C 1 353 ? 68.303 45.494 7.530 1.00 51.57 351 GLU C CA 1
ATOM 8054 C C . GLU C 1 353 ? 69.705 45.043 7.898 1.00 51.67 351 GLU C C 1
ATOM 8055 O O . GLU C 1 353 ? 70.612 45.856 8.063 1.00 51.76 351 GLU C O 1
ATOM 8057 N N . LEU C 1 354 ? 69.858 43.746 8.049 1.00 51.55 352 LEU C N 1
ATOM 8058 C CA . LEU C 1 354 ? 71.116 43.178 8.445 1.00 53.16 352 LEU C CA 1
ATOM 8059 C C . LEU C 1 354 ? 72.162 43.416 7.355 1.00 54.49 352 LEU C C 1
ATOM 8060 O O . LEU C 1 354 ? 71.894 43.231 6.159 1.00 54.87 352 LEU C O 1
ATOM 8065 N N . LYS C 1 355 ? 73.335 43.882 7.768 1.00 55.08 353 LYS C N 1
ATOM 8066 C CA . LYS C 1 355 ? 74.484 43.943 6.897 1.00 55.82 353 LYS C CA 1
ATOM 8067 C C . LYS C 1 355 ? 75.134 42.557 6.923 1.00 57.48 353 LYS C C 1
ATOM 8068 O O . LYS C 1 355 ? 75.773 42.185 7.930 1.00 58.01 353 LYS C O 1
ATOM 8074 N N . ARG C 1 356 ? 74.953 41.803 5.840 1.00 58.99 354 ARG C N 1
ATOM 8075 C CA . ARG C 1 356 ? 75.268 40.366 5.817 1.00 61.53 354 ARG C CA 1
ATOM 8076 C C . ARG C 1 356 ? 76.756 40.080 5.996 1.00 63.02 354 ARG C C 1
ATOM 8077 O O . ARG C 1 356 ? 77.137 39.141 6.724 1.00 62.62 354 ARG C O 1
ATOM 8079 N N . SER C 1 357 ? 77.586 40.896 5.340 1.00 64.71 355 SER C N 1
ATOM 8080 C CA . SER C 1 357 ? 79.038 40.805 5.469 1.00 66.75 355 SER C CA 1
ATOM 8081 C C . SER C 1 357 ? 79.544 40.981 6.895 1.00 67.08 355 SER C C 1
ATOM 8082 O O . SER C 1 357 ? 80.275 40.123 7.408 1.00 67.38 355 SER C O 1
ATOM 8085 N N . GLU C 1 358 ? 79.172 42.105 7.515 1.00 67.29 356 GLU C N 1
ATOM 8086 C CA . GLU C 1 358 ? 79.465 42.379 8.933 1.00 67.03 356 GLU C CA 1
ATOM 8087 C C . GLU C 1 358 ? 78.975 41.256 9.863 1.00 66.07 356 GLU C C 1
ATOM 8088 O O . GLU C 1 358 ? 79.724 40.748 10.706 1.00 66.82 356 GLU C O 1
ATOM 8094 N N . ALA C 1 359 ? 77.715 40.872 9.698 1.00 64.49 357 ALA C N 1
ATOM 8095 C CA . ALA C 1 359 ? 77.122 39.800 10.469 1.00 62.98 357 ALA C CA 1
ATOM 8096 C C . ALA C 1 359 ? 77.964 38.545 10.424 1.00 62.56 357 ALA C C 1
ATOM 8097 O O . ALA C 1 359 ? 78.142 37.881 11.451 1.00 63.74 357 ALA C O 1
ATOM 8099 N N . GLY C 1 360 ? 78.473 38.197 9.241 1.00 61.25 358 GLY C N 1
ATOM 8100 C CA . GLY C 1 360 ? 79.299 37.005 9.086 1.00 59.05 358 GLY C CA 1
ATOM 8101 C C . GLY C 1 360 ? 80.560 37.040 9.934 1.00 57.90 358 GLY C C 1
ATOM 8102 O O . GLY C 1 360 ? 80.947 36.031 10.537 1.00 57.45 358 GLY C O 1
ATOM 8103 N N . LYS C 1 361 ? 81.205 38.200 9.982 1.00 56.92 359 LYS C N 1
ATOM 8104 C CA . LYS C 1 361 ? 82.381 38.381 10.828 1.00 56.37 359 LYS C CA 1
ATOM 8105 C C . LYS C 1 361 ? 82.104 38.161 12.346 1.00 55.46 359 LYS C C 1
ATOM 8106 O O . LYS C 1 361 ? 82.998 37.689 13.095 1.00 53.75 359 LYS C O 1
ATOM 8112 N N . TYR C 1 362 ? 80.875 38.482 12.793 1.00 54.09 360 TYR C N 1
ATOM 8113 C CA . TYR C 1 362 ? 80.535 38.392 14.218 1.00 53.94 360 TYR C CA 1
ATOM 8114 C C . TYR C 1 362 ? 79.660 37.185 14.558 1.00 54.02 360 TYR C C 1
ATOM 8115 O O . TYR C 1 362 ? 79.201 37.035 15.685 1.00 52.97 360 TYR C O 1
ATOM 8124 N N . ALA C 1 363 ? 79.433 36.329 13.575 1.00 54.29 361 ALA C N 1
ATOM 8125 C CA . ALA C 1 363 ? 78.672 35.104 13.813 1.00 55.50 361 ALA C CA 1
ATOM 8126 C C . ALA C 1 363 ? 79.169 34.353 15.075 1.00 55.95 361 ALA C C 1
ATOM 8127 O O . ALA C 1 363 ? 80.375 34.188 15.286 1.00 56.26 361 ALA C O 1
ATOM 8129 N N . ALA C 1 364 ? 78.235 33.918 15.917 1.00 56.25 362 ALA C N 1
ATOM 8130 C CA . ALA C 1 364 ? 78.581 33.443 17.247 1.00 57.27 362 ALA C CA 1
ATOM 8131 C C . ALA C 1 364 ? 79.129 32.005 17.241 1.00 57.72 362 ALA C C 1
ATOM 8132 O O . ALA C 1 364 ? 78.505 31.105 16.659 1.00 58.49 362 ALA C O 1
ATOM 8134 N N . PRO D 1 6 ? 91.719 19.340 45.630 1.00 48.99 4 PRO D N 1
ATOM 8135 C CA . PRO D 1 6 ? 90.844 18.860 44.549 1.00 47.74 4 PRO D CA 1
ATOM 8136 C C . PRO D 1 6 ? 90.038 20.013 43.950 1.00 47.01 4 PRO D C 1
ATOM 8137 O O . PRO D 1 6 ? 89.378 20.777 44.650 1.00 46.46 4 PRO D O 1
ATOM 8141 N N . ARG D 1 7 ? 90.169 20.150 42.645 1.00 46.45 5 ARG D N 1
ATOM 8142 C CA . ARG D 1 7 ? 89.533 21.199 41.911 1.00 46.71 5 ARG D CA 1
ATOM 8143 C C . ARG D 1 7 ? 88.553 20.611 40.924 1.00 45.02 5 ARG D C 1
ATOM 8144 O O . ARG D 1 7 ? 88.721 19.489 40.462 1.00 44.20 5 ARG D O 1
ATOM 8152 N N . VAL D 1 8 ? 87.535 21.383 40.587 1.00 43.32 6 VAL D N 1
ATOM 8153 C CA . VAL D 1 8 ? 86.672 21.010 39.482 1.00 42.72 6 VAL D CA 1
ATOM 8154 C C . VAL D 1 8 ? 87.431 21.119 38.142 1.00 42.90 6 VAL D C 1
ATOM 8155 O O . VAL D 1 8 ? 87.918 22.191 37.796 1.00 43.39 6 VAL D O 1
ATOM 8159 N N . GLU D 1 9 ? 87.495 20.026 37.392 1.00 43.40 7 GLU D N 1
ATOM 8160 C CA . GLU D 1 9 ? 88.284 19.972 36.165 1.00 45.31 7 GLU D CA 1
ATOM 8161 C C . GLU D 1 9 ? 87.456 20.208 34.910 1.00 47.04 7 GLU D C 1
ATOM 8162 O O . GLU D 1 9 ? 87.897 20.901 33.967 1.00 48.65 7 GLU D O 1
ATOM 8164 N N . ARG D 1 10 ? 86.248 19.666 34.895 1.00 47.23 8 ARG D N 1
ATOM 8165 C CA . ARG D 1 10 ? 85.464 19.601 33.672 1.00 47.68 8 ARG D CA 1
ATOM 8166 C C . ARG D 1 10 ? 83.974 19.485 34.086 1.00 46.79 8 ARG D C 1
ATOM 8167 O O . ARG D 1 10 ? 83.632 18.727 35.011 1.00 46.34 8 ARG D O 1
ATOM 8175 N N . LEU D 1 11 ? 83.109 20.269 33.453 1.00 45.94 9 LEU D N 1
ATOM 8176 C CA . LEU D 1 11 ? 81.712 19.920 33.417 1.00 46.09 9 LEU D CA 1
ATOM 8177 C C . LEU D 1 11 ? 81.343 19.240 32.106 1.00 46.88 9 LEU D C 1
ATOM 8178 O O . LEU D 1 11 ? 81.661 19.761 31.035 1.00 46.73 9 LEU D O 1
ATOM 8183 N N . GLU D 1 12 ? 80.659 18.096 32.152 1.00 46.89 10 GLU D N 1
ATOM 8184 C CA . GLU D 1 12 ? 80.046 17.621 30.924 1.00 47.95 10 GLU D CA 1
ATOM 8185 C C . GLU D 1 12 ? 78.508 17.682 30.948 1.00 46.57 10 GLU D C 1
ATOM 8186 O O . GLU D 1 12 ? 77.876 17.302 31.931 1.00 46.80 10 GLU D O 1
ATOM 8192 N N . VAL D 1 13 ? 77.915 18.134 29.846 1.00 45.74 11 VAL D N 1
ATOM 8193 C CA . VAL D 1 13 ? 76.456 18.353 29.783 1.00 44.10 11 VAL D CA 1
ATOM 8194 C C . VAL D 1 13 ? 75.818 17.513 28.704 1.00 44.24 11 VAL D C 1
ATOM 8195 O O . VAL D 1 13 ? 76.319 17.457 27.548 1.00 44.51 11 VAL D O 1
ATOM 8199 N N . SER D 1 14 ? 74.708 16.883 29.054 1.00 42.06 12 SER D N 1
ATOM 8200 C CA . SER D 1 14 ? 73.962 16.117 28.081 1.00 42.06 12 SER D CA 1
ATOM 8201 C C . SER D 1 14 ? 72.452 16.267 28.368 1.00 41.54 12 SER D C 1
ATOM 8202 O O . SER D 1 14 ? 72.086 16.708 29.448 1.00 41.43 12 SER D O 1
ATOM 8205 N N . ALA D 1 15 ? 71.594 15.913 27.406 1.00 40.71 13 ALA D N 1
ATOM 8206 C CA . ALA D 1 15 ? 70.144 15.966 27.590 1.00 40.38 13 ALA D CA 1
ATOM 8207 C C . ALA D 1 15 ? 69.408 14.746 27.015 1.00 40.40 13 ALA D C 1
ATOM 8208 O O . ALA D 1 15 ? 69.835 14.149 26.025 1.00 40.04 13 ALA D O 1
ATOM 8210 N N . TYR D 1 16 ? 68.270 14.428 27.642 1.00 39.43 14 TYR D N 1
ATOM 8211 C CA . TYR D 1 16 ? 67.513 13.217 27.394 1.00 39.06 14 TYR D CA 1
ATOM 8212 C C . TYR D 1 16 ? 66.039 13.565 27.277 1.00 38.64 14 TYR D C 1
ATOM 8213 O O . TYR D 1 16 ? 65.510 14.264 28.121 1.00 38.89 14 TYR D O 1
ATOM 8222 N N . THR D 1 17 ? 65.373 13.070 26.241 1.00 37.46 15 THR D N 1
ATOM 8223 C CA . THR D 1 17 ? 63.944 13.244 26.167 1.00 37.81 15 THR D CA 1
ATOM 8224 C C . THR D 1 17 ? 63.250 11.903 26.228 1.00 37.27 15 THR D C 1
ATOM 8225 O O . THR D 1 17 ? 63.514 11.032 25.418 1.00 37.09 15 THR D O 1
ATOM 8229 N N . VAL D 1 18 ? 62.381 11.736 27.227 1.00 37.36 16 VAL D N 1
ATOM 8230 C CA . VAL D 1 18 ? 61.687 10.493 27.500 1.00 36.75 16 VAL D CA 1
ATOM 8231 C C . VAL D 1 18 ? 60.179 10.687 27.421 1.00 37.85 16 VAL D C 1
ATOM 8232 O O . VAL D 1 18 ? 59.588 11.464 28.241 1.00 37.23 16 VAL D O 1
ATOM 8236 N N . PRO D 1 19 ? 59.532 9.986 26.443 1.00 38.17 17 PRO D N 1
ATOM 8237 C CA . PRO D 1 19 ? 58.079 10.016 26.287 1.00 38.79 17 PRO D CA 1
ATOM 8238 C C . PRO D 1 19 ? 57.465 9.567 27.595 1.00 39.41 17 PRO D C 1
ATOM 8239 O O . PRO D 1 19 ? 58.031 8.705 28.301 1.00 39.88 17 PRO D O 1
ATOM 8243 N N . THR D 1 20 ? 56.343 10.202 27.926 1.00 40.24 18 THR D N 1
ATOM 8244 C CA . THR D 1 20 ? 55.515 9.827 29.047 1.00 41.12 18 THR D CA 1
ATOM 8245 C C . THR D 1 20 ? 54.927 8.470 28.675 1.00 42.70 18 THR D C 1
ATOM 8246 O O . THR D 1 20 ? 54.872 8.123 27.473 1.00 43.43 18 THR D O 1
ATOM 8250 N N . ASP D 1 21 ? 54.486 7.693 29.657 1.00 43.12 19 ASP D N 1
ATOM 8251 C CA . ASP D 1 21 ? 53.886 6.391 29.325 1.00 43.47 19 ASP D CA 1
ATOM 8252 C C . ASP D 1 21 ? 52.425 6.519 28.880 1.00 42.70 19 ASP D C 1
ATOM 8253 O O . ASP D 1 21 ? 51.790 5.551 28.479 1.00 43.21 19 ASP D O 1
ATOM 8258 N N . TYR D 1 22 ? 51.904 7.729 28.937 1.00 42.35 20 TYR D N 1
ATOM 8259 C CA . TYR D 1 22 ? 50.478 7.974 28.625 1.00 41.62 20 TYR D CA 1
ATOM 8260 C C . TYR D 1 22 ? 50.438 9.452 28.350 1.00 41.20 20 TYR D C 1
ATOM 8261 O O . TYR D 1 22 ? 51.276 10.202 28.876 1.00 40.55 20 TYR D O 1
ATOM 8270 N N . PRO D 1 23 ? 49.566 9.865 27.421 1.00 41.43 21 PRO D N 1
ATOM 8271 C CA . PRO D 1 23 ? 49.417 11.299 27.158 1.00 40.56 21 PRO D CA 1
ATOM 8272 C C . PRO D 1 23 ? 48.998 12.023 28.463 1.00 39.20 21 PRO D C 1
ATOM 8273 O O . PRO D 1 23 ? 48.113 11.558 29.200 1.00 37.95 21 PRO D O 1
ATOM 8277 N N . GLU D 1 24 ? 49.694 13.100 28.784 1.00 37.41 22 GLU D N 1
ATOM 8278 C CA . GLU D 1 24 ? 49.475 13.715 30.084 1.00 36.76 22 GLU D CA 1
ATOM 8279 C C . GLU D 1 24 ? 48.947 15.147 29.998 1.00 36.43 22 GLU D C 1
ATOM 8280 O O . GLU D 1 24 ? 49.284 15.883 29.071 1.00 35.76 22 GLU D O 1
ATOM 8286 N N . SER D 1 25 ? 48.093 15.538 30.946 1.00 36.59 23 SER D N 1
ATOM 8287 C CA . SER D 1 25 ? 47.708 16.937 30.997 1.00 35.49 23 SER D CA 1
ATOM 8288 C C . SER D 1 25 ? 47.371 17.311 32.429 1.00 36.09 23 SER D C 1
ATOM 8289 O O . SER D 1 25 ? 47.186 16.415 33.269 1.00 33.70 23 SER D O 1
ATOM 8292 N N . ASP D 1 26 ? 47.260 18.637 32.674 1.00 35.96 24 ASP D N 1
ATOM 8293 C CA . ASP D 1 26 ? 46.808 19.198 33.942 1.00 36.29 24 ASP D CA 1
ATOM 8294 C C . ASP D 1 26 ? 45.934 20.439 33.623 1.00 37.19 24 ASP D C 1
ATOM 8295 O O . ASP D 1 26 ? 45.562 20.629 32.453 1.00 37.77 24 ASP D O 1
ATOM 8300 N N . GLY D 1 27 ? 45.625 21.264 34.625 1.00 36.49 25 GLY D N 1
ATOM 8301 C CA . GLY D 1 27 ? 44.674 22.326 34.444 1.00 36.68 25 GLY D CA 1
ATOM 8302 C C . GLY D 1 27 ? 45.035 23.314 33.353 1.00 38.06 25 GLY D C 1
ATOM 8303 O O . GLY D 1 27 ? 44.137 23.853 32.698 1.00 38.27 25 GLY D O 1
ATOM 8304 N N . THR D 1 28 ? 46.334 23.586 33.164 1.00 38.06 26 THR D N 1
ATOM 8305 C CA . THR D 1 28 ? 46.765 24.533 32.126 1.00 38.47 26 THR D CA 1
ATOM 8306 C C . THR D 1 28 ? 47.838 24.044 31.140 1.00 37.95 26 THR D C 1
ATOM 8307 O O . THR D 1 28 ? 48.446 24.857 30.471 1.00 38.11 26 THR D O 1
ATOM 8311 N N . LEU D 1 29 ? 48.085 22.742 31.047 1.00 37.00 27 LEU D N 1
ATOM 8312 C CA . LEU D 1 29 ? 49.061 22.248 30.097 1.00 37.03 27 LEU D CA 1
ATOM 8313 C C . LEU D 1 29 ? 48.798 20.770 29.688 1.00 37.49 27 LEU D C 1
ATOM 8314 O O . LEU D 1 29 ? 48.190 19.998 30.457 1.00 38.22 27 LEU D O 1
ATOM 8319 N N . GLN D 1 30 ? 49.233 20.416 28.472 1.00 37.63 28 GLN D N 1
ATOM 8320 C CA . GLN D 1 30 ? 49.308 19.033 27.964 1.00 38.05 28 GLN D CA 1
ATOM 8321 C C . GLN D 1 30 ? 50.741 18.786 27.518 1.00 37.67 28 GLN D C 1
ATOM 8322 O O . GLN D 1 30 ? 51.423 19.706 26.955 1.00 36.18 28 GLN D O 1
ATOM 8328 N N . TRP D 1 31 ? 51.215 17.567 27.753 1.00 36.75 29 TRP D N 1
ATOM 8329 C CA . TRP D 1 31 ? 52.584 17.191 27.344 1.00 36.61 29 TRP D CA 1
ATOM 8330 C C . TRP D 1 31 ? 52.657 15.691 27.161 1.00 36.86 29 TRP D C 1
ATOM 8331 O O . TRP D 1 31 ? 51.840 14.954 27.719 1.00 37.46 29 TRP D O 1
ATOM 8342 N N . ASP D 1 32 ? 53.618 15.217 26.376 1.00 37.99 30 ASP D N 1
ATOM 8343 C CA . ASP D 1 32 ? 53.773 13.756 26.184 1.00 38.68 30 ASP D CA 1
ATOM 8344 C C . ASP D 1 32 ? 55.238 13.268 26.231 1.00 38.55 30 ASP D C 1
ATOM 8345 O O . ASP D 1 32 ? 55.529 12.178 25.755 1.00 38.88 30 ASP D O 1
ATOM 8350 N N . SER D 1 33 ? 56.128 14.060 26.834 1.00 38.07 31 SER D N 1
ATOM 8351 C CA . SER D 1 33 ? 57.510 13.664 27.118 1.00 37.90 31 SER D CA 1
ATOM 8352 C C . SER D 1 33 ? 58.114 14.548 28.225 1.00 38.21 31 SER D C 1
ATOM 8353 O O . SER D 1 33 ? 57.502 15.503 28.644 1.00 37.65 31 SER D O 1
ATOM 8356 N N . THR D 1 34 ? 59.328 14.205 28.667 1.00 38.82 32 THR D N 1
ATOM 8357 C CA . THR D 1 34 ? 60.047 14.904 29.714 1.00 38.39 32 THR D CA 1
ATOM 8358 C C . THR D 1 34 ? 61.446 15.060 29.183 1.00 38.83 32 THR D C 1
ATOM 8359 O O . THR D 1 34 ? 62.006 14.092 28.692 1.00 38.43 32 THR D O 1
ATOM 8363 N N . THR D 1 35 ? 62.016 16.265 29.302 1.00 37.91 33 THR D N 1
ATOM 8364 C CA . THR D 1 35 ? 63.418 16.492 29.027 1.00 37.93 33 THR D CA 1
ATOM 8365 C C . THR D 1 35 ? 64.254 16.733 30.307 1.00 37.83 33 THR D C 1
ATOM 8366 O O . THR D 1 35 ? 63.970 17.647 31.084 1.00 38.84 33 THR D O 1
ATOM 8370 N N . MET D 1 36 ? 65.263 15.882 30.540 1.00 36.87 34 MET D N 1
ATOM 8371 C CA . MET D 1 36 ? 66.196 16.033 31.646 1.00 35.76 34 MET D CA 1
ATOM 8372 C C . MET D 1 36 ? 67.548 16.538 31.107 1.00 36.25 34 MET D C 1
ATOM 8373 O O . MET D 1 36 ? 68.039 16.092 30.067 1.00 35.07 34 MET D O 1
ATOM 8378 N N . ILE D 1 37 ? 68.123 17.525 31.795 1.00 36.67 35 ILE D N 1
ATOM 8379 C CA . ILE D 1 37 ? 69.432 18.067 31.437 1.00 36.45 35 ILE D CA 1
ATOM 8380 C C . ILE D 1 37 ? 70.391 17.643 32.533 1.00 36.27 35 ILE D C 1
ATOM 8381 O O . ILE D 1 37 ? 70.201 17.967 33.684 1.00 36.29 35 ILE D O 1
ATOM 8386 N N . LEU D 1 38 ? 71.360 16.809 32.173 1.00 36.61 36 LEU D N 1
ATOM 8387 C CA . LEU D 1 38 ? 72.269 16.205 33.126 1.00 36.33 36 LEU D CA 1
ATOM 8388 C C . LEU D 1 38 ? 73.650 16.899 33.068 1.00 36.61 36 LEU D C 1
ATOM 8389 O O . LEU D 1 38 ? 74.253 17.051 31.996 1.00 36.99 36 LEU D O 1
ATOM 8394 N N . VAL D 1 39 ? 74.139 17.349 34.225 1.00 36.29 37 VAL D N 1
ATOM 8395 C CA . VAL D 1 39 ? 75.513 17.817 34.357 1.00 35.52 37 VAL D CA 1
ATOM 8396 C C . VAL D 1 39 ? 76.356 16.751 35.082 1.00 36.43 37 VAL D C 1
ATOM 8397 O O . VAL D 1 39 ? 75.931 16.156 36.067 1.00 35.67 37 VAL D O 1
ATOM 8401 N N . GLU D 1 40 ? 77.569 16.548 34.587 1.00 38.21 38 GLU D N 1
ATOM 8402 C CA . GLU D 1 40 ? 78.575 15.768 35.296 1.00 39.94 38 GLU D CA 1
ATOM 8403 C C . GLU D 1 40 ? 79.803 16.601 35.568 1.00 39.42 38 GLU D C 1
ATOM 8404 O O . GLU D 1 40 ? 80.418 17.169 34.652 1.00 37.94 38 GLU D O 1
ATOM 8410 N N . ALA D 1 41 ? 80.151 16.643 36.843 1.00 39.54 39 ALA D N 1
ATOM 8411 C CA . ALA D 1 41 ? 81.297 17.389 37.331 1.00 40.44 39 ALA D CA 1
ATOM 8412 C C . ALA D 1 41 ? 82.416 16.443 37.714 1.00 40.37 39 ALA D C 1
ATOM 8413 O O . ALA D 1 41 ? 82.255 15.614 38.602 1.00 41.70 39 ALA D O 1
ATOM 8415 N N . HIS D 1 42 ? 83.558 16.594 37.049 1.00 41.92 40 HIS D N 1
ATOM 8416 C CA . HIS D 1 42 ? 84.759 15.788 37.299 1.00 41.67 40 HIS D CA 1
ATOM 8417 C C . HIS D 1 42 ? 85.792 16.545 38.147 1.00 42.55 40 HIS D C 1
ATOM 8418 O O . HIS D 1 42 ? 86.119 17.720 37.847 1.00 42.16 40 HIS D O 1
ATOM 8425 N N . GLY D 1 43 ? 86.304 15.891 39.194 1.00 42.22 41 GLY D N 1
ATOM 8426 C CA . GLY D 1 43 ? 87.357 16.498 39.991 1.00 43.94 41 GLY D CA 1
ATOM 8427 C C . GLY D 1 43 ? 87.976 15.547 40.998 1.00 44.73 41 GLY D C 1
ATOM 8428 O O . GLY D 1 43 ? 87.282 14.695 41.560 1.00 44.37 41 GLY D O 1
ATOM 8429 N N . GLY D 1 44 ? 89.286 15.678 41.215 1.00 44.62 42 GLY D N 1
ATOM 8430 C CA . GLY D 1 44 ? 89.979 14.906 42.237 1.00 44.56 42 GLY D CA 1
ATOM 8431 C C . GLY D 1 44 ? 89.856 13.404 42.063 1.00 46.00 42 GLY D C 1
ATOM 8432 O O . GLY D 1 44 ? 89.921 12.645 43.029 1.00 45.91 42 GLY D O 1
ATOM 8433 N N . GLY D 1 45 ? 89.673 12.956 40.828 1.00 47.17 43 GLY D N 1
ATOM 8434 C CA . GLY D 1 45 ? 89.501 11.549 40.561 1.00 47.64 43 GLY D CA 1
ATOM 8435 C C . GLY D 1 45 ? 88.102 11.027 40.776 1.00 48.65 43 GLY D C 1
ATOM 8436 O O . GLY D 1 45 ? 87.866 9.807 40.677 1.00 49.51 43 GLY D O 1
ATOM 8437 N N . ARG D 1 46 ? 87.153 11.921 41.076 1.00 48.57 44 ARG D N 1
ATOM 8438 C CA . ARG D 1 46 ? 85.753 11.499 41.268 1.00 47.81 44 ARG D CA 1
ATOM 8439 C C . ARG D 1 46 ? 84.831 12.203 40.250 1.00 47.60 44 ARG D C 1
ATOM 8440 O O . ARG D 1 46 ? 85.235 13.127 39.553 1.00 46.86 44 ARG D O 1
ATOM 8448 N N . LYS D 1 47 ? 83.575 11.783 40.219 1.00 47.36 45 LYS D N 1
ATOM 8449 C CA . LYS D 1 47 ? 82.592 12.380 39.346 1.00 47.73 45 LYS D CA 1
ATOM 8450 C C . LYS D 1 47 ? 81.288 12.632 40.151 1.00 46.41 45 LYS D C 1
ATOM 8451 O O . LYS D 1 47 ? 80.832 11.767 40.931 1.00 47.13 45 LYS D O 1
ATOM 8457 N N . GLY D 1 48 ? 80.713 13.814 40.004 1.00 43.91 46 GLY D N 1
ATOM 8458 C CA . GLY D 1 48 ? 79.393 14.055 40.609 1.00 42.30 46 GLY D CA 1
ATOM 8459 C C . GLY D 1 48 ? 78.388 14.332 39.508 1.00 40.42 46 GLY D C 1
ATOM 8460 O O . GLY D 1 48 ? 78.767 14.852 38.443 1.00 40.35 46 GLY D O 1
ATOM 8461 N N . LEU D 1 49 ? 77.133 13.963 39.746 1.00 37.71 47 LEU D N 1
ATOM 8462 C CA . LEU D 1 49 ? 76.092 14.258 38.802 1.00 36.42 47 LEU D CA 1
ATOM 8463 C C . LEU D 1 49 ? 74.936 15.051 39.421 1.00 35.15 47 LEU D C 1
ATOM 8464 O O . LEU D 1 49 ? 74.648 14.927 40.616 1.00 34.03 47 LEU D O 1
ATOM 8469 N N . GLY D 1 50 ? 74.307 15.888 38.596 1.00 33.41 48 GLY D N 1
ATOM 8470 C CA . GLY D 1 50 ? 73.126 16.626 39.002 1.00 32.04 48 GLY D CA 1
ATOM 8471 C C . GLY D 1 50 ? 72.295 16.905 37.780 1.00 32.32 48 GLY D C 1
ATOM 8472 O O . GLY D 1 50 ? 72.784 16.856 36.658 1.00 33.28 48 GLY D O 1
ATOM 8473 N N . TYR D 1 51 ? 71.016 17.155 37.955 1.00 32.22 49 TYR D N 1
ATOM 8474 C CA . TYR D 1 51 ? 70.155 17.372 36.790 1.00 32.32 49 TYR D CA 1
ATOM 8475 C C . TYR D 1 51 ? 69.017 18.355 37.077 1.00 32.04 49 TYR D C 1
ATOM 8476 O O . TYR D 1 51 ? 68.715 18.657 38.245 1.00 30.61 49 TYR D O 1
ATOM 8485 N N . THR D 1 52 ? 68.356 18.800 36.004 1.00 32.52 50 THR D N 1
ATOM 8486 C CA . THR D 1 52 ? 67.131 19.539 36.124 1.00 34.21 50 THR D CA 1
ATOM 8487 C C . THR D 1 52 ? 66.203 19.078 35.009 1.00 35.39 50 THR D C 1
ATOM 8488 O O . THR D 1 52 ? 66.625 18.371 34.109 1.00 37.35 50 THR D O 1
ATOM 8492 N N . TYR D 1 53 ? 64.962 19.507 35.030 1.00 35.61 51 TYR D N 1
ATOM 8493 C CA . TYR D 1 53 ? 64.017 19.144 33.966 1.00 36.94 51 TYR D CA 1
ATOM 8494 C C . TYR D 1 53 ? 63.536 20.448 33.302 1.00 37.38 51 TYR D C 1
ATOM 8495 O O . TYR D 1 53 ? 63.220 21.399 34.005 1.00 36.62 51 TYR D O 1
ATOM 8504 N N . GLY D 1 54 ? 63.497 20.506 31.977 1.00 38.46 52 GLY D N 1
ATOM 8505 C CA . GLY D 1 54 ? 63.216 21.776 31.318 1.00 39.59 52 GLY D CA 1
ATOM 8506 C C . GLY D 1 54 ? 63.587 21.726 29.846 1.00 41.67 52 GLY D C 1
ATOM 8507 O O . GLY D 1 54 ? 63.658 20.642 29.245 1.00 42.72 52 GLY D O 1
ATOM 8508 N N . ASP D 1 55 ? 63.853 22.883 29.241 1.00 41.72 53 ASP D N 1
ATOM 8509 C CA . ASP D 1 55 ? 64.162 22.892 27.828 1.00 41.46 53 ASP D CA 1
ATOM 8510 C C . ASP D 1 55 ? 65.627 22.510 27.606 1.00 40.63 53 ASP D C 1
ATOM 8511 O O . ASP D 1 55 ? 66.482 22.831 28.438 1.00 40.97 53 ASP D O 1
ATOM 8516 N N . VAL D 1 56 ? 65.917 21.874 26.473 1.00 39.64 54 VAL D N 1
ATOM 8517 C CA . VAL D 1 56 ? 67.293 21.568 26.065 1.00 40.21 54 VAL D CA 1
ATOM 8518 C C . VAL D 1 56 ? 68.197 22.777 26.162 1.00 39.40 54 VAL D C 1
ATOM 8519 O O . VAL D 1 56 ? 69.394 22.614 26.337 1.00 39.51 54 VAL D O 1
ATOM 8523 N N . SER D 1 57 ? 67.636 23.987 26.009 1.00 38.45 55 SER D N 1
ATOM 8524 C CA . SER D 1 57 ? 68.457 25.196 26.046 1.00 37.49 55 SER D CA 1
ATOM 8525 C C . SER D 1 57 ? 69.196 25.346 27.363 1.00 37.31 55 SER D C 1
ATOM 8526 O O . SER D 1 57 ? 70.260 26.026 27.416 1.00 37.87 55 SER D O 1
ATOM 8529 N N . VAL D 1 58 ? 68.676 24.695 28.425 1.00 36.19 56 VAL D N 1
ATOM 8530 C CA . VAL D 1 58 ? 69.371 24.714 29.708 1.00 35.41 56 VAL D CA 1
ATOM 8531 C C . VAL D 1 58 ? 70.816 24.239 29.495 1.00 35.49 56 VAL D C 1
ATOM 8532 O O . VAL D 1 58 ? 71.768 24.796 30.059 1.00 35.98 56 VAL D O 1
ATOM 8536 N N . GLY D 1 59 ? 70.994 23.217 28.680 1.00 34.63 57 GLY D N 1
ATOM 8537 C CA . GLY D 1 59 ? 72.336 22.635 28.536 1.00 36.40 57 GLY D CA 1
ATOM 8538 C C . GLY D 1 59 ? 73.291 23.563 27.855 1.00 37.50 57 GLY D C 1
ATOM 8539 O O . GLY D 1 59 ? 74.472 23.647 28.223 1.00 39.72 57 GLY D O 1
ATOM 8540 N N . ARG D 1 60 ? 72.789 24.314 26.878 1.00 37.24 58 ARG D N 1
ATOM 8541 C CA . ARG D 1 60 ? 73.606 25.299 26.228 1.00 37.37 58 ARG D CA 1
ATOM 8542 C C . ARG D 1 60 ? 74.032 26.395 27.217 1.00 37.03 58 ARG D C 1
ATOM 8543 O O . ARG D 1 60 ? 75.190 26.908 27.149 1.00 35.88 58 ARG D O 1
ATOM 8551 N N . PHE D 1 61 ? 73.067 26.795 28.071 1.00 36.71 59 PHE D N 1
ATOM 8552 C CA . PHE D 1 61 ? 73.278 27.826 29.107 1.00 36.35 59 PHE D CA 1
ATOM 8553 C C . PHE D 1 61 ? 74.343 27.358 30.110 1.00 35.82 59 PHE D C 1
ATOM 8554 O O . PHE D 1 61 ? 75.226 28.145 30.470 1.00 35.30 59 PHE D O 1
ATOM 8562 N N . VAL D 1 62 ? 74.276 26.096 30.559 1.00 36.12 60 VAL D N 1
ATOM 8563 C CA . VAL D 1 62 ? 75.372 25.542 31.419 1.00 36.75 60 VAL D CA 1
ATOM 8564 C C . VAL D 1 62 ? 76.733 25.719 30.716 1.00 37.96 60 VAL D C 1
ATOM 8565 O O . VAL D 1 62 ? 77.688 26.268 31.278 1.00 39.01 60 VAL D O 1
ATOM 8569 N N . GLU D 1 63 ? 76.833 25.275 29.473 1.00 39.50 61 GLU D N 1
ATOM 8570 C CA . GLU D 1 63 ? 78.105 25.390 28.704 1.00 40.42 61 GLU D CA 1
ATOM 8571 C C . GLU D 1 63 ? 78.585 26.813 28.510 1.00 40.36 61 GLU D C 1
ATOM 8572 O O . GLU D 1 63 ? 79.785 27.138 28.655 1.00 40.16 61 GLU D O 1
ATOM 8578 N N . SER D 1 64 ? 77.660 27.693 28.170 1.00 40.25 62 SER D N 1
ATOM 8579 C CA . SER D 1 64 ? 78.047 29.030 27.768 1.00 40.49 62 SER D CA 1
ATOM 8580 C C . SER D 1 64 ? 78.371 29.884 28.984 1.00 41.02 62 SER D C 1
ATOM 8581 O O . SER D 1 64 ? 79.349 30.616 28.960 1.00 41.04 62 SER D O 1
ATOM 8584 N N . LYS D 1 65 ? 77.564 29.773 30.057 1.00 41.53 63 LYS D N 1
ATOM 8585 C CA . LYS D 1 65 ? 77.721 30.674 31.248 1.00 40.40 63 LYS D CA 1
ATOM 8586 C C . LYS D 1 65 ? 78.394 30.019 32.457 1.00 40.23 63 LYS D C 1
ATOM 8587 O O . LYS D 1 65 ? 79.074 30.696 33.222 1.00 39.24 63 LYS D O 1
ATOM 8593 N N . LEU D 1 66 ? 78.179 28.721 32.646 1.00 38.88 64 LEU D N 1
ATOM 8594 C CA . LEU D 1 66 ? 78.446 28.169 33.963 1.00 38.61 64 LEU D CA 1
ATOM 8595 C C . LEU D 1 66 ? 79.732 27.346 34.017 1.00 38.56 64 LEU D C 1
ATOM 8596 O O . LEU D 1 66 ? 80.416 27.362 35.038 1.00 38.55 64 LEU D O 1
ATOM 8601 N N . ALA D 1 67 ? 80.071 26.621 32.940 1.00 38.92 65 ALA D N 1
ATOM 8602 C CA . ALA D 1 67 ? 81.265 25.704 32.962 1.00 39.13 65 ALA D CA 1
ATOM 8603 C C . ALA D 1 67 ? 82.507 26.481 33.342 1.00 39.37 65 ALA D C 1
ATOM 8604 O O . ALA D 1 67 ? 83.264 26.034 34.194 1.00 41.56 65 ALA D O 1
ATOM 8606 N N . GLY D 1 68 ? 82.683 27.665 32.745 1.00 38.93 66 GLY D N 1
ATOM 8607 C CA . GLY D 1 68 ? 83.839 28.551 32.976 1.00 38.73 66 GLY D CA 1
ATOM 8608 C C . GLY D 1 68 ? 83.963 29.090 34.410 1.00 38.82 66 GLY D C 1
ATOM 8609 O O . GLY D 1 68 ? 85.061 29.433 34.865 1.00 39.02 66 GLY D O 1
ATOM 8610 N N . VAL D 1 69 ? 82.849 29.145 35.133 1.00 37.54 67 VAL D N 1
ATOM 8611 C CA . VAL D 1 69 ? 82.860 29.524 36.528 1.00 37.00 67 VAL D CA 1
ATOM 8612 C C . VAL D 1 69 ? 83.177 28.339 37.434 1.00 38.04 67 VAL D C 1
ATOM 8613 O O . VAL D 1 69 ? 84.009 28.438 38.325 1.00 37.93 67 VAL D O 1
ATOM 8617 N N . ALA D 1 70 ? 82.513 27.208 37.191 1.00 38.40 68 ALA D N 1
ATOM 8618 C CA . ALA D 1 70 ? 82.710 26.000 37.985 1.00 39.06 68 ALA D CA 1
ATOM 8619 C C . ALA D 1 70 ? 84.135 25.428 37.810 1.00 39.98 68 ALA D C 1
ATOM 8620 O O . ALA D 1 70 ? 84.785 25.031 38.794 1.00 40.71 68 ALA D O 1
ATOM 8622 N N . GLU D 1 71 ? 84.621 25.413 36.575 1.00 40.44 69 GLU D N 1
ATOM 86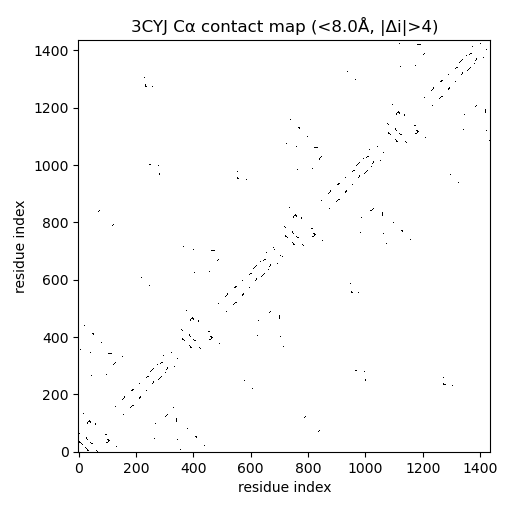23 C CA . GLU D 1 71 ? 85.951 24.829 36.269 1.00 42.18 69 GLU D CA 1
ATOM 8624 C C . GLU D 1 71 ? 87.086 25.608 36.940 1.00 42.19 69 GLU D C 1
ATOM 8625 O O . GLU D 1 71 ? 87.082 26.841 36.936 1.00 42.12 69 GLU D O 1
ATOM 8631 N N . GLY D 1 72 ? 88.024 24.877 37.555 1.00 42.17 70 GLY D N 1
ATOM 8632 C CA . GLY D 1 72 ? 89.115 25.493 38.302 1.00 42.12 70 GLY D CA 1
ATOM 8633 C C . GLY D 1 72 ? 88.768 25.833 39.752 1.00 42.93 70 GLY D C 1
ATOM 8634 O O . GLY D 1 72 ? 89.655 26.182 40.541 1.00 42.62 70 GLY D O 1
ATOM 8635 N N . SER D 1 73 ? 87.483 25.743 40.108 1.00 42.64 71 SER D N 1
ATOM 8636 C CA . SER D 1 73 ? 87.027 26.013 41.496 1.00 43.35 71 SER D CA 1
ATOM 8637 C C . SER D 1 73 ? 87.422 24.941 42.511 1.00 42.40 71 SER D C 1
ATOM 8638 O O . SER D 1 73 ? 87.652 23.813 42.148 1.00 43.66 71 SER D O 1
ATOM 8641 N N . ASP D 1 74 ? 87.453 25.305 43.784 1.00 41.86 72 ASP D N 1
ATOM 8642 C CA . ASP D 1 74 ? 87.651 24.351 44.866 1.00 41.91 72 ASP D CA 1
ATOM 8643 C C . ASP D 1 74 ? 86.476 23.342 44.869 1.00 42.03 72 ASP D C 1
ATOM 8644 O O . ASP D 1 74 ? 85.314 23.755 44.995 1.00 42.72 72 ASP D O 1
ATOM 8649 N N . ALA D 1 75 ? 86.762 22.047 44.753 1.00 40.84 73 ALA D N 1
ATOM 8650 C CA . ALA D 1 75 ? 85.709 21.031 44.632 1.00 40.23 73 ALA D CA 1
ATOM 8651 C C . ALA D 1 75 ? 85.096 20.602 45.965 1.00 40.78 73 ALA D C 1
ATOM 8652 O O . ALA D 1 75 ? 84.265 19.673 46.015 1.00 39.63 73 ALA D O 1
ATOM 8654 N N . LEU D 1 76 ? 85.504 21.270 47.041 1.00 40.83 74 LEU D N 1
ATOM 8655 C CA . LEU D 1 76 ? 85.027 20.931 48.354 1.00 41.91 74 LEU D CA 1
ATOM 8656 C C . LEU D 1 76 ? 84.066 21.963 48.946 1.00 41.54 74 LEU D C 1
ATOM 8657 O O . LEU D 1 76 ? 83.650 21.808 50.085 1.00 42.97 74 LEU D O 1
ATOM 8662 N N . SER D 1 77 ? 83.696 22.991 48.183 1.00 40.14 75 SER D N 1
ATOM 8663 C CA . SER D 1 77 ? 82.843 24.064 48.690 1.00 39.19 75 SER D CA 1
ATOM 8664 C C . SER D 1 77 ? 81.854 24.496 47.634 1.00 37.24 75 SER D C 1
ATOM 8665 O O . SER D 1 77 ? 82.004 25.595 47.069 1.00 37.47 75 SER D O 1
ATOM 8668 N N . PRO D 1 78 ? 80.841 23.656 47.349 1.00 35.98 76 PRO D N 1
ATOM 8669 C CA . PRO D 1 78 ? 79.851 24.035 46.286 1.00 34.56 76 PRO D CA 1
ATOM 8670 C C . PRO D 1 78 ? 79.165 25.403 46.458 1.00 33.72 76 PRO D C 1
ATOM 8671 O O . PRO D 1 78 ? 78.968 26.103 45.454 1.00 33.76 76 PRO D O 1
ATOM 8675 N N . PRO D 1 79 ? 78.835 25.805 47.722 1.00 33.10 77 PRO D N 1
ATOM 8676 C CA . PRO D 1 79 ? 78.126 27.072 47.833 1.00 32.67 77 PRO D CA 1
ATOM 8677 C C . PRO D 1 79 ? 78.940 28.287 47.357 1.00 34.01 77 PRO D C 1
ATOM 8678 O O . PRO D 1 79 ? 78.321 29.258 46.845 1.00 33.50 77 PRO D O 1
ATOM 8682 N N . ALA D 1 80 ? 80.282 28.282 47.570 1.00 33.45 78 ALA D N 1
ATOM 8683 C CA . ALA D 1 80 ? 81.178 29.378 47.062 1.00 34.35 78 ALA D CA 1
ATOM 8684 C C . ALA D 1 80 ? 81.056 29.549 45.522 1.00 34.77 78 ALA D C 1
ATOM 8685 O O . ALA D 1 80 ? 81.144 30.671 44.998 1.00 34.91 78 ALA D O 1
ATOM 8687 N N . VAL D 1 81 ? 80.906 28.417 44.821 1.00 34.03 79 VAL D N 1
ATOM 8688 C CA . VAL D 1 81 ? 80.743 28.438 43.362 1.00 34.18 79 VAL D CA 1
ATOM 8689 C C . VAL D 1 81 ? 79.366 28.975 42.980 1.00 34.16 79 VAL D C 1
ATOM 8690 O O . VAL D 1 81 ? 79.237 29.759 42.042 1.00 33.90 79 VAL D O 1
ATOM 8694 N N . TRP D 1 82 ? 78.352 28.520 43.711 1.00 33.81 80 TRP D N 1
ATOM 8695 C CA . TRP D 1 82 ? 76.973 28.905 43.483 1.00 35.39 80 TRP D CA 1
ATOM 8696 C C . TRP D 1 82 ? 76.882 30.426 43.521 1.00 36.21 80 TRP D C 1
ATOM 8697 O O . TRP D 1 82 ? 76.366 31.050 42.589 1.00 36.70 80 TRP D O 1
ATOM 8708 N N . ALA D 1 83 ? 77.458 31.041 44.568 1.00 37.24 81 ALA D N 1
ATOM 8709 C CA . ALA D 1 83 ? 77.396 32.504 44.707 1.00 37.15 81 ALA D CA 1
ATOM 8710 C C . ALA D 1 83 ? 78.085 33.169 43.493 1.00 36.97 81 ALA D C 1
ATOM 8711 O O . ALA D 1 83 ? 77.576 34.176 42.991 1.00 38.93 81 ALA D O 1
ATOM 8713 N N . ARG D 1 84 ? 79.140 32.568 42.955 1.00 36.19 82 ARG D N 1
ATOM 8714 C CA . ARG D 1 84 ? 79.817 33.167 41.805 1.00 36.69 82 ARG D CA 1
ATOM 8715 C C . ARG D 1 84 ? 78.997 32.975 40.507 1.00 36.71 82 ARG D C 1
ATOM 8716 O O . ARG D 1 84 ? 78.986 33.828 39.597 1.00 36.18 82 ARG D O 1
ATOM 8724 N N . MET D 1 85 ? 78.315 31.835 40.428 1.00 36.45 83 MET D N 1
ATOM 8725 C CA . MET D 1 85 ? 77.426 31.527 39.319 1.00 35.98 83 MET D CA 1
ATOM 8726 C C . MET D 1 85 ? 76.256 32.538 39.287 1.00 35.95 83 MET D C 1
ATOM 8727 O O . MET D 1 85 ? 75.887 33.075 38.236 1.00 36.13 83 MET D O 1
ATOM 8732 N N . GLN D 1 86 ? 75.683 32.804 40.442 1.00 36.44 84 GLN D N 1
ATOM 8733 C CA . GLN D 1 86 ? 74.560 33.754 40.565 1.00 36.34 84 GLN D CA 1
ATOM 8734 C C . GLN D 1 86 ? 75.018 35.134 40.182 1.00 36.60 84 GLN D C 1
ATOM 8735 O O . GLN D 1 86 ? 74.304 35.852 39.505 1.00 36.59 84 GLN D O 1
ATOM 8741 N N . ALA D 1 87 ? 76.241 35.511 40.568 1.00 36.96 85 ALA D N 1
ATOM 8742 C CA . ALA D 1 87 ? 76.714 36.855 40.240 1.00 36.51 85 ALA D CA 1
ATOM 8743 C C . ALA D 1 87 ? 76.933 36.974 38.737 1.00 37.69 85 ALA D C 1
ATOM 8744 O O . ALA D 1 87 ? 76.559 37.998 38.117 1.00 38.73 85 ALA D O 1
ATOM 8746 N N . ALA D 1 88 ? 77.532 35.926 38.156 1.00 37.10 86 ALA D N 1
ATOM 8747 C CA . ALA D 1 88 ? 77.890 35.853 36.727 1.00 36.69 86 ALA D CA 1
ATOM 8748 C C . ALA D 1 88 ? 76.711 35.961 35.766 1.00 36.89 86 ALA D C 1
ATOM 8749 O O . ALA D 1 88 ? 76.862 36.510 34.661 1.00 37.71 86 ALA D O 1
ATOM 8751 N N . ILE D 1 89 ? 75.551 35.421 36.159 1.00 35.82 87 ILE D N 1
ATOM 8752 C CA . ILE D 1 89 ? 74.431 35.411 35.257 1.00 35.14 87 ILE D CA 1
ATOM 8753 C C . ILE D 1 89 ? 73.478 36.597 35.344 1.00 35.16 87 ILE D C 1
ATOM 8754 O O . ILE D 1 89 ? 72.366 36.520 34.835 1.00 35.35 87 ILE D O 1
ATOM 8759 N N . ARG D 1 90 ? 73.912 37.720 35.905 1.00 35.89 88 ARG D N 1
ATOM 8760 C CA . ARG D 1 90 ? 73.013 38.865 36.020 1.00 37.47 88 ARG D CA 1
ATOM 8761 C C . ARG D 1 90 ? 72.424 39.339 34.689 1.00 38.58 88 ARG D C 1
ATOM 8762 O O . ARG D 1 90 ? 71.216 39.518 34.585 1.00 39.82 88 ARG D O 1
ATOM 8770 N N . ASN D 1 91 ? 73.237 39.539 33.655 1.00 39.18 89 ASN D N 1
ATOM 8771 C CA . ASN D 1 91 ? 72.671 39.902 32.343 1.00 40.20 89 ASN D CA 1
ATOM 8772 C C . ASN D 1 91 ? 72.062 38.729 31.594 1.00 40.34 89 ASN D C 1
ATOM 8773 O O . ASN D 1 91 ? 71.092 38.898 30.914 1.00 39.92 89 ASN D O 1
ATOM 8778 N N . ALA D 1 92 ? 72.676 37.545 31.688 1.00 40.37 90 ALA D N 1
ATOM 8779 C CA . ALA D 1 92 ? 72.210 36.328 30.995 1.00 39.82 90 ALA D CA 1
ATOM 8780 C C . ALA D 1 92 ? 70.800 35.884 31.458 1.00 40.36 90 ALA D C 1
ATOM 8781 O O . ALA D 1 92 ? 70.070 35.166 30.746 1.00 41.21 90 ALA D O 1
ATOM 8783 N N . GLY D 1 93 ? 70.409 36.304 32.650 1.00 40.48 91 GLY D N 1
ATOM 8784 C CA . GLY D 1 93 ? 69.056 35.992 33.116 1.00 41.56 91 GLY D CA 1
ATOM 8785 C C . GLY D 1 93 ? 69.060 34.944 34.246 1.00 42.55 91 GLY D C 1
ATOM 8786 O O . GLY D 1 93 ? 69.226 33.737 34.002 1.00 41.54 91 GLY D O 1
ATOM 8787 N N . ARG D 1 94 ? 68.854 35.424 35.467 1.00 42.65 92 ARG D N 1
ATOM 8788 C CA . ARG D 1 94 ? 68.969 34.598 36.666 1.00 44.64 92 ARG D CA 1
ATOM 8789 C C . ARG D 1 94 ? 67.830 33.573 36.869 1.00 43.55 92 ARG D C 1
ATOM 8790 O O . ARG D 1 94 ? 68.096 32.448 37.221 1.00 45.22 92 ARG D O 1
ATOM 8798 N N . PRO D 1 95 ? 66.561 33.950 36.595 1.00 42.81 93 PRO D N 1
ATOM 8799 C CA . PRO D 1 95 ? 65.448 33.046 36.868 1.00 41.82 93 PRO D CA 1
ATOM 8800 C C . PRO D 1 95 ? 65.124 32.133 35.670 1.00 40.57 93 PRO D C 1
ATOM 8801 O O . PRO D 1 95 ? 65.622 32.385 34.593 1.00 41.77 93 PRO D O 1
ATOM 8805 N N . GLY D 1 96 ? 64.312 31.095 35.845 1.00 37.87 94 GLY D N 1
ATOM 8806 C CA . GLY D 1 96 ? 63.892 30.265 34.709 1.00 36.35 94 GLY D CA 1
ATOM 8807 C C . GLY D 1 96 ? 65.015 29.327 34.269 1.00 36.12 94 GLY D C 1
ATOM 8808 O O . GLY D 1 96 ? 65.621 28.649 35.115 1.00 35.08 94 GLY D O 1
ATOM 8809 N N . VAL D 1 97 ? 65.336 29.342 32.966 1.00 34.91 95 VAL D N 1
ATOM 8810 C CA . VAL D 1 97 ? 66.398 28.529 32.392 1.00 33.17 95 VAL D CA 1
ATOM 8811 C C . VAL D 1 97 ? 67.747 28.681 33.136 1.00 34.70 95 VAL D C 1
ATOM 8812 O O . VAL D 1 97 ? 68.391 27.684 33.427 1.00 36.28 95 VAL D O 1
ATOM 8816 N N . GLY D 1 98 ? 68.169 29.922 33.427 1.00 33.60 96 GLY D N 1
ATOM 8817 C CA . GLY D 1 98 ? 69.372 30.196 34.188 1.00 32.59 96 GLY D CA 1
ATOM 8818 C C . GLY D 1 98 ? 69.390 29.517 35.561 1.00 33.21 96 GLY D C 1
ATOM 8819 O O . GLY D 1 98 ? 70.402 28.935 35.955 1.00 32.92 96 GLY D O 1
ATOM 8820 N N . ALA D 1 99 ? 68.266 29.551 36.283 1.00 32.97 97 ALA D N 1
ATOM 8821 C CA . ALA D 1 99 ? 68.164 28.972 37.613 1.00 33.23 97 ALA D CA 1
ATOM 8822 C C . ALA D 1 99 ? 68.177 27.489 37.527 1.00 33.92 97 ALA D C 1
ATOM 8823 O O . ALA D 1 99 ? 68.732 26.837 38.380 1.00 34.68 97 ALA D O 1
ATOM 8825 N N . MET D 1 100 ? 67.559 26.944 36.488 1.00 34.46 98 MET D N 1
ATOM 8826 C CA . MET D 1 100 ? 67.515 25.515 36.277 1.00 34.13 98 MET D CA 1
ATOM 8827 C C . MET D 1 100 ? 68.929 25.004 35.994 1.00 34.60 98 MET D C 1
ATOM 8828 O O . MET D 1 100 ? 69.366 23.944 36.514 1.00 33.99 98 MET D O 1
ATOM 8833 N N . ALA D 1 101 ? 69.649 25.787 35.207 1.00 33.71 99 ALA D N 1
ATOM 8834 C CA . ALA D 1 101 ? 71.034 25.521 34.921 1.00 33.79 99 ALA D CA 1
ATOM 8835 C C . ALA D 1 101 ? 71.917 25.566 36.192 1.00 33.97 99 ALA D C 1
ATOM 8836 O O . ALA D 1 101 ? 72.668 24.611 36.485 1.00 33.68 99 ALA D O 1
ATOM 8838 N N . VAL D 1 102 ? 71.806 26.643 36.973 1.00 33.83 100 VAL D N 1
ATOM 8839 C CA . VAL D 1 102 ? 72.522 26.711 38.259 1.00 33.47 100 VAL D CA 1
ATOM 8840 C C . VAL D 1 102 ? 72.132 25.564 39.201 1.00 33.16 100 VAL D C 1
ATOM 8841 O O . VAL D 1 102 ? 72.979 25.006 39.878 1.00 32.77 100 VAL D O 1
ATOM 8845 N N . SER D 1 103 ? 70.847 25.194 39.239 1.00 33.05 101 SER D N 1
ATOM 8846 C CA . SER D 1 103 ? 70.409 24.094 40.103 1.00 32.62 101 SER D CA 1
ATOM 8847 C C . SER D 1 103 ? 71.115 22.781 39.738 1.00 33.51 101 SER D C 1
ATOM 8848 O O . SER D 1 103 ? 71.641 22.072 40.617 1.00 33.63 101 SER D O 1
ATOM 8851 N N . ALA D 1 104 ? 71.181 22.482 38.434 1.00 33.70 102 ALA D N 1
ATOM 8852 C CA . ALA D 1 104 ? 71.812 21.256 37.944 1.00 33.40 102 ALA D CA 1
ATOM 8853 C C . ALA D 1 104 ? 73.331 21.207 38.299 1.00 34.38 102 ALA D C 1
ATOM 8854 O O . ALA D 1 104 ? 73.841 20.214 38.870 1.00 35.40 102 ALA D O 1
ATOM 8856 N N . VAL D 1 105 ? 74.060 22.275 37.967 1.00 34.27 103 VAL D N 1
ATOM 8857 C CA . VAL D 1 105 ? 75.466 22.372 38.319 1.00 34.15 103 VAL D CA 1
ATOM 8858 C C . VAL D 1 105 ? 75.663 22.246 39.839 1.00 35.37 103 VAL D C 1
ATOM 8859 O O . VAL D 1 105 ? 76.506 21.479 40.263 1.00 36.06 103 VAL D O 1
ATOM 8863 N N . ASP D 1 106 ? 74.885 22.981 40.658 1.00 34.41 104 ASP D N 1
ATOM 8864 C CA . ASP D 1 106 ? 75.017 22.907 42.116 1.00 34.02 104 ASP D CA 1
ATOM 8865 C C . ASP D 1 106 ? 74.813 21.502 42.707 1.00 33.94 104 ASP D C 1
ATOM 8866 O O . ASP D 1 106 ? 75.516 21.072 43.666 1.00 34.88 104 ASP D O 1
ATOM 8871 N N . ILE D 1 107 ? 73.819 20.791 42.196 1.00 32.98 105 ILE D N 1
ATOM 8872 C CA . ILE D 1 107 ? 73.615 19.452 42.647 1.00 31.24 105 ILE D CA 1
ATOM 8873 C C . ILE D 1 107 ? 74.819 18.560 42.294 1.00 32.43 105 ILE D C 1
ATOM 8874 O O . ILE D 1 107 ? 75.269 17.731 43.119 1.00 31.28 105 ILE D O 1
ATOM 8879 N N . ALA D 1 108 ? 75.340 18.714 41.070 1.00 32.81 106 ALA D N 1
ATOM 8880 C CA . ALA D 1 108 ? 76.493 17.907 40.636 1.00 33.11 106 ALA D CA 1
ATOM 8881 C C . ALA D 1 108 ? 77.704 18.239 41.515 1.00 33.28 106 ALA D C 1
ATOM 8882 O O . ALA D 1 108 ? 78.493 17.351 41.892 1.00 33.58 106 ALA D O 1
ATOM 8884 N N . LEU D 1 109 ? 77.858 19.506 41.863 1.00 33.94 107 LEU D N 1
ATOM 8885 C CA . LEU D 1 109 ? 79.001 19.885 42.738 1.00 34.68 107 LEU D CA 1
ATOM 8886 C C . LEU D 1 109 ? 78.853 19.356 44.177 1.00 35.69 107 LEU D C 1
ATOM 8887 O O . LEU D 1 109 ? 79.828 19.018 44.842 1.00 36.56 107 LEU D O 1
ATOM 8892 N N . TRP D 1 110 ? 77.630 19.272 44.656 1.00 35.35 108 TRP D N 1
ATOM 8893 C CA . TRP D 1 110 ? 77.439 18.671 45.970 1.00 35.64 108 TRP D CA 1
ATOM 8894 C C . TRP D 1 110 ? 77.651 17.140 45.918 1.00 35.41 108 TRP D C 1
ATOM 8895 O O . TRP D 1 110 ? 78.186 16.522 46.850 1.00 35.32 108 TRP D O 1
ATOM 8906 N N . ASP D 1 111 ? 77.189 16.528 44.831 1.00 36.03 109 ASP D N 1
ATOM 8907 C CA . ASP D 1 111 ? 77.426 15.115 44.642 1.00 36.46 109 ASP D CA 1
ATOM 8908 C C . ASP D 1 111 ? 78.962 14.861 44.590 1.00 36.13 109 ASP D C 1
ATOM 8909 O O . ASP D 1 111 ? 79.459 13.960 45.246 1.00 36.16 109 ASP D O 1
ATOM 8914 N N . LEU D 1 112 ? 79.680 15.701 43.830 1.00 35.75 110 LEU D N 1
ATOM 8915 C CA . LEU D 1 112 ? 81.108 15.625 43.742 1.00 35.93 110 LEU D CA 1
ATOM 8916 C C . LEU D 1 112 ? 81.794 15.832 45.116 1.00 37.28 110 LEU D C 1
ATOM 8917 O O . LEU D 1 112 ? 82.668 15.010 45.482 1.00 38.73 110 LEU D O 1
ATOM 8922 N N . LYS D 1 113 ? 81.402 16.867 45.862 1.00 35.64 111 LYS D N 1
ATOM 8923 C CA . LYS D 1 113 ? 81.898 17.073 47.200 1.00 36.17 111 LYS D CA 1
ATOM 8924 C C . LYS D 1 113 ? 81.714 15.821 48.093 1.00 36.08 111 LYS D C 1
ATOM 8925 O O . LYS D 1 113 ? 82.663 15.324 48.659 1.00 35.91 111 LYS D O 1
ATOM 8931 N N . ALA D 1 114 ? 80.484 15.348 48.243 1.00 36.19 112 ALA D N 1
ATOM 8932 C CA . ALA D 1 114 ? 80.210 14.184 49.079 1.00 36.77 112 ALA D CA 1
ATOM 8933 C C . ALA D 1 114 ? 81.110 12.964 48.677 1.00 37.37 112 ALA D C 1
ATOM 8934 O O . ALA D 1 114 ? 81.720 12.311 49.530 1.00 37.42 112 ALA D O 1
ATOM 8936 N N . ARG D 1 115 ? 81.213 12.711 47.375 1.00 38.23 113 ARG D N 1
ATOM 8937 C CA . ARG D 1 115 ? 81.981 11.557 46.826 1.00 39.36 113 ARG D CA 1
ATOM 8938 C C . ARG D 1 115 ? 83.518 11.668 46.991 1.00 40.83 113 ARG D C 1
ATOM 8939 O O . ARG D 1 115 ? 84.181 10.644 47.154 1.00 39.79 113 ARG D O 1
ATOM 8947 N N . LEU D 1 116 ? 84.066 12.906 46.953 1.00 41.91 114 LEU D N 1
ATOM 8948 C CA . LEU D 1 116 ? 85.450 13.157 47.359 1.00 42.26 114 LEU D CA 1
ATOM 8949 C C . LEU D 1 116 ? 85.629 12.918 48.838 1.00 42.53 114 LEU D C 1
ATOM 8950 O O . LEU D 1 116 ? 86.720 12.598 49.249 1.00 43.92 114 LEU D O 1
ATOM 8955 N N . LEU D 1 117 ? 84.609 13.100 49.653 1.00 42.36 115 LEU D N 1
ATOM 8956 C CA . LEU D 1 117 ? 84.764 12.750 51.059 1.00 44.20 115 LEU D CA 1
ATOM 8957 C C . LEU D 1 117 ? 84.442 11.247 51.338 1.00 45.25 115 LEU D C 1
ATOM 8958 O O . LEU D 1 117 ? 84.641 10.785 52.457 1.00 45.32 115 LEU D O 1
ATOM 8963 N N . GLY D 1 118 ? 83.915 10.525 50.346 1.00 44.81 116 GLY D N 1
ATOM 8964 C CA . GLY D 1 118 ? 83.402 9.182 50.574 1.00 45.27 116 GLY D CA 1
ATOM 8965 C C . GLY D 1 118 ? 82.191 9.149 51.504 1.00 46.24 116 GLY D C 1
ATOM 8966 O O . GLY D 1 118 ? 82.020 8.203 52.265 1.00 46.13 116 GLY D O 1
ATOM 8967 N N . LEU D 1 119 ? 81.341 10.183 51.485 1.00 46.29 117 LEU D N 1
ATOM 8968 C CA . LEU D 1 119 ? 80.113 10.173 52.329 1.00 45.99 117 LEU D CA 1
ATOM 8969 C C . LEU D 1 119 ? 78.883 10.213 51.457 1.00 44.32 117 LEU D C 1
ATOM 8970 O O . LEU D 1 119 ? 78.936 10.782 50.375 1.00 44.07 117 LEU D O 1
ATOM 8975 N N . PRO D 1 120 ? 77.783 9.610 51.935 1.00 43.81 118 PRO D N 1
ATOM 8976 C CA . PRO D 1 120 ? 76.485 9.791 51.304 1.00 43.57 118 PRO D CA 1
ATOM 8977 C C . PRO D 1 120 ? 76.130 11.291 51.382 1.00 43.48 118 PRO D C 1
ATOM 8978 O O . PRO D 1 120 ? 76.441 11.938 52.358 1.00 43.21 118 PRO D O 1
ATOM 8982 N N . LEU D 1 121 ? 75.480 11.844 50.372 1.00 43.00 119 LEU D N 1
ATOM 8983 C CA . LEU D 1 121 ? 75.221 13.257 50.411 1.00 43.07 119 LEU D CA 1
ATOM 8984 C C . LEU D 1 121 ? 74.435 13.678 51.682 1.00 43.81 119 LEU D C 1
ATOM 8985 O O . LEU D 1 121 ? 74.709 14.707 52.287 1.00 43.76 119 LEU D O 1
ATOM 8990 N N . ALA D 1 122 ? 73.468 12.873 52.092 1.00 44.16 120 ALA D N 1
ATOM 8991 C CA . ALA D 1 122 ? 72.673 13.239 53.242 1.00 44.89 120 ALA D CA 1
ATOM 8992 C C . ALA D 1 122 ? 73.522 13.346 54.503 1.00 44.79 120 ALA D C 1
ATOM 8993 O O . ALA D 1 122 ? 73.170 14.101 55.417 1.00 45.23 120 ALA D O 1
ATOM 8995 N N . ASP D 1 123 ? 74.644 12.643 54.555 1.00 44.77 121 ASP D N 1
ATOM 8996 C CA . ASP D 1 123 ? 75.538 12.810 55.691 1.00 44.97 121 ASP D CA 1
ATOM 8997 C C . ASP D 1 123 ? 76.598 13.889 55.509 1.00 44.46 121 ASP D C 1
ATOM 8998 O O . ASP D 1 123 ? 77.242 14.289 56.456 1.00 46.20 121 ASP D O 1
ATOM 9003 N N . ALA D 1 124 ? 76.718 14.458 54.320 1.00 42.74 122 ALA D N 1
ATOM 9004 C CA . ALA D 1 124 ? 77.464 15.702 54.156 1.00 41.50 122 ALA D CA 1
ATOM 9005 C C . ALA D 1 124 ? 76.604 16.992 54.345 1.00 41.35 122 ALA D C 1
ATOM 9006 O O . ALA D 1 124 ? 77.095 18.098 54.187 1.00 42.38 122 ALA D O 1
ATOM 9008 N N . LEU D 1 125 ? 75.333 16.855 54.684 1.00 39.83 123 LEU D N 1
ATOM 9009 C CA . LEU D 1 125 ? 74.444 17.973 54.865 1.00 38.25 123 LEU D CA 1
ATOM 9010 C C . LEU D 1 125 ? 73.988 17.903 56.308 1.00 38.41 123 LEU D C 1
ATOM 9011 O O . LEU D 1 125 ? 74.016 16.834 56.908 1.00 38.93 123 LEU D O 1
ATOM 9016 N N . PRO D 1 126 ? 73.522 19.029 56.869 1.00 38.96 124 PRO D N 1
ATOM 9017 C CA . PRO D 1 126 ? 72.883 18.988 58.214 1.00 39.09 124 PRO D CA 1
ATOM 9018 C C . PRO D 1 126 ? 71.709 17.995 58.134 1.00 40.02 124 PRO D C 1
ATOM 9019 O O . PRO D 1 126 ? 71.000 17.941 57.124 1.00 41.85 124 PRO D O 1
ATOM 9023 N N . ARG D 1 127 ? 71.457 17.193 59.142 1.00 39.40 125 ARG D N 1
ATOM 9024 C CA . ARG D 1 127 ? 70.476 16.181 58.883 1.00 38.35 125 ARG D CA 1
ATOM 9025 C C . ARG D 1 127 ? 69.526 16.119 60.041 1.00 37.97 125 ARG D C 1
ATOM 9026 O O . ARG D 1 127 ? 69.945 15.815 61.157 1.00 38.19 125 ARG D O 1
ATOM 9034 N N . PHE D 1 128 ? 68.251 16.405 59.765 1.00 36.52 126 PHE D N 1
ATOM 9035 C CA . PHE D 1 128 ? 67.197 16.347 60.765 1.00 35.71 126 PHE D CA 1
ATOM 9036 C C . PHE D 1 128 ? 66.448 14.996 60.652 1.00 36.58 126 PHE D C 1
ATOM 9037 O O . PHE D 1 128 ? 65.825 14.568 61.602 1.00 36.85 126 PHE D O 1
ATOM 9045 N N . HIS D 1 129 ? 66.442 14.378 59.468 1.00 35.88 127 HIS D N 1
ATOM 9046 C CA . HIS D 1 129 ? 65.596 13.207 59.255 1.00 36.29 127 HIS D CA 1
ATOM 9047 C C . HIS D 1 129 ? 66.379 12.024 58.730 1.00 36.53 127 HIS D C 1
ATOM 9048 O O . HIS D 1 129 ? 67.209 12.145 57.781 1.00 37.75 127 HIS D O 1
ATOM 9055 N N . ALA D 1 130 ? 66.129 10.872 59.324 1.00 36.26 128 ALA D N 1
ATOM 9056 C CA . ALA D 1 130 ? 66.707 9.629 58.795 1.00 37.30 128 ALA D CA 1
ATOM 9057 C C . ALA D 1 130 ? 66.033 9.212 57.446 1.00 37.44 128 ALA D C 1
ATOM 9058 O O . ALA D 1 130 ? 66.681 8.688 56.542 1.00 37.95 128 ALA D O 1
ATOM 9060 N N . GLU D 1 131 ? 64.739 9.431 57.317 1.00 36.84 129 GLU D N 1
ATOM 9061 C CA . GLU D 1 131 ? 64.101 9.238 56.033 1.00 37.50 129 GLU D CA 1
ATOM 9062 C C . GLU D 1 131 ? 63.018 10.294 55.921 1.00 36.84 129 GLU D C 1
ATOM 9063 O O . GLU D 1 131 ? 62.651 10.901 56.902 1.00 36.88 129 GLU D O 1
ATOM 9069 N N . VAL D 1 132 ? 62.484 10.491 54.724 1.00 37.41 130 VAL D N 1
ATOM 9070 C CA . VAL D 1 132 ? 61.503 11.544 54.488 1.00 36.91 130 VAL D CA 1
ATOM 9071 C C . VAL D 1 132 ? 60.180 11.034 53.863 1.00 37.09 130 VAL D C 1
ATOM 9072 O O . VAL D 1 132 ? 60.194 10.258 52.911 1.00 36.80 130 VAL D O 1
ATOM 9076 N N . PRO D 1 133 ? 59.034 11.527 54.378 1.00 36.25 131 PRO D N 1
ATOM 9077 C CA . PRO D 1 133 ? 57.707 11.074 53.946 1.00 36.19 131 PRO D CA 1
ATOM 9078 C C . PRO D 1 133 ? 57.406 11.578 52.542 1.00 36.17 131 PRO D C 1
ATOM 9079 O O . PRO D 1 133 ? 57.790 12.726 52.198 1.00 35.52 131 PRO D O 1
ATOM 9083 N N . VAL D 1 134 ? 56.700 10.756 51.751 1.00 34.59 132 VAL D N 1
ATOM 9084 C CA . VAL D 1 134 ? 56.304 11.174 50.398 1.00 33.58 132 VAL D CA 1
ATOM 9085 C C . VAL D 1 134 ? 54.791 11.134 50.194 1.00 34.49 132 VAL D C 1
ATOM 9086 O O . VAL D 1 134 ? 54.028 10.441 50.919 1.00 35.32 132 VAL D O 1
ATOM 9090 N N . TYR D 1 135 ? 54.332 11.878 49.198 1.00 33.22 133 TYR D N 1
ATOM 9091 C CA . TYR D 1 135 ? 53.017 11.598 48.674 1.00 31.40 133 TYR D CA 1
ATOM 9092 C C . TYR D 1 135 ? 53.161 11.186 47.206 1.00 30.95 133 TYR D C 1
ATOM 9093 O O . TYR D 1 135 ? 54.000 11.739 46.466 1.00 31.98 133 TYR D O 1
ATOM 9102 N N . GLY D 1 136 ? 52.351 10.240 46.766 1.00 31.28 134 GLY D N 1
ATOM 9103 C CA . GLY D 1 136 ? 52.333 9.804 45.361 1.00 30.16 134 GLY D CA 1
ATOM 9104 C C . GLY D 1 136 ? 51.599 10.828 44.533 1.00 31.18 134 GLY D C 1
ATOM 9105 O O . GLY D 1 136 ? 50.502 11.249 44.877 1.00 31.93 134 GLY D O 1
ATOM 9106 N N . SER D 1 137 ? 52.186 11.220 43.404 1.00 32.77 135 SER D N 1
ATOM 9107 C CA . SER D 1 137 ? 51.701 12.373 42.652 1.00 33.21 135 SER D CA 1
ATOM 9108 C C . SER D 1 137 ? 51.531 12.042 41.145 1.00 34.26 135 SER D C 1
ATOM 9109 O O . SER D 1 137 ? 52.528 11.827 40.408 1.00 34.01 135 SER D O 1
ATOM 9112 N N . GLY D 1 138 ? 50.266 12.020 40.683 1.00 33.73 136 GLY D N 1
ATOM 9113 C CA . GLY D 1 138 ? 49.990 11.946 39.254 1.00 33.10 136 GLY D CA 1
ATOM 9114 C C . GLY D 1 138 ? 48.522 12.281 39.008 1.00 33.28 136 GLY D C 1
ATOM 9115 O O . GLY D 1 138 ? 48.128 13.427 39.170 1.00 34.60 136 GLY D O 1
ATOM 9116 N N . GLY D 1 139 ? 47.702 11.302 38.662 1.00 30.49 137 GLY D N 1
ATOM 9117 C CA . GLY D 1 139 ? 46.293 11.543 38.541 1.00 30.22 137 GLY D CA 1
ATOM 9118 C C . GLY D 1 139 ? 45.984 12.559 37.480 1.00 31.24 137 GLY D C 1
ATOM 9119 O O . GLY D 1 139 ? 45.256 13.486 37.723 1.00 32.37 137 GLY D O 1
ATOM 9120 N N . PHE D 1 140 ? 46.584 12.445 36.310 1.00 32.84 138 PHE D N 1
ATOM 9121 C CA . PHE D 1 140 ? 46.487 13.514 35.312 1.00 33.83 138 PHE D CA 1
ATOM 9122 C C . PHE D 1 140 ? 45.069 13.648 34.777 1.00 34.65 138 PHE D C 1
ATOM 9123 O O . PHE D 1 140 ? 44.276 12.704 34.877 1.00 35.41 138 PHE D O 1
ATOM 9131 N N . THR D 1 141 ? 44.745 14.821 34.225 1.00 34.40 139 THR D N 1
ATOM 9132 C CA . THR D 1 141 ? 43.397 15.097 33.808 1.00 35.69 139 THR D CA 1
ATOM 9133 C C . THR D 1 141 ? 43.048 14.330 32.540 1.00 37.15 139 THR D C 1
ATOM 9134 O O . THR D 1 141 ? 41.877 14.235 32.155 1.00 37.09 139 THR D O 1
ATOM 9138 N N . SER D 1 142 ? 44.068 13.784 31.890 1.00 38.31 140 SER D N 1
ATOM 9139 C CA . SER D 1 142 ? 43.890 12.944 30.698 1.00 38.53 140 SER D CA 1
ATOM 9140 C C . SER D 1 142 ? 43.461 11.507 31.029 1.00 39.71 140 SER D C 1
ATOM 9141 O O . SER D 1 142 ? 43.005 10.775 30.139 1.00 41.19 140 SER D O 1
ATOM 9144 N N . TYR D 1 143 ? 43.601 11.103 32.290 1.00 38.68 141 TYR D N 1
ATOM 9145 C CA . TYR D 1 143 ? 43.319 9.731 32.675 1.00 38.12 141 TYR D CA 1
ATOM 9146 C C . TYR D 1 143 ? 41.815 9.409 32.753 1.00 38.89 141 TYR D C 1
ATOM 9147 O O . TYR D 1 143 ? 41.062 10.086 33.439 1.00 38.99 141 TYR D O 1
ATOM 9156 N N . PRO D 1 144 ? 41.387 8.307 32.113 1.00 39.16 142 PRO D N 1
ATOM 9157 C CA . PRO D 1 144 ? 40.049 7.826 32.380 1.00 38.32 142 PRO D CA 1
ATOM 9158 C C . PRO D 1 144 ? 39.956 7.481 33.851 1.00 38.79 142 PRO D C 1
ATOM 9159 O O . PRO D 1 144 ? 40.988 7.326 34.524 1.00 39.29 142 PRO D O 1
ATOM 9163 N N . LEU D 1 145 ? 38.729 7.341 34.346 1.00 38.42 143 LEU D N 1
ATOM 9164 C CA . LEU D 1 145 ? 38.490 7.114 35.751 1.00 38.38 143 LEU D CA 1
ATOM 9165 C C . LEU D 1 145 ? 39.186 5.840 36.267 1.00 38.75 143 LEU D C 1
ATOM 9166 O O . LEU D 1 145 ? 39.738 5.841 37.367 1.00 37.60 143 LEU D O 1
ATOM 9171 N N . ARG D 1 146 ? 39.136 4.757 35.479 1.00 39.48 144 ARG D N 1
ATOM 9172 C CA . ARG D 1 146 ? 39.778 3.510 35.891 1.00 39.38 144 ARG D CA 1
ATOM 9173 C C . ARG D 1 146 ? 41.277 3.757 36.163 1.00 38.40 144 ARG D C 1
ATOM 9174 O O . ARG D 1 146 ? 41.793 3.407 37.215 1.00 38.55 144 ARG D O 1
ATOM 9182 N N . ARG D 1 147 ? 41.952 4.345 35.194 1.00 38.65 145 ARG D N 1
ATOM 9183 C CA . ARG D 1 147 ? 43.379 4.616 35.297 1.00 38.94 145 ARG D CA 1
ATOM 9184 C C . ARG D 1 147 ? 43.676 5.479 36.525 1.00 39.12 145 ARG D C 1
ATOM 9185 O O . ARG D 1 147 ? 44.628 5.214 37.260 1.00 39.30 145 ARG D O 1
ATOM 9193 N N . LEU D 1 148 ? 42.859 6.515 36.732 1.00 38.36 146 LEU D N 1
ATOM 9194 C CA . LEU D 1 148 ? 42.996 7.367 37.908 1.00 38.28 146 LEU D CA 1
ATOM 9195 C C . LEU D 1 148 ? 42.914 6.559 39.177 1.00 37.86 146 LEU D C 1
ATOM 9196 O O . LEU D 1 148 ? 43.797 6.624 40.002 1.00 38.88 146 LEU D O 1
ATOM 9201 N N . GLN D 1 149 ? 41.864 5.769 39.331 1.00 36.44 147 GLN D N 1
ATOM 9202 C CA . GLN D 1 149 ? 41.694 4.947 40.518 1.00 36.11 147 GLN D CA 1
ATOM 9203 C C . GLN D 1 149 ? 42.812 3.949 40.686 1.00 35.27 147 GLN D C 1
ATOM 9204 O O . GLN D 1 149 ? 43.223 3.683 41.801 1.00 35.71 147 GLN D O 1
ATOM 9210 N N . GLU D 1 150 ? 43.265 3.373 39.571 1.00 34.12 148 GLU D N 1
ATOM 9211 C CA . GLU D 1 150 ? 44.363 2.400 39.572 1.00 35.30 148 GLU D CA 1
ATOM 9212 C C . GLU D 1 150 ? 45.684 3.005 40.083 1.00 34.96 148 GLU D C 1
ATOM 9213 O O . GLU D 1 150 ? 46.357 2.423 40.917 1.00 34.51 148 GLU D O 1
ATOM 9219 N N . GLN D 1 151 ? 46.022 4.199 39.623 1.00 34.58 149 GLN D N 1
ATOM 9220 C CA . GLN D 1 151 ? 47.280 4.760 40.046 1.00 35.57 149 GLN D CA 1
ATOM 9221 C C . GLN D 1 151 ? 47.264 5.155 41.520 1.00 35.50 149 GLN D C 1
ATOM 9222 O O . GLN D 1 151 ? 48.224 4.908 42.255 1.00 36.21 149 GLN D O 1
ATOM 9228 N N . LEU D 1 152 ? 46.190 5.782 41.969 1.00 35.67 150 LEU D N 1
ATOM 9229 C CA . LEU D 1 152 ? 46.207 6.293 43.320 1.00 34.98 150 LEU D CA 1
ATOM 9230 C C . LEU D 1 152 ? 46.053 5.136 44.280 1.00 33.78 150 LEU D C 1
ATOM 9231 O O . LEU D 1 152 ? 46.703 5.099 45.293 1.00 33.16 150 LEU D O 1
ATOM 9236 N N . GLY D 1 153 ? 45.184 4.178 43.956 1.00 33.78 151 GLY D N 1
ATOM 9237 C CA . GLY D 1 153 ? 44.996 3.024 44.815 1.00 32.83 151 GLY D CA 1
ATOM 9238 C C . GLY D 1 153 ? 46.262 2.196 44.906 1.00 32.79 151 GLY D C 1
ATOM 9239 O O . GLY D 1 153 ? 46.631 1.725 45.987 1.00 33.64 151 GLY D O 1
ATOM 9240 N N . GLY D 1 154 ? 46.964 2.040 43.790 1.00 32.91 152 GLY D N 1
ATOM 9241 C CA . GLY D 1 154 ? 48.242 1.317 43.826 1.00 33.59 152 GLY D CA 1
ATOM 9242 C C . GLY D 1 154 ? 49.242 1.937 44.791 1.00 34.42 152 GLY D C 1
ATOM 9243 O O . GLY D 1 154 ? 49.975 1.241 45.505 1.00 35.88 152 GLY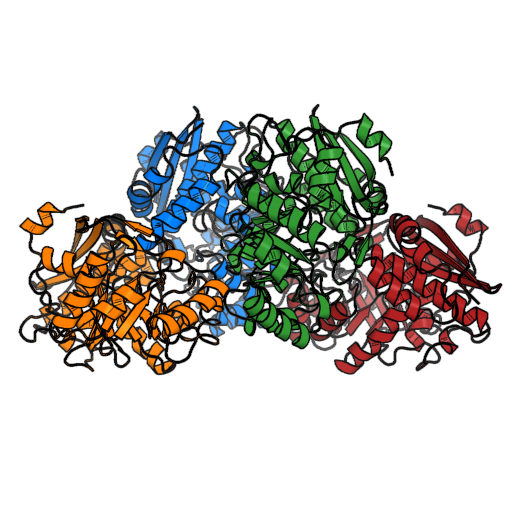 D O 1
ATOM 9244 N N . TRP D 1 155 ? 49.285 3.268 44.843 1.00 35.19 153 TRP D N 1
ATOM 9245 C CA . TRP D 1 155 ? 50.185 3.929 45.771 1.00 33.51 153 TRP D CA 1
ATOM 9246 C C . TRP D 1 155 ? 49.740 3.667 47.184 1.00 33.20 153 TRP D C 1
ATOM 9247 O O . TRP D 1 155 ? 50.534 3.347 48.028 1.00 32.46 153 TRP D O 1
ATOM 9258 N N . ALA D 1 156 ? 48.447 3.752 47.419 1.00 33.61 154 ALA D N 1
ATOM 9259 C CA . ALA D 1 156 ? 47.897 3.517 48.756 1.00 33.85 154 ALA D CA 1
ATOM 9260 C C . ALA D 1 156 ? 48.202 2.104 49.266 1.00 34.18 154 ALA D C 1
ATOM 9261 O O . ALA D 1 156 ? 48.617 1.930 50.405 1.00 33.97 154 ALA D O 1
ATOM 9263 N N . ALA D 1 157 ? 47.998 1.091 48.422 1.00 34.99 155 ALA D N 1
ATOM 9264 C CA . ALA D 1 157 ? 48.333 -0.295 48.823 1.00 35.59 155 ALA D CA 1
ATOM 9265 C C . ALA D 1 157 ? 49.837 -0.464 49.026 1.00 37.09 155 ALA D C 1
ATOM 9266 O O . ALA D 1 157 ? 50.261 -1.306 49.848 1.00 38.39 155 ALA D O 1
ATOM 9268 N N . ALA D 1 158 ? 50.652 0.305 48.284 1.00 36.94 156 ALA D N 1
ATOM 9269 C CA . ALA D 1 158 ? 52.104 0.233 48.446 1.00 36.72 156 ALA D CA 1
ATOM 9270 C C . ALA D 1 158 ? 52.607 0.919 49.722 1.00 37.47 156 ALA D C 1
ATOM 9271 O O . ALA D 1 158 ? 53.823 0.971 49.976 1.00 38.01 156 ALA D O 1
ATOM 9273 N N . GLY D 1 159 ? 51.681 1.436 50.534 1.00 37.83 157 GLY D N 1
ATOM 9274 C CA . GLY D 1 159 ? 52.040 1.970 51.831 1.00 37.42 157 GLY D CA 1
ATOM 9275 C C . GLY D 1 159 ? 52.269 3.462 51.796 1.00 38.35 157 GLY D C 1
ATOM 9276 O O . GLY D 1 159 ? 52.764 4.044 52.756 1.00 38.83 157 GLY D O 1
ATOM 9277 N N . ILE D 1 160 ? 51.833 4.120 50.728 1.00 38.15 158 ILE D N 1
ATOM 9278 C CA . ILE D 1 160 ? 51.912 5.589 50.695 1.00 37.78 158 ILE D CA 1
ATOM 9279 C C . ILE D 1 160 ? 50.533 6.191 51.042 1.00 37.52 158 ILE D C 1
ATOM 9280 O O . ILE D 1 160 ? 49.647 6.162 50.213 1.00 36.97 158 ILE D O 1
ATOM 9285 N N . PRO D 1 161 ? 50.359 6.719 52.271 1.00 37.16 159 PRO D N 1
ATOM 9286 C CA . PRO D 1 161 ? 49.032 7.147 52.750 1.00 37.33 159 PRO D CA 1
ATOM 9287 C C . PRO D 1 161 ? 48.617 8.596 52.337 1.00 36.67 159 PRO D C 1
ATOM 9288 O O . PRO D 1 161 ? 47.717 9.178 52.949 1.00 37.98 159 PRO D O 1
ATOM 9292 N N . ARG D 1 162 ? 49.240 9.126 51.297 1.00 35.14 160 ARG D N 1
ATOM 9293 C CA . ARG D 1 162 ? 48.983 10.451 50.786 1.00 33.86 160 ARG D CA 1
ATOM 9294 C C . ARG D 1 162 ? 49.113 10.429 49.270 1.00 33.12 160 ARG D C 1
ATOM 9295 O O . ARG D 1 162 ? 50.130 9.964 48.753 1.00 32.06 160 ARG D O 1
ATOM 9303 N N . VAL D 1 163 ? 48.127 10.974 48.540 1.00 31.87 161 VAL D N 1
ATOM 9304 C CA . VAL D 1 163 ? 48.205 10.980 47.052 1.00 31.70 161 VAL D CA 1
ATOM 9305 C C . VAL D 1 163 ? 47.694 12.307 46.495 1.00 31.66 161 VAL D C 1
ATOM 9306 O O . VAL D 1 163 ? 46.813 12.920 47.085 1.00 31.86 161 VAL D O 1
ATOM 9310 N N . LYS D 1 164 ? 48.259 12.746 45.370 1.00 30.64 162 LYS D N 1
ATOM 9311 C CA . LYS D 1 164 ? 47.832 13.951 44.728 1.00 30.78 162 LYS D CA 1
ATOM 9312 C C . LYS D 1 164 ? 47.350 13.697 43.275 1.00 31.62 162 LYS D C 1
ATOM 9313 O O . LYS D 1 164 ? 48.010 12.973 42.484 1.00 32.70 162 LYS D O 1
ATOM 9319 N N . MET D 1 165 ? 46.215 14.312 42.915 1.00 31.81 163 MET D N 1
ATOM 9320 C CA . MET D 1 165 ? 45.699 14.255 41.550 1.00 32.18 163 MET D CA 1
ATOM 9321 C C . MET D 1 165 ? 45.513 15.643 40.980 1.00 32.78 163 MET D C 1
ATOM 9322 O O . MET D 1 165 ? 45.597 16.637 41.718 1.00 33.50 163 MET D O 1
ATOM 9327 N N . LYS D 1 166 ? 45.295 15.718 39.668 1.00 33.41 164 LYS D N 1
ATOM 9328 C CA . LYS D 1 166 ? 45.126 16.992 38.988 1.00 33.12 164 LYS D CA 1
ATOM 9329 C C . LYS D 1 166 ? 43.654 17.337 38.901 1.00 34.84 164 LYS D C 1
ATOM 9330 O O . LYS D 1 166 ? 42.812 16.441 38.780 1.00 34.34 164 LYS D O 1
ATOM 9336 N N . VAL D 1 167 ? 43.333 18.635 38.955 1.00 35.64 165 VAL D N 1
ATOM 9337 C CA . VAL D 1 167 ? 41.955 19.086 38.769 1.00 35.70 165 VAL D CA 1
ATOM 9338 C C . VAL D 1 167 ? 41.979 20.365 37.924 1.00 37.01 165 VAL D C 1
ATOM 9339 O O . VAL D 1 167 ? 43.040 21.014 37.781 1.00 37.66 165 VAL D O 1
ATOM 9343 N N . GLY D 1 168 ? 40.843 20.713 37.335 1.00 36.99 166 GLY D N 1
ATOM 9344 C CA . GLY D 1 168 ? 40.701 22.061 36.835 1.00 38.03 166 GLY D CA 1
ATOM 9345 C C . GLY D 1 168 ? 40.741 22.220 35.343 1.00 37.87 166 GLY D C 1
ATOM 9346 O O . GLY D 1 168 ? 40.534 23.312 34.840 1.00 38.93 166 GLY D O 1
ATOM 9347 N N . ARG D 1 169 ? 41.035 21.149 34.629 1.00 38.14 167 ARG D N 1
ATOM 9348 C CA . ARG D 1 169 ? 41.004 21.189 33.183 1.00 39.00 167 ARG D CA 1
ATOM 9349 C C . ARG D 1 169 ? 39.579 21.259 32.627 1.00 39.35 167 ARG D C 1
ATOM 9350 O O . ARG D 1 169 ? 39.326 22.033 31.718 1.00 40.63 167 ARG 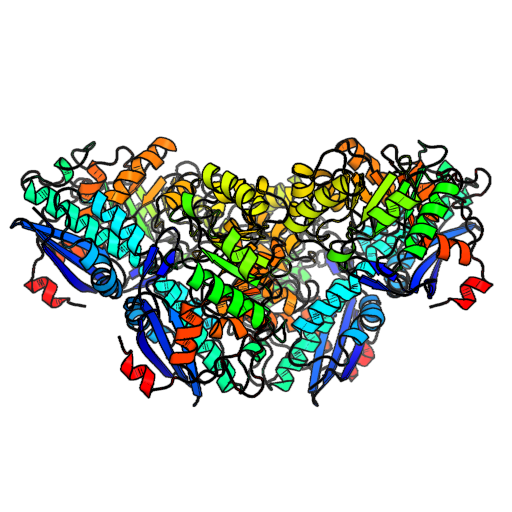D O 1
ATOM 9358 N N . GLU D 1 170 ? 38.665 20.458 33.183 1.00 39.87 168 GLU D N 1
ATOM 9359 C CA . GLU D 1 170 ? 37.248 20.487 32.856 1.00 41.04 168 GLU D CA 1
ATOM 9360 C C . GLU D 1 170 ? 36.468 20.396 34.148 1.00 40.56 168 GLU D C 1
ATOM 9361 O O . GLU D 1 170 ? 36.185 19.318 34.659 1.00 42.12 168 GLU D O 1
ATOM 9367 N N . PRO D 1 171 ? 36.134 21.551 34.719 1.00 41.22 169 PRO D N 1
ATOM 9368 C CA . PRO D 1 171 ? 35.610 21.571 36.101 1.00 41.76 169 PRO D CA 1
ATOM 9369 C C . PRO D 1 171 ? 34.318 20.784 36.312 1.00 42.68 169 PRO D C 1
ATOM 9370 O O . PRO D 1 171 ? 34.119 20.222 37.384 1.00 42.13 169 PRO D O 1
ATOM 9374 N N . GLU D 1 172 ? 33.464 20.720 35.294 1.00 44.26 170 GLU D N 1
ATOM 9375 C CA . GLU D 1 172 ? 32.224 19.903 35.353 1.00 46.38 170 GLU D CA 1
ATOM 9376 C C . GLU D 1 172 ? 32.515 18.431 35.584 1.00 45.47 170 GLU D C 1
ATOM 9377 O O . GLU D 1 172 ? 31.710 17.704 36.185 1.00 44.41 170 GLU D O 1
ATOM 9383 N N . LYS D 1 173 ? 33.643 17.969 35.046 1.00 45.92 171 LYS D N 1
ATOM 9384 C CA . LYS D 1 173 ? 34.007 16.539 35.203 1.00 46.79 171 LYS D CA 1
ATOM 9385 C C . LYS D 1 173 ? 34.628 16.247 36.582 1.00 44.96 171 LYS D C 1
ATOM 9386 O O . LYS D 1 173 ? 34.550 15.136 37.048 1.00 44.40 171 LYS D O 1
ATOM 9392 N N . ASP D 1 174 ? 35.238 17.258 37.222 1.00 43.67 172 ASP D N 1
ATOM 9393 C CA . ASP D 1 174 ? 36.022 17.028 38.452 1.00 42.58 172 ASP D CA 1
ATOM 9394 C C . ASP D 1 174 ? 35.260 16.376 39.643 1.00 42.02 172 ASP D C 1
ATOM 9395 O O . ASP D 1 174 ? 35.795 15.542 40.322 1.00 42.01 172 ASP D O 1
ATOM 9400 N N . PRO D 1 175 ? 34.015 16.775 39.910 1.00 41.83 173 PRO D N 1
ATOM 9401 C CA . PRO D 1 175 ? 33.289 16.158 41.038 1.00 41.69 173 PRO D CA 1
ATOM 9402 C C . PRO D 1 175 ? 33.273 14.602 41.003 1.00 41.31 173 PRO D C 1
ATOM 9403 O O . PRO D 1 175 ? 33.538 13.963 42.010 1.00 40.68 173 PRO D O 1
ATOM 9407 N N . GLU D 1 176 ? 32.958 14.019 39.852 1.00 40.38 174 GLU D N 1
ATOM 9408 C CA . GLU D 1 176 ? 33.003 12.570 39.645 1.00 41.41 174 GLU D CA 1
ATOM 9409 C C . GLU D 1 176 ? 34.422 11.971 39.772 1.00 39.49 174 GLU D C 1
ATOM 9410 O O . GLU D 1 176 ? 34.606 10.841 40.218 1.00 40.91 174 GLU D O 1
ATOM 9416 N N . ARG D 1 177 ? 35.419 12.733 39.338 1.00 38.34 175 ARG D N 1
ATOM 9417 C CA A ARG D 1 177 ? 36.804 12.304 39.387 0.50 37.14 175 ARG D CA 1
ATOM 9418 C CA B ARG D 1 177 ? 36.821 12.331 39.390 0.50 37.29 175 ARG D CA 1
ATOM 9419 C C . ARG D 1 177 ? 37.357 12.274 40.828 1.00 37.77 175 ARG D C 1
ATOM 9420 O O . ARG D 1 177 ? 38.024 11.303 41.215 1.00 38.10 175 ARG D O 1
ATOM 9435 N N . VAL D 1 178 ? 37.061 13.298 41.642 1.00 37.33 176 VAL D N 1
ATOM 9436 C CA . VAL D 1 178 ? 37.506 13.272 43.062 1.00 37.41 176 VAL D CA 1
ATOM 9437 C C . VAL D 1 178 ? 36.779 12.230 43.874 1.00 38.55 176 VAL D C 1
ATOM 9438 O O . VAL D 1 178 ? 37.373 11.547 44.737 1.00 39.92 176 VAL D O 1
ATOM 9442 N N . ARG D 1 179 ? 35.483 12.088 43.602 1.00 38.64 177 ARG D N 1
ATOM 9443 C CA . ARG D 1 179 ? 34.678 11.022 44.200 1.00 39.37 177 ARG D CA 1
ATOM 9444 C C . ARG D 1 179 ? 35.205 9.637 43.831 1.00 37.52 177 ARG D C 1
ATOM 9445 O O . ARG D 1 179 ? 35.337 8.776 44.675 1.00 36.96 177 ARG D O 1
ATOM 9453 N N . ALA D 1 180 ? 35.538 9.445 42.574 1.00 36.51 178 ALA D N 1
ATOM 9454 C CA . ALA D 1 180 ? 36.074 8.151 42.181 1.00 37.66 178 ALA D CA 1
ATOM 9455 C C . ALA D 1 180 ? 37.405 7.880 42.891 1.00 37.93 178 ALA D C 1
ATOM 9456 O O . ALA D 1 180 ? 37.635 6.775 43.387 1.00 37.63 178 ALA D O 1
ATOM 9458 N N . ALA D 1 181 ? 38.262 8.914 42.980 1.00 37.48 179 ALA D N 1
ATOM 9459 C CA . ALA D 1 181 ? 39.502 8.805 43.725 1.00 37.38 179 ALA D CA 1
ATOM 9460 C C . ALA D 1 181 ? 39.286 8.458 45.206 1.00 37.17 179 ALA D C 1
ATOM 9461 O O . ALA D 1 181 ? 39.995 7.596 45.729 1.00 37.61 179 ALA D O 1
ATOM 9463 N N . ARG D 1 182 ? 38.333 9.115 45.872 1.00 36.57 180 ARG D N 1
ATOM 9464 C CA . ARG D 1 182 ? 38.081 8.856 47.295 1.00 37.41 180 ARG D CA 1
ATOM 9465 C C . ARG D 1 182 ? 37.591 7.427 47.472 1.00 38.92 180 ARG D C 1
ATOM 9466 O O . ARG D 1 182 ? 38.014 6.704 48.376 1.00 38.34 180 ARG D O 1
ATOM 9474 N N . GLU D 1 183 ? 36.694 7.019 46.589 1.00 40.93 181 GLU D N 1
ATOM 9475 C CA . GLU D 1 183 ? 36.146 5.692 46.629 1.00 43.10 181 GLU D CA 1
ATOM 9476 C C . GLU D 1 183 ? 37.231 4.624 46.450 1.00 41.99 181 GLU D C 1
ATOM 9477 O O . GLU D 1 183 ? 37.247 3.592 47.135 1.00 42.57 181 GLU D O 1
ATOM 9483 N N . ALA D 1 184 ? 38.168 4.870 45.549 1.00 40.73 182 ALA D N 1
ATOM 9484 C CA . ALA D 1 184 ? 39.295 3.944 45.404 1.00 40.08 182 ALA D CA 1
ATOM 9485 C C . ALA D 1 184 ? 40.232 3.818 46.644 1.00 39.28 182 ALA D C 1
ATOM 9486 O O . ALA D 1 184 ? 40.655 2.725 46.982 1.00 39.89 182 ALA D O 1
ATOM 9488 N N . ILE D 1 185 ? 40.566 4.922 47.306 1.00 38.27 183 ILE D N 1
ATOM 9489 C CA . ILE D 1 185 ? 41.611 4.882 48.377 1.00 36.75 183 ILE D CA 1
ATOM 9490 C C . ILE D 1 185 ? 41.013 4.696 49.781 1.00 38.19 183 ILE D C 1
ATOM 9491 O O . ILE D 1 185 ? 41.722 4.342 50.723 1.00 37.41 183 ILE D O 1
ATOM 9496 N N . GLY D 1 186 ? 39.716 4.964 49.943 1.00 39.39 184 GLY D N 1
ATOM 9497 C CA . GLY D 1 186 ? 39.141 4.948 51.291 1.00 42.14 184 GLY D CA 1
ATOM 9498 C C . GLY D 1 186 ? 39.402 6.177 52.167 1.00 44.07 184 GLY D C 1
ATOM 9499 O O . GLY D 1 186 ? 40.072 7.150 51.756 1.00 44.06 184 GLY D O 1
ATOM 9500 N N . GLU D 1 187 ? 38.899 6.118 53.395 1.00 45.65 185 GLU D N 1
ATOM 9501 C CA . GLU D 1 187 ? 38.901 7.265 54.304 1.00 48.05 185 GLU D CA 1
ATOM 9502 C C . GLU D 1 187 ? 40.244 7.447 54.999 1.00 47.94 185 GLU D C 1
ATOM 9503 O O . GLU D 1 187 ? 40.492 8.487 55.541 1.00 47.79 185 GLU D O 1
ATOM 9509 N N . SER D 1 188 ? 41.099 6.427 55.020 1.00 48.09 186 SER D N 1
ATOM 9510 C CA . SER D 1 188 ? 42.386 6.563 55.692 1.00 47.25 186 SER D CA 1
ATOM 9511 C C . SER D 1 188 ? 43.556 7.055 54.796 1.00 45.00 186 SER D C 1
ATOM 9512 O O . SER D 1 188 ? 44.705 6.966 55.192 1.00 45.37 186 SER D O 1
ATOM 9515 N N . VAL D 1 189 ? 43.299 7.508 53.584 1.00 41.99 187 VAL D N 1
ATOM 9516 C CA . VAL D 1 189 ? 44.381 8.039 52.772 1.00 39.57 187 VAL D CA 1
ATOM 9517 C C . VAL D 1 189 ? 44.137 9.522 52.526 1.00 39.81 187 VAL D C 1
ATOM 9518 O O . VAL D 1 189 ? 43.005 9.938 52.190 1.00 39.99 187 VAL D O 1
ATOM 9522 N N . GLU D 1 190 ? 45.176 10.318 52.669 1.00 37.56 188 GLU D N 1
ATOM 9523 C CA . GLU D 1 190 ? 45.042 11.728 52.384 1.00 38.40 188 GLU D CA 1
ATOM 9524 C C . GLU D 1 190 ? 44.872 11.960 50.872 1.00 37.12 188 GLU D C 1
ATOM 9525 O O . GLU D 1 190 ? 45.682 11.478 50.097 1.00 36.98 188 GLU D O 1
ATOM 9531 N N . LEU D 1 191 ? 43.839 12.721 50.462 1.00 35.56 189 LEU D N 1
ATOM 9532 C CA . LEU D 1 191 ? 43.621 13.053 49.030 1.00 34.49 189 LEU D CA 1
ATOM 9533 C C . LEU D 1 191 ? 43.922 14.551 48.753 1.00 33.32 189 LEU D C 1
ATOM 9534 O O . LEU D 1 191 ? 43.326 15.406 49.369 1.00 33.12 189 LEU D O 1
ATOM 9539 N N . MET D 1 192 ? 44.787 14.839 47.788 1.00 31.56 190 MET D N 1
ATOM 9540 C CA . MET D 1 192 ? 45.333 16.176 47.655 1.00 29.70 190 MET D CA 1
ATOM 9541 C C . MET D 1 192 ? 45.044 16.508 46.216 1.00 29.92 190 MET D C 1
ATOM 9542 O O . MET D 1 192 ? 45.053 15.602 45.382 1.00 29.89 190 MET D O 1
ATOM 9547 N N . VAL D 1 193 ? 44.799 17.775 45.894 1.00 28.60 191 VAL D N 1
ATOM 9548 C CA . VAL D 1 193 ? 44.604 18.138 44.491 1.00 29.59 191 VAL D CA 1
ATOM 9549 C C . VAL D 1 193 ? 45.456 19.324 44.090 1.00 30.45 191 VAL D C 1
ATOM 9550 O O . VAL D 1 193 ? 45.917 20.116 44.929 1.00 32.86 191 VAL D O 1
ATOM 9554 N N . ASP D 1 194 ? 45.670 19.427 42.793 1.00 31.96 192 ASP D N 1
ATOM 9555 C CA . ASP D 1 194 ? 46.523 20.416 42.172 1.00 33.08 192 ASP D CA 1
ATOM 9556 C C . ASP D 1 194 ? 45.773 20.972 40.967 1.00 33.78 192 ASP D C 1
ATOM 9557 O O . ASP D 1 194 ? 45.410 20.217 40.021 1.00 31.90 192 ASP D O 1
ATOM 9562 N N . ALA D 1 195 ? 45.529 22.293 41.012 1.00 33.92 193 ALA D N 1
ATOM 9563 C CA . ALA D 1 195 ? 44.854 22.972 39.911 1.00 34.33 193 ALA D CA 1
ATOM 9564 C C . ALA D 1 195 ? 45.810 23.492 38.853 1.00 34.42 193 ALA D C 1
ATOM 9565 O O . ALA D 1 195 ? 45.374 23.916 37.767 1.00 35.65 193 ALA D O 1
ATOM 9567 N N . ASN D 1 196 ? 47.117 23.485 39.131 1.00 34.28 194 ASN D N 1
ATOM 9568 C CA . ASN D 1 196 ? 48.074 24.087 38.200 1.00 32.64 194 ASN D CA 1
ATOM 9569 C C . ASN D 1 196 ? 47.640 25.502 37.643 1.00 33.30 194 ASN D C 1
ATOM 9570 O O . ASN D 1 196 ? 47.867 25.834 36.449 1.00 33.31 194 ASN D O 1
ATOM 9575 N N . GLY D 1 197 ? 47.043 26.343 38.485 1.00 32.32 195 GLY D N 1
ATOM 9576 C CA . GLY D 1 197 ? 46.742 27.703 38.076 1.00 33.27 195 GLY D CA 1
ATOM 9577 C C . GLY D 1 197 ? 45.486 27.864 37.222 1.00 34.69 195 GLY D C 1
ATOM 9578 O O . GLY D 1 197 ? 45.345 28.869 36.515 1.00 35.27 195 GLY D O 1
ATOM 9579 N N . ALA D 1 198 ? 44.570 26.904 37.291 1.00 34.69 196 ALA D N 1
ATOM 9580 C CA . ALA D 1 198 ? 43.433 26.825 36.355 1.00 35.72 196 ALA D CA 1
ATOM 9581 C C . ALA D 1 198 ? 42.276 27.741 36.721 1.00 36.05 196 ALA D C 1
ATOM 9582 O O . ALA D 1 198 ? 41.406 28.043 35.908 1.00 37.17 196 ALA D O 1
ATOM 9584 N N . TYR D 1 199 ? 42.217 28.174 37.963 1.00 36.32 197 TYR D N 1
ATOM 9585 C CA . TYR D 1 199 ? 41.009 28.917 38.403 1.00 36.07 197 TYR D CA 1
ATOM 9586 C C . TYR D 1 199 ? 41.207 30.434 38.516 1.00 36.70 197 TYR D C 1
ATOM 9587 O O . TYR D 1 199 ? 42.354 30.947 38.700 1.00 35.05 197 TYR D O 1
ATOM 9596 N N . THR D 1 200 ? 40.081 31.141 38.397 1.00 37.35 198 THR D N 1
ATOM 9597 C CA . THR D 1 200 ? 39.995 32.516 38.893 1.00 38.69 198 THR D CA 1
ATOM 9598 C C . THR D 1 200 ? 39.856 32.448 40.402 1.00 38.07 198 THR D C 1
ATOM 9599 O O . THR D 1 200 ? 39.577 31.394 40.949 1.00 37.93 198 THR D O 1
ATOM 9603 N N . ARG D 1 201 ? 40.019 33.592 41.065 1.00 38.66 199 ARG D N 1
ATOM 9604 C CA . ARG D 1 201 ? 39.882 33.678 42.511 1.00 37.84 199 ARG D CA 1
ATOM 9605 C C . ARG D 1 201 ? 38.601 33.122 43.120 1.00 38.16 199 ARG D C 1
ATOM 9606 O O . ARG D 1 201 ? 38.655 32.292 44.028 1.00 39.22 199 ARG D O 1
ATOM 9614 N N . LYS D 1 202 ? 37.436 33.549 42.636 1.00 37.90 200 LYS D N 1
ATOM 9615 C CA . LYS D 1 202 ? 36.174 33.089 43.203 1.00 38.18 200 LYS D CA 1
ATOM 9616 C C . LYS D 1 202 ? 35.848 31.689 42.779 1.00 38.69 200 LYS D C 1
ATOM 9617 O O . LYS D 1 202 ? 35.205 30.966 43.519 1.00 38.98 200 LYS D O 1
ATOM 9623 N N . GLN D 1 203 ? 36.283 31.308 41.585 1.00 38.73 201 GLN D N 1
ATOM 9624 C CA . GLN D 1 203 ? 36.172 29.912 41.126 1.00 38.61 201 GLN D CA 1
ATOM 9625 C C . GLN D 1 203 ? 36.951 28.994 42.073 1.00 38.06 201 GLN D C 1
ATOM 9626 O O . GLN D 1 203 ? 36.429 27.974 42.529 1.00 36.84 201 GLN D O 1
ATOM 9632 N N . ALA D 1 204 ? 38.205 29.379 42.385 1.00 37.50 202 ALA D N 1
ATOM 9633 C CA . ALA D 1 204 ? 39.033 28.607 43.304 1.00 37.28 202 ALA D CA 1
ATOM 9634 C C . ALA D 1 204 ? 38.325 28.440 44.683 1.00 38.02 202 ALA D C 1
ATOM 9635 O O . ALA D 1 204 ? 38.350 27.364 45.284 1.00 38.27 202 ALA D O 1
ATOM 9637 N N . LEU D 1 205 ? 37.689 29.513 45.182 1.00 38.06 203 LEU D N 1
ATOM 9638 C CA . LEU D 1 205 ? 37.051 29.480 46.481 1.00 37.68 203 LEU D CA 1
ATOM 9639 C C . LEU D 1 205 ? 35.867 28.551 46.412 1.00 37.57 203 LEU D C 1
ATOM 9640 O O . LEU D 1 205 ? 35.669 27.739 47.298 1.00 37.95 203 LEU D O 1
ATOM 9645 N N . TYR D 1 206 ? 35.102 28.638 45.344 1.00 37.50 204 TYR D N 1
ATOM 9646 C CA . TYR D 1 206 ? 34.046 27.677 45.140 1.00 38.58 204 TYR D CA 1
ATOM 9647 C C . TYR D 1 206 ? 34.551 26.210 45.225 1.00 39.12 204 TYR D C 1
ATOM 9648 O O . TYR D 1 206 ? 34.025 25.361 46.006 1.00 38.99 204 TYR D O 1
ATOM 9657 N N . TRP D 1 207 ? 35.572 25.904 44.407 1.00 39.16 205 TRP D N 1
ATOM 9658 C CA . TRP D 1 207 ? 36.068 24.525 44.266 1.00 38.87 205 TRP D CA 1
ATOM 9659 C C . TRP D 1 207 ? 36.717 24.026 45.551 1.00 38.89 205 TRP D C 1
ATOM 9660 O O . TRP D 1 207 ? 36.584 22.845 45.894 1.00 38.53 205 TRP D O 1
ATOM 9671 N N . ALA D 1 208 ? 37.413 24.917 46.283 1.00 38.95 206 ALA D N 1
ATOM 9672 C CA . ALA D 1 208 ? 38.034 24.503 47.531 1.00 38.31 206 ALA D CA 1
ATOM 9673 C C . ALA D 1 208 ? 36.964 23.874 48.457 1.00 38.30 206 ALA D C 1
ATOM 9674 O O . ALA D 1 208 ? 37.180 22.817 49.047 1.00 38.76 206 ALA D O 1
ATOM 9676 N N . GLY D 1 209 ? 35.805 24.537 48.561 1.00 38.35 207 GLY D N 1
ATOM 9677 C CA . GLY D 1 209 ? 34.697 24.074 49.362 1.00 35.46 207 GLY D CA 1
ATOM 9678 C C . GLY D 1 209 ? 33.965 22.929 48.730 1.00 35.46 207 GLY D C 1
ATOM 9679 O O . GLY D 1 209 ? 33.615 22.008 49.435 1.00 37.59 207 GLY D O 1
ATOM 9680 N N . ALA D 1 210 ? 33.678 22.974 47.431 1.00 35.22 208 ALA D N 1
ATOM 9681 C CA . ALA D 1 210 ? 33.084 21.795 46.764 1.00 36.41 208 ALA D CA 1
ATOM 9682 C C . ALA D 1 210 ? 33.954 20.520 46.928 1.00 37.40 208 ALA D C 1
ATOM 9683 O O . ALA D 1 210 ? 33.421 19.452 47.245 1.00 39.08 208 ALA D O 1
ATOM 9685 N N . PHE D 1 211 ? 35.277 20.623 46.758 1.00 36.26 209 PHE D N 1
ATOM 9686 C CA . PHE D 1 211 ? 36.113 19.445 46.877 1.00 35.95 209 PHE D CA 1
ATOM 9687 C C . PHE D 1 211 ? 36.188 18.956 48.297 1.00 36.64 209 PHE D C 1
ATOM 9688 O O . PHE D 1 211 ? 36.287 17.742 48.530 1.00 36.70 209 PHE D O 1
ATOM 9696 N N . ALA D 1 212 ? 36.248 19.885 49.262 1.00 37.94 210 ALA D N 1
ATOM 9697 C CA . ALA D 1 212 ? 36.160 19.481 50.660 1.00 38.55 210 ALA D CA 1
ATOM 9698 C C . ALA D 1 212 ? 34.869 18.702 50.943 1.00 39.99 210 ALA D C 1
ATOM 9699 O O . ALA D 1 212 ? 34.901 17.690 51.675 1.00 39.45 210 ALA D O 1
ATOM 9701 N N . ARG D 1 213 ? 33.724 19.166 50.407 1.00 41.77 211 ARG D N 1
ATOM 9702 C CA . ARG D 1 213 ? 32.439 18.490 50.732 1.00 43.23 211 ARG D CA 1
ATOM 9703 C C . ARG D 1 213 ? 32.335 17.152 50.018 1.00 43.15 211 ARG D C 1
ATOM 9704 O O . ARG D 1 213 ? 31.797 16.206 50.566 1.00 42.48 211 ARG D O 1
ATOM 9712 N N . GLU D 1 214 ? 32.831 17.109 48.788 1.00 42.56 212 GLU D N 1
ATOM 9713 C CA . GLU D 1 214 ? 32.660 15.973 47.931 1.00 44.12 212 GLU D CA 1
ATOM 9714 C C . GLU D 1 214 ? 33.552 14.828 48.356 1.00 43.77 212 GLU D C 1
ATOM 9715 O O . GLU D 1 214 ? 33.134 13.681 48.215 1.00 44.02 212 GLU D O 1
ATOM 9721 N N . ALA D 1 215 ? 34.743 15.119 48.903 1.00 42.69 213 ALA D N 1
ATOM 9722 C CA . ALA D 1 215 ? 35.740 14.061 49.012 1.00 42.05 213 ALA D CA 1
ATOM 9723 C C . ALA D 1 215 ? 36.777 14.254 50.133 1.00 41.72 213 ALA D C 1
ATOM 9724 O O . ALA D 1 215 ? 37.804 13.543 50.189 1.00 41.31 213 ALA D O 1
ATOM 9726 N N . GLY D 1 216 ? 36.499 15.217 51.019 1.00 40.26 214 GLY D N 1
ATOM 9727 C CA . GLY D 1 216 ? 37.368 15.524 52.137 1.00 38.26 214 GLY D CA 1
ATOM 9728 C C . GLY D 1 216 ? 38.819 15.830 51.718 1.00 38.05 214 GLY D C 1
ATOM 9729 O O . GLY D 1 216 ? 39.753 15.403 52.393 1.00 36.05 214 GLY D O 1
ATOM 9730 N N . ILE D 1 217 ? 39.033 16.555 50.620 1.00 37.00 215 ILE D N 1
ATOM 9731 C CA . ILE D 1 217 ? 40.398 16.888 50.291 1.00 37.43 215 ILE D CA 1
ATOM 9732 C C . ILE D 1 217 ? 41.112 17.707 51.385 1.00 37.71 215 ILE D C 1
ATOM 9733 O O . ILE D 1 217 ? 40.505 18.559 52.034 1.00 38.63 215 ILE D O 1
ATOM 9738 N N . SER D 1 218 ? 42.411 17.442 51.567 1.00 36.49 216 SER D N 1
ATOM 9739 C CA . SER D 1 218 ? 43.207 18.143 52.551 1.00 36.90 216 SER D CA 1
ATOM 9740 C C . SER D 1 218 ? 44.110 19.222 52.014 1.00 34.88 216 SER D C 1
ATOM 9741 O O . SER D 1 218 ? 44.811 19.882 52.786 1.00 35.61 216 SER D O 1
ATOM 9744 N N . TYR D 1 219 ? 44.144 19.414 50.715 1.00 33.96 217 TYR D N 1
ATOM 9745 C CA . TYR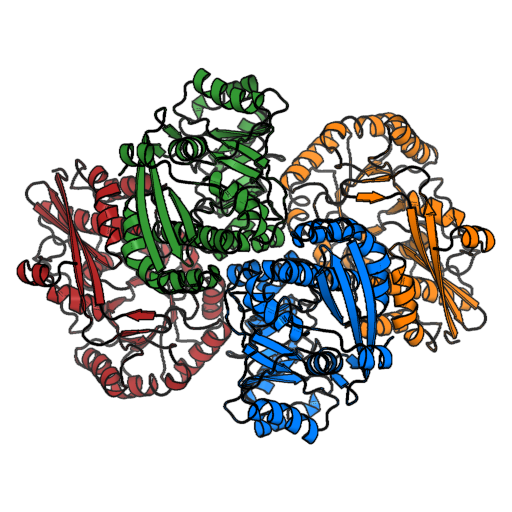 D 1 219 ? 45.276 20.123 50.166 1.00 32.77 217 TYR D CA 1
ATOM 9746 C C . TYR D 1 219 ? 44.902 20.603 48.785 1.00 33.56 217 TYR D C 1
ATOM 9747 O O . TYR D 1 219 ? 44.392 19.816 47.940 1.00 31.90 217 TYR D O 1
ATOM 9756 N N . LEU D 1 220 ? 45.178 21.887 48.526 1.00 33.72 218 LEU D N 1
ATOM 9757 C CA . LEU D 1 220 ? 44.849 22.483 47.218 1.00 33.79 218 LEU D CA 1
ATOM 9758 C C . LEU D 1 220 ? 45.999 23.351 46.733 1.00 34.58 218 LEU D C 1
ATOM 9759 O O . LEU D 1 220 ? 46.275 24.427 47.295 1.00 34.15 218 LEU D O 1
ATOM 9764 N N . GLU D 1 221 ? 46.701 22.853 45.713 1.00 34.50 219 GLU D N 1
ATOM 9765 C CA . GLU D 1 221 ? 47.887 23.496 45.252 1.00 35.25 219 GLU D CA 1
ATOM 9766 C C . GLU D 1 221 ? 47.612 24.390 44.040 1.00 35.40 219 GLU D C 1
ATOM 9767 O O . GLU D 1 221 ? 46.860 24.031 43.182 1.00 35.44 219 GLU D O 1
ATOM 9773 N N . GLU D 1 222 ? 48.278 25.531 43.977 1.00 36.85 220 GLU D N 1
ATOM 9774 C CA . GLU D 1 222 ? 48.204 26.458 42.864 1.00 38.55 220 GLU D CA 1
ATOM 9775 C C . GLU D 1 222 ? 46.779 26.700 42.418 1.00 38.82 220 GLU D C 1
ATOM 9776 O O . GLU D 1 222 ? 46.476 26.631 41.218 1.00 37.84 220 GLU D O 1
ATOM 9782 N N . PRO D 1 223 ? 45.901 27.059 43.355 1.00 39.29 221 PRO D N 1
ATOM 9783 C CA . PRO D 1 223 ? 44.527 27.203 42.852 1.00 40.20 221 PRO D CA 1
ATOM 9784 C C . PRO D 1 223 ? 44.371 28.299 41.781 1.00 41.76 221 PRO D C 1
ATOM 9785 O O . PRO D 1 223 ? 43.540 28.154 40.864 1.00 42.17 221 PRO D O 1
ATOM 9789 N N . VAL D 1 224 ? 45.135 29.385 41.909 1.00 43.08 222 VAL D N 1
ATOM 9790 C CA . VAL D 1 224 ? 45.122 30.473 40.947 1.00 43.19 222 VAL D CA 1
ATOM 9791 C C . VAL D 1 224 ? 46.475 30.562 40.236 1.00 45.08 222 VAL D C 1
ATOM 9792 O O . VAL D 1 224 ? 47.436 29.909 40.636 1.00 45.25 222 VAL D O 1
ATOM 9796 N N . SER D 1 225 ? 46.534 31.372 39.189 1.00 46.61 223 SER D N 1
ATOM 9797 C CA . SER D 1 225 ? 47.792 31.613 38.530 1.00 50.87 223 SER D CA 1
ATOM 9798 C C . SER D 1 225 ? 49.002 31.875 39.473 1.00 51.89 223 SER D C 1
ATOM 9799 O O . SER D 1 225 ? 48.857 32.394 40.600 1.00 51.12 223 SER D O 1
ATOM 9802 N N . SER D 1 226 ? 50.186 31.521 38.964 1.00 53.69 224 SER D N 1
ATOM 9803 C CA . SER D 1 226 ? 51.415 31.405 39.762 1.00 55.62 224 SER D CA 1
ATOM 9804 C C . SER D 1 226 ? 51.751 32.800 40.266 1.00 55.77 224 SER D C 1
ATOM 9805 O O . SER D 1 226 ? 52.036 33.064 41.472 1.00 55.58 224 SER D O 1
ATOM 9807 N N . GLU D 1 227 ? 51.621 33.715 39.326 1.00 55.91 225 GLU D N 1
ATOM 9808 C CA . GLU D 1 227 ? 51.987 35.076 39.602 1.00 56.32 225 GLU D CA 1
ATOM 9809 C C . GLU D 1 227 ? 51.012 35.778 40.617 1.00 54.60 225 GLU D C 1
ATOM 9810 O O . GLU D 1 227 ? 51.372 36.806 41.212 1.00 53.76 225 GLU D O 1
ATOM 9816 N N . ASP D 1 228 ? 49.829 35.185 40.862 1.00 52.58 226 ASP D N 1
ATOM 9817 C CA . ASP D 1 228 ? 48.764 35.860 41.646 1.00 50.92 226 ASP D CA 1
ATOM 9818 C C . ASP D 1 228 ? 48.849 35.723 43.166 1.00 50.46 226 ASP D C 1
ATOM 9819 O O . ASP D 1 228 ? 48.039 35.033 43.762 1.00 49.67 226 ASP D O 1
ATOM 9824 N N . ARG D 1 229 ? 49.760 36.459 43.805 1.00 51.56 227 ARG D N 1
ATOM 9825 C CA . ARG D 1 229 ? 50.002 36.339 45.278 1.00 52.18 227 ARG D CA 1
ATOM 9826 C C . ARG D 1 229 ? 48.832 36.840 46.104 1.00 51.74 227 ARG D C 1
ATOM 9827 O O . ARG D 1 229 ? 48.489 36.295 47.155 1.00 52.33 227 ARG D O 1
ATOM 9835 N N . GLU D 1 230 ? 48.216 37.895 45.625 1.00 51.15 228 GLU D N 1
ATOM 9836 C CA . GLU D 1 230 ? 47.069 38.471 46.279 1.00 51.76 228 GLU D CA 1
ATOM 9837 C C . GLU D 1 230 ? 45.924 37.445 46.292 1.00 49.50 228 GLU D C 1
ATOM 9838 O O . GLU D 1 230 ? 45.195 37.322 47.281 1.00 49.10 228 GLU D O 1
ATOM 9844 N N . GLY D 1 231 ? 45.753 36.711 45.188 1.00 47.42 229 GLY D N 1
ATOM 9845 C CA . GLY D 1 231 ? 44.734 35.666 45.108 1.00 44.44 229 GLY D CA 1
ATOM 9846 C C . GLY D 1 231 ? 45.025 34.476 46.005 1.00 43.53 229 GLY D C 1
ATOM 9847 O O . GLY D 1 231 ? 44.127 33.949 46.651 1.00 41.73 229 GLY D O 1
ATOM 9848 N N . LEU D 1 232 ? 46.285 34.047 46.069 1.00 43.10 230 LEU D N 1
ATOM 9849 C CA . LEU D 1 232 ? 46.646 33.007 47.033 1.00 43.64 230 LEU D CA 1
ATOM 9850 C C . LEU D 1 232 ? 46.332 33.441 48.461 1.00 43.67 230 LEU D C 1
ATOM 9851 O O . LEU D 1 232 ? 45.747 32.691 49.223 1.00 42.79 230 LEU D O 1
ATOM 9856 N N . ARG D 1 233 ? 46.757 34.639 48.848 1.00 44.91 231 ARG D N 1
ATOM 9857 C CA . ARG D 1 233 ? 46.582 35.042 50.243 1.00 46.27 231 ARG D CA 1
ATOM 9858 C C . ARG D 1 233 ? 45.078 35.078 50.613 1.00 45.63 231 ARG D C 1
ATOM 9859 O O . ARG D 1 233 ? 44.642 34.772 51.735 1.00 44.04 231 ARG D O 1
ATOM 9867 N N . LEU D 1 234 ? 44.279 35.366 49.607 1.00 46.52 232 LEU D N 1
ATOM 9868 C CA . LEU D 1 234 ? 42.856 35.433 49.751 1.00 48.27 232 LEU D CA 1
ATOM 9869 C C . LEU D 1 234 ? 42.217 34.074 49.929 1.00 47.69 232 LEU D C 1
ATOM 9870 O O . LEU D 1 234 ? 41.229 33.904 50.685 1.00 46.74 232 LEU D O 1
ATOM 9875 N N . LEU D 1 235 ? 42.733 33.091 49.180 1.00 46.87 233 LEU D N 1
ATOM 9876 C CA . LEU D 1 235 ? 42.268 31.731 49.371 1.00 46.28 233 LEU D CA 1
ATOM 9877 C C . LEU D 1 235 ? 42.818 31.200 50.686 1.00 44.92 233 LEU D C 1
ATOM 9878 O O . LEU D 1 235 ? 42.174 30.422 51.351 1.00 45.00 233 LEU D O 1
ATOM 9883 N N . ARG D 1 236 ? 44.008 31.620 51.061 1.00 44.12 234 ARG D N 1
ATOM 9884 C CA . ARG D 1 236 ? 44.531 31.234 52.347 1.00 44.56 234 ARG D CA 1
ATOM 9885 C C . ARG D 1 236 ? 43.619 31.778 53.477 1.00 44.26 234 ARG D C 1
ATOM 9886 O O . ARG D 1 236 ? 43.277 31.048 54.429 1.00 43.33 234 ARG D O 1
ATOM 9894 N N . ASP D 1 237 ? 43.216 33.044 53.364 1.00 43.59 235 ASP D N 1
ATOM 9895 C CA . ASP D 1 237 ? 42.484 33.693 54.462 1.00 44.49 235 ASP D CA 1
ATOM 9896 C C . ASP D 1 237 ? 41.078 33.209 54.513 1.00 43.50 235 ASP D C 1
ATOM 9897 O O . ASP D 1 237 ? 40.533 33.101 55.589 1.00 42.31 235 ASP D O 1
ATOM 9902 N N . ARG D 1 238 ? 40.480 32.944 53.346 1.00 43.89 236 ARG D N 1
ATOM 9903 C CA . ARG D 1 238 ? 39.066 32.596 53.299 1.00 43.81 236 ARG D CA 1
ATOM 9904 C C . ARG D 1 238 ? 38.776 31.152 52.974 1.00 43.08 236 ARG D C 1
ATOM 9905 O O . ARG D 1 238 ? 37.608 30.761 53.012 1.00 44.66 236 ARG D O 1
ATOM 9913 N N . GLY D 1 239 ? 39.779 30.346 52.610 1.00 41.09 237 GLY D N 1
ATOM 9914 C CA . GLY D 1 239 ? 39.520 28.940 52.311 1.00 39.71 237 GLY D CA 1
ATOM 9915 C C . GLY D 1 239 ? 38.935 28.149 53.487 1.00 39.36 237 GLY D C 1
ATOM 9916 O O . GLY D 1 239 ? 38.993 28.584 54.614 1.00 39.89 237 GLY D O 1
ATOM 9917 N N . PRO D 1 240 ? 38.345 26.974 53.226 1.00 39.13 238 PRO D N 1
ATOM 9918 C CA . PRO D 1 240 ? 37.750 26.143 54.279 1.00 38.54 238 PRO D CA 1
ATOM 9919 C C . PRO D 1 240 ? 38.754 25.518 55.225 1.00 38.95 238 PRO D C 1
ATOM 9920 O O . PRO D 1 240 ? 39.903 25.248 54.805 1.00 38.13 238 PRO D O 1
ATOM 9924 N N . GLY D 1 241 ? 38.317 25.240 56.461 1.00 38.15 239 GLY D N 1
ATOM 9925 C CA . GLY D 1 241 ? 39.150 24.523 57.402 1.00 38.50 239 GLY D CA 1
ATOM 9926 C C . GLY D 1 241 ? 39.612 23.165 56.861 1.00 40.03 239 GLY D C 1
ATOM 9927 O O . GLY D 1 241 ? 38.879 22.504 56.073 1.00 39.56 239 GLY D O 1
ATOM 9928 N N . GLY D 1 242 ? 40.812 22.713 57.262 1.00 39.54 240 GLY D N 1
ATOM 9929 C CA . GLY D 1 242 ? 41.256 21.403 56.802 1.00 38.69 240 GLY D CA 1
ATOM 9930 C C . GLY D 1 242 ? 41.819 21.330 55.365 1.00 39.00 240 GLY D C 1
ATOM 9931 O O . GLY D 1 242 ? 42.342 20.290 54.968 1.00 39.69 240 GLY D O 1
ATOM 9932 N N . VAL D 1 243 ? 41.773 22.412 54.591 1.00 37.73 241 VAL D N 1
ATOM 9933 C CA . VAL D 1 243 ? 42.302 22.370 53.232 1.00 37.05 241 VAL D CA 1
ATOM 9934 C C . VAL D 1 243 ? 43.517 23.289 53.151 1.00 37.56 241 VAL D C 1
ATOM 9935 O O . VAL D 1 243 ? 43.408 24.510 53.193 1.00 37.84 241 VAL D O 1
ATOM 9939 N N . ALA D 1 244 ? 44.704 22.715 53.091 1.00 37.09 242 ALA D N 1
ATOM 9940 C CA . ALA D 1 244 ? 45.895 23.562 53.033 1.00 36.34 242 ALA D CA 1
ATOM 9941 C C . ALA D 1 244 ? 46.086 24.152 51.617 1.00 35.61 242 ALA D C 1
ATOM 9942 O O . ALA D 1 244 ? 46.090 23.446 50.659 1.00 35.45 242 ALA D O 1
ATOM 9944 N N . ILE D 1 245 ? 46.270 25.458 51.497 1.00 36.38 243 ILE D N 1
ATOM 9945 C CA . ILE D 1 245 ? 46.547 26.089 50.212 1.00 35.29 243 ILE D CA 1
ATOM 9946 C C . ILE D 1 245 ? 48.056 26.084 50.058 1.00 35.00 243 ILE D C 1
ATOM 9947 O O . ILE D 1 245 ? 48.755 26.607 50.917 1.00 35.83 243 ILE D O 1
ATOM 9952 N N . ALA D 1 246 ? 48.556 25.495 48.976 1.00 34.02 244 ALA D N 1
ATOM 9953 C CA . ALA D 1 246 ? 49.992 25.327 48.752 1.00 33.05 244 ALA D CA 1
ATOM 9954 C C . ALA D 1 246 ? 50.387 25.931 47.400 1.00 34.42 244 ALA D C 1
ATOM 9955 O O . ALA D 1 246 ? 49.595 25.882 46.430 1.00 33.77 244 ALA D O 1
ATOM 9957 N N . ALA D 1 247 ? 51.621 26.467 47.333 1.00 34.38 245 ALA D N 1
ATOM 9958 C CA . ALA D 1 247 ? 52.207 26.916 46.111 1.00 34.87 245 ALA D CA 1
ATOM 9959 C C . ALA D 1 247 ? 53.737 27.071 46.321 1.00 36.09 245 ALA D C 1
ATOM 9960 O O . ALA D 1 247 ? 54.221 27.096 47.474 1.00 34.45 245 ALA D O 1
ATOM 9962 N N . GLY D 1 248 ? 54.479 27.174 45.205 1.00 37.84 246 GLY D N 1
ATOM 9963 C CA . GLY D 1 248 ? 55.903 27.503 45.217 1.00 40.74 246 GLY D CA 1
ATOM 9964 C C . GLY D 1 248 ? 56.790 26.889 44.134 1.00 42.91 246 GLY D C 1
ATOM 9965 O O . GLY D 1 248 ? 57.980 27.237 44.026 1.00 43.42 246 GLY D O 1
ATOM 9966 N N . GLU D 1 249 ? 56.247 26.014 43.302 1.00 44.21 247 GLU D N 1
ATOM 9967 C CA . GLU D 1 249 ? 57.073 25.384 42.258 1.00 47.13 247 GLU D CA 1
ATOM 9968 C C . GLU D 1 249 ? 57.733 26.318 41.244 1.00 48.30 247 GLU D C 1
ATOM 9969 O O . GLU D 1 249 ? 58.802 25.975 40.733 1.00 49.87 247 GLU D O 1
ATOM 9975 N N . TYR D 1 250 ? 57.164 27.498 40.969 1.00 48.79 248 TYR D N 1
ATOM 9976 C CA . TYR D 1 250 ? 57.831 28.429 40.043 1.00 49.19 248 TYR D CA 1
ATOM 9977 C C . TYR D 1 250 ? 58.656 29.512 40.689 1.00 50.08 248 TYR D C 1
ATOM 9978 O O . TYR D 1 250 ? 58.910 30.537 40.085 1.00 51.45 248 TYR D O 1
ATOM 9987 N N . GLU D 1 251 ? 59.075 29.306 41.920 1.00 51.07 249 GLU D N 1
ATOM 9988 C CA . GLU D 1 251 ? 59.847 30.308 42.667 1.00 52.03 249 GLU D CA 1
ATOM 9989 C C . GLU D 1 251 ? 61.344 30.063 42.308 1.00 51.90 249 GLU D C 1
ATOM 9990 O O . GLU D 1 251 ? 61.852 28.960 42.439 1.00 52.20 249 GLU D O 1
ATOM 9996 N N . TRP D 1 252 ? 62.049 31.071 41.837 1.00 51.69 250 TRP D N 1
ATOM 9997 C CA . TRP D 1 252 ? 63.400 30.854 41.306 1.00 52.08 250 TRP D CA 1
ATOM 9998 C C . TRP D 1 252 ? 64.450 31.285 42.335 1.00 52.55 250 TRP D C 1
ATOM 9999 O O . TRP D 1 252 ? 65.558 30.746 42.338 1.00 53.25 250 TRP D O 1
ATOM 10010 N N . THR D 1 253 ? 64.054 32.205 43.226 1.00 52.67 251 THR D N 1
ATOM 10011 C CA . THR D 1 253 ? 64.944 32.870 44.203 1.00 53.20 251 THR D CA 1
ATOM 10012 C C . THR D 1 253 ? 64.393 33.026 45.640 1.00 52.80 251 THR D C 1
ATOM 10013 O O . THR D 1 253 ? 63.184 33.178 45.908 1.00 52.79 251 THR D O 1
ATOM 10017 N N . LEU D 1 254 ? 65.337 33.119 46.554 1.00 51.52 252 LEU D N 1
ATOM 10018 C CA . LEU D 1 254 ? 65.032 33.192 47.968 1.00 51.19 252 LEU D CA 1
ATOM 10019 C C . LEU D 1 254 ? 64.122 34.349 48.424 1.00 49.14 252 LEU D C 1
ATOM 10020 O O . LEU D 1 254 ? 63.271 34.175 49.289 1.00 48.93 252 LEU D O 1
ATOM 10025 N N . PRO D 1 255 ? 64.317 35.541 47.869 1.00 48.43 253 PRO D N 1
ATOM 10026 C CA . PRO D 1 255 ? 63.347 36.607 48.200 1.00 47.98 253 PRO D CA 1
ATOM 10027 C C . PRO D 1 255 ? 61.907 36.332 47.684 1.00 47.75 253 PRO D C 1
ATOM 10028 O O . PRO D 1 255 ? 60.925 36.785 48.314 1.00 47.03 253 PRO D O 1
ATOM 10032 N N . GLN D 1 256 ? 61.793 35.613 46.556 1.00 47.92 254 GLN D N 1
ATOM 10033 C CA . GLN D 1 256 ? 60.458 35.225 46.044 1.00 48.35 254 GLN D CA 1
ATOM 10034 C C . GLN D 1 256 ? 59.790 34.314 47.048 1.00 46.89 254 GLN D C 1
ATOM 10035 O O . GLN D 1 256 ? 58.643 34.508 47.397 1.00 46.20 254 GLN D O 1
ATOM 10041 N N . LEU D 1 257 ? 60.559 33.325 47.522 1.00 46.25 255 LEU D N 1
ATOM 10042 C CA . LEU D 1 257 ? 60.125 32.368 48.562 1.00 45.04 255 LEU D CA 1
ATOM 10043 C C . LEU D 1 257 ? 59.630 33.072 49.829 1.00 43.70 255 LEU D C 1
ATOM 10044 O O . LEU D 1 257 ? 58.541 32.785 50.340 1.00 42.23 255 LEU D O 1
ATOM 10049 N N . HIS D 1 258 ? 60.411 34.056 50.271 1.00 43.91 256 HIS D N 1
ATOM 10050 C CA . HIS D 1 258 ? 60.031 34.943 51.364 1.00 44.16 256 HIS D CA 1
ATOM 10051 C C . HIS D 1 258 ? 58.685 35.608 51.145 1.00 43.98 256 HIS D C 1
ATOM 10052 O O . HIS D 1 258 ? 57.885 35.617 52.057 1.00 43.52 256 HIS D O 1
ATOM 10059 N N . ASP D 1 259 ? 58.451 36.187 49.948 1.00 44.87 257 ASP D N 1
ATOM 10060 C CA . ASP D 1 259 ? 57.162 36.856 49.587 1.00 45.59 257 ASP D CA 1
ATOM 10061 C C . ASP D 1 259 ? 56.005 35.857 49.601 1.00 44.18 257 ASP D C 1
ATOM 10062 O O . ASP D 1 259 ? 54.913 36.147 50.068 1.00 44.28 257 ASP D O 1
ATOM 10067 N N . LEU D 1 260 ? 56.241 34.692 49.016 1.00 42.19 258 LEU D N 1
ATOM 10068 C CA . LEU D 1 260 ? 55.189 33.671 48.903 1.00 42.02 258 LEU D CA 1
ATOM 10069 C C . LEU D 1 260 ? 54.801 33.128 50.293 1.00 41.29 258 LEU D C 1
ATOM 10070 O O . LEU D 1 260 ? 53.624 32.911 50.572 1.00 40.17 258 LEU D O 1
ATOM 10075 N N . ALA D 1 261 ? 55.794 32.960 51.172 1.00 40.56 259 ALA D N 1
ATOM 10076 C CA . ALA D 1 261 ? 55.543 32.412 52.511 1.00 40.33 259 ALA D CA 1
ATOM 10077 C C . ALA D 1 261 ? 54.441 33.143 53.243 1.00 40.47 259 ALA D C 1
ATOM 10078 O O . ALA D 1 261 ? 53.734 32.536 54.014 1.00 41.34 259 ALA D O 1
ATOM 10080 N N . GLY D 1 262 ? 54.275 34.445 53.024 1.00 40.89 260 GLY D N 1
ATOM 10081 C CA . GLY D 1 262 ? 53.180 35.155 53.711 1.00 40.92 260 GLY D CA 1
ATOM 10082 C C . GLY D 1 262 ? 51.787 34.867 53.110 1.00 42.03 260 GLY D C 1
ATOM 10083 O O . GLY D 1 262 ? 50.771 35.320 53.638 1.00 42.31 260 GLY D O 1
ATOM 10084 N N . CYS D 1 263 ? 51.721 34.084 52.029 1.00 41.35 261 CYS D N 1
ATOM 10085 C CA . CYS D 1 263 ? 50.457 33.936 51.280 1.00 42.45 261 CYS D CA 1
ATOM 10086 C C . CYS D 1 263 ? 49.854 32.577 51.301 1.00 40.52 261 CYS D C 1
ATOM 10087 O O . CYS D 1 263 ? 48.739 32.426 50.858 1.00 42.83 261 CYS D O 1
ATOM 10090 N N . VAL D 1 264 ? 50.579 31.589 51.801 1.00 39.40 262 VAL D N 1
ATOM 10091 C CA . VAL D 1 264 ? 50.188 30.184 51.663 1.00 37.08 262 VAL D CA 1
ATOM 10092 C C . VAL D 1 264 ? 50.081 29.443 52.978 1.00 36.36 262 VAL D C 1
ATOM 10093 O O . VAL D 1 264 ? 50.593 29.900 54.003 1.00 36.57 262 VAL D O 1
ATOM 10097 N N . ASP D 1 265 ? 49.450 28.270 52.962 1.00 35.41 263 ASP D N 1
ATOM 10098 C CA . ASP D 1 265 ? 49.468 27.404 54.139 1.00 35.54 263 ASP D CA 1
ATOM 10099 C C . ASP D 1 265 ? 50.708 26.490 54.154 1.00 35.45 263 ASP D C 1
ATOM 10100 O O . ASP D 1 265 ? 51.172 26.093 55.228 1.00 34.45 263 ASP D O 1
ATOM 10105 N N . ILE D 1 266 ? 51.233 26.140 52.972 1.00 35.16 264 ILE D N 1
ATOM 10106 C CA . ILE D 1 266 ? 52.361 25.223 52.860 1.00 34.00 264 ILE D CA 1
ATOM 10107 C C . ILE D 1 266 ? 53.168 25.787 51.733 1.00 34.19 264 ILE D C 1
ATOM 10108 O O . ILE D 1 266 ? 52.625 26.117 50.668 1.00 34.80 264 ILE D O 1
ATOM 10113 N N . LEU D 1 267 ? 54.471 25.897 51.926 1.00 34.54 265 LEU D N 1
ATOM 10114 C CA . LEU D 1 267 ? 55.329 26.539 50.936 1.00 33.59 265 LEU D CA 1
ATOM 10115 C C . LEU D 1 267 ? 56.004 25.407 50.191 1.00 34.05 265 LEU D C 1
ATOM 10116 O O . LEU D 1 267 ? 56.432 24.441 50.820 1.00 34.42 265 LEU D O 1
ATOM 10121 N N . GLN D 1 268 ? 56.067 25.498 48.863 1.00 33.84 266 GLN D N 1
ATOM 10122 C CA . GLN D 1 268 ? 56.771 24.540 48.058 1.00 34.33 266 GLN D CA 1
ATOM 10123 C C . GLN D 1 268 ? 57.956 25.189 47.342 1.00 34.76 266 GLN D C 1
ATOM 10124 O O . GLN D 1 268 ? 57.942 26.382 46.982 1.00 34.58 266 GLN D O 1
ATOM 10130 N N . ALA D 1 269 ? 58.969 24.379 47.102 1.00 33.22 267 ALA D N 1
ATOM 10131 C CA . ALA D 1 269 ? 60.057 24.731 46.198 1.00 32.85 267 ALA D CA 1
ATOM 10132 C C . ALA D 1 269 ? 60.541 23.458 45.515 1.00 32.41 267 ALA D C 1
ATOM 10133 O O . ALA D 1 269 ? 60.367 22.346 46.047 1.00 32.17 267 ALA D O 1
ATOM 10135 N N . ASP D 1 270 ? 61.127 23.628 44.342 1.00 32.88 268 ASP D N 1
ATOM 10136 C CA . ASP D 1 270 ? 61.653 22.529 43.527 1.00 33.89 268 ASP D CA 1
ATOM 10137 C C . ASP D 1 270 ? 63.204 22.642 43.509 1.00 33.94 268 ASP D C 1
ATOM 10138 O O . ASP D 1 270 ? 63.784 23.632 43.012 1.00 32.88 268 ASP D O 1
ATOM 10143 N N . VAL D 1 271 ? 63.866 21.622 44.066 1.00 33.28 269 VAL D N 1
ATOM 10144 C CA . VAL D 1 271 ? 65.311 21.611 44.163 1.00 32.70 269 VAL D CA 1
ATOM 10145 C C . VAL D 1 271 ? 65.976 21.825 42.797 1.00 32.60 269 VAL D C 1
ATOM 10146 O O . VAL D 1 271 ? 67.074 22.345 42.723 1.00 33.80 269 VAL D O 1
ATOM 10150 N N . THR D 1 272 ? 65.336 21.398 41.713 1.00 32.93 270 THR D N 1
ATOM 10151 C CA . THR D 1 272 ? 65.921 21.555 40.359 1.00 32.99 270 THR D CA 1
ATOM 10152 C C . THR D 1 272 ? 65.650 22.933 39.756 1.00 33.43 270 THR D C 1
ATOM 10153 O O . THR D 1 272 ? 65.998 23.169 38.608 1.00 32.99 270 THR D O 1
ATOM 10157 N N . ARG D 1 273 ? 65.015 23.827 40.526 1.00 35.06 271 ARG D N 1
ATOM 10158 C CA . ARG D 1 273 ? 64.721 25.205 40.051 1.00 36.47 271 ARG D CA 1
ATOM 10159 C C . ARG D 1 273 ? 65.192 26.284 41.019 1.00 37.07 271 ARG D C 1
ATOM 10160 O O . ARG D 1 273 ? 65.566 27.383 40.595 1.00 37.29 271 ARG D O 1
ATOM 10168 N N . CYS D 1 274 ? 65.152 26.003 42.324 1.00 36.74 272 CYS D N 1
ATOM 10169 C CA . CYS D 1 274 ? 65.334 27.094 43.305 1.00 36.87 272 CYS D CA 1
ATOM 10170 C C . CYS D 1 274 ? 66.808 27.224 43.683 1.00 35.71 272 CYS D C 1
ATOM 10171 O O . CYS D 1 274 ? 67.132 27.803 44.666 1.00 35.43 272 CYS D O 1
ATOM 10174 N N . GLY D 1 275 ? 67.696 26.626 42.901 1.00 36.54 273 GLY D N 1
ATOM 10175 C CA . GLY D 1 275 ? 69.139 26.842 43.077 1.00 35.75 273 GLY D CA 1
ATOM 10176 C C . GLY D 1 275 ? 69.807 25.629 43.650 1.00 35.91 273 GLY D C 1
ATOM 10177 O O . GLY D 1 275 ? 70.870 25.745 44.238 1.00 36.48 273 GLY D O 1
ATOM 10178 N N . GLY D 1 276 ? 69.162 24.457 43.513 1.00 35.79 274 GLY D N 1
ATOM 10179 C CA . GLY D 1 276 ? 69.812 23.208 43.828 1.00 34.24 274 GLY D CA 1
ATOM 10180 C C . GLY D 1 276 ? 69.861 22.997 45.317 1.00 34.27 274 GLY D C 1
ATOM 10181 O O . GLY D 1 276 ? 69.025 23.540 46.017 1.00 32.66 274 GLY D O 1
ATOM 10182 N N . ILE D 1 277 ? 70.820 22.173 45.795 1.00 35.48 275 ILE D N 1
ATOM 10183 C CA . ILE D 1 277 ? 70.988 21.886 47.252 1.00 35.55 275 ILE D CA 1
ATOM 10184 C C . ILE D 1 277 ? 71.276 23.201 48.021 1.00 36.11 275 ILE D C 1
ATOM 10185 O O . ILE D 1 277 ? 70.648 23.458 49.054 1.00 36.87 275 ILE D O 1
ATOM 10190 N N . THR D 1 278 ? 72.184 24.034 47.489 1.00 35.49 276 THR D N 1
ATOM 10191 C CA . THR D 1 278 ? 72.604 25.230 48.192 1.00 36.18 276 THR D CA 1
ATOM 10192 C C . THR D 1 278 ? 71.412 26.169 48.376 1.00 37.40 276 THR D C 1
ATOM 10193 O O . THR D 1 278 ? 71.265 26.763 49.426 1.00 37.64 276 THR D O 1
ATOM 10197 N N . GLY D 1 279 ? 70.570 26.309 47.352 1.00 37.97 277 GLY D N 1
ATOM 10198 C CA . GLY D 1 279 ? 69.330 27.123 47.497 1.00 38.09 277 GLY D CA 1
ATOM 10199 C C . GLY D 1 279 ? 68.305 26.491 48.415 1.00 38.64 277 GLY D C 1
ATOM 10200 O O . GLY D 1 279 ? 67.703 27.188 49.249 1.00 38.87 277 GLY D O 1
ATOM 10201 N N . LEU D 1 280 ? 68.096 25.174 48.308 1.00 38.42 278 LEU D N 1
ATOM 10202 C CA . LEU D 1 280 ? 67.148 24.489 49.219 1.00 39.16 278 LEU D CA 1
ATOM 10203 C C . LEU D 1 280 ? 67.508 24.567 50.713 1.00 40.15 278 LEU D C 1
ATOM 10204 O O . LEU D 1 280 ? 66.642 24.572 51.582 1.00 41.52 278 LEU D O 1
ATOM 10209 N N . LEU D 1 281 ? 68.788 24.638 51.014 1.00 40.54 279 LEU D N 1
ATOM 10210 C CA . LEU D 1 281 ? 69.241 24.779 52.400 1.00 41.00 279 LEU D CA 1
ATOM 10211 C C . LEU D 1 281 ? 68.771 26.049 53.103 1.00 41.32 279 LEU D C 1
ATOM 10212 O O . LEU D 1 281 ? 68.846 26.156 54.328 1.00 41.84 279 LEU D O 1
ATOM 10217 N N . ARG D 1 282 ? 68.329 27.033 52.329 1.00 41.06 280 ARG D N 1
ATOM 10218 C CA . ARG D 1 282 ? 67.914 28.309 52.891 1.00 40.40 280 ARG D CA 1
ATOM 10219 C C . ARG D 1 282 ? 66.405 28.356 53.122 1.00 40.29 280 ARG D C 1
ATOM 10220 O O . ARG D 1 282 ? 65.902 29.183 53.895 1.00 40.64 280 ARG D O 1
ATOM 10228 N N . VAL D 1 283 ? 65.692 27.445 52.476 1.00 39.56 281 VAL D N 1
ATOM 10229 C CA . VAL D 1 283 ? 64.260 27.356 52.603 1.00 40.03 281 VAL D CA 1
ATOM 10230 C C . VAL D 1 283 ? 63.772 27.120 54.060 1.00 38.82 281 VAL D C 1
ATOM 10231 O O . VAL D 1 283 ? 62.727 27.646 54.508 1.00 37.05 281 VAL D O 1
ATOM 10235 N N . ASP D 1 284 ? 64.571 26.384 54.819 1.00 38.66 282 ASP D N 1
ATOM 10236 C CA . ASP D 1 284 ? 64.170 26.025 56.169 1.00 38.87 282 ASP D CA 1
ATOM 10237 C C . ASP D 1 284 ? 64.074 27.233 57.023 1.00 38.90 282 ASP D C 1
ATOM 10238 O O . ASP D 1 284 ? 63.206 27.335 57.856 1.00 41.01 282 ASP D O 1
ATOM 10243 N N . GLY D 1 285 ? 64.981 28.187 56.856 1.00 39.28 283 GLY D N 1
ATOM 10244 C CA . GLY D 1 285 ? 64.879 29.404 57.680 1.00 38.41 283 GLY D CA 1
ATOM 10245 C C . GLY D 1 285 ? 63.675 30.249 57.312 1.00 38.84 283 GLY D C 1
ATOM 10246 O O . GLY D 1 285 ? 63.114 30.906 58.180 1.00 39.18 283 GLY D O 1
ATOM 10247 N N . ILE D 1 286 ? 63.280 30.252 56.033 1.00 38.69 284 ILE D N 1
ATOM 10248 C CA . ILE D 1 286 ? 62.066 30.970 55.635 1.00 41.10 284 ILE D CA 1
ATOM 10249 C C . ILE D 1 286 ? 60.778 30.333 56.225 1.00 41.02 284 ILE D C 1
ATOM 10250 O O . ILE D 1 286 ? 59.966 31.027 56.773 1.00 42.21 284 ILE D O 1
ATOM 10255 N N . CYS D 1 287 ? 60.647 29.012 56.146 1.00 40.24 285 CYS D N 1
ATOM 10256 C CA . CYS D 1 287 ? 59.503 28.292 56.724 1.00 40.08 285 CYS D CA 1
ATOM 10257 C C . CYS D 1 287 ? 59.408 28.342 58.230 1.00 40.95 285 CYS D C 1
ATOM 10258 O O . CYS D 1 287 ? 58.325 28.575 58.730 1.00 41.16 285 CYS D O 1
ATOM 10261 N N . ARG D 1 288 ? 60.502 28.065 58.951 1.00 41.31 286 ARG D N 1
ATOM 10262 C CA . ARG D 1 288 ? 60.457 28.120 60.424 1.00 43.07 286 ARG D CA 1
ATOM 10263 C C . ARG D 1 288 ? 60.301 29.579 60.858 1.00 43.63 286 ARG D C 1
ATOM 10264 O O . ARG D 1 288 ? 59.681 29.868 61.869 1.00 44.38 286 ARG D O 1
ATOM 10272 N N . GLY D 1 289 ? 60.861 30.499 60.085 1.00 44.12 287 GLY D N 1
ATOM 10273 C CA . GLY D 1 289 ? 60.613 31.927 60.309 1.00 45.15 287 GLY D CA 1
ATOM 10274 C C . GLY D 1 289 ? 59.145 32.328 60.254 1.00 45.81 287 GLY D C 1
ATOM 10275 O O . GLY D 1 289 ? 58.653 32.997 61.149 1.00 46.77 287 GLY D O 1
ATOM 10276 N N . HIS D 1 290 ? 58.427 31.909 59.210 1.00 46.01 288 HIS D N 1
ATOM 10277 C CA . HIS D 1 290 ? 56.989 32.178 59.088 1.00 45.75 288 HIS D CA 1
ATOM 10278 C C . HIS D 1 290 ? 56.133 31.136 59.764 1.00 45.91 288 HIS D C 1
ATOM 10279 O O . HIS D 1 290 ? 54.924 31.178 59.659 1.00 47.24 288 HIS D O 1
ATOM 10286 N N . GLN D 1 291 ? 56.749 30.154 60.396 1.00 46.18 289 GLN D N 1
ATOM 10287 C CA . GLN D 1 291 ? 56.004 29.009 60.969 1.00 46.79 289 GLN D CA 1
ATOM 10288 C C . GLN D 1 291 ? 54.968 28.294 60.061 1.00 44.88 289 GLN D C 1
ATOM 10289 O O . GLN D 1 291 ? 53.801 28.074 60.434 1.00 44.86 289 GLN D O 1
ATOM 10295 N N . ILE D 1 292 ? 55.398 27.950 58.854 1.00 42.93 290 ILE D N 1
ATOM 10296 C CA . ILE D 1 292 ? 54.550 27.142 57.975 1.00 40.82 290 ILE D CA 1
ATOM 10297 C C . ILE D 1 292 ? 55.343 25.878 57.573 1.00 39.52 290 ILE D C 1
ATOM 10298 O O . ILE D 1 292 ? 56.569 25.890 57.657 1.00 38.85 290 ILE D O 1
ATOM 10303 N N . PRO D 1 293 ? 54.634 24.789 57.155 1.00 38.21 291 PRO D N 1
ATOM 10304 C CA . PRO D 1 293 ? 55.322 23.581 56.679 1.00 36.05 291 PRO D CA 1
ATOM 10305 C C . PRO D 1 293 ? 55.885 23.782 55.267 1.00 35.12 291 PRO D C 1
ATOM 10306 O O . PRO D 1 293 ? 55.469 24.706 54.545 1.00 33.28 291 PRO D O 1
ATOM 10310 N N . PHE D 1 294 ? 56.860 22.945 54.921 1.00 33.95 292 PHE D N 1
ATOM 10311 C CA . PHE D 1 294 ? 57.489 22.939 53.602 1.00 34.75 292 PHE D CA 1
ATOM 10312 C C . PHE D 1 294 ? 57.226 21.617 52.890 1.00 35.00 292 PHE D C 1
ATOM 10313 O O . PHE D 1 294 ? 57.255 20.549 53.525 1.00 36.02 292 PHE D O 1
ATOM 10321 N N . SER D 1 295 ? 57.032 21.670 51.571 1.00 35.45 293 SER D N 1
ATOM 10322 C CA . SER D 1 295 ? 56.799 20.451 50.768 1.00 35.35 293 SER D CA 1
ATOM 10323 C C . SER D 1 295 ? 57.618 20.530 49.479 1.00 35.59 293 SER D C 1
ATOM 10324 O O . SER D 1 295 ? 57.477 21.490 48.705 1.00 37.09 293 SER D O 1
ATOM 10327 N N . ALA D 1 296 ? 58.502 19.560 49.262 1.00 34.82 294 ALA D N 1
ATOM 10328 C CA . ALA D 1 296 ? 59.340 19.549 48.084 1.00 34.48 294 ALA D CA 1
ATOM 10329 C C . ALA D 1 296 ? 58.503 19.160 46.829 1.00 35.18 294 ALA D C 1
ATOM 10330 O O . ALA D 1 296 ? 57.621 18.299 46.901 1.00 34.34 294 ALA D O 1
ATOM 10332 N N . HIS D 1 297 ? 58.766 19.852 45.722 1.00 34.97 295 HIS D N 1
ATOM 10333 C CA . HIS D 1 297 ? 58.081 19.656 44.468 1.00 36.31 295 HIS D CA 1
ATOM 10334 C C . HIS D 1 297 ? 59.044 18.993 43.445 1.00 36.57 295 HIS D C 1
ATOM 10335 O O . HIS D 1 297 ? 60.152 19.518 43.159 1.00 36.03 295 HIS D O 1
ATOM 10342 N N . CYS D 1 298 ? 58.614 17.834 42.936 1.00 37.04 296 CYS D N 1
ATOM 10343 C CA . CYS D 1 298 ? 59.286 17.123 41.848 1.00 38.78 296 CYS D CA 1
ATOM 10344 C C . CYS D 1 298 ? 60.699 16.575 42.173 1.00 37.38 296 CYS D C 1
ATOM 10345 O O . CYS D 1 298 ? 61.225 16.679 43.310 1.00 36.94 296 CYS D O 1
ATOM 10348 N N . ALA D 1 299 ? 61.260 15.913 41.176 1.00 36.37 297 ALA D N 1
ATOM 10349 C CA . ALA D 1 299 ? 62.605 15.360 41.239 1.00 35.27 297 ALA D CA 1
ATOM 10350 C C . ALA D 1 299 ? 62.908 14.593 42.550 1.00 35.12 297 ALA D C 1
ATOM 10351 O O . ALA D 1 299 ? 63.844 14.964 43.293 1.00 33.53 297 ALA D O 1
ATOM 10353 N N . PRO D 1 300 ? 62.153 13.510 42.812 1.00 34.62 298 PRO D N 1
ATOM 10354 C CA . PRO D 1 300 ? 62.269 12.847 44.121 1.00 35.46 298 PRO D CA 1
ATOM 10355 C C . PRO D 1 300 ? 63.665 12.269 44.395 1.00 36.52 298 PRO D C 1
ATOM 10356 O O . PRO D 1 300 ? 64.072 12.180 45.575 1.00 37.39 298 PRO D O 1
ATOM 10360 N N . ALA D 1 301 ? 64.391 11.880 43.341 1.00 36.86 299 ALA D N 1
ATOM 10361 C CA . ALA D 1 301 ? 65.745 11.297 43.522 1.00 37.76 299 ALA D CA 1
ATOM 10362 C C . ALA D 1 301 ? 66.704 12.281 44.171 1.00 38.75 299 ALA D C 1
ATOM 10363 O O . ALA D 1 301 ? 67.400 11.930 45.145 1.00 40.51 299 ALA D O 1
ATOM 10365 N N . VAL D 1 302 ? 66.778 13.500 43.652 1.00 38.04 300 VAL D N 1
ATOM 10366 C CA . VAL D 1 302 ? 67.568 14.534 44.365 1.00 39.17 300 VAL D CA 1
ATOM 10367 C C . VAL D 1 302 ? 66.961 14.909 45.717 1.00 38.57 300 VAL D C 1
ATOM 10368 O O . VAL D 1 302 ? 67.658 14.868 46.744 1.00 39.77 300 VAL D O 1
ATOM 10372 N N . SER D 1 303 ? 65.668 15.216 45.715 1.00 37.61 301 SER D N 1
ATOM 10373 C CA . SER D 1 303 ? 64.961 15.738 46.889 1.00 38.44 301 SER D CA 1
ATOM 10374 C C . SER D 1 303 ? 65.022 14.827 48.120 1.00 38.18 301 SER D C 1
ATOM 10375 O O . SER D 1 303 ? 65.009 15.306 49.247 1.00 39.67 301 SER D O 1
ATOM 10378 N N . ALA D 1 304 ? 65.067 13.520 47.917 1.00 38.16 302 ALA D N 1
ATOM 10379 C CA . ALA D 1 304 ? 65.217 12.612 49.052 1.00 39.48 302 ALA D CA 1
ATOM 10380 C C . ALA D 1 304 ? 66.443 12.929 49.945 1.00 39.42 302 ALA D C 1
ATOM 10381 O O . ALA D 1 304 ? 66.347 12.811 51.173 1.00 39.87 302 ALA D O 1
ATOM 10383 N N . HIS D 1 305 ? 67.562 13.328 49.326 1.00 39.02 303 HIS D N 1
ATOM 10384 C CA . HIS D 1 305 ? 68.793 13.661 50.053 1.00 40.46 303 HIS D CA 1
ATOM 10385 C C . HIS D 1 305 ? 68.737 15.068 50.630 1.00 40.76 303 HIS D C 1
ATOM 10386 O O . HIS D 1 305 ? 68.968 15.279 51.812 1.00 42.68 303 HIS D O 1
ATOM 10393 N N . ALA D 1 306 ? 68.366 16.026 49.801 1.00 39.92 304 ALA D N 1
ATOM 10394 C CA . ALA D 1 306 ? 68.300 17.387 50.214 1.00 39.13 304 ALA D CA 1
ATOM 10395 C C . ALA D 1 306 ? 67.286 17.609 51.344 1.00 39.07 304 ALA D C 1
ATOM 10396 O O . ALA D 1 306 ? 67.582 18.361 52.268 1.00 39.60 304 ALA D O 1
ATOM 10398 N N . CYS D 1 307 ? 66.118 16.938 51.293 1.00 38.17 305 CYS D N 1
ATOM 10399 C CA . CYS D 1 307 ? 65.018 17.180 52.246 1.00 36.74 305 CYS D CA 1
ATOM 10400 C C . CYS D 1 307 ? 65.299 16.610 53.635 1.00 34.98 305 CYS D C 1
ATOM 10401 O O . CYS D 1 307 ? 64.614 16.970 54.599 1.00 31.92 305 CYS D O 1
ATOM 10404 N N . CYS D 1 308 ? 66.265 15.694 53.744 1.00 33.86 306 CYS D N 1
ATOM 10405 C CA . CYS D 1 308 ? 66.668 15.226 55.084 1.00 35.05 306 CYS D CA 1
ATOM 10406 C C . CYS D 1 308 ? 67.233 16.392 55.927 1.00 35.14 306 CYS D C 1
ATOM 10407 O O . CYS D 1 308 ? 67.307 16.279 57.152 1.00 34.84 306 CYS D O 1
ATOM 10410 N N . ALA D 1 309 ? 67.649 17.478 55.257 1.00 34.29 307 ALA D N 1
ATOM 10411 C CA . ALA D 1 309 ? 68.244 18.645 55.927 1.00 35.82 307 ALA D CA 1
ATOM 10412 C C . ALA D 1 309 ? 67.201 19.710 56.286 1.00 35.49 307 ALA D C 1
ATOM 10413 O O . ALA D 1 309 ? 67.592 20.741 56.838 1.00 35.71 307 ALA D O 1
ATOM 10415 N N . VAL D 1 310 ? 65.913 19.477 55.973 1.00 33.84 308 VAL D N 1
ATOM 10416 C CA . VAL D 1 310 ? 64.864 20.534 56.122 1.00 32.73 308 VAL D CA 1
ATOM 10417 C C . VAL D 1 310 ? 63.969 20.167 57.269 1.00 32.86 308 VAL D C 1
ATOM 10418 O O . VAL D 1 310 ? 63.122 19.239 57.172 1.00 34.31 308 VAL D O 1
ATOM 10422 N N . GLU D 1 311 ? 64.181 20.817 58.390 1.00 33.27 309 GLU D N 1
ATOM 10423 C CA . GLU D 1 311 ? 63.370 20.497 59.561 1.00 34.91 309 GLU D CA 1
ATOM 10424 C C . GLU D 1 311 ? 61.875 20.689 59.322 1.00 35.44 309 GLU D C 1
ATOM 10425 O O . GLU D 1 311 ? 61.039 19.933 59.798 1.00 35.63 309 GLU D O 1
ATOM 10431 N N . SER D 1 312 ? 61.540 21.722 58.564 1.00 36.31 310 SER D N 1
ATOM 10432 C CA . SER D 1 312 ? 60.157 22.061 58.346 1.00 36.98 310 SER D CA 1
ATOM 10433 C C . SER D 1 312 ? 59.448 21.145 57.308 1.00 36.95 310 SER D C 1
ATOM 10434 O O . SER D 1 312 ? 58.283 21.393 56.942 1.00 36.36 310 SER D O 1
ATOM 10437 N N . LEU D 1 313 ? 60.156 20.121 56.795 1.00 36.69 311 LEU D N 1
ATOM 10438 C CA . LEU D 1 313 ? 59.581 19.220 55.791 1.00 36.78 311 LEU D CA 1
ATOM 10439 C C . LEU D 1 313 ? 58.259 18.550 56.248 1.00 37.19 311 LEU D C 1
ATOM 10440 O O . LEU D 1 313 ? 58.209 17.945 57.329 1.00 37.55 311 LEU D O 1
ATOM 10445 N N . LEU D 1 314 ? 57.200 18.691 55.451 1.00 35.67 312 LEU D N 1
ATOM 10446 C CA . LEU D 1 314 ? 55.955 17.938 55.668 1.00 35.63 312 LEU D CA 1
ATOM 10447 C C . LEU D 1 314 ? 56.028 16.639 54.849 1.00 34.83 312 LEU D C 1
ATOM 10448 O O . LEU D 1 314 ? 55.778 15.569 55.365 1.00 34.34 312 LEU D O 1
ATOM 10453 N N . HIS D 1 315 ? 56.321 16.779 53.554 1.00 33.60 313 HIS D N 1
ATOM 10454 C CA . HIS D 1 315 ? 56.531 15.671 52.636 1.00 34.29 313 HIS D CA 1
ATOM 10455 C C . HIS D 1 315 ? 57.272 16.110 51.361 1.00 35.01 313 HIS D C 1
ATOM 10456 O O . HIS D 1 315 ? 57.478 17.309 51.098 1.00 36.03 313 HIS D O 1
ATOM 10463 N N . LEU D 1 316 ? 57.697 15.132 50.589 1.00 35.61 314 LEU D N 1
ATOM 10464 C CA . LEU D 1 316 ? 58.132 15.419 49.245 1.00 35.23 314 LEU D CA 1
ATOM 10465 C C . LEU D 1 316 ? 57.248 14.754 48.206 1.00 34.37 314 LEU D C 1
ATOM 10466 O O . LEU D 1 316 ? 56.579 13.742 48.483 1.00 34.39 314 LEU D O 1
ATOM 10471 N N . GLU D 1 317 ? 57.212 15.366 47.024 1.00 33.53 315 GLU D N 1
ATOM 10472 C CA . GLU D 1 317 ? 56.363 14.905 45.954 1.00 34.18 315 GLU D CA 1
ATOM 10473 C C . GLU D 1 317 ? 56.999 13.747 45.187 1.00 34.28 315 GLU D C 1
ATOM 10474 O O . GLU D 1 317 ? 58.071 13.904 44.594 1.00 34.94 315 GLU D O 1
ATOM 10480 N N . TYR D 1 318 ? 56.341 12.594 45.175 1.00 34.56 316 TYR D N 1
ATOM 10481 C CA . TYR D 1 318 ? 56.920 11.499 44.434 1.00 35.05 316 TYR D CA 1
ATOM 10482 C C . TYR D 1 318 ? 56.200 11.578 43.086 1.00 33.99 316 TYR D C 1
ATOM 10483 O O . TYR D 1 318 ? 55.161 10.921 42.873 1.00 33.47 316 TYR D O 1
ATOM 10492 N N . PHE D 1 319 ? 56.740 12.418 42.199 1.00 33.67 317 PHE D N 1
ATOM 10493 C CA . PHE D 1 319 ? 56.007 12.823 40.984 1.00 33.29 317 PHE D CA 1
ATOM 10494 C C . PHE D 1 319 ? 56.217 11.759 39.914 1.00 33.78 317 PHE D C 1
ATOM 10495 O O . PHE D 1 319 ? 57.378 11.431 39.545 1.00 34.30 317 PHE D O 1
ATOM 10503 N N . HIS D 1 320 ? 55.112 11.181 39.456 1.00 34.84 318 HIS D N 1
ATOM 10504 C CA . HIS D 1 320 ? 55.131 10.044 38.514 1.00 34.77 318 HIS D CA 1
ATOM 10505 C C . HIS D 1 320 ? 56.147 10.205 37.365 1.00 35.52 318 HIS D C 1
ATOM 10506 O O . HIS D 1 320 ? 56.967 9.287 37.095 1.00 35.94 318 HIS D O 1
ATOM 10513 N N . ASP D 1 321 ? 56.093 11.329 36.654 1.00 35.24 319 ASP D N 1
ATOM 10514 C CA . ASP D 1 321 ? 56.952 11.493 35.488 1.00 36.61 319 ASP D CA 1
ATOM 10515 C C . ASP D 1 321 ? 58.428 11.342 35.859 1.00 37.38 319 ASP D C 1
ATOM 10516 O O . ASP D 1 321 ? 59.223 10.760 35.107 1.00 37.28 319 ASP D O 1
ATOM 10521 N N . HIS D 1 322 ? 58.806 11.896 37.021 1.00 37.46 320 HIS D N 1
ATOM 10522 C CA . HIS D 1 322 ? 60.205 12.002 37.385 1.00 35.25 320 HIS D CA 1
ATOM 10523 C C . HIS D 1 322 ? 60.657 10.686 37.991 1.00 35.54 320 HIS D C 1
ATOM 10524 O O . HIS D 1 322 ? 61.753 10.180 37.682 1.00 35.12 320 HIS D O 1
ATOM 10531 N N . ALA D 1 323 ? 59.823 10.100 38.842 1.00 35.14 321 ALA D N 1
ATOM 10532 C CA . ALA D 1 323 ? 60.193 8.796 39.408 1.00 36.61 321 ALA D CA 1
ATOM 10533 C C . ALA D 1 323 ? 60.516 7.812 38.290 1.00 36.63 321 ALA D C 1
ATOM 10534 O O . ALA D 1 323 ? 61.514 7.063 38.376 1.00 36.38 321 ALA D O 1
ATOM 10536 N N . ARG D 1 324 ? 59.652 7.829 37.262 1.00 37.24 322 ARG D N 1
ATOM 10537 C CA . ARG D 1 324 ? 59.786 6.977 36.084 1.00 37.66 322 ARG D CA 1
ATOM 10538 C C . ARG D 1 324 ? 61.050 7.290 35.280 1.00 38.51 322 ARG D C 1
ATOM 10539 O O . ARG D 1 324 ? 61.881 6.399 35.070 1.00 39.46 322 ARG D O 1
ATOM 10547 N N . VAL D 1 325 ? 61.227 8.549 34.852 1.00 38.83 323 VAL D N 1
ATOM 10548 C CA . VAL D 1 325 ? 62.463 8.957 34.180 1.00 38.01 323 VAL D CA 1
ATOM 10549 C C . VAL D 1 325 ? 63.757 8.633 34.981 1.00 39.75 323 VAL D C 1
ATOM 10550 O O . VAL D 1 325 ? 64.759 8.137 34.420 1.00 40.38 323 VAL D O 1
ATOM 10554 N N . GLU D 1 326 ? 63.748 8.944 36.273 1.00 39.48 324 GLU D N 1
ATOM 10555 C CA . GLU D 1 326 ? 64.901 8.670 37.104 1.00 38.91 324 GLU D CA 1
ATOM 10556 C C . GLU D 1 326 ? 65.239 7.183 37.160 1.00 39.47 324 GLU D C 1
ATOM 10557 O O . GLU D 1 326 ? 66.401 6.815 37.101 1.00 39.68 324 GLU D O 1
ATOM 10563 N N . ARG D 1 327 ? 64.228 6.335 37.228 1.00 40.43 325 ARG D N 1
ATOM 10564 C CA . ARG D 1 327 ? 64.418 4.883 37.276 1.00 42.28 325 ARG D CA 1
ATOM 10565 C C . ARG D 1 327 ? 64.950 4.279 35.950 1.00 42.21 325 ARG D C 1
ATOM 10566 O O . ARG D 1 327 ? 65.729 3.334 35.969 1.00 42.46 325 ARG D O 1
ATOM 10574 N N . LEU D 1 328 ? 64.503 4.830 34.824 1.00 41.42 326 LEU D N 1
ATOM 10575 C CA . LEU D 1 328 ? 64.969 4.498 33.498 1.00 41.33 326 LEU D CA 1
ATOM 10576 C C . LEU D 1 328 ? 66.422 4.889 33.227 1.00 40.94 326 LEU D C 1
ATOM 10577 O O . LEU D 1 328 ? 67.159 4.153 32.559 1.00 39.88 326 LEU D O 1
ATOM 10582 N N . LEU D 1 329 ? 66.819 6.059 33.728 1.00 39.43 327 LEU D N 1
ATOM 10583 C CA . LEU D 1 329 ? 68.112 6.622 33.395 1.00 39.27 327 LEU D CA 1
ATOM 10584 C C . LEU D 1 329 ? 69.195 6.373 34.449 1.00 38.61 327 LEU D C 1
ATOM 10585 O O . LEU D 1 329 ? 70.362 6.432 34.133 1.00 38.07 327 LEU D O 1
ATOM 10590 N N . PHE D 1 330 ? 68.814 6.084 35.689 1.00 38.49 328 PHE D N 1
ATOM 10591 C CA . PHE D 1 330 ? 69.805 5.942 36.749 1.00 38.29 328 PHE D CA 1
ATOM 10592 C C . PHE D 1 330 ? 69.664 4.635 37.477 1.00 38.80 328 PHE D C 1
ATOM 10593 O O . PHE D 1 330 ? 68.557 4.116 37.679 1.00 37.37 328 PHE D O 1
ATOM 10601 N N . ASP D 1 331 ? 70.801 4.133 37.930 1.00 38.75 329 ASP D N 1
ATOM 10602 C CA . ASP D 1 331 ? 70.807 3.057 38.906 1.00 39.48 329 ASP D CA 1
ATOM 10603 C C . ASP D 1 331 ? 70.960 3.752 40.232 1.00 38.58 329 ASP D C 1
ATOM 10604 O O . ASP D 1 331 ? 71.707 4.755 40.337 1.00 37.68 329 ASP D O 1
ATOM 10609 N N . GLY D 1 332 ? 70.287 3.236 41.252 1.00 37.75 330 GLY D N 1
ATOM 10610 C CA . GLY D 1 332 ? 70.513 3.756 42.588 1.00 36.65 330 GLY D CA 1
ATOM 10611 C C . GLY D 1 332 ? 69.378 4.615 43.089 1.00 36.60 330 GLY D C 1
ATOM 10612 O O . GLY D 1 332 ? 69.485 5.207 44.132 1.00 35.40 330 GLY D O 1
ATOM 10613 N N . THR D 1 333 ? 68.251 4.647 42.379 1.00 37.02 331 THR D N 1
ATOM 10614 C CA . THR D 1 333 ? 67.085 5.404 42.896 1.00 36.28 331 THR D CA 1
ATOM 10615 C C . THR D 1 333 ? 66.408 4.694 44.105 1.00 37.32 331 THR D C 1
ATOM 10616 O O . THR D 1 333 ? 66.577 3.515 44.327 1.00 37.11 331 THR D O 1
ATOM 10620 N N . LEU D 1 334 ? 65.619 5.432 44.882 1.00 37.68 332 LEU D N 1
ATOM 10621 C CA . LEU D 1 334 ? 65.090 4.915 46.115 1.00 38.34 332 LEU D CA 1
ATOM 10622 C C . LEU D 1 334 ? 63.623 4.491 45.969 1.00 38.33 332 LEU D C 1
ATOM 10623 O O . LEU D 1 334 ? 62.878 5.056 45.164 1.00 38.52 332 LEU D O 1
ATOM 10628 N N . ASP D 1 335 ? 63.218 3.499 46.737 1.00 38.82 333 ASP D N 1
ATOM 10629 C CA . ASP D 1 335 ? 61.843 2.960 46.659 1.00 40.87 333 ASP D CA 1
ATOM 10630 C C . ASP D 1 335 ? 60.991 3.605 47.743 1.00 40.93 333 ASP D C 1
ATOM 10631 O O . ASP D 1 335 ? 61.381 3.592 48.947 1.00 41.04 333 ASP D O 1
ATOM 10636 N N . PRO D 1 336 ? 59.836 4.186 47.362 1.00 41.26 334 PRO D N 1
ATOM 10637 C CA . PRO D 1 336 ? 59.019 4.801 48.411 1.00 42.58 334 PRO D CA 1
ATOM 10638 C C . PRO D 1 336 ? 58.056 3.852 49.137 1.00 44.23 334 PRO D C 1
ATOM 10639 O O . PRO D 1 336 ? 57.137 4.338 49.806 1.00 44.44 334 PRO D O 1
ATOM 10643 N N . GLU D 1 337 ? 58.215 2.539 48.983 1.00 45.29 335 GLU D N 1
ATOM 10644 C CA . GLU D 1 337 ? 57.274 1.580 49.574 1.00 47.78 335 GLU D CA 1
ATOM 10645 C C . GLU D 1 337 ? 57.258 1.828 51.082 1.00 47.01 335 GLU D C 1
ATOM 10646 O O . GLU D 1 337 ? 58.307 1.965 51.705 1.00 46.91 335 GLU D O 1
ATOM 10652 N N . GLY D 1 338 ? 56.074 1.943 51.668 1.00 46.40 336 GLY D N 1
ATOM 10653 C CA . GLY D 1 338 ? 56.008 2.194 53.115 1.00 43.67 336 GLY D CA 1
ATOM 10654 C C . GLY D 1 338 ? 55.758 3.662 53.378 1.00 42.14 336 GLY D C 1
ATOM 10655 O O . GLY D 1 338 ? 55.453 4.035 54.497 1.00 41.05 336 GLY D O 1
ATOM 10656 N N . GLY D 1 339 ? 55.896 4.484 52.335 1.00 40.22 337 GLY D N 1
ATOM 10657 C CA . GLY D 1 339 ? 55.547 5.902 52.396 1.00 38.49 337 GLY D CA 1
ATOM 10658 C C . GLY D 1 339 ? 56.663 6.934 52.533 1.00 38.19 337 GLY D C 1
ATOM 10659 O O . GLY D 1 339 ? 56.374 8.155 52.598 1.00 37.50 337 GLY D O 1
ATOM 10660 N N . SER D 1 340 ? 57.915 6.460 52.643 1.00 37.42 338 SER D N 1
ATOM 10661 C CA . SER D 1 340 ? 59.085 7.331 52.865 1.00 37.87 338 SER D CA 1
ATOM 10662 C C . SER D 1 340 ? 60.221 6.925 51.943 1.00 38.52 338 SER D C 1
ATOM 10663 O O . SER D 1 340 ? 60.254 5.790 51.425 1.00 38.52 338 SER D O 1
ATOM 10666 N N . LEU D 1 341 ? 61.152 7.845 51.739 1.00 37.81 339 LEU D N 1
ATOM 10667 C CA . LEU D 1 341 ? 62.375 7.569 50.988 1.00 37.64 339 LEU D CA 1
ATOM 10668 C C . LEU D 1 341 ? 63.529 7.689 51.957 1.00 37.69 339 LEU D C 1
ATOM 10669 O O . LEU D 1 341 ? 63.648 8.658 52.702 1.00 37.00 339 LEU D O 1
ATOM 10674 N N . ARG D 1 342 ? 64.381 6.691 51.954 1.00 38.90 340 ARG D N 1
ATOM 10675 C CA . ARG D 1 342 ? 65.515 6.643 52.894 1.00 40.17 340 ARG D CA 1
ATOM 10676 C C . ARG D 1 342 ? 66.835 6.587 52.137 1.00 39.57 340 ARG D C 1
ATOM 10677 O O . ARG D 1 342 ? 67.125 5.622 51.454 1.00 39.82 340 ARG D O 1
ATOM 10685 N N . PRO D 1 343 ? 67.619 7.667 52.203 1.00 40.35 341 PRO D N 1
ATOM 10686 C CA . PRO D 1 343 ? 68.930 7.649 51.532 1.00 39.90 341 PRO D CA 1
ATOM 10687 C C . PRO D 1 343 ? 69.717 6.374 51.968 1.00 41.16 341 PRO D C 1
ATOM 10688 O O . PRO D 1 343 ? 69.632 5.915 53.096 1.00 39.50 341 PRO D O 1
ATOM 10692 N N . ASP D 1 344 ? 70.419 5.765 51.033 1.00 42.88 342 ASP D N 1
ATOM 10693 C CA . ASP D 1 344 ? 71.157 4.566 51.312 1.00 43.76 342 ASP D CA 1
ATOM 10694 C C . ASP D 1 344 ? 72.440 4.994 52.030 1.00 44.08 342 ASP D C 1
ATOM 10695 O O . ASP D 1 344 ? 73.257 5.756 51.443 1.00 44.71 342 ASP D O 1
ATOM 10700 N N . PRO D 1 345 ? 72.606 4.547 53.311 1.00 43.59 343 PRO D N 1
ATOM 10701 C CA . PRO D 1 345 ? 73.774 4.935 54.111 1.00 44.09 343 PRO D CA 1
ATOM 10702 C C . PRO D 1 345 ? 75.092 4.430 53.545 1.00 45.42 343 PRO D C 1
ATOM 10703 O O . PRO D 1 345 ? 76.133 4.893 53.978 1.00 45.96 343 PRO D O 1
ATOM 10707 N N . ASP D 1 346 ? 75.077 3.500 52.598 1.00 46.25 344 ASP D N 1
ATOM 10708 C CA . ASP D 1 346 ? 76.358 2.994 52.101 1.00 47.74 344 ASP D CA 1
ATOM 10709 C C . ASP D 1 346 ? 76.812 3.615 50.779 1.00 48.26 344 ASP D C 1
ATOM 10710 O O . ASP D 1 346 ? 77.977 3.447 50.427 1.00 50.12 344 ASP D O 1
ATOM 10715 N N . ARG D 1 347 ? 75.935 4.278 50.021 1.00 45.56 345 ARG D N 1
ATOM 10716 C CA . ARG D 1 347 ? 76.391 4.785 48.729 1.00 44.01 345 ARG D CA 1
ATOM 10717 C C . ARG D 1 347 ? 76.842 6.250 48.857 1.00 42.66 345 ARG D C 1
ATOM 10718 O O . ARG D 1 347 ? 76.147 7.045 49.417 1.00 41.75 345 ARG D O 1
ATOM 10726 N N . PRO D 1 348 ? 78.028 6.595 48.333 1.00 41.84 346 PRO D N 1
ATOM 10727 C CA . PRO D 1 348 ? 78.526 7.998 48.418 1.00 40.53 346 PRO D CA 1
ATOM 10728 C C . PRO D 1 348 ? 77.699 8.967 47.548 1.00 39.56 346 PRO D C 1
ATOM 10729 O O . PRO D 1 348 ? 77.147 8.546 46.519 1.00 38.67 346 PRO D O 1
ATOM 10733 N N . GLY D 1 349 ? 77.595 10.245 47.944 1.00 38.57 347 GLY D N 1
ATOM 10734 C CA . GLY D 1 349 ? 76.892 11.194 47.098 1.00 36.65 347 GLY D CA 1
ATOM 10735 C C . GLY D 1 349 ? 75.414 10.855 47.083 1.00 36.04 347 GLY D C 1
ATOM 10736 O O . GLY D 1 349 ? 74.831 10.380 48.116 1.00 34.61 347 GLY D O 1
ATOM 10737 N N . LEU D 1 350 ? 74.804 11.123 45.925 1.00 34.82 348 LEU D N 1
ATOM 10738 C CA . LEU D 1 350 ? 73.401 10.801 45.673 1.00 34.01 348 LEU D CA 1
ATOM 10739 C C . LEU D 1 350 ? 73.173 9.309 45.425 1.00 34.48 348 LEU D C 1
ATOM 10740 O O . LEU D 1 350 ? 72.011 8.843 45.453 1.00 35.90 348 LEU D O 1
ATOM 10745 N N . GLY D 1 351 ? 74.227 8.539 45.187 1.00 33.42 349 GLY D N 1
ATOM 10746 C CA . GLY D 1 351 ? 74.036 7.116 44.996 1.00 33.79 349 GLY D CA 1
ATOM 10747 C C . GLY D 1 351 ? 73.495 6.813 43.600 1.00 34.29 349 GLY D C 1
ATOM 10748 O O . GLY D 1 351 ? 73.020 5.724 43.375 1.00 34.54 349 GLY D O 1
ATOM 10749 N N . LEU D 1 352 ? 73.612 7.763 42.662 1.00 34.55 350 LEU D N 1
ATOM 10750 C CA . LEU D 1 352 ? 72.996 7.641 41.345 1.00 35.69 350 LEU D CA 1
ATOM 10751 C C . LEU D 1 352 ? 74.044 7.451 40.280 1.00 37.19 350 LEU D C 1
ATOM 10752 O O . LEU D 1 352 ? 75.080 8.181 40.246 1.00 37.78 350 LEU D O 1
ATOM 10757 N N . GLU D 1 353 ? 73.766 6.484 39.401 1.00 37.89 351 GLU D N 1
ATOM 10758 C CA . GLU D 1 353 ? 74.652 6.185 38.308 1.00 39.35 351 GLU D CA 1
ATOM 10759 C C . GLU D 1 353 ? 73.893 6.222 36.998 1.00 38.47 351 GLU D C 1
ATOM 10760 O O . GLU D 1 353 ? 72.866 5.540 36.842 1.00 38.27 351 GLU D O 1
ATOM 10766 N N . LEU D 1 354 ? 74.435 6.969 36.044 1.00 38.18 352 LEU D N 1
ATOM 10767 C CA . LEU D 1 354 ? 73.941 6.935 34.682 1.00 39.14 352 LEU D CA 1
ATOM 10768 C C . LEU D 1 354 ? 74.050 5.539 34.049 1.00 39.47 352 LEU D C 1
ATOM 10769 O O . LEU D 1 354 ? 75.103 4.908 34.052 1.00 38.97 352 LEU D O 1
ATOM 10774 N N . LYS D 1 355 ? 72.918 5.066 33.559 1.00 40.54 353 LYS D N 1
ATOM 10775 C CA . LYS D 1 355 ? 72.827 3.924 32.686 1.00 41.60 353 LYS D CA 1
ATOM 10776 C C . LYS D 1 355 ? 73.128 4.335 31.247 1.00 42.68 353 LYS D C 1
ATOM 10777 O O . LYS D 1 355 ? 72.262 4.817 30.532 1.00 43.31 353 LYS D O 1
ATOM 10783 N N . ARG D 1 356 ? 74.363 4.128 30.822 1.00 44.40 354 ARG D N 1
ATOM 10784 C CA . ARG D 1 356 ? 74.848 4.595 29.510 1.00 45.05 354 ARG D CA 1
ATOM 10785 C C . ARG D 1 356 ? 73.982 4.173 28.338 1.00 45.46 354 ARG D C 1
ATOM 10786 O O . ARG D 1 356 ? 73.648 5.001 27.480 1.00 46.14 354 ARG D O 1
ATOM 10788 N N . SER D 1 357 ? 73.609 2.903 28.273 1.00 45.03 355 SER D N 1
ATOM 10789 C CA . SER D 1 357 ? 72.859 2.437 27.102 1.00 46.61 355 SER D CA 1
ATOM 10790 C C . SER D 1 357 ? 71.435 2.965 27.033 1.00 47.44 355 SER D C 1
ATOM 10791 O O . SER D 1 357 ? 70.988 3.325 25.956 1.00 47.54 355 SER D O 1
ATOM 10794 N N . GLU D 1 358 ? 70.735 3.029 28.170 1.00 48.70 356 GLU D N 1
ATOM 10795 C CA . GLU D 1 358 ? 69.452 3.703 28.227 1.00 50.03 356 GLU D CA 1
ATOM 10796 C C . GLU D 1 358 ? 69.618 5.150 27.890 1.00 50.38 356 GLU D C 1
ATOM 10797 O O . GLU D 1 358 ? 68.950 5.652 27.002 1.00 51.32 356 GLU D O 1
ATOM 10803 N N . ALA D 1 359 ? 70.509 5.841 28.591 1.00 50.44 357 ALA D N 1
ATOM 10804 C CA . ALA D 1 359 ? 70.781 7.223 28.239 1.00 51.05 357 ALA D CA 1
ATOM 10805 C C . ALA D 1 359 ? 70.855 7.394 26.710 1.00 51.00 357 ALA D C 1
ATOM 10806 O O . ALA D 1 359 ? 70.171 8.271 26.154 1.00 52.16 357 ALA D O 1
ATOM 10808 N N . GLY D 1 360 ? 71.673 6.563 26.051 1.00 49.07 358 GLY D N 1
ATOM 10809 C CA . GLY D 1 360 ? 71.864 6.619 24.606 1.00 47.81 358 GLY D CA 1
ATOM 10810 C C . GLY D 1 360 ? 70.564 6.552 23.822 1.00 46.93 358 GLY D C 1
ATOM 10811 O O . GLY D 1 360 ? 70.358 7.347 22.889 1.00 47.02 358 GLY D O 1
ATOM 10812 N N . LYS D 1 361 ? 69.673 5.637 24.202 1.00 45.55 359 LYS D N 1
ATOM 10813 C CA . LYS D 1 361 ? 68.368 5.534 23.532 1.00 45.77 359 LYS D CA 1
ATOM 10814 C C . LYS D 1 361 ? 67.563 6.864 23.593 1.00 46.05 359 LYS D C 1
ATOM 10815 O O . LYS D 1 361 ? 66.829 7.174 22.664 1.00 45.26 359 LYS D O 1
ATOM 10817 N N . TYR D 1 362 ? 67.733 7.662 24.662 1.00 44.91 360 TYR D N 1
ATOM 10818 C CA . TYR D 1 362 ? 66.884 8.837 24.844 1.00 44.12 360 TYR D CA 1
ATOM 10819 C C . TYR D 1 362 ? 67.568 10.183 24.651 1.00 44.46 360 TYR D C 1
ATOM 10820 O O . TYR D 1 362 ? 66.980 11.203 24.977 1.00 43.44 360 TYR D O 1
ATOM 10829 N N . ALA D 1 363 ? 68.802 10.172 24.151 1.00 44.60 361 ALA D N 1
ATOM 10830 C CA . ALA D 1 363 ? 69.563 11.385 23.952 1.00 45.89 361 ALA D CA 1
ATOM 10831 C C . ALA D 1 363 ? 68.703 12.356 23.147 1.00 46.91 361 ALA D C 1
ATOM 10832 O O . ALA D 1 363 ? 68.008 11.943 22.220 1.00 46.88 361 ALA D O 1
ATOM 10834 N N . ALA D 1 364 ? 68.717 13.635 23.522 1.00 47.35 362 ALA D N 1
ATOM 10835 C CA . ALA D 1 364 ? 67.760 14.599 22.980 1.00 47.82 362 ALA D CA 1
ATOM 10836 C C . ALA D 1 364 ? 68.145 15.030 21.560 1.00 48.25 362 ALA D C 1
ATOM 10837 O O . ALA D 1 364 ? 69.347 15.133 21.264 1.00 48.35 362 ALA D O 1
#

InterPro domains:
  IPR013341 Mandelate racemase, N-terminal domain [PF02746] (33-121)
  IPR013342 Mandelate racemase, C-terminal domain [PF13378] (147-354)
  IPR013342 Mandelate racemase, C-terminal domain [SM00922] (143-240)
  IPR029017 Enolase-like, N-terminal [G3DSA:3.30.390.10] (2-121)
  IPR029017 Enolase-like, N-terminal [SSF54826] (5-123)
  IPR036849 Enolase-like, C-terminal domain superfamily [G3DSA:3.20.20.120] (122-352)
  IPR036849 Enolase-like, C-terminal domain superfamily [SSF51604] (112-360)
  IPR046945 L-rhamnonate dehydratase-like [PTHR13794] (1-360)

Organism: Rubrobacter xylanophilus (strain DSM 9941 / JCM 11954 / NBRC 16129 / PRD-1) (NCBI:txid266117)

Radius of gyration: 33.77 Å; Cα contacts (8 Å, |Δi|>4): 3651; chains: 4; bounding box: 85×98×61 Å

Nearest PDB structures (foldseek):
  3cyj-assembly1_A  TM=1.003E+00  e=1.564E-80  Rubrobacter xylanophilus DSM 9941
  3ck5-assembly1_A  TM=9.300E-01  e=3.120E-32  Streptomyces coelicolor A3(2)
  5xd9-assembly1_A-2  TM=9.281E-01  e=4.626E-31  Vibrio sp. EJY3
  5xd8-assembly1_A  TM=9.171E-01  e=4.509E-30  Vibrio sp. EJY3
  3ck5-assembly2_D  TM=9.167E-01  e=1.260E-27  Streptomyces coelicolor A3(2)